Protein AF-0000000082834912 (afdb_homodimer)

Radius of gyration: 29.84 Å; Cα contacts (8 Å, |Δi|>4): 2437; chains: 2; bounding box: 59×87×77 Å

pLDDT: mean 97.42, std 2.4, range [71.81, 98.94]

Organism: NCBI:txid1287738

Structure (mmCIF, N/CA/C/O backbone):
data_AF-0000000082834912-model_v1
#
loop_
_entity.id
_entity.type
_entity.pdbx_description
1 polymer 'Dihydrolipoyl dehydrogenase'
#
loop_
_atom_site.group_PDB
_atom_site.id
_atom_site.type_symbol
_atom_site.label_atom_id
_atom_site.label_alt_id
_atom_site.label_comp_id
_atom_site.label_asym_id
_atom_site.label_entity_id
_atom_site.label_seq_id
_atom_site.pdbx_PDB_ins_c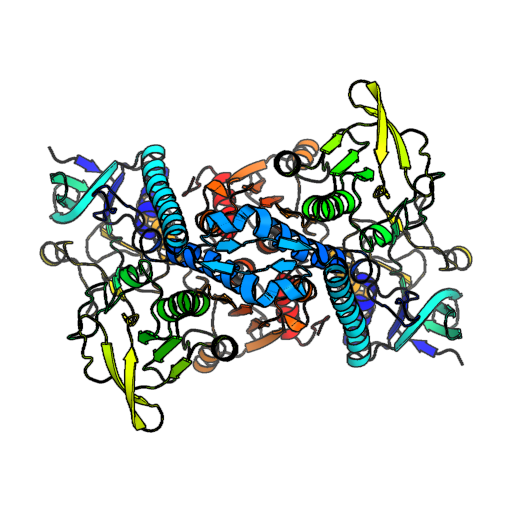ode
_atom_site.Cartn_x
_atom_site.Cartn_y
_atom_site.Cartn_z
_atom_site.occupancy
_atom_site.B_iso_or_equiv
_atom_site.auth_seq_id
_atom_site.auth_comp_id
_atom_site.auth_asym_id
_atom_site.auth_atom_id
_atom_site.pdbx_PDB_model_num
ATOM 1 N N . MET A 1 1 ? 7.898 34.875 37.719 1 71.81 1 MET A N 1
ATOM 2 C CA . MET A 1 1 ? 9.195 34.656 37.094 1 71.81 1 MET A CA 1
ATOM 3 C C . MET A 1 1 ? 9.039 33.938 35.75 1 71.81 1 MET A C 1
ATOM 5 O O . MET A 1 1 ? 8.211 33.031 35.625 1 71.81 1 MET A O 1
ATOM 9 N N . SER A 1 2 ? 9.789 34.469 34.719 1 87.5 2 SER A N 1
ATOM 10 C CA . SER A 1 2 ? 9.68 33.875 33.375 1 87.5 2 SER A CA 1
ATOM 11 C C . SER A 1 2 ? 10.25 32.469 33.344 1 87.5 2 SER A C 1
ATOM 13 O O . SER A 1 2 ? 11.266 32.188 33.969 1 87.5 2 SER A O 1
ATOM 15 N N . LYS A 1 3 ? 9.531 31.562 32.719 1 94.12 3 LYS A N 1
ATOM 16 C CA . LYS A 1 3 ? 10.016 30.188 32.531 1 94.12 3 LYS A CA 1
ATOM 17 C C . LYS A 1 3 ? 11.039 30.109 31.422 1 94.12 3 LYS A C 1
ATOM 19 O O . LYS A 1 3 ? 10.859 30.719 30.359 1 94.12 3 LYS A O 1
ATOM 24 N N . GLN A 1 4 ? 12.141 29.531 31.688 1 97.56 4 GLN A N 1
ATOM 25 C CA . GLN A 1 4 ? 13.227 29.453 30.719 1 97.56 4 GLN A CA 1
ATOM 26 C C . GLN A 1 4 ? 13.242 28.094 30.016 1 97.56 4 GLN A C 1
ATOM 28 O O . GLN A 1 4 ? 13.047 27.062 30.656 1 97.56 4 GLN A O 1
ATOM 33 N N . PHE A 1 5 ? 13.391 28.109 28.75 1 98.75 5 PHE A N 1
ATOM 34 C CA . PHE A 1 5 ? 13.477 26.906 27.938 1 98.75 5 PHE A CA 1
ATOM 35 C C . PHE A 1 5 ? 14.625 26.984 26.953 1 98.75 5 PHE A C 1
ATOM 37 O O . PHE A 1 5 ? 14.984 28.078 26.5 1 98.75 5 PHE A O 1
ATOM 44 N N . ASP A 1 6 ? 15.242 25.828 26.625 1 98.81 6 ASP A N 1
ATOM 45 C CA . ASP A 1 6 ? 16.188 25.781 25.516 1 98.81 6 ASP A CA 1
ATOM 46 C C . ASP A 1 6 ? 15.508 26.078 24.188 1 98.81 6 ASP A C 1
ATOM 48 O O . ASP A 1 6 ? 16.062 26.797 23.344 1 98.81 6 ASP A O 1
ATOM 52 N N . VAL A 1 7 ? 14.344 25.516 23.984 1 98.94 7 VAL A N 1
ATOM 53 C CA . VAL A 1 7 ? 13.602 25.688 22.734 1 98.94 7 VAL A CA 1
ATOM 54 C C . VAL A 1 7 ? 12.133 25.984 23.047 1 98.94 7 VAL A C 1
ATOM 56 O O . VAL A 1 7 ? 11.508 25.281 23.844 1 98.94 7 VAL A O 1
ATOM 59 N N . VAL A 1 8 ? 11.586 27.031 22.484 1 98.94 8 VAL A N 1
ATOM 60 C CA . VAL A 1 8 ? 10.148 27.266 22.469 1 98.94 8 VAL A CA 1
ATOM 61 C C . VAL A 1 8 ? 9.625 27.156 21.031 1 98.94 8 VAL A C 1
ATOM 63 O O . VAL A 1 8 ? 10.133 27.812 20.125 1 98.94 8 VAL A O 1
ATOM 66 N N . VAL A 1 9 ? 8.672 26.25 20.812 1 98.94 9 VAL A N 1
ATOM 67 C CA . VAL A 1 9 ? 8.023 26.078 19.516 1 98.94 9 VAL A CA 1
ATOM 68 C C . VAL A 1 9 ? 6.664 26.781 19.516 1 98.94 9 VAL A C 1
ATOM 70 O O . VAL A 1 9 ? 5.84 26.531 20.406 1 98.94 9 VAL A O 1
ATOM 73 N N . ILE A 1 10 ? 6.438 27.672 18.609 1 98.88 10 ILE A N 1
ATOM 74 C CA . ILE A 1 10 ? 5.152 28.344 18.469 1 98.88 10 ILE A CA 1
ATOM 75 C C . ILE A 1 10 ? 4.344 27.688 17.359 1 98.88 10 ILE A C 1
ATOM 77 O O . ILE A 1 10 ? 4.621 27.906 16.172 1 98.88 10 ILE A O 1
ATOM 81 N N . GLY A 1 11 ? 3.314 26.969 17.719 1 98.62 11 GLY A N 1
ATOM 82 C CA . GLY A 1 11 ? 2.521 26.141 16.812 1 98.62 11 GLY A CA 1
ATOM 83 C C . GLY A 1 11 ? 2.738 24.656 17.016 1 98.62 11 GLY A C 1
ATOM 84 O O . GLY A 1 11 ? 3.879 24.188 17.062 1 98.62 11 GLY A O 1
ATOM 85 N N . ALA A 1 12 ? 1.644 23.953 17.156 1 98.75 12 ALA A N 1
ATOM 86 C CA . ALA A 1 12 ? 1.735 22.516 17.406 1 98.75 12 ALA A CA 1
ATOM 87 C C . ALA A 1 12 ? 1.112 21.719 16.266 1 98.75 12 ALA A C 1
ATOM 89 O O . ALA A 1 12 ? 0.456 20.703 16.484 1 98.75 12 ALA A O 1
ATOM 90 N N . GLY A 1 13 ? 1.215 22.281 14.984 1 98.44 13 GLY A N 1
ATOM 91 C CA . GLY A 1 13 ? 0.939 21.469 13.805 1 98.44 13 GLY A CA 1
ATOM 92 C C . GLY A 1 13 ? 1.99 20.406 13.547 1 98.44 13 GLY A C 1
ATOM 93 O O . GLY A 1 13 ? 2.881 20.203 14.375 1 98.44 13 GLY A O 1
ATOM 94 N N . PRO A 1 14 ? 1.954 19.781 12.414 1 98.31 14 PRO A N 1
ATOM 95 C CA . PRO A 1 14 ? 2.867 18.672 12.141 1 98.31 14 PRO A CA 1
ATOM 96 C C . PRO A 1 14 ? 4.336 19.062 12.289 1 98.31 14 PRO A C 1
ATOM 98 O O . PRO A 1 14 ? 5.117 18.328 12.891 1 98.31 14 PRO A O 1
ATOM 101 N N . GLY A 1 15 ? 4.699 20.172 11.758 1 98.56 15 GLY A N 1
ATOM 102 C CA . GLY A 1 15 ? 6.078 20.625 11.891 1 98.56 15 GLY A CA 1
ATOM 103 C C . GLY A 1 15 ? 6.461 20.953 13.32 1 98.56 15 GLY A C 1
ATOM 104 O O . GLY A 1 15 ? 7.562 20.641 13.766 1 98.56 15 GLY A O 1
ATOM 105 N N . GLY A 1 16 ? 5.531 21.547 14.062 1 98.81 16 GLY A N 1
ATOM 106 C CA . GLY A 1 16 ? 5.809 22.062 15.398 1 98.81 16 GLY A CA 1
ATOM 107 C C . GLY A 1 16 ? 5.914 20.969 16.438 1 98.81 16 GLY A C 1
ATOM 108 O O . GLY A 1 16 ? 6.926 20.859 17.141 1 98.81 16 GLY A O 1
ATOM 109 N N . TYR A 1 17 ? 4.867 20.141 16.547 1 98.75 17 TYR A N 1
ATOM 110 C CA . TYR A 1 17 ? 4.922 19.172 17.641 1 98.75 17 TYR A CA 1
ATOM 111 C C . TYR A 1 17 ? 6.02 18.141 17.391 1 98.75 17 TYR A C 1
ATOM 113 O O . TYR A 1 17 ? 6.641 17.656 18.344 1 98.75 17 TYR A O 1
ATOM 121 N N . ILE A 1 18 ? 6.352 17.844 16.141 1 98.75 18 ILE A N 1
ATOM 122 C CA . ILE A 1 18 ? 7.438 16.922 15.812 1 98.75 18 ILE A CA 1
ATOM 123 C C . ILE A 1 18 ? 8.781 17.547 16.188 1 98.75 18 ILE A C 1
ATOM 125 O O . ILE A 1 18 ? 9.648 16.875 16.75 1 98.75 18 ILE A O 1
ATOM 129 N N . ALA A 1 19 ? 8.938 18.859 15.867 1 98.88 19 ALA A N 1
ATOM 130 C CA . ALA A 1 19 ? 10.156 19.562 16.266 1 98.88 19 ALA A CA 1
ATOM 131 C C . ALA A 1 19 ? 10.32 19.547 17.781 1 98.88 19 ALA A C 1
ATOM 133 O O . ALA A 1 19 ? 11.422 19.312 18.297 1 98.88 19 ALA A O 1
ATOM 134 N N . ALA A 1 20 ? 9.234 19.812 18.484 1 98.94 20 ALA A N 1
ATOM 135 C CA . ALA A 1 20 ? 9.258 19.828 19.938 1 98.94 20 ALA A CA 1
ATOM 136 C C . ALA A 1 20 ? 9.688 18.484 20.5 1 98.94 20 ALA A C 1
ATOM 138 O O . ALA A 1 20 ? 10.562 18.406 21.375 1 98.94 20 ALA A O 1
ATOM 139 N N . ILE A 1 21 ? 9.086 17.422 20.016 1 98.81 21 ILE A N 1
ATOM 140 C CA . ILE A 1 21 ? 9.359 16.078 20.5 1 98.81 21 ILE A CA 1
ATOM 141 C C . ILE A 1 21 ? 10.805 15.703 20.188 1 98.81 21 ILE A C 1
ATOM 143 O O . ILE A 1 21 ? 11.516 15.188 21.062 1 98.81 21 ILE A O 1
ATOM 147 N N . ARG A 1 22 ? 11.25 15.938 18.969 1 98.75 22 ARG A N 1
ATOM 148 C CA . ARG A 1 22 ? 12.617 15.594 18.594 1 98.75 22 ARG A CA 1
ATOM 149 C C . ARG A 1 22 ? 13.625 16.375 19.453 1 98.75 22 ARG A C 1
ATOM 151 O O . ARG A 1 22 ? 14.617 15.805 19.906 1 98.75 22 ARG A O 1
ATOM 158 N N . ALA A 1 23 ? 13.383 17.688 19.625 1 98.88 23 ALA A N 1
ATOM 159 C CA . ALA A 1 23 ? 14.258 18.5 20.469 1 98.88 23 ALA A CA 1
ATOM 160 C C . ALA A 1 23 ? 14.336 17.938 21.891 1 98.88 23 ALA A C 1
ATOM 162 O O . ALA A 1 23 ? 15.414 17.859 22.469 1 98.88 23 ALA A O 1
ATOM 163 N N . ALA A 1 24 ? 13.188 17.578 22.391 1 98.81 24 ALA A N 1
ATOM 164 C CA . ALA A 1 24 ? 13.156 17 23.734 1 98.81 24 ALA A CA 1
ATOM 165 C C . ALA A 1 24 ? 13.961 15.703 23.781 1 98.81 24 ALA A C 1
ATOM 167 O O . ALA A 1 24 ? 14.711 15.461 24.734 1 98.81 24 ALA A O 1
ATOM 168 N N . GLN A 1 25 ? 13.805 14.883 22.75 1 98.5 25 GLN A N 1
ATOM 169 C CA . GLN A 1 25 ? 14.539 13.625 22.672 1 98.5 25 GLN A CA 1
ATOM 170 C C . GLN A 1 25 ? 16.047 13.875 22.672 1 98.5 25 GLN A C 1
ATOM 172 O O . GLN A 1 25 ? 16.828 13.016 23.094 1 98.5 25 GLN A O 1
ATOM 177 N N . LEU A 1 26 ? 16.438 15.031 22.219 1 98.38 26 LEU A N 1
ATOM 178 C CA . LEU A 1 26 ? 17.859 15.375 22.109 1 98.38 26 LEU A CA 1
ATOM 179 C C . LEU A 1 26 ? 18.359 16.031 23.391 1 98.38 26 LEU A C 1
ATOM 181 O O . LEU A 1 26 ? 19.469 16.562 23.422 1 98.38 26 LEU A O 1
ATOM 185 N N . GLY A 1 27 ? 17.531 16.094 24.406 1 98.25 27 GLY A N 1
ATOM 186 C CA . GLY A 1 27 ? 17.969 16.453 25.75 1 98.25 27 GLY A CA 1
ATOM 187 C C . GLY A 1 27 ? 17.688 17.906 26.094 1 98.25 27 GLY A C 1
ATOM 188 O O . GLY A 1 27 ? 18.078 18.391 27.156 1 98.25 27 GLY A O 1
ATOM 189 N N . MET A 1 28 ? 16.938 18.625 25.344 1 98.81 28 MET A N 1
ATOM 190 C CA . MET A 1 28 ? 16.672 20.047 25.578 1 98.81 28 MET A CA 1
ATOM 191 C C . MET A 1 28 ? 15.391 20.234 26.391 1 98.81 28 MET A C 1
ATOM 193 O O . MET A 1 28 ? 14.484 19.406 26.328 1 98.81 28 MET A O 1
ATOM 197 N N . SER A 1 29 ? 15.383 21.25 27.141 1 98.81 29 SER A N 1
ATOM 198 C CA . SER A 1 29 ? 14.109 21.672 27.719 1 98.81 29 SER A CA 1
ATOM 199 C C . SER A 1 29 ? 13.242 22.375 26.688 1 98.81 29 SER A C 1
ATOM 201 O O . SER A 1 29 ? 13.672 23.344 26.047 1 98.81 29 SER A O 1
ATOM 203 N N . VAL A 1 30 ? 12.008 21.891 26.5 1 98.88 30 VAL A N 1
ATOM 204 C CA . VAL A 1 30 ? 11.219 22.344 25.359 1 98.88 30 VAL A CA 1
ATOM 205 C C . VAL A 1 30 ? 9.828 22.766 25.828 1 98.88 30 VAL A C 1
ATOM 207 O O . VAL A 1 30 ? 9.219 22.094 26.672 1 98.88 30 VAL A O 1
ATOM 210 N N . ALA A 1 31 ? 9.336 23.875 25.328 1 98.81 31 ALA A N 1
ATOM 211 C CA . ALA A 1 31 ? 7.938 24.281 25.406 1 98.81 31 ALA A CA 1
ATOM 212 C C . ALA A 1 31 ? 7.305 24.359 24.016 1 98.81 31 ALA A C 1
ATOM 214 O O . ALA A 1 31 ? 7.965 24.734 23.047 1 98.81 31 ALA A O 1
ATOM 215 N N . CYS A 1 32 ? 6.078 23.969 23.922 1 98.81 32 CYS A N 1
ATOM 216 C CA . CYS A 1 32 ? 5.289 24.109 22.703 1 98.81 32 CYS A CA 1
ATOM 217 C C . CYS A 1 32 ? 3.998 24.875 22.969 1 98.81 32 CYS A C 1
ATOM 219 O O . CYS A 1 32 ? 3.291 24.578 23.938 1 98.81 32 CYS A O 1
ATOM 221 N N . ILE A 1 33 ? 3.715 25.891 22.188 1 98.44 33 ILE A N 1
ATOM 222 C CA . ILE A 1 33 ? 2.545 26.75 22.344 1 98.44 33 ILE A CA 1
ATOM 223 C C . ILE A 1 33 ? 1.584 26.531 21.172 1 98.44 33 ILE A C 1
ATOM 225 O O . ILE A 1 33 ? 2.004 26.484 20.016 1 98.44 33 ILE A O 1
ATOM 229 N N . ASP A 1 34 ? 0.348 26.359 21.422 1 98.06 34 ASP A N 1
ATOM 230 C CA . ASP A 1 34 ? -0.648 26.297 20.359 1 98.06 34 ASP A CA 1
ATOM 231 C C . ASP A 1 34 ? -1.993 26.844 20.828 1 98.06 34 ASP A C 1
ATOM 233 O O . ASP A 1 34 ? -2.414 26.594 21.953 1 98.06 34 ASP A O 1
ATOM 237 N N . ALA A 1 35 ? -2.68 27.5 19.969 1 96.31 35 ALA A N 1
ATOM 238 C CA . ALA A 1 35 ? -3.887 28.219 20.391 1 96.31 35 ALA A CA 1
ATOM 239 C C . ALA A 1 35 ? -5.141 27.469 19.953 1 96.31 35 ALA A C 1
ATOM 241 O O . ALA A 1 35 ? -6.25 27.797 20.375 1 96.31 35 ALA A O 1
ATOM 242 N N . TRP A 1 36 ? -5.004 26.453 19.125 1 96.06 36 TRP A N 1
ATOM 243 C CA . TRP A 1 36 ? -6.172 25.766 18.578 1 96.06 36 TRP A CA 1
ATOM 244 C C . TRP A 1 36 ? -7.023 25.172 19.703 1 96.06 36 TRP A C 1
ATOM 246 O O . TRP A 1 36 ? -6.492 24.672 20.688 1 96.06 36 TRP A O 1
ATOM 256 N N . GLN A 1 37 ? -8.297 25.328 19.484 1 94.56 37 GLN A N 1
ATOM 257 C CA . GLN A 1 37 ? -9.234 24.828 20.484 1 94.56 37 GLN A CA 1
ATOM 258 C C . GLN A 1 37 ? -10.219 23.828 19.875 1 94.56 37 GLN A C 1
ATOM 260 O O . GLN A 1 37 ? -10.625 23.984 18.734 1 94.56 37 GLN A O 1
ATOM 265 N N . ASN A 1 38 ? -10.594 22.812 20.672 1 90.56 38 ASN A N 1
ATOM 266 C CA . ASN A 1 38 ? -11.664 21.922 20.234 1 90.56 38 ASN A CA 1
ATOM 267 C C . ASN A 1 38 ? -13.039 22.5 20.562 1 90.56 38 ASN A C 1
ATOM 269 O O . ASN A 1 38 ? -13.141 23.625 21.031 1 90.56 38 ASN A O 1
ATOM 273 N N . GLY A 1 39 ? -14.109 21.797 20.203 1 84.5 39 GLY A N 1
ATOM 274 C CA . GLY A 1 39 ? -15.469 22.281 20.375 1 84.5 39 GLY A CA 1
ATOM 275 C C . GLY A 1 39 ? -15.812 22.578 21.828 1 84.5 39 GLY A C 1
ATOM 276 O O . GLY A 1 39 ? -16.719 23.359 22.109 1 84.5 39 GLY A O 1
ATOM 277 N N . GLN A 1 40 ? -15.016 22.078 22.766 1 88.12 40 GLN A N 1
ATOM 278 C CA . GLN A 1 40 ? -15.289 22.234 24.203 1 88.12 40 GLN A CA 1
ATOM 279 C C . GLN A 1 40 ? -14.359 23.266 24.828 1 88.12 40 GLN A C 1
ATOM 281 O O . GLN A 1 40 ? -14.359 23.453 26.047 1 88.12 40 GLN A O 1
ATOM 286 N N . GLY A 1 41 ? -13.57 23.875 24.047 1 89.94 41 GLY A N 1
ATOM 287 C CA . GLY A 1 41 ? -12.688 24.922 24.516 1 89.94 41 GLY A CA 1
ATOM 288 C C . GLY A 1 41 ? -11.336 24.406 24.969 1 89.94 41 GLY A C 1
ATOM 289 O O . GLY A 1 41 ? -10.469 25.188 25.359 1 89.94 41 GLY A O 1
ATOM 290 N N . GLY A 1 42 ? -11.164 23.141 24.906 1 94.06 42 GLY A N 1
ATOM 291 C CA . GLY A 1 42 ? -9.898 22.531 25.281 1 94.06 42 GLY A CA 1
ATOM 292 C C . GLY A 1 42 ? -8.875 22.547 24.172 1 94.06 42 GLY A C 1
ATOM 293 O O . GLY A 1 42 ? -9.195 22.891 23.031 1 94.06 42 GLY A O 1
ATOM 294 N N . PRO A 1 43 ? -7.625 22.234 24.562 1 97.06 43 PRO A N 1
ATOM 295 C CA . PRO A 1 43 ? -6.559 22.25 23.562 1 97.06 43 PRO A CA 1
ATOM 296 C C . PRO A 1 43 ? -6.77 21.219 22.453 1 97.06 43 PRO A C 1
ATOM 298 O O . PRO A 1 43 ? -7.234 20.109 22.719 1 97.06 43 PRO A O 1
ATOM 301 N N . ALA A 1 44 ? -6.449 21.562 21.219 1 97.75 44 ALA A N 1
ATOM 302 C CA . ALA A 1 44 ? -6.535 20.703 20.047 1 97.75 44 ALA A CA 1
ATOM 303 C C . ALA A 1 44 ? -5.277 20.797 19.188 1 97.75 44 ALA A C 1
ATOM 305 O O . ALA A 1 44 ? -5.344 21.203 18.016 1 97.75 44 ALA A O 1
ATOM 306 N N . PRO A 1 45 ? -4.125 20.359 19.781 1 98.31 45 PRO A N 1
ATOM 307 C CA . PRO A 1 45 ? -2.908 20.391 18.969 1 98.31 45 PRO A CA 1
ATOM 308 C C . PRO A 1 45 ? -3.002 19.516 17.719 1 98.31 45 PRO A C 1
ATOM 310 O O . PRO A 1 45 ? -3.889 18.672 17.625 1 98.31 45 PRO A O 1
ATOM 313 N N . GLY A 1 46 ? -2.133 19.797 16.766 1 98.06 46 GLY A N 1
ATOM 314 C CA . GLY A 1 46 ? -2.094 19.031 15.539 1 98.06 46 GLY A CA 1
ATOM 315 C C . GLY A 1 46 ? -2.273 19.891 14.297 1 98.06 46 GLY A C 1
ATOM 316 O O . GLY A 1 46 ? -2.074 19.422 13.18 1 98.06 46 GLY A O 1
ATOM 317 N N . GLY A 1 47 ? -2.641 21.141 14.516 1 97.75 47 GLY A N 1
ATOM 318 C CA . GLY A 1 47 ? -2.748 22.078 13.414 1 97.75 47 GLY A CA 1
ATOM 319 C C . GLY A 1 47 ? -3.844 21.719 12.43 1 97.75 47 GLY A C 1
ATOM 320 O O . GLY A 1 47 ? -4.801 21.031 12.781 1 97.75 47 GLY A O 1
ATOM 321 N N . THR A 1 48 ? -3.74 22.266 11.242 1 96.38 48 THR A N 1
ATOM 322 C CA . THR A 1 48 ? -4.715 22.031 10.18 1 96.38 48 THR A CA 1
ATOM 323 C C . THR A 1 48 ? -4.832 20.547 9.875 1 96.38 48 THR A C 1
ATOM 325 O O . THR A 1 48 ? -5.938 20.016 9.734 1 96.38 48 THR A O 1
ATOM 328 N N . CYS A 1 49 ? -3.775 19.906 9.82 1 97.06 49 CYS A N 1
ATOM 329 C CA . CYS A 1 49 ? -3.732 18.5 9.414 1 97.06 49 CYS A CA 1
ATOM 330 C C . CYS A 1 49 ? -4.656 17.656 10.289 1 97.06 49 CYS A C 1
ATOM 332 O O . CYS A 1 49 ? -5.48 16.906 9.766 1 97.06 49 CYS A O 1
ATOM 334 N N . THR A 1 50 ? -4.535 17.781 11.555 1 97.5 50 THR A N 1
ATOM 335 C CA . THR A 1 50 ? -5.273 16.938 12.5 1 97.5 50 THR A CA 1
ATOM 336 C C . THR A 1 50 ? -6.711 17.422 12.641 1 97.5 50 THR A C 1
ATOM 338 O O . THR A 1 50 ? -7.641 16.609 12.711 1 97.5 50 THR A O 1
ATOM 341 N N . ASN A 1 51 ? -6.93 18.703 12.625 1 97.69 51 ASN A N 1
ATOM 342 C CA . ASN A 1 51 ? -8.211 19.266 13.047 1 97.69 51 ASN A CA 1
ATOM 343 C C . ASN A 1 51 ? -9.156 19.469 11.867 1 97.69 51 ASN A C 1
ATOM 345 O O . ASN A 1 51 ? -10.359 19.25 11.984 1 97.69 51 ASN A O 1
ATOM 349 N N . VAL A 1 52 ? -8.586 19.969 10.695 1 96.94 52 VAL A N 1
ATOM 350 C CA . VAL A 1 52 ? -9.492 20.344 9.609 1 96.94 52 VAL A CA 1
ATOM 351 C C . VAL A 1 52 ? -8.844 20.047 8.266 1 96.94 52 VAL A C 1
ATOM 353 O O . VAL A 1 52 ? -9.078 20.75 7.281 1 96.94 52 VAL A O 1
ATOM 356 N N . GLY A 1 53 ? -7.996 19.078 8.211 1 96.56 53 GLY A N 1
ATOM 357 C CA . GLY A 1 53 ? -7.289 18.781 6.973 1 96.56 53 GLY A CA 1
ATOM 358 C C . GLY A 1 53 ? -7.137 17.297 6.715 1 96.56 53 GLY A C 1
ATOM 359 O O . GLY A 1 53 ? -8.117 16.594 6.438 1 96.56 53 GLY A O 1
ATOM 360 N N . CYS A 1 54 ? -5.906 16.828 6.875 1 94.81 54 CYS A N 1
ATOM 361 C CA . CYS A 1 54 ? -5.484 15.492 6.438 1 94.81 54 CYS A CA 1
ATOM 362 C C . CYS A 1 54 ? -6.293 14.406 7.141 1 94.81 54 CYS A C 1
ATOM 364 O O . CYS A 1 54 ? -6.863 13.531 6.484 1 94.81 54 CYS A O 1
ATOM 366 N N . ILE A 1 55 ? -6.43 14.438 8.383 1 96.62 55 ILE A N 1
ATOM 367 C CA . ILE A 1 55 ? -6.969 13.344 9.18 1 96.62 55 ILE A CA 1
ATOM 368 C C . ILE A 1 55 ? -8.484 13.266 9 1 96.62 55 ILE A C 1
ATOM 370 O O . ILE A 1 55 ? -9.016 12.234 8.609 1 96.62 55 ILE A O 1
ATOM 374 N N . PRO A 1 56 ? -9.172 14.352 9.227 1 97.94 56 PRO A N 1
ATOM 375 C CA . PRO A 1 56 ? -10.625 14.25 9.062 1 97.94 56 PRO A CA 1
ATOM 376 C C . PRO A 1 56 ? -11.039 13.992 7.617 1 97.94 56 PRO A C 1
ATOM 378 O O . PRO A 1 56 ? -12.008 13.273 7.371 1 97.94 56 PRO A O 1
ATOM 381 N N . SER A 1 57 ? -10.367 14.633 6.641 1 98.12 57 SER A N 1
ATOM 382 C CA . SER A 1 57 ? -10.734 14.383 5.25 1 98.12 57 SER A CA 1
ATOM 383 C C . SER A 1 57 ? -10.594 12.906 4.898 1 98.12 57 SER A C 1
ATOM 385 O O . SER A 1 57 ? -11.445 12.336 4.207 1 98.12 57 SER A O 1
ATOM 387 N N . LYS A 1 58 ? -9.555 12.266 5.395 1 98.19 58 LYS A N 1
ATOM 388 C CA . LYS A 1 58 ? -9.336 10.852 5.094 1 98.19 58 LYS A CA 1
ATOM 389 C C . LYS A 1 58 ? -10.383 9.977 5.777 1 98.19 58 LYS A C 1
ATOM 391 O O . LYS A 1 58 ? -10.734 8.906 5.273 1 98.19 58 LYS A O 1
ATOM 396 N N . ALA A 1 59 ? -10.742 10.367 6.977 1 98.19 59 ALA A N 1
ATOM 397 C CA . ALA A 1 59 ? -11.82 9.648 7.648 1 98.19 59 ALA A CA 1
ATOM 398 C C . ALA A 1 59 ? -13.117 9.719 6.84 1 98.19 59 ALA A C 1
ATOM 400 O O . ALA A 1 59 ? -13.781 8.703 6.641 1 98.19 59 ALA A O 1
ATOM 401 N N . LEU A 1 60 ? -13.453 10.914 6.332 1 98.5 60 LEU A N 1
ATOM 402 C CA . LEU A 1 60 ? -14.664 11.094 5.535 1 98.5 60 LEU A CA 1
ATOM 403 C C . LEU A 1 60 ? -14.555 10.352 4.207 1 98.5 60 LEU A C 1
ATOM 405 O O . LEU A 1 60 ? -15.523 9.75 3.74 1 98.5 60 LEU A O 1
ATOM 409 N N . LEU A 1 61 ? -13.398 10.469 3.641 1 98.5 61 LEU A N 1
ATOM 410 C CA . LEU A 1 61 ? -13.172 9.773 2.375 1 98.5 61 LEU A CA 1
ATOM 411 C C . LEU A 1 61 ? -13.414 8.281 2.521 1 98.5 61 LEU A C 1
ATOM 413 O O . LEU A 1 61 ? -14.094 7.668 1.693 1 98.5 61 LEU A O 1
ATOM 417 N N . GLN A 1 62 ? -12.898 7.719 3.605 1 97.62 62 GLN A N 1
ATOM 418 C CA . GLN A 1 62 ? -13.047 6.281 3.83 1 97.62 62 GLN A CA 1
ATOM 419 C C . GLN A 1 62 ? -14.516 5.891 3.955 1 97.62 62 GLN A C 1
ATOM 421 O O . GLN A 1 62 ? -14.969 4.945 3.307 1 97.62 62 GLN A O 1
ATOM 426 N N . SER A 1 63 ? -15.266 6.59 4.754 1 98.19 63 SER A N 1
ATOM 427 C CA . SER A 1 63 ? -16.672 6.277 4.965 1 98.19 63 SER A CA 1
ATOM 428 C C . SER A 1 63 ? -17.484 6.484 3.688 1 98.19 63 SER A C 1
ATOM 430 O O . SER A 1 63 ? -18.359 5.68 3.367 1 98.19 63 SER A O 1
ATOM 432 N N . SER A 1 64 ? -17.156 7.578 2.971 1 98.31 64 SER A N 1
ATOM 433 C CA . SER A 1 64 ? -17.891 7.852 1.741 1 98.31 64 SER A CA 1
ATOM 434 C C . SER A 1 64 ? -17.609 6.797 0.679 1 98.31 64 SER A C 1
ATOM 436 O O . SER A 1 64 ? -18.5 6.457 -0.114 1 98.31 64 SER A O 1
ATOM 438 N N . GLU A 1 65 ? -16.438 6.238 0.646 1 97.19 65 GLU A N 1
ATOM 439 C CA . GLU A 1 65 ? -16.109 5.172 -0.292 1 97.19 65 GLU A CA 1
ATOM 440 C C . GLU A 1 65 ? -16.891 3.896 0.027 1 97.19 65 GLU A C 1
ATOM 442 O O . GLU A 1 65 ? -17.359 3.207 -0.88 1 97.19 65 GLU A O 1
ATOM 447 N N . HIS A 1 66 ? -16.953 3.586 1.327 1 96.44 66 HIS A N 1
ATOM 448 C CA . HIS A 1 66 ? -17.766 2.439 1.732 1 96.44 66 HIS A CA 1
ATOM 449 C C . HIS A 1 66 ? -19.219 2.6 1.288 1 96.44 66 HIS A C 1
ATOM 451 O O . HIS A 1 66 ? -19.828 1.644 0.811 1 96.44 66 HIS A O 1
ATOM 457 N N . PHE A 1 67 ? -19.75 3.795 1.429 1 97.75 67 PHE A N 1
ATOM 458 C CA . PHE A 1 67 ? -21.125 4.082 1.043 1 97.75 67 PHE A CA 1
ATOM 459 C C . PHE A 1 67 ? -21.328 3.902 -0.458 1 97.75 67 PHE A C 1
ATOM 461 O O . PHE A 1 67 ? -22.297 3.295 -0.896 1 97.75 67 PHE A O 1
ATOM 468 N N . GLU A 1 68 ? -20.312 4.434 -1.179 1 95.62 68 GLU A N 1
ATOM 469 C CA . GLU A 1 68 ? -20.344 4.297 -2.633 1 95.62 68 GLU A CA 1
ATOM 470 C C . GLU A 1 68 ? -20.297 2.832 -3.049 1 95.62 68 GLU A C 1
ATOM 472 O O . GLU A 1 68 ? -21.047 2.406 -3.928 1 95.62 68 GLU A O 1
ATOM 477 N N . GLN A 1 69 ? -19.484 2.047 -2.438 1 93.44 69 GLN A N 1
ATOM 478 C CA . GLN A 1 69 ? -19.328 0.632 -2.752 1 93.44 69 GLN A CA 1
ATOM 479 C C . GLN A 1 69 ? -20.609 -0.146 -2.463 1 93.44 69 GLN A C 1
ATOM 481 O O . GLN A 1 69 ? -21.031 -0.98 -3.268 1 93.44 69 GLN A O 1
ATOM 486 N N . ALA A 1 70 ? -21.125 0.07 -1.321 1 94.31 70 ALA A N 1
ATOM 487 C CA . ALA A 1 70 ? -22.344 -0.63 -0.909 1 94.31 70 ALA A CA 1
ATOM 488 C C . ALA A 1 70 ? -23.484 -0.372 -1.889 1 94.31 70 ALA A C 1
ATOM 490 O O . ALA A 1 70 ? -24.281 -1.27 -2.172 1 94.31 70 ALA A O 1
ATOM 491 N N . ASN A 1 71 ? -23.484 0.853 -2.428 1 93.56 71 ASN A N 1
ATOM 492 C CA . ASN A 1 71 ? -24.594 1.247 -3.283 1 93.56 71 ASN A CA 1
ATOM 493 C C . ASN A 1 71 ? -24.375 0.794 -4.727 1 93.56 71 ASN A C 1
ATOM 495 O O . ASN A 1 71 ? -25.344 0.478 -5.43 1 93.56 71 ASN A O 1
ATOM 499 N N . HIS A 1 72 ? -23.125 0.649 -5.09 1 93 72 HIS A N 1
ATOM 500 C CA . HIS A 1 72 ? -22.953 0.589 -6.535 1 93 72 HIS A CA 1
ATOM 501 C C . HIS A 1 72 ? -22.109 -0.611 -6.945 1 93 72 HIS A C 1
ATOM 503 O O . HIS A 1 72 ? -22.109 -1.012 -8.109 1 93 72 HIS A O 1
ATOM 509 N N . HIS A 1 73 ? -21.406 -1.233 -5.992 1 92.94 73 HIS A N 1
ATOM 510 C CA . HIS A 1 73 ? -20.422 -2.193 -6.457 1 92.94 73 HIS A CA 1
ATOM 511 C C . HIS A 1 73 ? -20.594 -3.541 -5.766 1 92.94 73 HIS A C 1
ATOM 513 O O . HIS A 1 73 ? -20.016 -4.547 -6.203 1 92.94 73 HIS A O 1
ATOM 519 N N . PHE A 1 74 ? -21.344 -3.746 -4.758 1 94.88 74 PHE A N 1
ATOM 520 C CA . PHE A 1 74 ? -21.469 -4.957 -3.953 1 94.88 74 PHE A CA 1
ATOM 521 C C . PHE A 1 74 ? -22.109 -6.082 -4.758 1 94.88 74 PHE A C 1
ATOM 523 O O . PHE A 1 74 ? -21.766 -7.25 -4.578 1 94.88 74 PHE A O 1
ATOM 530 N N . ALA A 1 75 ? -22.922 -5.688 -5.699 1 94.12 75 ALA A N 1
ATOM 531 C CA . ALA A 1 75 ? -23.625 -6.703 -6.488 1 94.12 75 ALA A CA 1
ATOM 532 C C . ALA A 1 75 ? -22.641 -7.539 -7.297 1 94.12 75 ALA A C 1
ATOM 534 O O . ALA A 1 75 ? -22.797 -8.758 -7.43 1 94.12 75 ALA A O 1
ATOM 535 N N . GLU A 1 76 ? -21.625 -6.945 -7.793 1 95.44 76 GLU A N 1
ATOM 536 C CA . GLU A 1 76 ? -20.625 -7.656 -8.578 1 95.44 76 GLU A CA 1
ATOM 537 C C . GLU A 1 76 ? -19.859 -8.656 -7.711 1 95.44 76 GLU A C 1
ATOM 539 O O . GLU A 1 76 ? -19.328 -9.641 -8.227 1 95.44 76 GLU A O 1
ATOM 544 N N . HIS A 1 77 ? -19.859 -8.469 -6.43 1 97 77 HIS A N 1
ATOM 545 C CA . HIS A 1 77 ? -19.172 -9.336 -5.488 1 97 77 HIS A CA 1
ATOM 546 C C . HIS A 1 77 ? -20.109 -10.383 -4.898 1 97 77 HIS A C 1
ATOM 548 O O . HIS A 1 77 ? -19.75 -11.094 -3.963 1 97 77 HIS A O 1
ATOM 554 N N . GLY A 1 78 ? -21.281 -10.469 -5.406 1 97.56 78 GLY A N 1
ATOM 555 C CA . GLY A 1 78 ? -22.25 -11.43 -4.906 1 97.56 78 GLY A CA 1
ATOM 556 C C . GLY A 1 78 ? -22.844 -11.039 -3.566 1 97.56 78 GLY A C 1
ATOM 557 O O . GLY A 1 78 ? -23.219 -11.898 -2.771 1 97.56 78 GLY A O 1
ATOM 558 N N . ILE A 1 79 ? -22.859 -9.734 -3.287 1 97.19 79 ILE A N 1
ATOM 559 C CA . ILE A 1 79 ? -23.422 -9.211 -2.047 1 97.19 79 ILE A CA 1
ATOM 560 C C . ILE A 1 79 ? -24.688 -8.406 -2.355 1 97.19 79 ILE A C 1
ATOM 562 O O . ILE A 1 79 ? -24.625 -7.379 -3.037 1 97.19 79 ILE A O 1
ATOM 566 N N . GLU A 1 80 ? -25.734 -8.844 -1.885 1 95.06 80 GLU A N 1
ATOM 567 C CA . GLU A 1 80 ? -27 -8.148 -2.078 1 95.06 80 GLU A CA 1
ATOM 568 C C . GLU A 1 80 ? -27.406 -7.379 -0.826 1 95.06 80 GLU A C 1
ATOM 570 O O . GLU A 1 80 ? -27.359 -7.914 0.283 1 95.06 80 GLU A O 1
ATOM 575 N N . VAL A 1 81 ? -27.719 -6.145 -1.12 1 92 81 VAL A N 1
ATOM 576 C CA . VAL A 1 81 ? -28.172 -5.293 -0.023 1 92 81 VAL A CA 1
ATOM 577 C C . VAL A 1 81 ? -29.562 -4.734 -0.335 1 92 81 VAL A C 1
ATOM 579 O O . VAL A 1 81 ? -29.859 -4.391 -1.482 1 92 81 VAL A O 1
ATOM 582 N N . LYS A 1 82 ? -30.641 -4.855 0.473 1 85 82 LYS A N 1
ATOM 583 C CA . LYS A 1 82 ? -32.031 -4.453 0.266 1 85 82 LYS A CA 1
ATOM 584 C C . LYS A 1 82 ? -32.188 -2.941 0.389 1 85 82 LYS A C 1
ATOM 586 O O . LYS A 1 82 ? -33.25 -2.398 0.098 1 85 82 LYS A O 1
ATOM 591 N N . GLY A 1 83 ? -31.141 -2.182 0.673 1 87.5 83 GLY A N 1
ATOM 592 C CA . GLY A 1 83 ? -31.156 -0.733 0.814 1 87.5 83 GLY A CA 1
ATOM 593 C C . GLY A 1 83 ? -29.984 -0.205 1.635 1 87.5 83 GLY A C 1
ATOM 594 O O . GLY A 1 83 ? -29.562 -0.846 2.598 1 87.5 83 GLY A O 1
ATOM 595 N N . VAL A 1 84 ? -29.516 0.88 1.178 1 93.75 84 VAL A N 1
ATOM 596 C CA . VAL A 1 84 ? -28.406 1.528 1.886 1 93.75 84 VAL A CA 1
ATOM 597 C C . VAL A 1 84 ? -28.797 2.961 2.242 1 93.75 84 VAL A C 1
ATOM 599 O O . VAL A 1 84 ? -29.266 3.717 1.386 1 93.75 84 VAL A O 1
ATOM 602 N N . SER A 1 85 ? -28.812 3.258 3.51 1 95.44 85 SER A N 1
ATOM 603 C CA . SER A 1 85 ? -29.109 4.621 3.93 1 95.44 85 SER A CA 1
ATOM 604 C C . SER A 1 85 ? -27.922 5.242 4.672 1 95.44 85 SER A C 1
ATOM 606 O O . SER A 1 85 ? -27.062 4.527 5.191 1 95.44 85 SER A O 1
ATOM 608 N N . LEU A 1 86 ? -28 6.574 4.676 1 97.31 86 LEU A N 1
ATOM 609 C CA . LEU A 1 86 ? -26.906 7.348 5.273 1 97.31 86 LEU A CA 1
ATOM 610 C C . LEU A 1 86 ? -27.344 7.945 6.609 1 97.31 86 LEU A C 1
ATOM 612 O O . LEU A 1 86 ? -28.375 8.602 6.691 1 97.31 86 LEU A O 1
ATOM 616 N N . LYS A 1 87 ? -26.547 7.613 7.609 1 97.88 87 LYS A N 1
ATOM 617 C CA . LYS A 1 87 ? -26.609 8.344 8.875 1 97.88 87 LYS A CA 1
ATOM 618 C C . LYS A 1 87 ? -25.453 9.32 9.008 1 97.88 87 LYS A C 1
ATOM 620 O O . LYS A 1 87 ? -24.453 9.023 9.664 1 97.88 87 LYS A O 1
ATOM 625 N N . LEU A 1 88 ? -25.766 10.5 8.516 1 98.25 88 LEU A N 1
ATOM 626 C CA . LEU A 1 88 ? -24.703 11.484 8.359 1 98.25 88 LEU A CA 1
ATOM 627 C C . LEU A 1 88 ? -24.141 11.875 9.719 1 98.25 88 LEU A C 1
ATOM 629 O O . LEU A 1 88 ? -22.922 12.094 9.852 1 98.25 88 LEU A O 1
ATOM 633 N N . ASP A 1 89 ? -24.938 12 10.727 1 98 89 ASP A N 1
ATOM 634 C CA . ASP A 1 89 ? -24.469 12.367 12.062 1 98 89 ASP A CA 1
ATOM 635 C C . ASP A 1 89 ? -23.469 11.359 12.594 1 98 89 ASP A C 1
ATOM 637 O O . ASP A 1 89 ? -22.469 11.734 13.219 1 98 89 ASP A O 1
ATOM 641 N N . THR A 1 90 ? -23.75 10.102 12.336 1 98.06 90 THR A N 1
ATOM 642 C CA . THR A 1 90 ? -22.828 9.047 12.742 1 98.06 90 THR A CA 1
ATOM 643 C C . THR A 1 90 ? -21.531 9.125 11.953 1 98.06 90 THR A C 1
ATOM 645 O O . THR A 1 90 ? -20.438 8.961 12.516 1 98.06 90 THR A O 1
ATOM 648 N N . LEU A 1 91 ? -21.688 9.367 10.688 1 98.25 91 LEU A N 1
ATOM 649 C CA . LEU A 1 91 ? -20.531 9.492 9.82 1 98.25 91 LEU A CA 1
ATOM 650 C C . LEU A 1 91 ? -19.625 10.641 10.281 1 98.25 91 LEU A C 1
ATOM 652 O O . LEU A 1 91 ? -18.422 10.461 10.445 1 98.25 91 LEU A O 1
ATOM 656 N N . ILE A 1 92 ? -20.188 11.781 10.539 1 98.19 92 ILE A N 1
ATOM 657 C CA . ILE A 1 92 ? -19.453 12.953 11 1 98.19 92 ILE A CA 1
ATOM 658 C C . ILE A 1 92 ? -18.922 12.703 12.406 1 98.19 92 ILE A C 1
ATOM 660 O O . ILE A 1 92 ? -17.797 13.117 12.734 1 98.19 92 ILE A O 1
ATOM 664 N N . GLY A 1 93 ? -19.703 12.039 13.219 1 98 93 GLY A N 1
ATOM 665 C CA . GLY A 1 93 ? -19.266 11.688 14.562 1 98 93 GLY A CA 1
ATOM 666 C C . GLY A 1 93 ? -18.016 10.828 14.57 1 98 93 GLY A C 1
ATOM 667 O O . GLY A 1 93 ? -17.125 11.031 15.398 1 98 93 GLY A O 1
ATOM 668 N N . ARG A 1 94 ? -17.953 9.852 13.695 1 97.88 94 ARG A N 1
ATOM 669 C CA . ARG A 1 94 ? -16.75 9.023 13.578 1 97.88 94 ARG A CA 1
ATOM 670 C C . ARG A 1 94 ? -15.531 9.859 13.227 1 97.88 94 ARG A C 1
ATOM 672 O O . ARG A 1 94 ? -14.477 9.711 13.836 1 97.88 94 ARG A O 1
ATOM 679 N N . LYS A 1 95 ? -15.75 10.703 12.227 1 98.12 95 LYS A N 1
ATOM 680 C CA . LYS A 1 95 ? -14.68 11.617 11.844 1 98.12 95 LYS A CA 1
ATOM 681 C C . LYS A 1 95 ? -14.195 12.422 13.047 1 98.12 95 LYS A C 1
ATOM 683 O O . LYS A 1 95 ? -12.992 12.539 13.289 1 98.12 95 LYS A O 1
ATOM 688 N N . ASN A 1 96 ? -15.078 12.961 13.836 1 97.69 96 ASN A N 1
ATOM 689 C CA . ASN A 1 96 ? -14.734 13.758 15.008 1 97.69 96 ASN A CA 1
ATOM 690 C C . ASN A 1 96 ? -13.977 12.922 16.031 1 97.69 96 ASN A C 1
ATOM 692 O O . ASN A 1 96 ? -13.055 13.43 16.688 1 97.69 96 ASN A O 1
ATOM 696 N N . SER A 1 97 ? -14.359 11.703 16.188 1 97.38 97 SER A N 1
ATOM 697 C CA . SER A 1 97 ? -13.68 10.812 17.125 1 97.38 97 SER A CA 1
ATOM 698 C C . SER A 1 97 ? -12.242 10.562 16.703 1 97.38 97 SER A C 1
ATOM 700 O O . SER A 1 97 ? -11.344 10.5 17.547 1 97.38 97 SER A O 1
ATOM 702 N N . VAL A 1 98 ? -12.07 10.391 15.438 1 97.5 98 VAL A N 1
ATOM 703 C CA . VAL A 1 98 ? -10.719 10.18 14.914 1 97.5 98 VAL A CA 1
ATOM 704 C C . VAL A 1 98 ? -9.859 11.414 15.188 1 97.5 98 VAL A C 1
ATOM 706 O O . VAL A 1 98 ? -8.703 11.289 15.602 1 97.5 98 VAL A O 1
ATOM 709 N N . VAL A 1 99 ? -10.383 12.594 14.961 1 97.75 99 VAL A N 1
ATOM 710 C CA . VAL A 1 99 ? -9.68 13.852 15.219 1 97.75 99 VAL A CA 1
ATOM 711 C C . VAL A 1 99 ? -9.305 13.938 16.703 1 97.75 99 VAL A C 1
ATOM 713 O O . VAL A 1 99 ? -8.148 14.211 17.031 1 97.75 99 VAL A O 1
ATOM 716 N N . LYS A 1 100 ? -10.258 13.656 17.531 1 97.38 100 LYS A N 1
ATOM 717 C CA . LYS A 1 100 ? -10.039 13.734 18.969 1 97.38 100 LYS A CA 1
ATOM 718 C C . LYS A 1 100 ? -8.922 12.789 19.406 1 97.38 100 LYS A C 1
ATOM 720 O O . LYS A 1 100 ? -8.102 13.141 20.266 1 97.38 100 LYS A O 1
ATOM 725 N N . GLN A 1 101 ? -8.938 11.609 18.891 1 97.06 101 GLN A N 1
ATOM 726 C CA . GLN A 1 101 ? -7.914 10.633 19.219 1 97.06 101 GLN A CA 1
ATOM 727 C C . GLN A 1 101 ? -6.523 11.141 18.844 1 97.06 101 GLN A C 1
ATOM 729 O O . GLN A 1 101 ? -5.551 10.898 19.562 1 97.06 101 GLN A O 1
ATOM 734 N N . ASN A 1 102 ? -6.434 11.82 17.75 1 97.31 102 ASN A N 1
ATOM 735 C CA . ASN A 1 102 ? -5.148 12.375 17.344 1 97.31 102 ASN A CA 1
ATOM 736 C C . ASN A 1 102 ? -4.73 13.539 18.234 1 97.31 102 ASN A C 1
ATOM 738 O O . ASN A 1 102 ? -3.555 13.672 18.578 1 97.31 102 ASN A O 1
ATOM 742 N N . ASN A 1 103 ? -5.703 14.406 18.562 1 97.81 103 ASN A N 1
ATOM 743 C CA . ASN A 1 103 ? -5.402 15.477 19.5 1 97.81 103 ASN A CA 1
ATOM 744 C C . ASN A 1 103 ? -4.871 14.922 20.828 1 97.81 103 ASN A C 1
ATOM 746 O O . ASN A 1 103 ? -3.83 15.367 21.312 1 97.81 103 ASN A O 1
ATOM 750 N N . ASP A 1 104 ? -5.574 13.938 21.359 1 97.31 104 ASP A N 1
ATOM 751 C CA . ASP A 1 104 ? -5.188 13.312 22.625 1 97.31 104 ASP A CA 1
ATOM 752 C C . ASP A 1 104 ? -3.816 12.656 22.5 1 97.31 104 ASP A C 1
ATOM 754 O O . ASP A 1 104 ? -3.033 12.672 23.453 1 97.31 104 ASP A O 1
ATOM 758 N N . GLY A 1 105 ? -3.615 12.102 21.375 1 97.5 105 GLY A N 1
ATOM 759 C CA . GLY A 1 105 ? -2.328 11.477 21.141 1 97.5 105 GLY A CA 1
ATOM 760 C C . GLY A 1 105 ? -1.165 12.445 21.219 1 97.5 105 GLY A C 1
ATOM 761 O O . GLY A 1 105 ? -0.126 12.133 21.797 1 97.5 105 GLY A O 1
ATOM 762 N N . ILE A 1 106 ? -1.31 13.578 20.641 1 98.31 106 ILE A N 1
ATOM 763 C CA . ILE A 1 106 ? -0.243 14.57 20.641 1 98.31 106 ILE A CA 1
ATOM 764 C C . ILE A 1 106 ? -0.002 15.055 22.078 1 98.31 106 ILE A C 1
ATOM 766 O O . ILE A 1 106 ? 1.146 15.195 22.5 1 98.31 106 ILE A O 1
ATOM 770 N N . LEU A 1 107 ? -1.054 15.289 22.797 1 98.31 107 LEU A N 1
ATOM 771 C CA . LEU A 1 107 ? -0.917 15.695 24.188 1 98.31 107 LEU A CA 1
ATOM 772 C C . LEU A 1 107 ? -0.201 14.625 25 1 98.31 107 LEU A C 1
ATOM 774 O O . LEU A 1 107 ? 0.635 14.938 25.859 1 98.31 107 LEU A O 1
ATOM 778 N N . TYR A 1 108 ? -0.543 13.391 24.766 1 98.31 108 TYR A N 1
ATOM 779 C CA . TYR A 1 108 ? 0.133 12.281 25.422 1 98.31 108 TYR A CA 1
ATOM 780 C C . TYR A 1 108 ? 1.619 12.273 25.078 1 98.31 108 TYR A C 1
ATOM 782 O O . TYR A 1 108 ? 2.457 12.047 25.969 1 98.31 108 TYR A O 1
ATOM 790 N N . LEU A 1 109 ? 1.937 12.484 23.844 1 98.44 109 LEU A N 1
ATOM 791 C CA . LEU A 1 109 ? 3.328 12.5 23.406 1 98.44 109 LEU A CA 1
ATOM 792 C C . LEU A 1 109 ? 4.102 13.617 24.094 1 98.44 109 LEU A C 1
ATOM 794 O O . LEU A 1 109 ? 5.277 13.445 24.438 1 98.44 109 LEU A O 1
ATOM 798 N N . PHE A 1 110 ? 3.486 14.789 24.188 1 98.69 110 PHE A N 1
ATOM 799 C CA . PHE A 1 110 ? 4.125 15.883 24.906 1 98.69 110 PHE A CA 1
ATOM 800 C C . PHE A 1 110 ? 4.477 15.469 26.328 1 98.69 110 PHE A C 1
ATOM 802 O O . PHE A 1 110 ? 5.602 15.68 26.781 1 98.69 110 PHE A O 1
ATOM 809 N N . LYS A 1 111 ? 3.523 14.867 26.969 1 98.56 111 LYS A N 1
ATOM 810 C CA . LYS A 1 111 ? 3.754 14.406 28.328 1 98.56 111 LYS A CA 1
ATOM 811 C C . LYS A 1 111 ? 4.863 13.359 28.375 1 98.56 111 LYS A C 1
ATOM 813 O O . LYS A 1 111 ? 5.773 13.453 29.203 1 98.56 111 LYS A O 1
ATOM 818 N N . LYS A 1 112 ? 4.781 12.445 27.516 1 97.88 112 LYS A N 1
ATOM 819 C CA . LYS A 1 112 ? 5.73 11.336 27.484 1 97.88 112 LYS A CA 1
ATOM 820 C C . LYS A 1 112 ? 7.152 11.836 27.25 1 97.88 112 LYS A C 1
ATOM 822 O O . LYS A 1 112 ? 8.109 11.289 27.797 1 97.88 112 LYS A O 1
ATOM 827 N N . ASN A 1 113 ? 7.32 12.867 26.438 1 98.38 113 ASN A N 1
ATOM 828 C CA . ASN A 1 113 ? 8.641 13.375 26.078 1 98.38 113 ASN A CA 1
ATOM 829 C C . ASN A 1 113 ? 9.016 14.586 26.922 1 98.38 113 ASN A C 1
ATOM 831 O O . ASN A 1 113 ? 10.031 15.242 26.672 1 98.38 113 ASN A O 1
ATOM 835 N N . LYS A 1 114 ? 8.156 14.977 27.844 1 98.5 114 LYS A N 1
ATOM 836 C CA . LYS A 1 114 ? 8.406 16.062 28.797 1 98.5 114 LYS A CA 1
ATOM 837 C C . LYS A 1 114 ? 8.484 17.406 28.078 1 98.5 114 LYS A C 1
ATOM 839 O O . LYS A 1 114 ? 9.359 18.219 28.391 1 98.5 114 LYS A O 1
ATOM 844 N N . VAL A 1 115 ? 7.699 17.531 27.094 1 98.88 115 VAL A N 1
ATOM 845 C CA . VAL A 1 115 ? 7.488 18.828 26.469 1 98.88 115 VAL A CA 1
ATOM 846 C C . VAL A 1 115 ? 6.422 19.609 27.234 1 98.88 115 VAL A C 1
ATOM 848 O O . VAL A 1 115 ? 5.316 19.109 27.453 1 98.88 115 VAL A O 1
ATOM 851 N N . THR A 1 116 ? 6.746 20.812 27.703 1 98.5 116 THR A N 1
ATOM 852 C CA . THR A 1 116 ? 5.758 21.641 28.375 1 98.5 116 THR A CA 1
ATOM 853 C C . THR A 1 116 ? 4.824 22.297 27.359 1 98.5 116 THR A C 1
ATOM 855 O O . THR A 1 116 ? 5.27 23.062 26.5 1 98.5 116 THR A O 1
ATOM 858 N N . PHE A 1 117 ? 3.539 22 27.469 1 98.12 117 PHE A N 1
ATOM 859 C CA . PHE A 1 117 ? 2.568 22.516 26.516 1 98.12 117 PHE A CA 1
ATOM 860 C C . PHE A 1 117 ? 1.819 23.703 27.094 1 98.12 117 PHE A C 1
ATOM 862 O O . PHE A 1 117 ? 1.367 23.672 28.234 1 98.12 117 PHE A O 1
ATOM 869 N N . PHE A 1 118 ? 1.772 24.75 26.375 1 97.75 118 PHE A N 1
ATOM 870 C CA . PHE A 1 118 ? 0.989 25.938 26.719 1 97.75 118 PHE A CA 1
ATOM 871 C C . PHE A 1 118 ? -0.129 26.156 25.703 1 97.75 118 PHE A C 1
ATOM 873 O O . PHE A 1 118 ? 0.132 26.375 24.531 1 97.75 118 PHE A O 1
ATOM 880 N N . HIS A 1 119 ? -1.377 26.141 26.156 1 97.31 119 HIS A N 1
ATOM 881 C CA . HIS A 1 119 ? -2.529 26.406 25.312 1 97.31 119 HIS A CA 1
ATOM 882 C C . HIS A 1 119 ? -2.797 27.906 25.203 1 97.31 119 HIS A C 1
ATOM 884 O O . HIS A 1 119 ? -3.295 28.516 26.141 1 97.31 119 HIS A O 1
ATOM 890 N N . GLY A 1 120 ? -2.434 28.453 24.078 1 97.12 120 GLY A N 1
ATOM 891 C CA . GLY A 1 120 ? -2.574 29.891 23.844 1 97.12 120 GLY A CA 1
ATOM 892 C C . GLY A 1 120 ? -1.83 30.359 22.609 1 97.12 120 GLY A C 1
ATOM 893 O O . GLY A 1 120 ? -1.318 29.547 21.828 1 97.12 120 GLY A O 1
ATOM 894 N N . LYS A 1 121 ? -1.896 31.672 22.406 1 97.44 121 LYS A N 1
ATOM 895 C CA . LYS A 1 121 ? -1.169 32.312 21.312 1 97.44 121 LYS A CA 1
ATOM 896 C C . LYS A 1 121 ? 0.222 32.75 21.766 1 97.44 121 LYS A C 1
ATOM 898 O O . LYS A 1 121 ? 0.377 33.344 22.828 1 97.44 121 LYS A O 1
ATOM 903 N N . GLY A 1 122 ? 1.201 32.375 21.062 1 98.06 122 GLY A N 1
ATOM 904 C CA . GLY A 1 122 ? 2.562 32.812 21.328 1 98.06 122 GLY A CA 1
ATOM 905 C C . GLY A 1 122 ? 2.984 34 20.516 1 98.06 122 GLY A C 1
ATOM 906 O O . GLY A 1 122 ? 2.695 34.094 19.328 1 98.06 122 GLY A O 1
ATOM 907 N N . ALA A 1 123 ? 3.627 34.969 21.156 1 98.38 123 ALA A N 1
ATOM 908 C CA . ALA A 1 123 ? 4.086 36.188 20.469 1 98.38 123 ALA A CA 1
ATOM 909 C C . ALA A 1 123 ? 5.453 36.625 20.984 1 98.38 123 ALA A C 1
ATOM 911 O O . ALA A 1 123 ? 5.734 36.531 22.188 1 98.38 123 ALA A O 1
ATOM 912 N N . PHE A 1 124 ? 6.242 37.156 20.062 1 98.5 124 PHE A N 1
ATOM 913 C CA . PHE A 1 124 ? 7.52 37.719 20.469 1 98.5 124 PHE A CA 1
ATOM 914 C C . PHE A 1 124 ? 7.309 38.969 21.344 1 98.5 124 PHE A C 1
ATOM 916 O O . PHE A 1 124 ? 6.418 39.781 21.062 1 98.5 124 PHE A O 1
ATOM 923 N N . ALA A 1 125 ? 8.133 39.094 22.344 1 97.44 125 ALA A N 1
ATOM 924 C CA . ALA A 1 125 ? 8.07 40.281 23.203 1 97.44 125 ALA A CA 1
ATOM 925 C C . ALA A 1 125 ? 9.391 41.031 23.172 1 97.44 125 ALA A C 1
ATOM 927 O O . ALA A 1 125 ? 9.484 42.156 23.703 1 97.44 125 ALA A O 1
ATOM 928 N N . GLY A 1 126 ? 10.406 40.5 22.656 1 97.19 126 GLY A N 1
ATOM 929 C CA . GLY A 1 126 ? 11.703 41.156 22.531 1 97.19 126 GLY A CA 1
ATOM 930 C C . GLY A 1 126 ? 12.867 40.25 22.906 1 97.19 126 GLY A C 1
ATOM 931 O O . GLY A 1 126 ? 12.672 39.156 23.391 1 97.19 126 GLY A O 1
ATOM 932 N N . GLN A 1 127 ? 14.047 40.719 22.547 1 96.38 127 GLN A N 1
ATOM 933 C CA . GLN A 1 127 ? 15.25 40.031 22.953 1 96.38 127 GLN A CA 1
ATOM 934 C C . GLN A 1 127 ? 15.625 40.344 24.391 1 96.38 127 GLN A C 1
ATOM 936 O O . GLN A 1 127 ? 15.539 41.5 24.812 1 96.38 127 GLN A O 1
ATOM 941 N N . VAL A 1 128 ? 15.969 39.344 25.141 1 96.56 128 VAL A N 1
ATOM 942 C CA . VAL A 1 128 ? 16.359 39.5 26.531 1 96.56 128 VAL A CA 1
ATOM 943 C C . VAL A 1 128 ? 17.594 38.656 26.828 1 96.56 128 VAL A C 1
ATOM 945 O O . VAL A 1 128 ? 18.125 38 25.938 1 96.56 128 VAL A O 1
ATOM 948 N N . GLU A 1 129 ? 18.016 38.844 28.109 1 94 129 GLU A N 1
ATOM 949 C CA . GLU A 1 129 ? 19.078 37.938 28.531 1 94 129 GLU A CA 1
ATOM 950 C C . GLU A 1 129 ? 18.625 36.469 28.469 1 94 129 GLU A C 1
ATOM 952 O O . GLU A 1 129 ? 17.547 36.125 28.953 1 94 129 GLU A O 1
ATOM 957 N N . GLY A 1 130 ? 19.375 35.75 27.75 1 94.06 130 GLY A N 1
ATOM 958 C CA . GLY A 1 130 ? 19.047 34.344 27.641 1 94.06 130 GLY A CA 1
ATOM 959 C C . GLY A 1 130 ? 18.375 34 26.328 1 94.06 130 GLY A C 1
ATOM 960 O O . GLY A 1 130 ? 18.172 32.812 26.031 1 94.06 130 GLY A O 1
ATOM 961 N N . GLY A 1 131 ? 17.969 35 25.641 1 97.44 131 GLY A N 1
ATOM 962 C CA . GLY A 1 131 ? 17.406 34.719 24.328 1 97.44 131 GLY A CA 1
ATOM 963 C C . GLY A 1 131 ? 16.25 35.625 23.984 1 97.44 131 GLY A C 1
ATOM 964 O O . GLY A 1 131 ? 16.359 36.844 24.047 1 97.44 131 GLY A O 1
ATOM 965 N N . TRP A 1 132 ? 15.125 35 23.688 1 98.56 132 TRP A N 1
ATOM 966 C CA . TRP A 1 132 ? 13.945 35.719 23.234 1 98.56 132 TRP A CA 1
ATOM 967 C C . TRP A 1 132 ? 12.82 35.625 24.266 1 98.56 132 TRP A C 1
ATOM 969 O O . TRP A 1 132 ? 12.531 34.531 24.766 1 98.56 132 TRP A O 1
ATOM 979 N N . ALA A 1 133 ? 12.211 36.781 24.578 1 98.44 133 ALA A N 1
ATOM 980 C CA . ALA A 1 133 ? 11 36.781 25.391 1 98.44 133 ALA A CA 1
ATOM 981 C C . ALA A 1 133 ? 9.773 36.469 24.562 1 98.44 133 ALA A C 1
ATOM 983 O O . ALA A 1 133 ? 9.531 37.094 23.516 1 98.44 133 ALA A O 1
ATOM 984 N N . ILE A 1 134 ? 8.984 35.438 24.969 1 98.5 134 ILE A N 1
ATOM 985 C CA . ILE A 1 134 ? 7.766 35 24.297 1 98.5 134 ILE A CA 1
ATOM 986 C C . ILE A 1 134 ? 6.574 35.125 25.25 1 98.5 134 ILE A C 1
ATOM 988 O O . ILE A 1 134 ? 6.598 34.594 26.359 1 98.5 134 ILE A O 1
ATOM 992 N N . LYS A 1 135 ? 5.59 35.844 24.828 1 98.19 135 LYS A N 1
ATOM 993 C CA . LYS A 1 135 ? 4.355 35.969 25.594 1 98.19 135 LYS A CA 1
ATOM 994 C C . LYS A 1 135 ? 3.314 34.938 25.125 1 98.19 135 LYS A C 1
ATOM 996 O O . LYS A 1 135 ? 3.104 34.781 23.922 1 98.19 135 LYS A O 1
ATOM 1001 N N . VAL A 1 136 ? 2.723 34.188 26.031 1 97.94 136 VAL A N 1
ATOM 1002 C CA . VAL A 1 136 ? 1.622 33.281 25.734 1 97.94 136 VAL A CA 1
ATOM 1003 C C . VAL A 1 136 ? 0.306 33.875 26.219 1 97.94 136 VAL A C 1
ATOM 1005 O O . VAL A 1 136 ? 0.169 34.219 27.406 1 97.94 136 VAL A O 1
ATOM 1008 N N . THR A 1 137 ? -0.64 34.094 25.344 1 96.56 137 THR A N 1
ATOM 1009 C CA . THR A 1 137 ? -1.961 34.594 25.688 1 96.56 137 THR A CA 1
ATOM 1010 C C . THR A 1 137 ? -3.039 33.562 25.391 1 96.56 137 THR A C 1
ATOM 1012 O O . THR A 1 137 ? -3.125 33.062 24.266 1 96.56 137 THR A O 1
ATOM 1015 N N . GLY A 1 138 ? -3.814 33.156 26.25 1 89.44 138 GLY A N 1
ATOM 1016 C CA . GLY A 1 138 ? -4.902 32.219 26.125 1 89.44 138 GLY A CA 1
ATOM 1017 C C . GLY A 1 138 ? -5.711 32.062 27.406 1 89.44 138 GLY A C 1
ATOM 1018 O O . GLY A 1 138 ? -6.156 33.062 27.984 1 89.44 138 GLY A O 1
ATOM 1019 N N . THR A 1 139 ? -5.926 30.781 27.781 1 82.75 139 THR A N 1
ATOM 1020 C CA . THR A 1 139 ? -6.645 30.562 29.031 1 82.75 139 THR A CA 1
ATOM 1021 C C . THR A 1 139 ? -5.84 31.094 30.203 1 82.75 139 THR A C 1
ATOM 1023 O O . THR A 1 139 ? -6.41 31.562 31.203 1 82.75 139 THR A O 1
ATOM 1026 N N . ALA A 1 140 ? -4.492 30.953 30.047 1 86.12 140 ALA A N 1
ATOM 1027 C CA . ALA A 1 140 ? -3.578 31.547 31.016 1 86.12 140 ALA A CA 1
ATOM 1028 C C . ALA A 1 140 ? -2.5 32.375 30.328 1 86.12 140 ALA A C 1
ATOM 1030 O O . ALA A 1 140 ? -2.141 32.094 29.172 1 86.12 140 ALA A O 1
ATOM 1031 N N . GLU A 1 141 ? -2.064 33.438 31.094 1 93.69 141 GLU A N 1
ATOM 1032 C CA . GLU A 1 141 ? -0.947 34.219 30.594 1 93.69 141 GLU A CA 1
ATOM 1033 C C . GLU A 1 141 ? 0.381 33.719 31.156 1 93.69 141 GLU A C 1
ATOM 1035 O O . GLU A 1 141 ? 0.501 33.5 32.375 1 93.69 141 GLU A O 1
ATOM 1040 N N . GLU A 1 142 ? 1.267 33.469 30.203 1 95.62 142 GLU A N 1
ATOM 1041 C CA . GLU A 1 142 ? 2.6 33.031 30.594 1 95.62 142 GLU A CA 1
ATOM 1042 C C . GLU A 1 142 ? 3.684 33.844 29.891 1 95.62 142 GLU A C 1
ATOM 1044 O O . GLU A 1 142 ? 3.49 34.281 28.766 1 95.62 142 GLU A O 1
ATOM 1049 N N . ASP A 1 143 ? 4.742 34.094 30.625 1 97.38 143 ASP A N 1
ATOM 1050 C CA . ASP A 1 143 ? 5.949 34.688 30.062 1 97.38 143 ASP A CA 1
ATOM 1051 C C . ASP A 1 143 ? 7.09 33.656 30 1 97.38 143 ASP A C 1
ATOM 1053 O O . ASP A 1 143 ? 7.484 33.125 31.031 1 97.38 143 ASP A O 1
ATOM 1057 N N . LEU A 1 144 ? 7.602 33.5 28.766 1 98.31 144 LEU A N 1
ATOM 1058 C CA . LEU A 1 144 ? 8.68 32.531 28.578 1 98.31 144 LEU A CA 1
ATOM 1059 C C . LEU A 1 144 ? 9.938 33.219 28.062 1 98.31 144 LEU A C 1
ATOM 1061 O O . LEU A 1 144 ? 9.859 34.281 27.438 1 98.31 144 LEU A O 1
ATOM 1065 N N . VAL A 1 145 ? 11.109 32.656 28.359 1 98.44 145 VAL A N 1
ATOM 1066 C CA . VAL A 1 145 ? 12.375 33 27.734 1 98.44 145 VAL A CA 1
ATOM 1067 C C . VAL A 1 145 ? 12.953 31.781 27.031 1 98.44 145 VAL A C 1
ATOM 1069 O O . VAL A 1 145 ? 13.031 30.703 27.609 1 98.44 145 VAL A O 1
ATOM 1072 N N . ALA A 1 146 ? 13.25 31.984 25.781 1 98.38 146 ALA A N 1
ATOM 1073 C CA . ALA A 1 146 ? 13.703 30.875 24.953 1 98.38 146 ALA A CA 1
ATOM 1074 C C . ALA A 1 146 ? 15.086 31.156 24.359 1 98.38 146 ALA A C 1
ATOM 1076 O O . ALA A 1 146 ? 15.305 32.219 23.766 1 98.38 146 ALA A O 1
ATOM 1077 N N . LYS A 1 147 ? 16.016 30.203 24.5 1 98.69 147 LYS A N 1
ATOM 1078 C CA . LYS A 1 147 ? 17.297 30.297 23.797 1 98.69 147 LYS A CA 1
ATOM 1079 C C . LYS A 1 147 ? 17.078 30.203 22.281 1 98.69 147 LYS A C 1
ATOM 1081 O O . LYS A 1 147 ? 17.703 30.938 21.516 1 98.69 147 LYS A O 1
ATOM 1086 N N . HIS A 1 148 ? 16.344 29.234 21.844 1 98.88 148 HIS A N 1
ATOM 1087 C CA . HIS A 1 148 ? 15.922 29.078 20.469 1 98.88 148 HIS A CA 1
ATOM 1088 C C . HIS A 1 148 ? 14.406 29.156 20.344 1 98.88 148 HIS A C 1
ATOM 1090 O O . HIS A 1 148 ? 13.68 28.656 21.203 1 98.88 148 HIS A O 1
ATOM 1096 N N . VAL A 1 149 ? 13.93 29.781 19.281 1 98.94 149 VAL A N 1
ATOM 1097 C CA . VAL A 1 149 ? 12.508 29.797 18.969 1 98.94 149 VAL A CA 1
ATOM 1098 C C . VAL A 1 149 ? 12.273 29.141 17.609 1 98.94 149 VAL A C 1
ATOM 1100 O O . VAL A 1 149 ? 13 29.422 16.641 1 98.94 149 VAL A O 1
ATOM 1103 N N . VAL A 1 150 ? 11.336 28.188 17.484 1 98.94 150 VAL A N 1
ATOM 1104 C CA . VAL A 1 150 ? 10.898 27.609 16.219 1 98.94 150 VAL A CA 1
ATOM 1105 C C . VAL A 1 150 ? 9.469 28.047 15.922 1 98.94 150 VAL A C 1
ATOM 1107 O O . VAL A 1 150 ? 8.539 27.688 16.641 1 98.94 150 VAL A O 1
ATOM 1110 N N . VAL A 1 151 ? 9.312 28.859 14.906 1 98.94 151 VAL A N 1
ATOM 1111 C CA . VAL A 1 151 ? 7.977 29.281 14.492 1 98.94 151 VAL A CA 1
ATOM 1112 C C . VAL A 1 151 ? 7.383 28.25 13.531 1 98.94 151 VAL A C 1
ATOM 1114 O O . VAL A 1 151 ? 7.934 28.016 12.453 1 98.94 151 VAL A O 1
ATOM 1117 N N . ALA A 1 152 ? 6.301 27.656 13.867 1 98.88 152 ALA A N 1
ATOM 1118 C CA . ALA A 1 152 ? 5.598 26.625 13.094 1 98.88 152 ALA A CA 1
ATOM 1119 C C . ALA A 1 152 ? 4.09 26.875 13.102 1 98.88 152 ALA A C 1
ATOM 1121 O O . ALA A 1 152 ? 3.307 25.969 13.367 1 98.88 152 ALA A O 1
ATOM 1122 N N . THR A 1 153 ? 3.654 28.047 12.789 1 98.69 153 THR A N 1
ATOM 1123 C CA . THR A 1 153 ? 2.285 28.5 13 1 98.69 153 THR A CA 1
ATOM 1124 C C . THR A 1 153 ? 1.389 28.078 11.836 1 98.69 153 THR A C 1
ATOM 1126 O O . THR A 1 153 ? 0.169 28.25 11.898 1 98.69 153 THR A O 1
ATOM 1129 N N . GLY A 1 154 ? 1.975 27.531 10.797 1 98.12 154 GLY A N 1
ATOM 1130 C CA . GLY A 1 154 ? 1.204 26.922 9.727 1 98.12 154 GLY A CA 1
ATOM 1131 C C . GLY A 1 154 ? 0.542 27.938 8.812 1 98.12 154 GLY A C 1
ATOM 1132 O O . GLY A 1 154 ? 1.166 28.922 8.422 1 98.12 154 GLY A O 1
ATOM 1133 N N . SER A 1 155 ? -0.624 27.578 8.305 1 98.12 155 SER A N 1
ATOM 1134 C CA . SER A 1 155 ? -1.331 28.406 7.32 1 98.12 155 SER A CA 1
ATOM 1135 C C . SER A 1 155 ? -2.834 28.391 7.574 1 98.12 155 SER A C 1
ATOM 1137 O O . SER A 1 155 ? -3.322 27.641 8.422 1 98.12 155 SER A O 1
ATOM 1139 N N . SER A 1 156 ? -3.529 29.297 6.953 1 96.88 156 SER A N 1
ATOM 1140 C CA . SER A 1 156 ? -4.988 29.359 6.98 1 96.88 156 SER A CA 1
ATOM 1141 C C . SER A 1 156 ? -5.562 29.422 5.566 1 96.88 156 SER A C 1
ATOM 1143 O O . SER A 1 156 ? -4.852 29.75 4.617 1 96.88 156 SER A O 1
ATOM 1145 N N . ALA A 1 157 ? -6.805 29.094 5.426 1 97.5 157 ALA A N 1
ATOM 1146 C CA . ALA A 1 157 ? -7.465 29.094 4.121 1 97.5 157 ALA A CA 1
ATOM 1147 C C . ALA A 1 157 ? -7.527 30.5 3.537 1 97.5 157 ALA A C 1
ATOM 1149 O O . ALA A 1 157 ? -7.777 31.469 4.258 1 97.5 157 ALA A O 1
ATOM 1150 N N . ARG A 1 158 ? -7.281 30.625 2.26 1 97.31 158 ARG A N 1
ATOM 1151 C CA . ARG A 1 158 ? -7.367 31.906 1.577 1 97.31 158 ARG A CA 1
ATOM 1152 C C . ARG A 1 158 ? -8.812 32.25 1.236 1 97.31 158 ARG A C 1
ATOM 1154 O O . ARG A 1 158 ? -9.516 31.453 0.615 1 97.31 158 ARG A O 1
ATOM 1161 N N . GLU A 1 159 ? -9.242 33.406 1.573 1 95.88 159 GLU A N 1
ATOM 1162 C CA . GLU A 1 159 ? -10.586 33.875 1.257 1 95.88 159 GLU A CA 1
ATOM 1163 C C . GLU A 1 159 ? -10.625 34.562 -0.106 1 95.88 159 GLU A C 1
ATOM 1165 O O . GLU A 1 159 ? -9.617 35.125 -0.555 1 95.88 159 GLU A O 1
ATOM 1170 N N . LEU A 1 160 ? -11.773 34.406 -0.753 1 94.75 160 LEU A N 1
ATOM 1171 C CA . LEU A 1 160 ? -12.016 35.312 -1.891 1 94.75 160 LEU A CA 1
ATOM 1172 C C . LEU A 1 160 ? -12.328 36.719 -1.425 1 94.75 160 LEU A C 1
ATOM 1174 O O . LEU A 1 160 ? -13.062 36.906 -0.454 1 94.75 160 LEU A O 1
ATOM 1178 N N . PRO A 1 161 ? -11.734 37.688 -2.121 1 91.69 161 PRO A N 1
ATOM 1179 C CA . PRO A 1 161 ? -12.055 39.062 -1.736 1 91.69 161 PRO A CA 1
ATOM 1180 C C . PRO A 1 161 ? -13.555 39.375 -1.758 1 91.69 161 PRO A C 1
ATOM 1182 O O . PRO A 1 161 ? -14.227 39.062 -2.75 1 91.69 161 PRO A O 1
ATOM 1185 N N . GLY A 1 162 ? -14.055 39.844 -0.696 1 92.69 162 GLY A N 1
ATOM 1186 C CA . GLY A 1 162 ? -15.453 40.219 -0.625 1 92.69 162 GLY A CA 1
ATOM 1187 C C . GLY A 1 162 ? -16.375 39.062 -0.281 1 92.69 162 GLY A C 1
ATOM 1188 O O . GLY A 1 162 ? -17.594 39.25 -0.209 1 92.69 162 GLY A O 1
ATOM 1189 N N . LEU A 1 163 ? -15.914 37.938 -0.125 1 95.62 163 LEU A N 1
ATOM 1190 C CA . LEU A 1 163 ? -16.719 36.75 0.197 1 95.62 163 LEU A CA 1
ATOM 1191 C C . LEU A 1 163 ? -16.141 36 1.391 1 95.62 163 LEU A C 1
ATOM 1193 O O . LEU A 1 163 ? -15.586 34.906 1.236 1 95.62 163 LEU A O 1
ATOM 1197 N N . PRO A 1 164 ? -16.297 36.531 2.574 1 95.94 164 PRO A N 1
ATOM 1198 C CA . PRO A 1 164 ? -15.766 35.844 3.756 1 95.94 164 PRO A CA 1
ATOM 1199 C C . PRO A 1 164 ? -16.422 34.5 4.012 1 95.94 164 PRO A C 1
ATOM 1201 O O . PRO A 1 164 ? -17.594 34.281 3.648 1 95.94 164 PRO A O 1
ATOM 1204 N N . PHE A 1 165 ? -15.688 33.594 4.605 1 97.5 165 PHE A N 1
ATOM 1205 C CA . PHE A 1 165 ? -16.25 32.312 5.02 1 97.5 165 PHE A CA 1
ATOM 1206 C C . PHE A 1 165 ? -17.266 32.531 6.129 1 97.5 165 PHE A C 1
ATOM 1208 O O . PHE A 1 165 ? -17 33.188 7.129 1 97.5 165 PHE A O 1
ATOM 1215 N N . ASP A 1 166 ? -18.453 32.062 6.043 1 97.38 166 ASP A N 1
ATOM 1216 C CA . ASP A 1 166 ? -19.391 32 7.16 1 97.38 166 ASP A CA 1
ATOM 1217 C C . ASP A 1 166 ? -19.5 30.594 7.719 1 97.38 166 ASP A C 1
ATOM 1219 O O . ASP A 1 166 ? -20.094 30.375 8.773 1 97.38 166 ASP A O 1
ATOM 1223 N N . GLU A 1 167 ? -18.859 29.609 7.055 1 97.25 167 GLU A N 1
ATOM 1224 C CA . GLU A 1 167 ? -18.781 28.203 7.414 1 97.25 167 GLU A CA 1
ATOM 1225 C C . GLU A 1 167 ? -20.172 27.594 7.555 1 97.25 167 GLU A C 1
ATOM 1227 O O . GLU A 1 167 ? -20.359 26.625 8.289 1 97.25 167 GLU A O 1
ATOM 1232 N N . LYS A 1 168 ? -21.141 28.172 6.875 1 96.75 168 LYS A N 1
ATOM 1233 C CA . LYS A 1 168 ? -22.516 27.672 6.785 1 96.75 168 LYS A CA 1
ATOM 1234 C C . LYS A 1 168 ? -22.922 27.453 5.332 1 96.75 168 LYS A C 1
ATOM 1236 O O . LYS A 1 168 ? -23.25 26.328 4.941 1 96.75 168 LYS A O 1
ATOM 1241 N N . VAL A 1 169 ? -22.766 28.547 4.574 1 97.56 169 VAL A N 1
ATOM 1242 C CA . VAL A 1 169 ? -23.109 28.438 3.16 1 97.56 169 VAL A CA 1
ATOM 1243 C C . VAL A 1 169 ? -21.859 28.625 2.307 1 97.56 169 VAL A C 1
ATOM 1245 O O . VAL A 1 169 ? -21.703 27.984 1.262 1 97.56 169 VAL A O 1
ATOM 1248 N N . VAL A 1 170 ? -21 29.578 2.691 1 98.5 170 VAL A N 1
ATOM 1249 C CA . VAL A 1 170 ? -19.672 29.75 2.109 1 98.5 170 VAL A CA 1
ATOM 1250 C C . VAL A 1 170 ? -18.625 29.078 2.998 1 98.5 170 VAL A C 1
ATOM 1252 O O . VAL A 1 170 ? -18.344 29.547 4.098 1 98.5 170 VAL A O 1
ATOM 1255 N N . LEU A 1 171 ? -18.016 28.078 2.447 1 98.5 171 LEU A N 1
ATOM 1256 C CA . LEU A 1 171 ? -17.281 27.156 3.303 1 98.5 171 LEU A CA 1
ATOM 1257 C C . LEU A 1 171 ? -15.797 27.156 2.936 1 98.5 171 LEU A C 1
ATOM 1259 O O . LEU A 1 171 ? -15.445 27.188 1.754 1 98.5 171 LEU A O 1
ATOM 1263 N N . SER A 1 172 ? -14.914 27.172 3.926 1 98.19 172 SER A N 1
ATOM 1264 C CA . SER A 1 172 ? -13.539 26.703 3.799 1 98.19 172 SER A CA 1
ATOM 1265 C C . SER A 1 172 ? -13.453 25.188 4 1 98.19 172 SER A C 1
ATOM 1267 O O . SER A 1 172 ? -14.477 24.5 3.973 1 98.19 172 SER A O 1
ATOM 1269 N N . ASN A 1 173 ? -12.227 24.688 4.148 1 96.81 173 ASN A N 1
ATOM 1270 C CA . ASN A 1 173 ? -12.086 23.281 4.492 1 96.81 173 ASN A CA 1
ATOM 1271 C C . ASN A 1 173 ? -12.75 22.953 5.832 1 96.81 173 ASN A C 1
ATOM 1273 O O . ASN A 1 173 ? -13.273 21.859 6.02 1 96.81 173 ASN A O 1
ATOM 1277 N N . ASP A 1 174 ? -12.805 23.906 6.75 1 96.25 174 ASP A N 1
ATOM 1278 C CA . ASP A 1 174 ? -13.414 23.688 8.062 1 96.25 174 ASP A CA 1
ATOM 1279 C C . ASP A 1 174 ? -14.898 23.359 7.934 1 96.25 174 ASP A C 1
ATOM 1281 O O . ASP A 1 174 ? -15.352 22.312 8.398 1 96.25 174 ASP A O 1
ATOM 1285 N N . GLY A 1 175 ? -15.602 24.234 7.27 1 97.5 175 GLY A N 1
ATOM 1286 C CA . GLY A 1 175 ? -17.031 24.016 7.082 1 97.5 175 GLY A CA 1
ATOM 1287 C C . GLY A 1 175 ? -17.344 22.812 6.211 1 97.5 175 GLY A C 1
ATOM 1288 O O . GLY A 1 175 ? -18.328 22.109 6.438 1 97.5 175 GLY A O 1
ATOM 1289 N N . ALA A 1 176 ? -16.516 22.594 5.199 1 98.38 176 ALA A N 1
ATOM 1290 C CA . ALA A 1 176 ? -16.719 21.5 4.262 1 98.38 176 ALA A CA 1
ATOM 1291 C C . ALA A 1 176 ? -16.688 20.156 4.984 1 98.38 176 ALA A C 1
ATOM 1293 O O . ALA A 1 176 ? -17.344 19.203 4.562 1 98.38 176 ALA A O 1
ATOM 1294 N N . LEU A 1 177 ? -15.992 20.094 6.117 1 98.06 177 LEU A N 1
ATOM 1295 C CA . LEU A 1 177 ? -15.812 18.844 6.859 1 98.06 177 LEU A CA 1
ATOM 1296 C C . LEU A 1 177 ? -16.922 18.672 7.902 1 98.06 177 LEU A C 1
ATOM 1298 O O . LEU A 1 177 ? -17 17.625 8.555 1 98.06 177 LEU A O 1
ATOM 1302 N N . ASN A 1 178 ? -17.781 19.656 8.008 1 97.06 178 ASN A N 1
ATOM 1303 C CA . ASN A 1 178 ? -18.734 19.656 9.109 1 97.06 178 ASN A CA 1
ATOM 1304 C C . ASN A 1 178 ? -20.156 19.938 8.617 1 97.06 178 ASN A C 1
ATOM 1306 O O . ASN A 1 178 ? -20.984 20.438 9.375 1 97.06 178 ASN A O 1
ATOM 1310 N N . ILE A 1 179 ? -20.391 19.672 7.332 1 97.25 179 ILE A N 1
ATOM 1311 C CA . ILE A 1 179 ? -21.734 19.875 6.805 1 97.25 179 ILE A CA 1
ATOM 1312 C C . ILE A 1 179 ? -22.719 18.938 7.5 1 97.25 179 ILE A C 1
ATOM 1314 O O . ILE A 1 179 ? -22.5 17.719 7.543 1 97.25 179 ILE A O 1
ATOM 1318 N N . GLY A 1 180 ? -23.812 19.422 7.957 1 96.06 180 GLY A N 1
ATOM 1319 C CA . GLY A 1 180 ? -24.734 18.656 8.805 1 96.06 180 GLY A CA 1
ATOM 1320 C C . GLY A 1 180 ? -25.781 17.906 8.016 1 96.06 180 GLY A C 1
ATOM 1321 O O . GLY A 1 180 ? -26.422 16.984 8.531 1 96.06 180 GLY A O 1
ATOM 1322 N N . ALA A 1 181 ? -26 18.391 6.793 1 97.56 181 ALA A N 1
ATOM 1323 C CA . ALA A 1 181 ? -26.922 17.75 5.867 1 97.56 181 ALA A CA 1
ATOM 1324 C C . ALA A 1 181 ? -26.391 17.797 4.438 1 97.56 181 ALA A C 1
ATOM 1326 O O . ALA A 1 181 ? -25.875 18.812 3.996 1 97.56 181 ALA A O 1
ATOM 1327 N N . VAL A 1 182 ? -26.609 16.688 3.76 1 98.38 182 VAL A N 1
ATOM 1328 C CA . VAL A 1 182 ? -26.078 16.641 2.398 1 98.38 182 VAL A CA 1
ATOM 1329 C C . VAL A 1 182 ? -26.781 17.703 1.543 1 98.38 182 VAL A C 1
ATOM 1331 O O . VAL A 1 182 ? -28 17.656 1.361 1 98.38 182 VAL A O 1
ATOM 1334 N N . PRO A 1 183 ? -25.984 18.578 1.067 1 98.44 183 PRO A N 1
ATOM 1335 C CA . PRO A 1 183 ? -26.625 19.562 0.191 1 98.44 183 PRO A CA 1
ATOM 1336 C C . PRO A 1 183 ? -27.094 18.953 -1.131 1 98.44 183 PRO A C 1
ATOM 1338 O O . PRO A 1 183 ? -26.469 18.016 -1.633 1 98.44 183 PRO A O 1
ATOM 1341 N N . LYS A 1 184 ? -28.188 19.5 -1.68 1 98.5 184 LYS A N 1
ATOM 1342 C CA . LYS A 1 184 ? -28.594 19.031 -2.996 1 98.5 184 LYS A CA 1
ATOM 1343 C C . LYS A 1 184 ? -27.578 19.391 -4.062 1 98.5 184 LYS A C 1
ATOM 1345 O O . LYS A 1 184 ? -27.203 18.562 -4.895 1 98.5 184 LYS A O 1
ATOM 1350 N N . THR A 1 185 ? -27.219 20.656 -3.988 1 98.81 185 THR A N 1
ATOM 1351 C CA . THR A 1 185 ? -26.219 21.156 -4.914 1 98.81 185 THR A CA 1
ATOM 1352 C C . THR A 1 185 ? -25.031 21.75 -4.152 1 98.81 185 THR A C 1
ATOM 1354 O O . THR A 1 185 ? -25.219 22.469 -3.164 1 98.81 185 THR A O 1
ATOM 1357 N N . LEU A 1 186 ? -23.797 21.391 -4.574 1 98.88 186 LEU A N 1
ATOM 1358 C CA . LEU A 1 186 ? -22.562 21.875 -3.965 1 98.88 186 LEU A CA 1
ATOM 1359 C C . LEU A 1 186 ? -21.641 22.469 -5.02 1 98.88 186 LEU A C 1
ATOM 1361 O O . LEU A 1 186 ? -21.312 21.812 -6.008 1 98.88 186 LEU A O 1
ATOM 1365 N N . GLY A 1 187 ? -21.328 23.719 -4.879 1 98.88 187 GLY A N 1
ATOM 1366 C CA . GLY A 1 187 ? -20.281 24.344 -5.688 1 98.88 187 GLY A CA 1
ATOM 1367 C C . GLY A 1 187 ? -18.922 24.312 -5.023 1 98.88 187 GLY A C 1
ATOM 1368 O O . GLY A 1 187 ? -18.812 24.391 -3.797 1 98.88 187 GLY A O 1
ATOM 1369 N N . VAL A 1 188 ? -17.906 24.172 -5.805 1 98.88 188 VAL A N 1
ATOM 1370 C CA . VAL A 1 188 ? -16.516 24.25 -5.344 1 98.88 188 VAL A CA 1
ATOM 1371 C C . VAL A 1 188 ? -15.719 25.188 -6.238 1 98.88 188 VAL A C 1
ATOM 1373 O O . VAL A 1 188 ? -15.781 25.078 -7.469 1 98.88 188 VAL A O 1
ATOM 1376 N N . ILE A 1 189 ? -15.062 26.109 -5.66 1 98.62 189 ILE A N 1
ATOM 1377 C CA . ILE A 1 189 ? -14.102 26.922 -6.41 1 98.62 189 ILE A CA 1
ATOM 1378 C C . ILE A 1 189 ? -12.68 26.422 -6.133 1 98.62 189 ILE A C 1
ATOM 1380 O O . ILE A 1 189 ? -12.195 26.516 -5 1 98.62 189 ILE A O 1
ATOM 1384 N N . GLY A 1 190 ? -12.008 25.938 -7.18 1 98.19 190 GLY A N 1
ATOM 1385 C CA . GLY A 1 190 ? -10.672 25.359 -7.074 1 98.19 190 GLY A CA 1
ATOM 1386 C C . GLY A 1 190 ? -10.664 23.844 -7.258 1 98.19 190 GLY A C 1
ATOM 1387 O O . GLY A 1 190 ? -11.25 23.125 -6.461 1 98.19 190 GLY A O 1
ATOM 1388 N N . ALA A 1 191 ? -9.977 23.391 -8.297 1 98.25 191 ALA A N 1
ATOM 1389 C CA . ALA A 1 191 ? -9.852 21.953 -8.586 1 98.25 191 ALA A CA 1
ATOM 1390 C C . ALA A 1 191 ? -8.508 21.422 -8.109 1 98.25 191 ALA A C 1
ATOM 1392 O O . ALA A 1 191 ? -7.855 20.641 -8.82 1 98.25 191 ALA A O 1
ATOM 1393 N N . GLY A 1 192 ? -8.023 21.922 -6.922 1 97.12 192 GLY A N 1
ATOM 1394 C CA . GLY A 1 192 ? -6.855 21.375 -6.246 1 97.12 192 GLY A CA 1
ATOM 1395 C C . GLY A 1 192 ? -7.199 20.25 -5.285 1 97.12 192 GLY A C 1
ATOM 1396 O O . GLY A 1 192 ? -8.281 19.656 -5.367 1 97.12 192 GLY A O 1
ATOM 1397 N N . VAL A 1 193 ? -6.348 19.953 -4.383 1 96.62 193 VAL A N 1
ATOM 1398 C CA . VAL A 1 193 ? -6.422 18.812 -3.482 1 96.62 193 VAL A CA 1
ATOM 1399 C C . VAL A 1 193 ? -7.707 18.891 -2.66 1 96.62 193 VAL A C 1
ATOM 1401 O O . VAL A 1 193 ? -8.5 17.938 -2.656 1 96.62 193 VAL A O 1
ATOM 1404 N N . ILE A 1 194 ? -7.93 20 -2.014 1 97.25 194 ILE A N 1
ATOM 1405 C CA . ILE A 1 194 ? -9.062 20.156 -1.107 1 97.25 194 ILE A CA 1
ATOM 1406 C C . ILE A 1 194 ? -10.367 20.062 -1.896 1 97.25 194 ILE A C 1
ATOM 1408 O O . ILE A 1 194 ? -11.297 19.359 -1.493 1 97.25 194 ILE A O 1
ATOM 1412 N N . GLY A 1 195 ? -10.438 20.75 -3.023 1 98.44 195 GLY A N 1
ATOM 1413 C CA . GLY A 1 195 ? -11.641 20.734 -3.834 1 98.44 195 GLY A CA 1
ATOM 1414 C C . GLY A 1 195 ? -12 19.359 -4.344 1 98.44 195 GLY A C 1
ATOM 1415 O O . GLY A 1 195 ? -13.172 18.969 -4.305 1 98.44 195 GLY A O 1
ATOM 1416 N N . LEU A 1 196 ? -11.055 18.609 -4.762 1 98.62 196 LEU A N 1
ATOM 1417 C CA . LEU A 1 196 ? -11.297 17.297 -5.324 1 98.62 196 LEU A CA 1
ATOM 1418 C C . LEU A 1 196 ? -11.672 16.297 -4.23 1 98.62 196 LEU A C 1
ATOM 1420 O O . LEU A 1 196 ? -12.586 15.484 -4.414 1 98.62 196 LEU A O 1
ATOM 1424 N N . GLU A 1 197 ? -10.953 16.344 -3.137 1 98.56 197 GLU A N 1
ATOM 1425 C CA . GLU A 1 197 ? -11.258 15.406 -2.053 1 98.56 197 GLU A CA 1
ATOM 1426 C C . GLU A 1 197 ? -12.641 15.664 -1.478 1 98.56 197 GLU A C 1
ATOM 1428 O O . GLU A 1 197 ? -13.461 14.742 -1.385 1 98.56 197 GLU A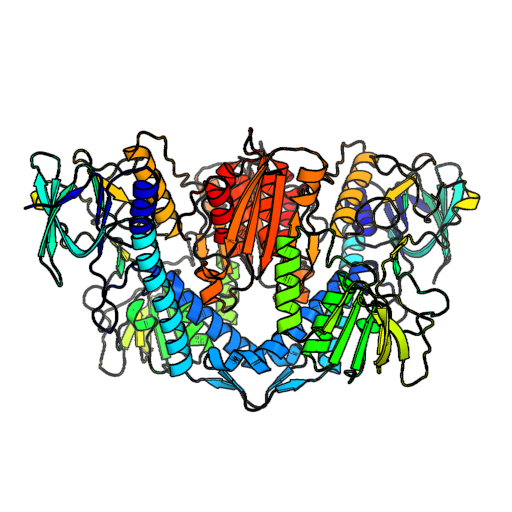 O 1
ATOM 1433 N N . MET A 1 198 ? -12.914 16.938 -1.161 1 98.62 198 MET A N 1
ATOM 1434 C CA . MET A 1 198 ? -14.211 17.25 -0.569 1 98.62 198 MET A CA 1
ATOM 1435 C C . MET A 1 198 ? -15.328 17.125 -1.601 1 98.62 198 MET A C 1
ATOM 1437 O O . MET A 1 198 ? -16.422 16.672 -1.276 1 98.62 198 MET A O 1
ATOM 1441 N N . GLY A 1 199 ? -15.008 17.516 -2.852 1 98.75 199 GLY A N 1
ATOM 1442 C CA . GLY A 1 199 ? -15.984 17.281 -3.902 1 98.75 199 GLY A CA 1
ATOM 1443 C C . GLY A 1 199 ? -16.344 15.82 -4.062 1 98.75 199 GLY A C 1
ATOM 1444 O O . GLY A 1 199 ? -17.531 15.484 -4.215 1 98.75 199 GLY A O 1
ATOM 1445 N N . SER A 1 200 ? -15.414 14.961 -3.984 1 98.75 200 SER A N 1
ATOM 1446 C CA . SER A 1 200 ? -15.633 13.531 -4.137 1 98.75 200 SER A CA 1
ATOM 1447 C C . SER A 1 200 ? -16.469 12.977 -2.984 1 98.75 200 SER A C 1
ATOM 1449 O O . SER A 1 200 ? -17.375 12.164 -3.197 1 98.75 200 SER A O 1
ATOM 1451 N N . VAL A 1 201 ? -16.141 13.398 -1.734 1 98.75 201 VAL A N 1
ATOM 1452 C CA . VAL A 1 201 ? -16.859 12.93 -0.557 1 98.75 201 VAL A CA 1
ATOM 1453 C C . VAL A 1 201 ? -18.344 13.227 -0.705 1 98.75 201 VAL A C 1
ATOM 1455 O O . VAL A 1 201 ? -19.188 12.32 -0.612 1 98.75 201 VAL A O 1
ATOM 1458 N N . TRP A 1 202 ? -18.656 14.43 -0.993 1 98.81 202 TRP A N 1
ATOM 1459 C CA . TRP A 1 202 ? -20.062 14.852 -0.949 1 98.81 202 TRP A CA 1
ATOM 1460 C C . TRP A 1 202 ? -20.812 14.359 -2.182 1 98.81 202 TRP A C 1
ATOM 1462 O O . TRP A 1 202 ? -22 14.047 -2.107 1 98.81 202 TRP A O 1
ATOM 1472 N N . ARG A 1 203 ? -20.125 14.234 -3.322 1 98.75 203 ARG A N 1
ATOM 1473 C CA . ARG A 1 203 ? -20.734 13.594 -4.48 1 98.75 203 ARG A CA 1
ATOM 1474 C C . ARG A 1 203 ? -21.156 12.164 -4.152 1 98.75 203 ARG A C 1
ATOM 1476 O O . ARG A 1 203 ? -22.297 11.766 -4.426 1 98.75 203 ARG A O 1
ATOM 1483 N N . ARG A 1 204 ? -20.297 11.422 -3.504 1 98.44 204 ARG A N 1
ATOM 1484 C CA . ARG A 1 204 ? -20.578 10.031 -3.154 1 98.44 204 ARG A CA 1
ATOM 1485 C C . ARG A 1 204 ? -21.766 9.938 -2.189 1 98.44 204 ARG A C 1
ATOM 1487 O O . ARG A 1 204 ? -22.516 8.969 -2.219 1 98.44 204 ARG A O 1
ATOM 1494 N N . LEU A 1 205 ? -21.891 10.984 -1.368 1 98.44 205 LEU A N 1
ATOM 1495 C CA . LEU A 1 205 ? -22.938 10.961 -0.349 1 98.44 205 LEU A CA 1
ATOM 1496 C C . LEU A 1 205 ? -24.266 11.453 -0.918 1 98.44 205 LEU A C 1
ATOM 1498 O O . LEU A 1 205 ? -25.297 11.406 -0.241 1 98.44 205 LEU A O 1
ATOM 1502 N N . GLY A 1 206 ? -24.234 12.086 -2.225 1 98.12 206 GLY A N 1
ATOM 1503 C CA . GLY A 1 206 ? -25.516 12.328 -2.869 1 98.12 206 GLY A CA 1
ATOM 1504 C C . GLY A 1 206 ? -25.641 13.727 -3.453 1 98.12 206 GLY A C 1
ATOM 1505 O O . GLY A 1 206 ? -26.609 14.031 -4.137 1 98.12 206 GLY A O 1
ATOM 1506 N N . ALA A 1 207 ? -24.641 14.57 -3.242 1 98.81 207 ALA A N 1
ATOM 1507 C CA . ALA A 1 207 ? -24.719 15.945 -3.736 1 98.81 207 ALA A CA 1
ATOM 1508 C C . ALA A 1 207 ? -24.422 16.016 -5.23 1 98.81 207 ALA A C 1
ATOM 1510 O O . ALA A 1 207 ? -23.625 15.219 -5.742 1 98.81 207 ALA A O 1
ATOM 1511 N N . GLU A 1 208 ? -25.094 16.922 -5.906 1 98.81 208 GLU A N 1
ATOM 1512 C CA . GLU A 1 208 ? -24.656 17.328 -7.238 1 98.81 208 GLU A CA 1
ATOM 1513 C C . GLU A 1 208 ? -23.516 18.359 -7.16 1 98.81 208 GLU A C 1
ATOM 1515 O O . GLU A 1 208 ? -23.75 19.5 -6.75 1 98.81 208 GLU A O 1
ATOM 1520 N N . VAL A 1 209 ? -22.328 17.984 -7.598 1 98.88 209 VAL A N 1
ATOM 1521 C CA . VAL A 1 209 ? -21.156 18.812 -7.336 1 98.88 209 VAL A CA 1
ATOM 1522 C C . VAL A 1 209 ? -20.641 19.422 -8.641 1 98.88 209 VAL A C 1
ATOM 1524 O O . VAL A 1 209 ? -20.438 18.703 -9.625 1 98.88 209 VAL A O 1
ATOM 1527 N N . THR A 1 210 ? -20.438 20.688 -8.656 1 98.88 210 THR A N 1
ATOM 1528 C CA . THR A 1 210 ? -19.766 21.406 -9.734 1 98.88 210 THR A CA 1
ATOM 1529 C C . THR A 1 210 ? -18.5 22.078 -9.227 1 98.88 210 THR A C 1
ATOM 1531 O O . THR A 1 210 ? -18.547 22.828 -8.25 1 98.88 210 THR A O 1
ATOM 1534 N N . ILE A 1 211 ? -17.406 21.797 -9.883 1 98.88 211 ILE A N 1
ATOM 1535 C CA . ILE A 1 211 ? -16.125 22.391 -9.516 1 98.88 211 ILE A CA 1
ATOM 1536 C C . ILE A 1 211 ? -15.695 23.391 -10.594 1 98.88 211 ILE A C 1
ATOM 1538 O O . ILE A 1 211 ? -15.578 23.047 -11.766 1 98.88 211 ILE A O 1
ATOM 1542 N N . LEU A 1 212 ? -15.484 24.625 -10.211 1 98.75 212 LEU A N 1
ATOM 1543 C CA . LEU A 1 212 ? -15.008 25.688 -11.094 1 98.75 212 LEU A CA 1
ATOM 1544 C C . LEU A 1 212 ? -13.531 25.984 -10.844 1 98.75 212 LEU A C 1
ATOM 1546 O O . LEU A 1 212 ? -13.141 26.281 -9.711 1 98.75 212 LEU A O 1
ATOM 1550 N N . GLU A 1 213 ? -12.711 25.859 -11.836 1 98.44 213 GLU A N 1
ATOM 1551 C CA . GLU A 1 213 ? -11.273 26.109 -11.766 1 98.44 213 GLU A CA 1
ATOM 1552 C C . GLU A 1 213 ? -10.867 27.219 -12.734 1 98.44 213 GLU A C 1
ATOM 1554 O O . GLU A 1 213 ? -11.164 27.141 -13.93 1 98.44 213 GLU A O 1
ATOM 1559 N N . ALA A 1 214 ? -10.188 28.219 -12.18 1 97.19 214 ALA A N 1
ATOM 1560 C CA . ALA A 1 214 ? -9.797 29.375 -12.984 1 97.19 214 ALA A CA 1
ATOM 1561 C C . ALA A 1 214 ? -8.719 29 -13.992 1 97.19 214 ALA A C 1
ATOM 1563 O O . ALA A 1 214 ? -8.703 29.516 -15.109 1 97.19 214 ALA A O 1
ATOM 1564 N N . MET A 1 215 ? -7.801 28.141 -13.602 1 96.81 215 MET A N 1
ATOM 1565 C CA . MET A 1 215 ? -6.684 27.766 -14.461 1 96.81 215 MET A CA 1
ATOM 1566 C C . MET A 1 215 ? -7.145 26.875 -15.602 1 96.81 215 MET A C 1
ATOM 1568 O O . MET A 1 215 ? -8.008 26.016 -15.406 1 96.81 215 MET A O 1
ATOM 1572 N N . PRO A 1 216 ? -6.527 26.953 -16.75 1 96.31 216 PRO A N 1
ATOM 1573 C CA . PRO A 1 216 ? -6.945 26.141 -17.891 1 96.31 216 PRO A CA 1
ATOM 1574 C C . PRO A 1 216 ? -6.508 24.688 -17.766 1 96.31 216 PRO A C 1
ATOM 1576 O O . PRO A 1 216 ? -7.164 23.781 -18.297 1 96.31 216 PRO A O 1
ATOM 1579 N N . GLU A 1 217 ? -5.41 24.5 -17.078 1 95.75 217 GLU A N 1
ATOM 1580 C CA . GLU A 1 217 ? -4.879 23.141 -16.969 1 95.75 217 GLU A CA 1
ATOM 1581 C C . GLU A 1 217 ? -5.293 22.484 -15.648 1 95.75 217 GLU A C 1
ATOM 1583 O O . GLU A 1 217 ? -5.156 23.094 -14.578 1 95.75 217 GLU A O 1
ATOM 1588 N N . PHE A 1 218 ? -5.844 21.266 -15.766 1 97.81 218 PHE A N 1
ATOM 1589 C CA . PHE A 1 218 ? -6.234 20.484 -14.594 1 97.81 218 PHE A CA 1
ATOM 1590 C C . PHE A 1 218 ? -5.008 19.922 -13.891 1 97.81 218 PHE A C 1
ATOM 1592 O O . PHE A 1 218 ? -4.23 19.172 -14.5 1 97.81 218 PHE A O 1
ATOM 1599 N N . LEU A 1 219 ? -4.797 20.141 -12.594 1 97.56 219 LEU A N 1
ATOM 1600 C CA . LEU A 1 219 ? -3.695 19.641 -11.766 1 97.56 219 LEU A CA 1
ATOM 1601 C C . LEU A 1 219 ? -2.355 19.859 -12.461 1 97.56 219 LEU A C 1
ATOM 1603 O O . LEU A 1 219 ? -1.618 18.906 -12.703 1 97.56 219 LEU A O 1
ATOM 1607 N N . ALA A 1 220 ? -1.973 21.109 -12.648 1 94 220 ALA A N 1
ATOM 1608 C CA . ALA A 1 220 ? -0.797 21.484 -13.43 1 94 220 ALA A CA 1
ATOM 1609 C C . ALA A 1 220 ? 0.485 21 -12.758 1 94 220 ALA A C 1
ATOM 1611 O O . ALA A 1 220 ? 1.511 20.828 -13.422 1 94 220 ALA A O 1
ATOM 1612 N N . ALA A 1 221 ? 0.408 20.734 -11.445 1 93.94 221 ALA A N 1
ATOM 1613 C CA . ALA A 1 221 ? 1.592 20.297 -10.711 1 93.94 221 ALA A CA 1
ATOM 1614 C C . ALA A 1 221 ? 1.877 18.828 -10.961 1 93.94 221 ALA A C 1
ATOM 1616 O O . ALA A 1 221 ? 2.992 18.359 -10.727 1 93.94 221 ALA A O 1
ATOM 1617 N N . ALA A 1 222 ? 0.941 18.078 -11.414 1 97.31 222 ALA A N 1
ATOM 1618 C CA . ALA A 1 222 ? 1.103 16.656 -11.688 1 97.31 222 ALA A CA 1
ATOM 1619 C C . ALA A 1 222 ? 1.511 16.422 -13.141 1 97.31 222 ALA A C 1
ATOM 1621 O O . ALA A 1 222 ? 1.339 17.297 -13.992 1 97.31 222 ALA A O 1
ATOM 1622 N N . ASP A 1 223 ? 2.113 15.242 -13.383 1 98.44 223 ASP A N 1
ATOM 1623 C CA . ASP A 1 223 ? 2.348 14.836 -14.766 1 98.44 223 ASP A CA 1
ATOM 1624 C C . ASP A 1 223 ? 1.05 14.844 -15.562 1 98.44 223 ASP A C 1
ATOM 1626 O O . ASP A 1 223 ? 0.024 14.344 -15.102 1 98.44 223 ASP A O 1
ATOM 1630 N N . GLN A 1 224 ? 1.12 15.352 -16.734 1 97.75 224 GLN A N 1
ATOM 1631 C CA . GLN A 1 224 ? -0.101 15.633 -17.484 1 97.75 224 GLN A CA 1
ATOM 1632 C C . GLN A 1 224 ? -0.82 14.352 -17.875 1 97.75 224 GLN A C 1
ATOM 1634 O O . GLN A 1 224 ? -2.049 14.32 -17.953 1 97.75 224 GLN A O 1
ATOM 1639 N N . GLN A 1 225 ? -0.125 13.289 -18.141 1 98.12 225 GLN A N 1
ATOM 1640 C CA . GLN A 1 225 ? -0.785 12.016 -18.438 1 98.12 225 GLN A CA 1
ATOM 1641 C C . GLN A 1 225 ? -1.595 11.539 -17.234 1 98.12 225 GLN A C 1
ATOM 1643 O O . GLN A 1 225 ? -2.713 11.039 -17.391 1 98.12 225 GLN A O 1
ATOM 1648 N N . VAL A 1 226 ? -1.058 11.75 -16.078 1 98.56 226 VAL A N 1
ATOM 1649 C CA . VAL A 1 226 ? -1.719 11.367 -14.836 1 98.56 226 VAL A CA 1
ATOM 1650 C C . VAL A 1 226 ? -2.926 12.273 -14.594 1 98.56 226 VAL A C 1
ATOM 1652 O O . VAL A 1 226 ? -4.004 11.797 -14.242 1 98.56 226 VAL A O 1
ATOM 1655 N N . ALA A 1 227 ? -2.699 13.547 -14.797 1 98.5 227 ALA A N 1
ATOM 1656 C CA . ALA A 1 227 ? -3.771 14.516 -14.594 1 98.5 227 ALA A CA 1
ATOM 1657 C C . ALA A 1 227 ? -4.953 14.234 -15.516 1 98.5 227 ALA A C 1
ATOM 1659 O O . ALA A 1 227 ? -6.105 14.273 -15.086 1 98.5 227 ALA A O 1
ATOM 1660 N N . LYS A 1 228 ? -4.668 13.906 -16.719 1 98.31 228 LYS A N 1
ATOM 1661 C CA . LYS A 1 228 ? -5.711 13.633 -17.703 1 98.31 228 LYS A CA 1
ATOM 1662 C C . LYS A 1 228 ? -6.496 12.375 -17.344 1 98.31 228 LYS A C 1
ATOM 1664 O O . LYS A 1 228 ? -7.723 12.352 -17.453 1 98.31 228 LYS A O 1
ATOM 1669 N N . GLU A 1 229 ? -5.777 11.367 -16.922 1 98.62 229 GLU A N 1
ATOM 1670 C CA . GLU A 1 229 ? -6.43 10.125 -16.516 1 98.62 229 GLU A CA 1
ATOM 1671 C C . GLU A 1 229 ? -7.328 10.367 -15.297 1 98.62 229 GLU A C 1
ATOM 1673 O O . GLU A 1 229 ? -8.438 9.836 -15.227 1 98.62 229 GLU A O 1
ATOM 1678 N N . ALA A 1 230 ? -6.887 11.156 -14.359 1 98.69 230 ALA A N 1
ATOM 1679 C CA . ALA A 1 230 ? -7.672 11.484 -13.18 1 98.69 230 ALA A CA 1
ATOM 1680 C C . ALA A 1 230 ? -8.93 12.266 -13.555 1 98.69 230 ALA A C 1
ATOM 1682 O O . ALA A 1 230 ? -10.023 11.969 -13.055 1 98.69 230 ALA A O 1
ATOM 1683 N N . LEU A 1 231 ? -8.742 13.258 -14.406 1 98.62 231 LEU A N 1
ATOM 1684 C CA . LEU A 1 231 ? -9.883 14.062 -14.836 1 98.62 231 LEU A CA 1
ATOM 1685 C C . LEU A 1 231 ? -10.953 13.195 -15.484 1 98.62 231 LEU A C 1
ATOM 1687 O O . LEU A 1 231 ? -12.141 13.359 -15.203 1 98.62 231 LEU A O 1
ATOM 1691 N N . LYS A 1 232 ? -10.516 12.289 -16.328 1 98.44 232 LYS A N 1
ATOM 1692 C CA . LYS A 1 232 ? -11.438 11.359 -16.984 1 98.44 232 LYS A CA 1
ATOM 1693 C C . LYS A 1 232 ? -12.195 10.523 -15.945 1 98.44 232 LYS A C 1
ATOM 1695 O O . LYS A 1 232 ? -13.406 10.352 -16.047 1 98.44 232 LYS A O 1
ATOM 1700 N N . ALA A 1 233 ? -11.508 10.031 -14.992 1 98.38 233 ALA A N 1
ATOM 1701 C CA . ALA A 1 233 ? -12.109 9.188 -13.961 1 98.38 233 ALA A CA 1
ATOM 1702 C C . ALA A 1 233 ? -13.117 9.977 -13.133 1 98.38 233 ALA A C 1
ATOM 1704 O O . ALA A 1 233 ? -14.219 9.5 -12.867 1 98.38 233 ALA A O 1
ATOM 1705 N N . PHE A 1 234 ? -12.773 11.203 -12.703 1 98.5 234 PHE A N 1
ATOM 1706 C CA . PHE A 1 234 ? -13.648 12.031 -11.891 1 98.5 234 PHE A CA 1
ATOM 1707 C C . PHE A 1 234 ? -14.922 12.398 -12.648 1 98.5 234 PHE A C 1
ATOM 1709 O O . PHE A 1 234 ? -16.016 12.383 -12.086 1 98.5 234 PHE A O 1
ATOM 1716 N N . THR A 1 235 ? -14.703 12.711 -13.906 1 98.12 235 THR A N 1
ATOM 1717 C CA . THR A 1 235 ? -15.852 13.055 -14.742 1 98.12 235 THR A CA 1
ATOM 1718 C C . THR A 1 235 ? -16.797 11.867 -14.883 1 98.12 235 THR A C 1
ATOM 1720 O O . THR A 1 235 ? -18.016 12.016 -14.75 1 98.12 235 THR A O 1
ATOM 1723 N N . LYS A 1 236 ? -16.25 10.75 -15.086 1 97.69 236 LYS A N 1
ATOM 1724 C CA . LYS A 1 236 ? -17.031 9.523 -15.211 1 97.69 236 LYS A CA 1
ATOM 1725 C C . LYS A 1 236 ? -17.797 9.234 -13.922 1 97.69 236 LYS A C 1
ATOM 1727 O O . LYS A 1 236 ? -18.922 8.711 -13.961 1 97.69 236 LYS A O 1
ATOM 1732 N N . GLN A 1 237 ? -17.266 9.68 -12.82 1 97.38 237 GLN A N 1
ATOM 1733 C CA . GLN A 1 237 ? -17.859 9.43 -11.516 1 97.38 237 GLN A CA 1
ATOM 1734 C C . GLN A 1 237 ? -18.984 10.438 -11.227 1 97.38 237 GLN A C 1
ATOM 1736 O O . GLN A 1 237 ? -19.703 10.289 -10.242 1 97.38 237 GLN A O 1
ATOM 1741 N N . GLY A 1 238 ? -18.969 11.516 -12.016 1 97.69 238 GLY A N 1
ATOM 1742 C CA . GLY A 1 238 ? -20.094 12.406 -11.867 1 97.69 238 GLY A CA 1
ATOM 1743 C C . GLY A 1 238 ? -19.719 13.781 -11.352 1 97.69 238 GLY A C 1
ATOM 1744 O O . GLY A 1 238 ? -20.578 14.609 -11.07 1 97.69 238 GLY A O 1
ATOM 1745 N N . LEU A 1 239 ? -18.453 14.086 -11.195 1 98.56 239 LEU A N 1
ATOM 1746 C CA . LEU A 1 239 ? -18.031 15.445 -10.859 1 98.56 239 LEU A CA 1
ATOM 1747 C C . LEU A 1 239 ? -18.062 16.344 -12.094 1 98.56 239 LEU A C 1
ATOM 1749 O O . LEU A 1 239 ? -17.438 16.031 -13.109 1 98.56 239 LEU A O 1
ATOM 1753 N N . ASN A 1 240 ? -18.766 17.391 -11.984 1 98.75 240 ASN A N 1
ATOM 1754 C CA . ASN A 1 240 ? -18.75 18.391 -13.055 1 98.75 240 ASN A CA 1
ATOM 1755 C C . ASN A 1 240 ? -17.625 19.391 -12.867 1 98.75 240 ASN A C 1
ATOM 1757 O O . ASN A 1 240 ? -17.781 20.391 -12.172 1 98.75 240 ASN A O 1
ATOM 1761 N N . ILE A 1 241 ? -16.531 19.203 -13.578 1 98.81 241 ILE A N 1
ATOM 1762 C CA . ILE A 1 241 ? -15.344 20.031 -13.43 1 98.81 241 ILE A CA 1
ATOM 1763 C C . ILE A 1 241 ? -15.203 20.953 -14.633 1 98.81 241 ILE A C 1
ATOM 1765 O O . ILE A 1 241 ? -15.047 20.484 -15.766 1 98.81 241 ILE A O 1
ATOM 1769 N N . GLN A 1 242 ? -15.258 22.203 -14.406 1 98.38 242 GLN A N 1
ATOM 1770 C CA . GLN A 1 242 ? -15.117 23.203 -15.461 1 98.38 242 GLN A CA 1
ATOM 1771 C C . GLN A 1 242 ? -13.82 23.984 -15.305 1 98.38 242 GLN A C 1
ATOM 1773 O O . GLN A 1 242 ? -13.633 24.688 -14.312 1 98.38 242 GLN A O 1
ATOM 1778 N N . MET A 1 243 ? -12.961 23.875 -16.266 1 97.94 243 MET A N 1
ATOM 1779 C CA . MET A 1 243 ? -11.648 24.5 -16.234 1 97.94 243 MET A CA 1
ATOM 1780 C C . MET A 1 243 ? -11.664 25.828 -16.984 1 97.94 243 MET A C 1
ATOM 1782 O O . MET A 1 243 ? -12.547 26.078 -17.797 1 97.94 243 MET A O 1
ATOM 1786 N N . GLY A 1 244 ? -10.703 26.719 -16.672 1 98 244 GLY A N 1
ATOM 1787 C CA . GLY A 1 244 ? -10.469 27.953 -17.406 1 98 244 GLY A CA 1
ATOM 1788 C C . GLY A 1 244 ? -11.594 28.969 -17.266 1 98 244 GLY A C 1
ATOM 1789 O O . GLY A 1 244 ? -11.898 29.703 -18.203 1 98 244 GLY A O 1
ATOM 1790 N N . VAL A 1 245 ? -12.227 29 -16.172 1 98.25 245 VAL A N 1
ATOM 1791 C CA . VAL A 1 245 ? -13.367 29.891 -15.992 1 98.25 245 VAL A CA 1
ATOM 1792 C C . VAL A 1 245 ? -12.898 31.203 -15.375 1 98.25 245 VAL A C 1
ATOM 1794 O O . VAL A 1 245 ? -11.812 31.281 -14.789 1 98.25 245 VAL A O 1
ATOM 1797 N N . LYS A 1 246 ? -13.664 32.219 -15.57 1 97.94 246 LYS A N 1
ATOM 1798 C CA . LYS A 1 246 ? -13.484 33.5 -14.883 1 97.94 246 LYS A CA 1
ATOM 1799 C C . LYS A 1 246 ? -14.648 33.781 -13.938 1 97.94 246 LYS A C 1
ATOM 1801 O O . LYS A 1 246 ? -15.773 34.031 -14.375 1 97.94 246 LYS A O 1
ATOM 1806 N N . ILE A 1 247 ? -14.305 33.844 -12.68 1 97.56 247 ILE A N 1
ATOM 1807 C CA . ILE A 1 247 ? -15.328 33.938 -11.656 1 97.56 247 ILE A CA 1
ATOM 1808 C C . ILE A 1 247 ? -15.711 35.406 -11.461 1 97.56 247 ILE A C 1
ATOM 1810 O O . ILE A 1 247 ? -14.836 36.281 -11.367 1 97.56 247 ILE A O 1
ATOM 1814 N N . GLY A 1 248 ? -17 35.688 -11.453 1 96.44 248 GLY A N 1
ATOM 1815 C CA . GLY A 1 248 ? -17.484 37.031 -11.188 1 96.44 248 GLY A CA 1
ATOM 1816 C C . GLY A 1 248 ? -17.812 37.281 -9.727 1 96.44 248 GLY A C 1
ATOM 1817 O O . GLY A 1 248 ? -17.359 36.562 -8.852 1 96.44 248 GLY A O 1
ATOM 1818 N N . GLU A 1 249 ? -18.531 38.406 -9.445 1 96.44 249 GLU A N 1
ATOM 1819 C CA . GLU A 1 249 ? -18.922 38.719 -8.078 1 96.44 249 GLU A CA 1
ATOM 1820 C C . GLU A 1 249 ? -19.938 37.719 -7.539 1 96.44 249 GLU A C 1
ATOM 1822 O O . GLU A 1 249 ? -21.031 37.594 -8.086 1 96.44 249 GLU A O 1
ATOM 1827 N N . ILE A 1 250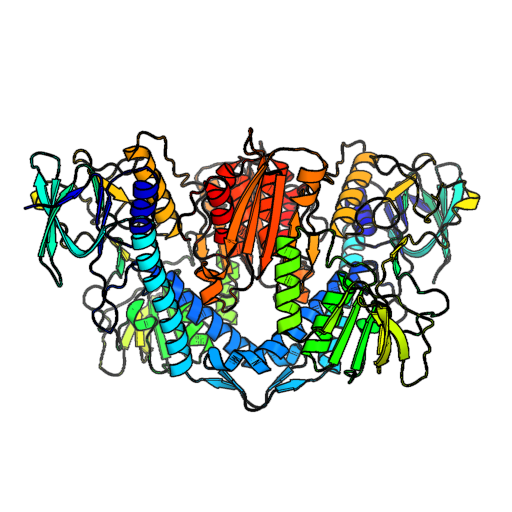 ? -19.562 37.094 -6.488 1 97.81 250 ILE A N 1
ATOM 1828 C CA . ILE A 1 250 ? -20.391 36.031 -5.906 1 97.81 250 ILE A CA 1
ATOM 1829 C C . ILE A 1 250 ? -21.359 36.656 -4.906 1 97.81 250 ILE A C 1
ATOM 1831 O O . ILE A 1 250 ? -21 37.562 -4.141 1 97.81 250 ILE A O 1
ATOM 1835 N N . LYS A 1 251 ? -22.594 36.156 -4.988 1 96.81 251 LYS A N 1
ATOM 1836 C CA . LYS A 1 251 ? -23.625 36.594 -4.039 1 96.81 251 LYS A CA 1
ATOM 1837 C C . LYS A 1 251 ? -24.109 35.406 -3.197 1 96.81 251 LYS A C 1
ATOM 1839 O O . LYS A 1 251 ? -24.484 34.344 -3.738 1 96.81 251 LYS A O 1
ATOM 1844 N N . ALA A 1 252 ? -24.047 35.625 -1.884 1 96.88 252 ALA A N 1
ATOM 1845 C CA . ALA A 1 252 ? -24.484 34.594 -0.963 1 96.88 252 ALA A CA 1
ATOM 1846 C C . ALA A 1 252 ? -25.688 35.031 -0.135 1 96.88 252 ALA A C 1
ATOM 1848 O O . ALA A 1 252 ? -25.734 36.188 0.311 1 96.88 252 ALA A O 1
ATOM 1849 N N . THR A 1 253 ? -26.672 34.156 -0.064 1 95.56 253 THR A N 1
ATOM 1850 C CA . THR A 1 253 ? -27.781 34.312 0.865 1 95.56 253 THR A CA 1
ATOM 1851 C C . THR A 1 253 ? -27.75 33.219 1.933 1 95.56 253 THR A C 1
ATOM 1853 O O . THR A 1 253 ? -26.797 32.469 2.008 1 95.56 253 THR A O 1
ATOM 1856 N N . ALA A 1 254 ? -28.781 33.219 2.756 1 92.69 254 ALA A N 1
ATOM 1857 C CA . ALA A 1 254 ? -28.844 32.219 3.809 1 92.69 254 ALA A CA 1
ATOM 1858 C C . ALA A 1 254 ? -29.109 30.828 3.225 1 92.69 254 ALA A C 1
ATOM 1860 O O . ALA A 1 254 ? -28.812 29.812 3.863 1 92.69 254 ALA A O 1
ATOM 1861 N N . LYS A 1 255 ? -29.547 30.812 1.961 1 92.62 255 LYS A N 1
ATOM 1862 C CA . LYS A 1 255 ? -30.016 29.516 1.461 1 92.62 255 LYS A CA 1
ATOM 1863 C C . LYS A 1 255 ? -29.25 29.109 0.209 1 92.62 255 LYS A C 1
ATOM 1865 O O . LYS A 1 255 ? -29.281 27.938 -0.191 1 92.62 255 LYS A O 1
ATOM 1870 N N . SER A 1 256 ? -28.656 30.078 -0.379 1 96.31 256 SER A N 1
ATOM 1871 C CA . SER A 1 256 ? -28.016 29.719 -1.641 1 96.31 256 SER A CA 1
ATOM 1872 C C . SER A 1 256 ? -26.875 30.672 -1.977 1 96.31 256 SER A C 1
ATOM 1874 O O . SER A 1 256 ? -26.828 31.797 -1.452 1 96.31 256 SER A O 1
ATOM 1876 N N . VAL A 1 257 ? -25.969 30.219 -2.783 1 98.5 257 VAL A N 1
ATOM 1877 C CA . VAL A 1 257 ? -24.859 31.016 -3.32 1 98.5 257 VAL A CA 1
ATOM 1878 C C . VAL A 1 257 ? -24.953 31.062 -4.844 1 98.5 257 VAL A C 1
ATOM 1880 O O . VAL A 1 257 ? -25.109 30.016 -5.496 1 98.5 257 VAL A O 1
ATOM 1883 N N . THR A 1 258 ? -24.938 32.219 -5.383 1 98.5 258 THR A N 1
ATOM 1884 C CA . THR A 1 258 ? -24.922 32.438 -6.828 1 98.5 258 THR A CA 1
ATOM 1885 C C . THR A 1 258 ? -23.531 32.812 -7.305 1 98.5 258 THR A C 1
ATOM 1887 O O . THR A 1 258 ? -22.969 33.844 -6.863 1 98.5 258 THR A O 1
ATOM 1890 N N . VAL A 1 259 ? -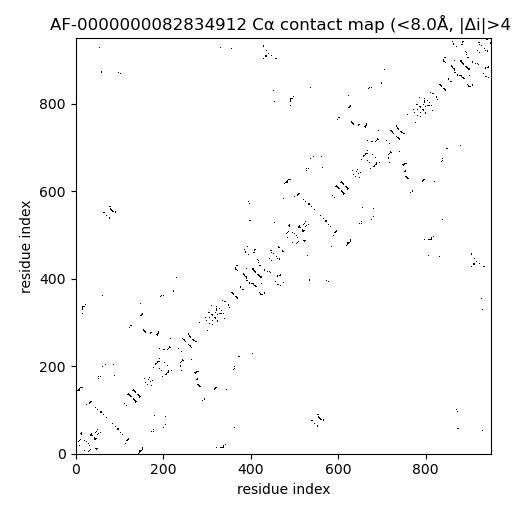22.953 32.062 -8.258 1 98.56 259 VAL A N 1
ATOM 1891 C CA . VAL A 1 259 ? -21.609 32.281 -8.789 1 98.56 259 VAL A CA 1
ATOM 1892 C C . VAL A 1 259 ? -21.703 32.594 -10.289 1 98.56 259 VAL A C 1
ATOM 1894 O O . VAL A 1 259 ? -21.688 31.672 -11.109 1 98.56 259 VAL A O 1
ATOM 1897 N N . PRO A 1 260 ? -21.719 33.812 -10.602 1 98.31 260 PRO A N 1
ATOM 1898 C CA . PRO A 1 260 ? -21.547 34.125 -12.023 1 98.31 260 PRO A CA 1
ATOM 1899 C C . PRO A 1 260 ? -20.125 33.812 -12.516 1 98.31 260 PRO A C 1
ATOM 1901 O O . PRO A 1 260 ? -19.156 34.062 -11.805 1 98.31 260 PRO A O 1
ATOM 1904 N N . TYR A 1 261 ? -20.031 33.219 -13.719 1 98.31 261 TYR A N 1
ATOM 1905 C CA . TYR A 1 261 ? -18.703 33 -14.289 1 98.31 261 TYR A CA 1
ATOM 1906 C C . TYR A 1 261 ? -18.766 33 -15.812 1 98.31 261 TYR A C 1
ATOM 1908 O O . TYR A 1 261 ? -19.844 32.875 -16.406 1 98.31 261 TYR A O 1
ATOM 1916 N N . VAL A 1 262 ? -17.656 33.25 -16.406 1 98.5 262 VAL A N 1
ATOM 1917 C CA . VAL A 1 262 ? -17.469 33.094 -17.844 1 98.5 262 VAL A CA 1
ATOM 1918 C C . VAL A 1 262 ? -16.75 31.781 -18.125 1 98.5 262 VAL A C 1
ATOM 1920 O O . VAL A 1 262 ? -15.695 31.5 -17.547 1 98.5 262 VAL A O 1
ATOM 1923 N N . ASP A 1 263 ? -17.328 30.969 -18.922 1 98 263 ASP A N 1
ATOM 1924 C CA . ASP A 1 263 ? -16.719 29.656 -19.172 1 98 263 ASP A CA 1
ATOM 1925 C C . ASP A 1 263 ? -15.547 29.766 -20.125 1 98 263 ASP A C 1
ATOM 1927 O O . ASP A 1 263 ? -15.188 30.859 -20.562 1 98 263 ASP A O 1
ATOM 1931 N N . ALA A 1 264 ? -14.875 28.625 -20.422 1 96.5 264 ALA A N 1
ATOM 1932 C CA . ALA A 1 264 ? -13.656 28.594 -21.219 1 96.5 264 ALA A CA 1
ATOM 1933 C C . ALA A 1 264 ? -13.922 29.109 -22.641 1 96.5 264 ALA A C 1
ATOM 1935 O O . ALA A 1 264 ? -13.016 29.594 -23.312 1 96.5 264 ALA A O 1
ATOM 1936 N N . LYS A 1 265 ? -15.242 29.047 -23.156 1 94.81 265 LYS A N 1
ATOM 1937 C CA . LYS A 1 265 ? -15.625 29.484 -24.5 1 94.81 265 LYS A CA 1
ATOM 1938 C C . LYS A 1 265 ? -15.992 30.953 -24.531 1 94.81 265 LYS A C 1
ATOM 1940 O O . LYS A 1 265 ? -16.281 31.516 -25.594 1 94.81 265 LYS A O 1
ATOM 1945 N N . GLY A 1 266 ? -16.062 31.547 -23.312 1 97 266 GLY A N 1
ATOM 1946 C CA . GLY A 1 266 ? -16.359 32.969 -23.219 1 97 266 GLY A CA 1
ATOM 1947 C C . GLY A 1 266 ? -17.812 33.281 -22.938 1 97 266 GLY A C 1
ATOM 1948 O O . GLY A 1 266 ? -18.219 34.438 -22.891 1 97 266 GLY A O 1
ATOM 1949 N N . ALA A 1 267 ? -18.547 32.312 -22.734 1 98 267 ALA A N 1
ATOM 1950 C CA . ALA A 1 267 ? -19.969 32.5 -22.484 1 98 267 ALA A CA 1
ATOM 1951 C C . ALA A 1 267 ? -20.234 32.781 -21 1 98 267 ALA A C 1
ATOM 1953 O O . ALA A 1 267 ? -19.609 32.156 -20.141 1 98 267 ALA A O 1
ATOM 1954 N N . GLU A 1 268 ? -21.172 33.688 -20.766 1 98.12 268 GLU A N 1
ATOM 1955 C CA . GLU A 1 268 ? -21.594 33.969 -19.406 1 98.12 268 GLU A CA 1
ATOM 1956 C C . GLU A 1 268 ? -22.469 32.844 -18.859 1 98.12 268 GLU A C 1
ATOM 1958 O O . GLU A 1 268 ? -23.391 32.375 -19.547 1 98.12 268 GLU A O 1
ATOM 1963 N N . GLN A 1 269 ? -22.078 32.375 -17.734 1 98.19 269 GLN A N 1
ATOM 1964 C CA . GLN A 1 269 ? -22.828 31.344 -17.031 1 98.19 269 GLN A CA 1
ATOM 1965 C C . GLN A 1 269 ? -23.141 31.766 -15.594 1 98.19 269 GLN A C 1
ATOM 1967 O O . GLN A 1 269 ? -22.625 32.75 -15.109 1 98.19 269 GLN A O 1
ATOM 1972 N N . LYS A 1 270 ? -24.125 30.984 -15.047 1 97.88 270 LYS A N 1
ATOM 1973 C CA . LYS A 1 270 ? -24.484 31.203 -13.648 1 97.88 270 LYS A CA 1
ATOM 1974 C C . LYS A 1 270 ? -24.688 29.875 -12.922 1 97.88 270 LYS A C 1
ATOM 1976 O O . LYS A 1 270 ? -25.5 29.047 -13.336 1 97.88 270 LYS A O 1
ATOM 1981 N N . LEU A 1 271 ? -23.922 29.688 -11.844 1 98.56 271 LEU A N 1
ATOM 1982 C CA . LEU A 1 271 ? -24.078 28.531 -10.984 1 98.56 271 LEU A CA 1
ATOM 1983 C C . LEU A 1 271 ? -24.812 28.891 -9.695 1 98.56 271 LEU A C 1
ATOM 1985 O O . LEU A 1 271 ? -24.391 29.812 -8.992 1 98.56 271 LEU A O 1
ATOM 1989 N N . VAL A 1 272 ? -25.922 28.266 -9.383 1 98.69 272 VAL A N 1
ATOM 1990 C CA . VAL A 1 272 ? -26.656 28.453 -8.133 1 98.69 272 VAL A CA 1
ATOM 1991 C C . VAL A 1 272 ? -26.625 27.172 -7.316 1 98.69 272 VAL A C 1
ATOM 1993 O O . VAL A 1 272 ? -27.062 26.109 -7.785 1 98.69 272 VAL A O 1
ATOM 1996 N N . VAL A 1 273 ? -26.094 27.281 -6.109 1 98.81 273 VAL A N 1
ATOM 1997 C CA . VAL A 1 273 ? -25.906 26.078 -5.312 1 98.81 273 VAL A CA 1
ATOM 1998 C C . VAL A 1 273 ? -26.344 26.344 -3.871 1 98.81 273 VAL A C 1
ATOM 2000 O O . VAL A 1 273 ? -26.422 27.5 -3.436 1 98.81 273 VAL A O 1
ATOM 2003 N N . ASP A 1 274 ? -26.594 25.219 -3.111 1 98.69 274 ASP A N 1
ATOM 2004 C CA . ASP A 1 274 ? -26.953 25.312 -1.701 1 98.69 274 ASP A CA 1
ATOM 2005 C C . ASP A 1 274 ? -25.766 25.75 -0.851 1 98.69 274 ASP A C 1
ATOM 2007 O O . ASP A 1 274 ? -25.938 26.531 0.097 1 98.69 274 ASP A O 1
ATOM 2011 N N . LYS A 1 275 ? -24.594 25.266 -1.113 1 98.69 275 LYS A N 1
ATOM 2012 C CA . LYS A 1 275 ? -23.359 25.594 -0.411 1 98.69 275 LYS A CA 1
ATOM 2013 C C . LYS A 1 275 ? -22.203 25.719 -1.387 1 98.69 275 LYS A C 1
ATOM 2015 O O . LYS A 1 275 ? -22.219 25.141 -2.469 1 98.69 275 LYS A O 1
ATOM 2020 N N . LEU A 1 276 ? -21.234 26.516 -1.022 1 98.88 276 LEU A N 1
ATOM 2021 C CA . LEU A 1 276 ? -20.047 26.75 -1.836 1 98.88 276 LEU A CA 1
ATOM 2022 C C . LEU A 1 276 ? -18.766 26.547 -1.021 1 98.88 276 LEU A C 1
ATOM 2024 O O . LEU A 1 276 ? -18.578 27.188 0.014 1 98.88 276 LEU A O 1
ATOM 2028 N N . ILE A 1 277 ? -17.922 25.609 -1.429 1 98.75 277 ILE A N 1
ATOM 2029 C CA . ILE A 1 277 ? -16.578 25.469 -0.87 1 98.75 277 ILE A CA 1
ATOM 2030 C C . ILE A 1 277 ? -15.609 26.344 -1.652 1 98.75 277 ILE A C 1
ATOM 2032 O O . ILE A 1 277 ? -15.516 26.25 -2.879 1 98.75 277 ILE A O 1
ATOM 2036 N N . VAL A 1 278 ? -14.961 27.234 -0.959 1 98.62 278 VAL A N 1
ATOM 2037 C CA . VAL A 1 278 ? -13.898 28.031 -1.565 1 98.62 278 VAL A CA 1
ATOM 2038 C C . VAL A 1 278 ? -12.539 27.453 -1.185 1 98.62 278 VAL A C 1
ATOM 2040 O O . VAL A 1 278 ? -12.094 27.609 -0.045 1 98.62 278 VAL A O 1
ATOM 2043 N N . SER A 1 279 ? -11.867 26.797 -2.104 1 97.94 279 SER A N 1
ATOM 2044 C CA . SER A 1 279 ? -10.586 26.141 -1.884 1 97.94 279 SER A CA 1
ATOM 2045 C C . SER A 1 279 ? -9.539 26.625 -2.875 1 97.94 279 SER A C 1
ATOM 2047 O O . SER A 1 279 ? -9 25.844 -3.656 1 97.94 279 SER A O 1
ATOM 2049 N N . ILE A 1 280 ? -9.133 27.844 -2.74 1 96.88 280 ILE A N 1
ATOM 2050 C CA . ILE A 1 280 ? -8.281 28.5 -3.736 1 96.88 280 ILE A CA 1
ATOM 2051 C C . ILE A 1 280 ? -6.871 28.656 -3.178 1 96.88 280 ILE A C 1
ATOM 2053 O O . ILE A 1 280 ? -6.133 29.562 -3.598 1 96.88 280 ILE A O 1
ATOM 2057 N N . GLY A 1 281 ? -6.543 27.875 -2.193 1 95.25 281 GLY A N 1
ATOM 2058 C CA . GLY A 1 281 ? -5.211 27.906 -1.614 1 95.25 281 GLY A CA 1
ATOM 2059 C C . GLY A 1 281 ? -5.199 28.359 -0.168 1 95.25 281 GLY A C 1
ATOM 2060 O O . GLY A 1 281 ? -6.254 28.5 0.453 1 95.25 281 GLY A O 1
ATOM 2061 N N . ARG A 1 282 ? -3.947 28.5 0.393 1 97.12 282 ARG A N 1
ATOM 2062 C CA . ARG A 1 282 ? -3.748 28.859 1.791 1 97.12 282 ARG A CA 1
ATOM 2063 C C . ARG A 1 282 ? -2.738 30 1.918 1 97.12 282 ARG A C 1
ATOM 2065 O O . ARG A 1 282 ? -1.96 30.25 0.996 1 97.12 282 ARG A O 1
ATOM 2072 N N . VAL A 1 283 ? -2.777 30.734 3.016 1 97.06 283 VAL A N 1
ATOM 2073 C CA . VAL A 1 283 ? -1.853 31.812 3.318 1 97.06 283 VAL A CA 1
ATOM 2074 C C . VAL A 1 283 ? -1.139 31.531 4.637 1 97.06 283 VAL A C 1
ATOM 2076 O O . VAL A 1 283 ? -1.738 31 5.574 1 97.06 283 VAL A O 1
ATOM 2079 N N . PRO A 1 284 ? 0.227 31.797 4.668 1 98.12 284 PRO A N 1
ATOM 2080 C CA . PRO A 1 284 ? 0.921 31.562 5.938 1 98.12 284 PRO A CA 1
ATOM 2081 C C . PRO A 1 284 ? 0.271 32.312 7.109 1 98.12 284 PRO A C 1
ATOM 2083 O O . PRO A 1 284 ? -0.205 33.438 6.949 1 98.12 284 PRO A O 1
ATOM 2086 N N . TYR A 1 285 ? 0.244 31.641 8.273 1 97.88 285 TYR A N 1
ATOM 2087 C CA . TYR A 1 285 ? -0.351 32.25 9.469 1 97.88 285 TYR A CA 1
ATOM 2088 C C . TYR A 1 285 ? 0.702 32.969 10.297 1 97.88 285 TYR A C 1
ATOM 2090 O O . TYR A 1 285 ? 1.336 32.344 11.164 1 97.88 285 TYR A O 1
ATOM 2098 N N . THR A 1 286 ? 0.843 34.281 10.141 1 97.81 286 THR A N 1
ATOM 2099 C CA . THR A 1 286 ? 1.856 35.031 10.859 1 97.81 286 THR A CA 1
ATOM 2100 C C . THR A 1 286 ? 1.206 36.062 11.789 1 97.81 286 THR A C 1
ATOM 2102 O O . THR A 1 286 ? 1.897 36.75 12.531 1 97.81 286 THR A O 1
ATOM 2105 N N . GLY A 1 287 ? -0.162 36.062 11.711 1 94.38 287 GLY A N 1
ATOM 2106 C CA . GLY A 1 287 ? -0.896 37 12.562 1 94.38 287 GLY A CA 1
ATOM 2107 C C . GLY A 1 287 ? -0.726 36.719 14.039 1 94.38 287 GLY A C 1
ATOM 2108 O O . GLY A 1 287 ? -0.844 35.562 14.477 1 94.38 287 GLY A O 1
ATOM 2109 N N . GLY A 1 288 ? -0.371 37.688 14.797 1 94.56 288 GLY A N 1
ATOM 2110 C CA . GLY A 1 288 ? -0.289 37.531 16.25 1 94.56 288 GLY A CA 1
ATOM 2111 C C . GLY A 1 288 ? 1.118 37.25 16.734 1 94.56 288 GLY A C 1
ATOM 2112 O O . GLY A 1 288 ? 1.386 37.312 17.938 1 94.56 288 GLY A O 1
ATOM 2113 N N . LEU A 1 289 ? 2.07 37.062 15.867 1 97.69 289 LEU A N 1
ATOM 2114 C CA . LEU A 1 289 ? 3.434 36.688 16.234 1 97.69 289 LEU A CA 1
ATOM 2115 C C . LEU A 1 289 ? 4.195 37.906 16.766 1 97.69 289 LEU A C 1
ATOM 2117 O O . LEU A 1 289 ? 5.242 37.75 17.406 1 97.69 289 LEU A O 1
ATOM 2121 N N . ASN A 1 290 ? 3.68 39.156 16.547 1 98 290 ASN A N 1
ATOM 2122 C CA . ASN A 1 290 ? 4.395 40.406 16.844 1 98 290 ASN A CA 1
ATOM 2123 C C . ASN A 1 290 ? 5.742 40.469 16.125 1 98 290 ASN A C 1
ATOM 2125 O O . ASN A 1 290 ? 6.754 40.812 16.734 1 98 290 ASN A O 1
ATOM 2129 N N . ALA A 1 291 ? 5.688 39.969 14.844 1 97.94 291 ALA A N 1
ATOM 2130 C CA . ALA A 1 291 ? 6.891 39.875 14.016 1 97.94 291 ALA A CA 1
ATOM 2131 C C . ALA A 1 291 ? 7.559 41.219 13.844 1 97.94 291 ALA A C 1
ATOM 2133 O O . ALA A 1 291 ? 8.781 41.344 13.938 1 97.94 291 ALA A O 1
ATOM 2134 N N . ASP A 1 292 ? 6.754 42.281 13.648 1 96.75 292 ASP A N 1
ATOM 2135 C CA . ASP A 1 292 ? 7.266 43.625 13.398 1 96.75 292 ASP A CA 1
ATOM 2136 C C . ASP A 1 292 ? 8.062 44.156 14.594 1 96.75 292 ASP A C 1
ATOM 2138 O O . ASP A 1 292 ? 9.109 44.781 14.422 1 96.75 292 ASP A O 1
ATOM 2142 N N . ALA A 1 293 ? 7.594 43.844 15.711 1 96.62 293 ALA A N 1
ATOM 2143 C CA . ALA A 1 293 ? 8.188 44.375 16.938 1 96.62 293 ALA A CA 1
ATOM 2144 C C . ALA A 1 293 ? 9.617 43.906 17.109 1 96.62 293 ALA A C 1
ATOM 2146 O O . ALA A 1 293 ? 10.438 44.562 17.734 1 96.62 293 ALA A O 1
ATOM 2147 N N . VAL A 1 294 ? 9.93 42.75 16.531 1 97.88 294 VAL A N 1
ATOM 2148 C CA . VAL A 1 294 ? 11.258 42.188 16.766 1 97.88 294 VAL A CA 1
ATOM 2149 C C . VAL A 1 294 ? 12.047 42.188 15.461 1 97.88 294 VAL A C 1
ATOM 2151 O O . VAL A 1 294 ? 13.188 41.719 15.422 1 97.88 294 VAL A O 1
ATOM 2154 N N . GLY A 1 295 ? 11.438 42.656 14.383 1 98 295 GLY A N 1
ATOM 2155 C CA . GLY A 1 295 ? 12.133 42.75 13.109 1 98 295 GLY A CA 1
ATOM 2156 C C . GLY A 1 295 ? 12.195 41.406 12.375 1 98 295 GLY A C 1
ATOM 2157 O O . GLY A 1 295 ? 13.133 41.156 11.609 1 98 295 GLY A O 1
ATOM 2158 N N . LEU A 1 296 ? 11.305 40.5 12.703 1 98.56 296 LEU A N 1
ATOM 2159 C CA . LEU A 1 296 ? 11.219 39.25 11.938 1 98.56 296 LEU A CA 1
ATOM 2160 C C . LEU A 1 296 ? 10.742 39.531 10.516 1 98.56 296 LEU A C 1
ATOM 2162 O O . LEU A 1 296 ? 9.656 40.062 10.312 1 98.56 296 LEU A O 1
ATOM 2166 N N . LYS A 1 297 ? 11.484 39.094 9.516 1 98.56 297 LYS A N 1
ATOM 2167 C CA . LYS A 1 297 ? 11.219 39.438 8.125 1 98.56 297 LYS A CA 1
ATOM 2168 C C . LYS A 1 297 ? 10.18 38.5 7.504 1 98.56 297 LYS A C 1
ATOM 2170 O O . LYS A 1 297 ? 10.336 37.281 7.543 1 98.56 297 LYS A O 1
ATOM 2175 N N . LEU A 1 298 ? 9.156 39.062 7.008 1 98 298 LEU A N 1
ATOM 2176 C CA . LEU A 1 298 ? 8.156 38.406 6.184 1 98 298 LEU A CA 1
ATOM 2177 C C . LEU A 1 298 ? 8.289 38.812 4.723 1 98 298 LEU A C 1
ATOM 2179 O O . LEU A 1 298 ? 8.625 39.969 4.43 1 98 298 LEU A O 1
ATOM 2183 N N . ASP A 1 299 ? 8.086 37.938 3.846 1 96.44 299 ASP A N 1
ATOM 2184 C CA . ASP A 1 299 ? 8.125 38.344 2.439 1 96.44 299 ASP A CA 1
ATOM 2185 C C . ASP A 1 299 ? 6.797 38.969 2.012 1 96.44 299 ASP A C 1
ATOM 2187 O O . ASP A 1 299 ? 5.934 39.25 2.85 1 96.44 299 ASP A O 1
ATOM 2191 N N . GLU A 1 300 ? 6.633 39.281 0.713 1 95.12 300 GLU A N 1
ATOM 2192 C CA . GLU A 1 300 ? 5.484 40.031 0.202 1 95.12 300 GLU A CA 1
ATOM 2193 C C . GLU A 1 300 ? 4.199 39.188 0.316 1 95.12 300 GLU A C 1
ATOM 2195 O O . GLU A 1 300 ? 3.1 39.75 0.301 1 95.12 300 GLU A O 1
ATOM 2200 N N . ARG A 1 301 ? 4.363 37.938 0.44 1 94.38 301 ARG A N 1
ATOM 2201 C CA . ARG A 1 301 ? 3.193 37.062 0.521 1 94.38 301 ARG A CA 1
ATOM 2202 C C . ARG A 1 301 ? 2.896 36.688 1.966 1 94.38 301 ARG A C 1
ATOM 2204 O O . ARG A 1 301 ? 1.933 35.969 2.236 1 94.38 301 ARG A O 1
ATOM 2211 N N . GLY A 1 302 ? 3.727 37.094 2.889 1 97.06 302 GLY A N 1
ATOM 2212 C CA . GLY A 1 302 ? 3.477 36.875 4.305 1 97.06 302 GLY A CA 1
ATOM 2213 C C . GLY A 1 302 ? 4.242 35.719 4.883 1 97.06 302 GLY A C 1
ATOM 2214 O O . GLY A 1 302 ? 4.125 35.406 6.074 1 97.06 302 GLY A O 1
ATOM 2215 N N . PHE A 1 303 ? 5.047 35.094 4.059 1 98.56 303 PHE A N 1
ATOM 2216 C CA . PHE A 1 303 ? 5.867 34 4.543 1 98.56 303 PHE A CA 1
ATOM 2217 C C . PHE A 1 303 ? 7.047 34.5 5.355 1 98.56 303 PHE A C 1
ATOM 2219 O O . PHE A 1 303 ? 7.629 35.531 5.027 1 98.56 303 PHE A O 1
ATOM 2226 N N . ILE A 1 304 ? 7.391 33.781 6.363 1 98.81 3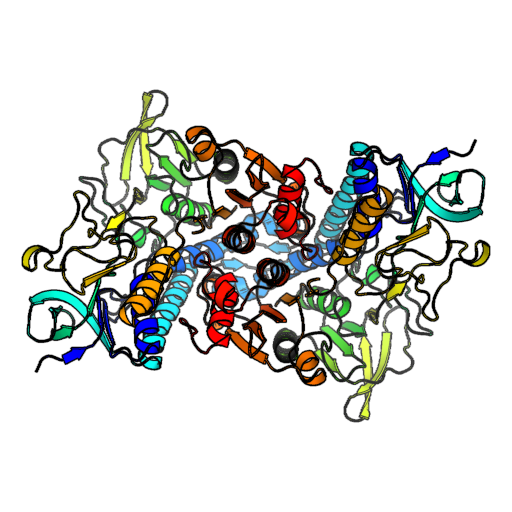04 ILE A N 1
ATOM 2227 C CA . ILE A 1 304 ? 8.625 34.094 7.066 1 98.81 304 ILE A CA 1
ATOM 2228 C C . ILE A 1 304 ? 9.828 33.781 6.172 1 98.81 304 ILE A C 1
ATOM 2230 O O . ILE A 1 304 ? 9.93 32.688 5.629 1 98.81 304 ILE A O 1
ATOM 2234 N N . ALA A 1 305 ? 10.695 34.781 5.992 1 98.56 305 ALA A N 1
ATOM 2235 C CA . ALA A 1 305 ? 11.898 34.562 5.188 1 98.56 305 ALA A CA 1
ATOM 2236 C C . ALA A 1 305 ? 12.891 33.656 5.914 1 98.56 305 ALA A C 1
ATOM 2238 O O . ALA A 1 305 ? 13.281 33.938 7.051 1 98.56 305 ALA A O 1
ATOM 2239 N N . VAL A 1 306 ? 13.273 32.625 5.309 1 98.44 306 VAL A N 1
ATOM 2240 C CA . VAL A 1 306 ? 14.273 31.719 5.895 1 98.44 306 VAL A CA 1
ATOM 2241 C C . VAL A 1 306 ? 15.297 31.328 4.836 1 98.44 306 VAL A C 1
ATOM 2243 O O . VAL A 1 306 ? 15.023 31.406 3.637 1 98.44 306 VAL A O 1
ATOM 2246 N N . ASP A 1 307 ? 16.469 30.922 5.266 1 97.56 307 ASP A N 1
ATOM 2247 C CA . ASP A 1 307 ? 17.453 30.344 4.352 1 97.56 307 ASP A CA 1
ATOM 2248 C C . ASP A 1 307 ? 17.219 28.859 4.141 1 97.56 307 ASP A C 1
ATOM 2250 O O . ASP A 1 307 ? 16.156 28.344 4.48 1 97.56 307 ASP A O 1
ATOM 2254 N N . GLY A 1 308 ? 18.125 28.125 3.52 1 95.94 308 GLY A N 1
ATOM 2255 C CA . GLY A 1 308 ? 17.984 26.703 3.199 1 95.94 308 GLY A CA 1
ATOM 2256 C C . GLY A 1 308 ? 17.922 25.828 4.43 1 95.94 308 GLY A C 1
ATOM 2257 O O . GLY A 1 308 ? 17.406 24.703 4.363 1 95.94 308 GLY A O 1
ATOM 2258 N N . ASP A 1 309 ? 18.359 26.344 5.555 1 97.38 309 ASP A N 1
ATOM 2259 C CA . ASP A 1 309 ? 18.406 25.578 6.793 1 97.38 309 ASP A CA 1
ATOM 2260 C C . ASP A 1 309 ? 17.234 25.953 7.707 1 97.38 309 ASP A C 1
ATOM 2262 O O . ASP A 1 309 ? 17.172 25.484 8.852 1 97.38 309 ASP A O 1
ATOM 2266 N N . CYS A 1 310 ? 16.297 26.812 7.293 1 98.38 310 CYS A N 1
ATOM 2267 C CA . CYS A 1 310 ? 15.102 27.25 8.023 1 98.38 310 CYS A CA 1
ATOM 2268 C C . CYS A 1 310 ? 15.461 28.297 9.07 1 98.38 310 CYS A C 1
ATOM 2270 O O . CYS A 1 310 ? 14.711 28.5 10.031 1 98.38 310 CYS A O 1
ATOM 2272 N N . LYS A 1 311 ? 16.641 28.922 8.914 1 98.44 311 LYS A N 1
ATOM 2273 C CA . LYS A 1 311 ? 17.031 30.031 9.789 1 98.44 311 LYS A CA 1
ATOM 2274 C C . LYS A 1 311 ? 16.406 31.344 9.312 1 98.44 311 LYS A C 1
ATOM 2276 O O . LYS A 1 311 ? 16.406 31.641 8.117 1 98.44 311 LYS A O 1
ATOM 2281 N N . THR A 1 312 ? 15.891 32.094 10.273 1 98.69 312 THR A N 1
ATOM 2282 C CA . THR A 1 312 ? 15.391 33.438 9.945 1 98.69 312 THR A CA 1
ATOM 2283 C C . THR A 1 312 ? 16.516 34.469 10.031 1 98.69 312 THR A C 1
ATOM 2285 O O . THR A 1 312 ? 17.672 34.125 10.234 1 98.69 312 THR A O 1
ATOM 2288 N N . ASN A 1 313 ? 16.094 35.781 9.844 1 98.56 313 ASN A N 1
ATOM 2289 C CA . ASN A 1 313 ? 17.062 36.875 9.969 1 98.56 313 ASN A CA 1
ATOM 2290 C C . ASN A 1 313 ? 17.438 37.125 11.43 1 98.56 313 ASN A C 1
ATOM 2292 O O . ASN A 1 313 ? 18.406 37.812 11.719 1 98.56 313 ASN A O 1
ATOM 2296 N N . LEU A 1 314 ? 16.641 36.656 12.406 1 98.5 314 LEU A N 1
ATOM 2297 C CA . LEU A 1 314 ? 16.891 36.844 13.828 1 98.5 314 LEU A CA 1
ATOM 2298 C C . LEU A 1 314 ? 17.766 35.719 14.375 1 98.5 314 LEU A C 1
ATOM 2300 O O . LEU A 1 314 ? 17.594 34.562 14 1 98.5 314 LEU A O 1
ATOM 2304 N N . PRO A 1 315 ? 18.719 36.062 15.203 1 98.19 315 PRO A N 1
ATOM 2305 C CA . PRO A 1 315 ? 19.578 35 15.766 1 98.19 315 PRO A CA 1
ATOM 2306 C C . PRO A 1 315 ? 18.781 33.969 16.562 1 98.19 315 PRO A C 1
ATOM 2308 O O . PRO A 1 315 ? 17.938 34.344 17.375 1 98.19 315 PRO A O 1
ATOM 2311 N N . ASN A 1 316 ? 18.969 32.719 16.328 1 98.56 316 ASN A N 1
ATOM 2312 C CA . ASN A 1 316 ? 18.406 31.562 17.031 1 98.56 316 ASN A CA 1
ATOM 2313 C C . ASN A 1 316 ? 16.891 31.5 16.859 1 98.56 316 ASN A C 1
ATOM 2315 O O . ASN A 1 316 ? 16.188 30.922 17.703 1 98.56 316 ASN A O 1
ATOM 2319 N N . VAL A 1 317 ? 16.359 32.156 15.852 1 98.88 317 VAL A N 1
ATOM 2320 C CA . VAL A 1 317 ? 14.953 32.031 15.5 1 98.88 317 VAL A CA 1
ATOM 2321 C C . VAL A 1 317 ? 14.82 31.281 14.18 1 98.88 317 VAL A C 1
ATOM 2323 O O . VAL A 1 317 ? 15.43 31.641 13.172 1 98.88 317 VAL A O 1
ATOM 2326 N N . TRP A 1 318 ? 14.047 30.203 14.234 1 98.88 318 TRP A N 1
ATOM 2327 C CA . TRP A 1 318 ? 13.797 29.281 13.133 1 98.88 318 TRP A CA 1
ATOM 2328 C C . TRP A 1 318 ? 12.328 29.281 12.734 1 98.88 318 TRP A C 1
ATOM 2330 O O . TRP A 1 318 ? 11.469 29.703 13.523 1 98.88 318 TRP A O 1
ATOM 2340 N N . ALA A 1 319 ? 12.031 28.844 11.461 1 98.94 319 ALA A N 1
ATOM 2341 C CA . ALA A 1 319 ? 10.641 28.672 11.039 1 98.94 319 ALA A CA 1
ATOM 2342 C C . ALA A 1 319 ? 10.5 27.484 10.094 1 98.94 319 ALA A C 1
ATOM 2344 O O . ALA A 1 319 ? 11.375 27.234 9.258 1 98.94 319 ALA A O 1
ATOM 2345 N N . VAL A 1 320 ? 9.398 26.766 10.211 1 98.81 320 VAL A N 1
ATOM 2346 C CA . VAL A 1 320 ? 9.219 25.531 9.445 1 98.81 320 VAL A CA 1
ATOM 2347 C C . VAL A 1 320 ? 7.762 25.391 9.023 1 98.81 320 VAL A C 1
ATOM 2349 O O . VAL A 1 320 ? 6.879 26.031 9.594 1 98.81 320 VAL A O 1
ATOM 2352 N N . GLY A 1 321 ? 7.512 24.5 8.008 1 98.5 321 GLY A N 1
ATOM 2353 C CA . GLY A 1 321 ? 6.164 24.125 7.609 1 98.5 321 GLY A CA 1
ATOM 2354 C C . GLY A 1 321 ? 5.531 25.125 6.652 1 98.5 321 GLY A C 1
ATOM 2355 O O . GLY A 1 321 ? 6.207 25.656 5.773 1 98.5 321 GLY A O 1
ATOM 2356 N N . ASP A 1 322 ? 4.277 25.297 6.844 1 98.56 322 ASP A N 1
ATOM 2357 C CA . ASP A 1 322 ? 3.512 26.062 5.859 1 98.56 322 ASP A CA 1
ATOM 2358 C C . ASP A 1 322 ? 3.793 27.562 5.988 1 98.56 322 ASP A C 1
ATOM 2360 O O . ASP A 1 322 ? 3.441 28.344 5.105 1 98.56 322 ASP A O 1
ATOM 2364 N N . VAL A 1 323 ? 4.438 27.984 7.066 1 98.81 323 VAL A N 1
ATOM 2365 C CA . VAL A 1 323 ? 4.641 29.406 7.301 1 98.81 323 VAL A CA 1
ATOM 2366 C C . VAL A 1 323 ? 5.867 29.891 6.527 1 98.81 323 VAL A C 1
ATOM 2368 O O . VAL A 1 323 ? 6.105 31.094 6.418 1 98.81 323 VAL A O 1
ATOM 2371 N N . VAL A 1 324 ? 6.648 28.938 5.941 1 98.5 324 VAL A N 1
ATOM 2372 C CA . VAL A 1 324 ? 7.836 29.297 5.164 1 98.5 324 VAL A CA 1
ATOM 2373 C C . VAL A 1 324 ? 7.688 28.781 3.736 1 98.5 324 VAL A C 1
ATOM 2375 O O . VAL A 1 324 ? 6.625 28.281 3.357 1 98.5 324 VAL A O 1
ATOM 2378 N N . ARG A 1 325 ? 8.664 28.875 2.926 1 95.88 325 ARG A N 1
ATOM 2379 C CA . ARG A 1 325 ? 8.695 28.5 1.52 1 95.88 325 ARG A CA 1
ATOM 2380 C C . ARG A 1 325 ? 8.477 27 1.361 1 95.88 325 ARG A C 1
ATOM 2382 O O . ARG A 1 325 ? 8.68 26.234 2.309 1 95.88 325 ARG A O 1
ATOM 2389 N N . GLY A 1 326 ? 8.055 26.594 0.085 1 94.25 326 GLY A N 1
ATOM 2390 C CA . GLY A 1 326 ? 7.965 25.172 -0.247 1 94.25 326 GLY A CA 1
ATOM 2391 C C . GLY A 1 326 ? 6.539 24.656 -0.223 1 94.25 326 GLY A C 1
ATOM 2392 O O . GLY A 1 326 ? 5.609 25.375 0.121 1 94.25 326 GLY A O 1
ATOM 2393 N N . PRO A 1 327 ? 6.434 23.359 -0.577 1 95.12 327 PRO A N 1
ATOM 2394 C CA . PRO A 1 327 ? 5.094 22.766 -0.593 1 95.12 327 PRO A CA 1
ATOM 2395 C C . PRO A 1 327 ? 4.449 22.734 0.791 1 95.12 327 PRO A C 1
ATOM 2397 O O . PRO A 1 327 ? 5.133 22.484 1.786 1 95.12 327 PRO A O 1
ATOM 2400 N N . MET A 1 328 ? 3.244 23.062 0.843 1 96.88 328 MET A N 1
ATOM 2401 C CA . MET A 1 328 ? 2.502 23.031 2.102 1 96.88 328 MET A CA 1
ATOM 2402 C C . MET A 1 328 ? 1.969 21.641 2.387 1 96.88 328 MET A C 1
ATOM 2404 O O . MET A 1 328 ? 0.774 21.375 2.23 1 96.88 328 MET A O 1
ATOM 2408 N N . LEU A 1 329 ? 2.836 20.75 2.727 1 97.81 329 LEU A N 1
ATOM 2409 C CA . LEU A 1 329 ? 2.576 19.344 3.031 1 97.81 329 LEU A CA 1
ATOM 2410 C C . LEU A 1 329 ? 3.012 19 4.453 1 97.81 329 LEU A C 1
ATOM 2412 O O . LEU A 1 329 ? 4.094 19.406 4.887 1 97.81 329 LEU A O 1
ATOM 2416 N N . ALA A 1 330 ? 2.145 18.25 5.145 1 98.19 330 ALA A N 1
ATOM 2417 C CA . ALA A 1 330 ? 2.404 17.906 6.539 1 98.19 330 ALA A CA 1
ATOM 2418 C C . ALA A 1 330 ? 3.754 17.203 6.691 1 98.19 330 ALA A C 1
ATOM 2420 O O . ALA A 1 330 ? 4.516 17.5 7.613 1 98.19 330 ALA A O 1
ATOM 2421 N N . HIS A 1 331 ? 4.047 16.281 5.781 1 98.5 331 HIS A N 1
ATOM 2422 C CA . HIS A 1 331 ? 5.285 15.516 5.902 1 98.5 331 HIS A CA 1
ATOM 2423 C C . HIS A 1 331 ? 6.496 16.375 5.551 1 98.5 331 HIS A C 1
ATOM 2425 O O . HIS A 1 331 ? 7.582 16.188 6.102 1 98.5 331 HIS A O 1
ATOM 2431 N N . LYS A 1 332 ? 6.383 17.359 4.68 1 98.25 332 LYS A N 1
ATOM 2432 C CA . LYS A 1 332 ? 7.449 18.328 4.488 1 98.25 332 LYS A CA 1
ATOM 2433 C C . LYS A 1 332 ? 7.711 19.125 5.77 1 98.25 332 LYS A C 1
ATOM 2435 O O . LYS A 1 332 ? 8.859 19.328 6.152 1 98.25 332 LYS A O 1
ATOM 2440 N N . ALA A 1 333 ? 6.637 19.531 6.418 1 98.69 333 ALA A N 1
ATOM 2441 C CA . ALA A 1 333 ? 6.746 20.266 7.676 1 98.69 333 ALA A CA 1
ATOM 2442 C C . ALA A 1 333 ? 7.422 19.406 8.75 1 98.69 333 ALA A C 1
ATOM 2444 O O . ALA A 1 333 ? 8.266 19.906 9.5 1 98.69 333 ALA A O 1
ATOM 2445 N N . GLU A 1 334 ? 7.051 18.156 8.844 1 98.56 334 GLU A N 1
ATOM 2446 C CA . GLU A 1 334 ? 7.645 17.25 9.812 1 98.56 334 GLU A CA 1
ATOM 2447 C C . GLU A 1 334 ? 9.148 17.109 9.586 1 98.56 334 GLU A C 1
ATOM 2449 O O . GLU A 1 334 ? 9.938 17.156 10.531 1 98.56 334 GLU A O 1
ATOM 2454 N N . GLU A 1 335 ? 9.5 16.922 8.359 1 98.38 335 GLU A N 1
ATOM 2455 C CA . GLU A 1 335 ? 10.914 16.781 8.023 1 98.38 335 GLU A CA 1
ATOM 2456 C C . GLU A 1 335 ? 11.711 18.016 8.406 1 98.38 335 GLU A C 1
ATOM 2458 O O . GLU A 1 335 ? 12.82 17.922 8.93 1 98.38 335 GLU A O 1
ATOM 2463 N N . GLU A 1 336 ? 11.164 19.172 8.109 1 98.69 336 GLU A N 1
ATOM 2464 C CA . GLU A 1 336 ? 11.828 20.406 8.5 1 98.69 336 GLU A CA 1
ATOM 2465 C C . GLU A 1 336 ? 11.93 20.531 10.016 1 98.69 336 GLU A C 1
ATOM 2467 O O . GLU A 1 336 ? 12.945 20.984 10.547 1 98.69 336 GLU A O 1
ATOM 2472 N N . GLY A 1 337 ? 10.852 20.125 10.703 1 98.81 337 GLY A N 1
ATOM 2473 C CA . GLY A 1 337 ? 10.867 20.141 12.156 1 98.81 337 GLY A CA 1
ATOM 2474 C C . GLY A 1 337 ? 11.984 19.297 12.75 1 98.81 337 GLY A C 1
ATOM 2475 O O . GLY A 1 337 ? 12.719 19.766 13.625 1 98.81 337 GLY A O 1
ATOM 2476 N N . VAL A 1 338 ? 12.125 18.109 12.266 1 98.69 338 VAL A N 1
ATOM 2477 C CA . VAL A 1 338 ? 13.188 17.203 12.734 1 98.69 338 VAL A CA 1
ATOM 2478 C C . VAL A 1 338 ? 14.547 17.812 12.414 1 98.69 338 VAL A C 1
ATOM 2480 O O . VAL A 1 338 ? 15.438 17.844 13.273 1 98.69 338 VAL A O 1
ATOM 2483 N N . ALA A 1 339 ? 14.719 18.312 11.219 1 98.56 339 ALA A N 1
ATOM 2484 C CA . ALA A 1 339 ? 15.992 18.859 10.781 1 98.56 339 ALA A CA 1
ATOM 2485 C C . ALA A 1 339 ? 16.406 20.031 11.672 1 98.56 339 ALA A C 1
ATOM 2487 O O . ALA A 1 339 ? 17.578 20.125 12.086 1 98.56 339 ALA A O 1
ATOM 2488 N N . VAL A 1 340 ? 15.5 20.922 11.945 1 98.81 340 VAL A N 1
ATOM 2489 C CA . VAL A 1 340 ? 15.797 22.109 12.742 1 98.81 340 VAL A CA 1
ATOM 2490 C C . VAL A 1 340 ? 16.156 21.703 14.164 1 98.81 340 VAL A C 1
ATOM 2492 O O . VAL A 1 340 ? 17.125 22.219 14.742 1 98.81 340 VAL A O 1
ATOM 2495 N N . ALA A 1 341 ? 15.383 20.781 14.766 1 98.81 341 ALA A N 1
ATOM 2496 C CA . ALA A 1 341 ? 15.695 20.297 16.109 1 98.81 341 ALA A CA 1
ATOM 2497 C C . ALA A 1 341 ? 17.109 19.734 16.156 1 98.81 341 ALA A C 1
ATOM 2499 O O . ALA A 1 341 ? 17.859 20.016 17.109 1 98.81 341 ALA A O 1
ATOM 2500 N N . GLU A 1 342 ? 17.469 18.984 15.172 1 98.56 342 GLU A N 1
ATOM 2501 C CA . GLU A 1 342 ? 18.781 18.375 15.125 1 98.56 342 GLU A CA 1
ATOM 2502 C C . GLU A 1 342 ? 19.875 19.422 14.914 1 98.56 342 GLU A C 1
ATOM 2504 O O . GLU A 1 342 ? 20.953 19.328 15.5 1 98.56 342 GLU A O 1
ATOM 2509 N N . ARG A 1 343 ? 19.625 20.391 14.109 1 98.62 343 ARG A N 1
ATOM 2510 C CA . ARG A 1 343 ? 20.578 21.469 13.898 1 98.62 343 ARG A CA 1
ATOM 2511 C C . ARG A 1 343 ? 20.797 22.266 15.172 1 98.62 343 ARG A C 1
ATOM 2513 O O . ARG A 1 343 ? 21.938 22.625 15.5 1 98.62 343 ARG A O 1
ATOM 2520 N N . ILE A 1 344 ? 19.75 22.547 15.891 1 98.69 344 ILE A N 1
ATOM 2521 C CA . ILE A 1 344 ? 19.844 23.25 17.172 1 98.69 344 ILE A CA 1
ATOM 2522 C C . ILE A 1 344 ? 20.734 22.453 18.125 1 98.69 344 ILE A C 1
ATOM 2524 O O . ILE A 1 344 ? 21.5 23.047 18.891 1 98.69 344 ILE A O 1
ATOM 2528 N N . ALA A 1 345 ? 20.688 21.156 18.016 1 98.31 345 ALA A N 1
ATOM 2529 C CA . ALA A 1 345 ? 21.453 20.281 18.891 1 98.31 345 ALA A CA 1
ATOM 2530 C C . ALA A 1 345 ? 22.875 20.109 18.359 1 98.31 345 ALA A C 1
ATOM 2532 O O . ALA A 1 345 ? 23.672 19.344 18.922 1 98.31 345 ALA A O 1
ATOM 2533 N N . GLY A 1 346 ? 23.219 20.75 17.281 1 97.81 346 GLY A N 1
ATOM 2534 C CA . GLY A 1 346 ? 24.578 20.688 16.75 1 97.81 346 GLY A CA 1
ATOM 2535 C C . GLY A 1 346 ? 24.781 19.547 15.766 1 97.81 346 GLY A C 1
ATOM 2536 O O . GLY A 1 346 ? 25.906 19.266 15.359 1 97.81 346 GLY A O 1
ATOM 2537 N N . GLN A 1 347 ? 23.656 18.938 15.391 1 97.06 347 GLN A N 1
ATOM 2538 C CA . GLN A 1 347 ? 23.734 17.859 14.406 1 97.06 347 GLN A CA 1
ATOM 2539 C C . GLN A 1 347 ? 23.516 18.391 12.992 1 97.06 347 GLN A C 1
ATOM 2541 O O . GLN A 1 347 ? 23.562 19.594 12.766 1 97.06 347 GLN A O 1
ATOM 2546 N N . HIS A 1 348 ? 23.453 17.438 12.031 1 93.75 348 HIS A N 1
ATOM 2547 C CA . HIS A 1 348 ? 23.375 17.828 10.633 1 93.75 348 HIS A CA 1
ATOM 2548 C C . HIS A 1 348 ? 22.047 17.422 10.008 1 93.75 348 HIS A C 1
ATOM 2550 O O . HIS A 1 348 ? 22.016 16.703 9.008 1 93.75 348 HIS A O 1
ATOM 2556 N N . GLY A 1 349 ? 21 17.938 10.633 1 93 349 GLY A N 1
ATOM 2557 C CA . GLY A 1 349 ? 19.688 17.672 10.07 1 93 349 GLY A CA 1
ATOM 2558 C C . GLY A 1 349 ? 19.547 18.094 8.617 1 93 349 GLY A C 1
ATOM 2559 O O . GLY A 1 349 ? 20.156 19.078 8.203 1 93 349 GLY A O 1
ATOM 2560 N N . HIS A 1 350 ? 18.719 17.297 7.828 1 92.06 350 HIS A N 1
ATOM 2561 C CA . HIS A 1 350 ? 18.578 17.594 6.406 1 92.06 350 HIS A CA 1
ATOM 2562 C C . HIS A 1 350 ? 17.172 17.297 5.906 1 92.06 350 HIS A C 1
ATOM 2564 O O . HIS A 1 350 ? 16.469 16.469 6.496 1 92.06 350 HIS A O 1
ATOM 2570 N N . VAL A 1 351 ? 16.781 18.078 4.922 1 94.81 351 VAL A N 1
ATOM 2571 C CA . VAL A 1 351 ? 15.531 17.812 4.195 1 94.81 351 VAL A CA 1
ATOM 2572 C C . VAL A 1 351 ? 15.82 17.734 2.697 1 94.81 351 VAL A C 1
ATOM 2574 O O . VAL A 1 351 ? 16.406 18.641 2.119 1 94.81 351 VAL A O 1
ATOM 2577 N N . ASN A 1 352 ? 15.43 16.594 2.062 1 95.69 352 ASN A N 1
ATOM 2578 C CA . ASN A 1 352 ? 15.539 16.469 0.612 1 95.69 352 ASN A CA 1
ATOM 2579 C C . ASN A 1 352 ? 14.242 16.859 -0.084 1 95.69 352 ASN A C 1
ATOM 2581 O O . ASN A 1 352 ? 13.359 16.016 -0.28 1 95.69 352 ASN A O 1
ATOM 2585 N N . PHE A 1 353 ? 14.164 18.062 -0.572 1 95.19 353 PHE A N 1
ATOM 2586 C CA . PHE A 1 353 ? 12.93 18.578 -1.144 1 95.19 353 PHE A CA 1
ATOM 2587 C C . PHE A 1 353 ? 12.633 17.922 -2.484 1 95.19 353 PHE A C 1
ATOM 2589 O O . PHE A 1 353 ? 11.492 17.953 -2.957 1 95.19 353 PHE A O 1
ATOM 2596 N N . ASP A 1 354 ? 13.648 17.281 -3.064 1 95 354 ASP A N 1
ATOM 2597 C CA . ASP A 1 354 ? 13.484 16.688 -4.383 1 95 354 ASP A CA 1
ATOM 2598 C C . ASP A 1 354 ? 12.727 15.359 -4.289 1 95 354 ASP A C 1
ATOM 2600 O O . ASP A 1 354 ? 12.25 14.836 -5.301 1 95 354 ASP A O 1
ATOM 2604 N N . THR A 1 355 ? 12.602 14.836 -3.125 1 97.81 355 THR A N 1
ATOM 2605 C CA . THR A 1 355 ? 11.969 13.523 -2.996 1 97.81 355 THR A CA 1
ATOM 2606 C C . THR A 1 355 ? 10.797 13.586 -2.025 1 97.81 355 THR A C 1
ATOM 2608 O O . THR A 1 355 ? 10.461 12.586 -1.387 1 97.81 355 THR A O 1
ATOM 2611 N N . VAL A 1 356 ? 10.227 14.781 -1.82 1 98.38 356 VAL A N 1
ATOM 2612 C CA . VAL A 1 356 ? 8.984 14.898 -1.059 1 98.38 356 VAL A CA 1
ATOM 2613 C C . VAL A 1 356 ? 7.812 14.398 -1.897 1 98.38 356 VAL A C 1
ATOM 2615 O O . VAL A 1 356 ? 7.527 14.945 -2.965 1 98.38 356 VAL A O 1
ATOM 2618 N N . PRO A 1 357 ? 7.145 13.352 -1.444 1 98.69 357 PRO A N 1
ATOM 2619 C CA . PRO A 1 357 ? 6.043 12.828 -2.256 1 98.69 357 PRO A CA 1
ATOM 2620 C C . PRO A 1 357 ? 4.77 13.656 -2.129 1 98.69 357 PRO A C 1
ATOM 2622 O O . PRO A 1 357 ? 4.496 14.219 -1.063 1 98.69 357 PRO A O 1
ATOM 2625 N N . TRP A 1 358 ? 4.039 13.695 -3.217 1 98.38 358 TRP A N 1
ATOM 2626 C CA . TRP A 1 358 ? 2.725 14.328 -3.262 1 98.38 358 TRP A CA 1
ATOM 2627 C C . TRP A 1 358 ? 1.623 13.281 -3.393 1 98.38 358 TRP A C 1
ATOM 2629 O O . TRP A 1 358 ? 1.773 12.305 -4.125 1 98.38 358 TRP A O 1
ATOM 2639 N N . VAL A 1 359 ? 0.522 13.539 -2.65 1 98.56 359 VAL A N 1
ATOM 2640 C CA . VAL A 1 359 ? -0.589 12.594 -2.746 1 98.56 359 VAL A CA 1
ATOM 2641 C C . VAL A 1 359 ? -1.912 13.359 -2.76 1 98.56 359 VAL A C 1
ATOM 2643 O O . VAL A 1 359 ? -2.084 14.328 -2.021 1 98.56 359 VAL A O 1
ATOM 2646 N N . ILE A 1 360 ? -2.812 13.031 -3.625 1 98.5 360 ILE A N 1
ATOM 2647 C CA . ILE A 1 360 ? -4.234 13.352 -3.57 1 98.5 360 ILE A CA 1
ATOM 2648 C C . ILE A 1 360 ? -5.039 12.086 -3.311 1 98.5 360 ILE A C 1
ATOM 2650 O O . ILE A 1 360 ? -5.031 11.156 -4.125 1 98.5 360 ILE A O 1
ATOM 2654 N N . TYR A 1 361 ? -5.766 11.992 -2.213 1 98.25 361 TYR A N 1
ATOM 2655 C CA . TYR A 1 361 ? -6.305 10.75 -1.679 1 98.25 361 TYR A CA 1
ATOM 2656 C C . TYR A 1 361 ? -7.699 10.477 -2.227 1 98.25 361 TYR A C 1
ATOM 2658 O O . TYR A 1 361 ? -8.492 9.773 -1.601 1 98.25 361 TYR A O 1
ATOM 2666 N N . THR A 1 362 ? -8.008 10.961 -3.354 1 97.94 362 THR A N 1
ATOM 2667 C CA . THR A 1 362 ? -9.266 10.641 -4.02 1 97.94 362 THR A CA 1
ATOM 2668 C C . THR A 1 362 ? -9.289 9.18 -4.461 1 97.94 362 THR A C 1
ATOM 2670 O O . THR A 1 362 ? -8.43 8.391 -4.055 1 97.94 362 THR A O 1
ATOM 2673 N N . SER A 1 363 ? -10.43 8.758 -5.145 1 96.94 363 SER A N 1
ATOM 2674 C CA . SER A 1 363 ? -10.523 7.48 -5.844 1 96.94 363 SER A CA 1
ATOM 2675 C C . SER A 1 363 ? -10.742 7.684 -7.34 1 96.94 363 SER A C 1
ATOM 2677 O O . SER A 1 363 ? -11.836 8.062 -7.762 1 96.94 363 SER A O 1
ATOM 2679 N N . PRO A 1 364 ? -9.688 7.441 -8.18 1 98 364 PRO A N 1
ATOM 2680 C CA . PRO A 1 364 ? -8.367 6.902 -7.855 1 98 364 PRO A CA 1
ATOM 2681 C C . PRO A 1 364 ? -7.508 7.883 -7.059 1 98 364 PRO A C 1
ATOM 2683 O O . PRO A 1 364 ? -7.73 9.094 -7.117 1 98 364 PRO A O 1
ATOM 2686 N N . GLU A 1 365 ? -6.594 7.277 -6.277 1 98.69 365 GLU A N 1
ATOM 2687 C CA . GLU A 1 365 ? -5.555 8.102 -5.672 1 98.69 365 GLU A CA 1
ATOM 2688 C C . GLU A 1 365 ? -4.559 8.594 -6.723 1 98.69 365 GLU A C 1
ATOM 2690 O O . GLU A 1 365 ? -4.402 7.969 -7.777 1 98.69 365 GLU A O 1
ATOM 2695 N N . ILE A 1 366 ? -3.977 9.703 -6.469 1 98.88 366 ILE A N 1
ATOM 2696 C CA . ILE A 1 366 ? -2.902 10.266 -7.277 1 98.88 366 ILE A CA 1
ATOM 2697 C C . ILE A 1 366 ? -1.673 10.508 -6.406 1 98.88 366 ILE A C 1
ATOM 2699 O O . ILE A 1 366 ? -1.773 11.102 -5.332 1 98.88 366 ILE A O 1
ATOM 2703 N N . ALA A 1 367 ? -0.524 9.992 -6.805 1 98.88 367 ALA A N 1
ATOM 2704 C CA . ALA A 1 367 ? 0.708 10.211 -6.055 1 98.88 367 ALA A CA 1
ATOM 2705 C C . ALA A 1 367 ? 1.902 10.367 -6.992 1 98.88 367 ALA A C 1
ATOM 2707 O O . ALA A 1 367 ? 1.96 9.727 -8.047 1 98.88 367 ALA A O 1
ATOM 2708 N N . TRP A 1 368 ? 2.801 11.234 -6.617 1 98.81 368 TRP A N 1
ATOM 2709 C CA . TRP A 1 368 ? 4 11.352 -7.441 1 98.81 368 TRP A CA 1
ATOM 2710 C C . TRP A 1 368 ? 5.18 11.859 -6.617 1 98.81 368 TRP A C 1
ATOM 2712 O O . TRP A 1 368 ? 4.996 12.398 -5.527 1 98.81 368 TRP A O 1
ATOM 2722 N N . VAL A 1 369 ? 6.332 11.617 -7.086 1 98.88 369 VAL A N 1
ATOM 2723 C CA . VAL A 1 369 ? 7.59 12.133 -6.562 1 98.88 369 VAL A CA 1
ATOM 2724 C C . VAL A 1 369 ? 8.555 12.422 -7.711 1 98.88 369 VAL A C 1
ATOM 2726 O O . VAL A 1 369 ? 8.547 11.711 -8.719 1 98.88 369 VAL A O 1
ATOM 2729 N N . GLY A 1 370 ? 9.328 13.461 -7.562 1 98.56 370 GLY A N 1
ATOM 2730 C CA . GLY A 1 370 ? 10.297 13.828 -8.586 1 98.56 370 GLY A CA 1
ATOM 2731 C C . GLY A 1 370 ? 9.711 14.695 -9.68 1 98.56 370 GLY A C 1
ATOM 2732 O O . GLY A 1 370 ? 8.734 15.414 -9.453 1 98.56 370 GLY A O 1
ATOM 2733 N N . LYS A 1 371 ? 10.352 14.727 -10.828 1 98.5 371 LYS A N 1
ATOM 2734 C CA . LYS A 1 371 ? 10.023 15.656 -11.906 1 98.5 371 LYS A CA 1
ATOM 2735 C C . LYS A 1 371 ? 8.984 15.055 -12.852 1 98.5 371 LYS A C 1
ATOM 2737 O O . LYS A 1 371 ? 8.945 13.844 -13.047 1 98.5 371 LYS A O 1
ATOM 2742 N N . THR A 1 372 ? 8.172 15.883 -13.367 1 98.44 372 THR A N 1
ATOM 2743 C CA . THR A 1 372 ? 7.25 15.508 -14.438 1 98.44 372 THR A CA 1
ATOM 2744 C C . THR A 1 372 ? 7.945 15.555 -15.797 1 98.44 372 THR A C 1
ATOM 2746 O O . THR A 1 372 ? 9.047 16.109 -15.914 1 98.44 372 THR A O 1
ATOM 2749 N N . GLU A 1 373 ? 7.27 14.906 -16.812 1 98.38 373 GLU A N 1
ATOM 2750 C CA . GLU A 1 373 ? 7.805 15.039 -18.156 1 98.38 373 GLU A CA 1
ATOM 2751 C C . GLU A 1 373 ? 7.848 16.5 -18.594 1 98.38 373 GLU A C 1
ATOM 2753 O O . GLU A 1 373 ? 8.797 16.922 -19.25 1 98.38 373 GLU A O 1
ATOM 2758 N N . GLN A 1 374 ? 6.836 17.266 -18.25 1 98.06 374 GLN A N 1
ATOM 2759 C CA . GLN A 1 374 ? 6.742 18.672 -18.609 1 98.06 374 GLN A CA 1
ATOM 2760 C C . GLN A 1 374 ? 7.91 19.469 -18.031 1 98.06 374 GLN A C 1
ATOM 2762 O O . GLN A 1 374 ? 8.5 20.312 -18.703 1 98.06 374 GLN A O 1
ATOM 2767 N N . GLN A 1 375 ? 8.234 19.203 -16.781 1 98 375 GLN A N 1
ATOM 2768 C CA . GLN A 1 375 ? 9.359 19.875 -16.141 1 98 375 GLN A CA 1
ATOM 2769 C C . GLN A 1 375 ? 10.672 19.516 -16.812 1 98 375 GLN A C 1
ATOM 2771 O O . GLN A 1 375 ? 11.516 20.391 -17.047 1 98 375 GLN A O 1
ATOM 2776 N N . LEU A 1 376 ? 10.883 18.234 -17.125 1 98.5 376 LEU A N 1
ATOM 2777 C CA . LEU A 1 376 ? 12.117 17.781 -17.75 1 98.5 376 LEU A CA 1
ATOM 2778 C C . LEU A 1 376 ? 12.281 18.359 -19.141 1 98.5 376 LEU A C 1
ATOM 2780 O O . LEU A 1 376 ? 13.391 18.75 -19.531 1 98.5 376 LEU A O 1
ATOM 2784 N N . LYS A 1 377 ? 11.219 18.422 -19.891 1 97.81 377 LYS A N 1
ATOM 2785 C CA . LYS A 1 377 ? 11.25 19.062 -21.203 1 97.81 377 LYS A CA 1
ATOM 2786 C C . LYS A 1 377 ? 11.625 20.531 -21.094 1 97.81 377 LYS A C 1
ATOM 2788 O O . LYS A 1 377 ? 12.445 21.031 -21.859 1 97.81 377 LYS A O 1
ATOM 2793 N N . ALA A 1 378 ? 11.008 21.219 -20.156 1 97.75 378 ALA A N 1
ATOM 2794 C CA . ALA A 1 378 ? 11.297 22.625 -19.922 1 97.75 378 ALA A CA 1
ATOM 2795 C C . ALA A 1 378 ? 12.758 22.844 -19.562 1 97.75 378 ALA A C 1
ATOM 2797 O O . ALA A 1 378 ? 13.359 23.859 -19.922 1 97.75 378 ALA A O 1
ATOM 2798 N N . GLU A 1 379 ? 13.352 21.875 -18.891 1 97.44 379 GLU A N 1
ATOM 2799 C CA . GLU A 1 379 ? 14.75 21.938 -18.469 1 97.44 379 GLU A CA 1
ATOM 2800 C C . GLU A 1 379 ? 15.688 21.5 -19.594 1 97.44 379 GLU A C 1
ATOM 2802 O O . GLU A 1 379 ? 16.891 21.688 -19.516 1 97.44 379 GLU A O 1
ATOM 2807 N N . GLY A 1 380 ? 15.156 20.969 -20.594 1 97.62 380 GLY A N 1
ATOM 2808 C CA . GLY A 1 380 ? 15.961 20.438 -21.688 1 97.62 380 GLY A CA 1
ATOM 2809 C C . GLY A 1 380 ? 16.703 19.172 -21.328 1 97.62 380 GLY A C 1
ATOM 2810 O O . GLY A 1 380 ? 17.75 18.859 -21.906 1 97.62 380 GLY A O 1
ATOM 2811 N N . ARG A 1 381 ? 16.25 18.469 -20.359 1 97.31 381 ARG A N 1
ATOM 2812 C CA . ARG A 1 381 ? 16.891 17.234 -19.938 1 97.31 381 ARG A CA 1
ATOM 2813 C C . ARG A 1 381 ? 16.344 16.031 -20.688 1 97.31 381 ARG A C 1
ATOM 2815 O O . ARG A 1 381 ? 15.125 15.828 -20.75 1 97.31 381 ARG A O 1
ATOM 2822 N N . GLU A 1 382 ? 17.203 15.211 -21.266 1 98.44 382 GLU A N 1
ATOM 2823 C CA . GLU A 1 382 ? 16.781 14.016 -21.984 1 98.44 382 GLU A CA 1
ATOM 2824 C C . GLU A 1 382 ? 16.328 12.922 -21.031 1 98.44 382 GLU A C 1
ATOM 2826 O O . GLU A 1 382 ? 16.953 12.695 -20 1 98.44 382 GLU A O 1
ATOM 2831 N N . TYR A 1 383 ? 15.234 12.234 -21.375 1 98.75 383 TYR A N 1
ATOM 2832 C CA . TYR A 1 383 ? 14.688 11.203 -20.5 1 98.75 383 TYR A CA 1
ATOM 2833 C C . TYR A 1 383 ? 13.992 10.109 -21.312 1 98.75 383 TYR A C 1
ATOM 2835 O O . TYR A 1 383 ? 13.758 10.273 -22.516 1 98.75 383 TYR A O 1
ATOM 2843 N N . LYS A 1 384 ? 13.766 8.906 -20.703 1 98.5 384 LYS A N 1
ATOM 2844 C CA . LYS A 1 384 ? 12.875 7.824 -21.125 1 98.5 384 LYS A CA 1
ATOM 2845 C C . LYS A 1 384 ? 11.766 7.602 -20.109 1 98.5 384 LYS A C 1
ATOM 2847 O O . LYS A 1 384 ? 11.961 7.812 -18.906 1 98.5 384 LYS A O 1
ATOM 2852 N N . ALA A 1 385 ? 10.641 7.266 -20.609 1 98.81 385 ALA A N 1
ATOM 2853 C CA . ALA A 1 385 ? 9.516 7.016 -19.703 1 98.81 385 ALA A CA 1
ATOM 2854 C C . ALA A 1 385 ? 8.852 5.676 -20.016 1 98.81 385 ALA A C 1
ATOM 2856 O O . ALA A 1 385 ? 8.836 5.234 -21.172 1 98.81 385 ALA A O 1
ATOM 2857 N N . GLY A 1 386 ? 8.43 4.949 -19 1 98.75 386 GLY A N 1
ATOM 2858 C CA . GLY A 1 386 ? 7.629 3.742 -19.094 1 98.75 386 GLY A CA 1
ATOM 2859 C C . GLY A 1 386 ? 6.387 3.781 -18.234 1 98.75 386 GLY A C 1
ATOM 2860 O O . GLY A 1 386 ? 6.414 4.324 -17.125 1 98.75 386 GLY A O 1
ATOM 2861 N N . SER A 1 387 ? 5.32 3.238 -18.75 1 98.69 387 SER A N 1
ATOM 2862 C CA . SER A 1 387 ? 4.066 3.184 -18 1 98.69 387 SER A CA 1
ATOM 2863 C C . SER A 1 387 ? 3.465 1.783 -18.031 1 98.69 387 SER A C 1
ATOM 2865 O O . SER A 1 387 ? 3.779 0.987 -18.922 1 98.69 387 SER A O 1
ATOM 2867 N N . PHE A 1 388 ? 2.672 1.437 -17.078 1 98.81 388 PHE A N 1
ATOM 2868 C CA . PHE A 1 388 ? 1.992 0.152 -16.969 1 98.81 388 PHE A CA 1
ATOM 2869 C C . PHE A 1 388 ? 0.604 0.323 -16.359 1 98.81 388 PHE A C 1
ATOM 2871 O O . PHE A 1 388 ? 0.468 0.821 -15.242 1 98.81 388 PHE A O 1
ATOM 2878 N N . PRO A 1 389 ? -0.451 -0.051 -17.062 1 98.75 389 PRO A N 1
ATOM 2879 C CA . PRO A 1 389 ? -1.822 0.142 -16.594 1 98.75 389 PRO A CA 1
ATOM 2880 C C . PRO A 1 389 ? -2.232 -0.887 -15.539 1 98.75 389 PRO A C 1
ATOM 2882 O O . PRO A 1 389 ? -1.862 -2.061 -15.641 1 98.75 389 PRO A O 1
ATOM 2885 N N . PHE A 1 390 ? -3.033 -0.472 -14.594 1 98.69 390 PHE A N 1
ATOM 2886 C CA . PHE A 1 390 ? -3.545 -1.386 -13.586 1 98.69 390 PHE A CA 1
ATOM 2887 C C . PHE A 1 390 ? -4.512 -2.391 -14.195 1 98.69 390 PHE A C 1
ATOM 2889 O O . PHE A 1 390 ? -4.77 -3.447 -13.617 1 98.69 390 PHE A O 1
ATOM 2896 N N . LEU A 1 391 ? -4.988 -2.113 -15.352 1 97.94 391 LEU A N 1
ATOM 2897 C CA . LEU A 1 391 ? -5.828 -3.045 -16.094 1 97.94 391 LEU A CA 1
ATOM 2898 C C . LEU A 1 391 ? -5.094 -4.359 -16.344 1 97.94 391 LEU A C 1
ATOM 2900 O O . LEU A 1 391 ? -5.719 -5.422 -16.391 1 97.94 391 LEU A O 1
ATOM 2904 N N . ALA A 1 392 ? -3.793 -4.309 -16.438 1 97.94 392 ALA A N 1
ATOM 2905 C CA . ALA A 1 392 ? -2.979 -5.48 -16.734 1 97.94 392 ALA A CA 1
ATOM 2906 C C . ALA A 1 392 ? -2.42 -6.109 -15.469 1 97.94 392 ALA A C 1
ATOM 2908 O O . ALA A 1 392 ? -1.607 -7.035 -15.523 1 97.94 392 ALA A O 1
ATOM 2909 N N . ASN A 1 393 ? -2.795 -5.652 -14.352 1 97.94 393 ASN A N 1
ATOM 2910 C CA . ASN A 1 393 ? -2.303 -6.125 -13.062 1 97.94 393 ASN A CA 1
ATOM 2911 C C . ASN A 1 393 ? -3.289 -7.086 -12.406 1 97.94 393 ASN A C 1
ATOM 2913 O O . ASN A 1 393 ? -4.453 -6.738 -12.195 1 97.94 393 ASN A O 1
ATOM 2917 N N . GLY A 1 394 ? -2.799 -8.273 -12.102 1 96.88 394 GLY A N 1
ATOM 2918 C CA . GLY A 1 394 ? -3.658 -9.305 -11.539 1 96.88 394 GLY A CA 1
ATOM 2919 C C . GLY A 1 394 ? -4.27 -8.906 -10.203 1 96.88 394 GLY A C 1
ATOM 2920 O O . GLY A 1 394 ? -5.418 -9.242 -9.922 1 96.88 394 GLY A O 1
ATOM 2921 N N . ARG A 1 395 ? -3.508 -8.219 -9.312 1 97.81 395 ARG A N 1
ATOM 2922 C CA . ARG A 1 395 ? -4.023 -7.781 -8.016 1 97.81 395 ARG A CA 1
ATOM 2923 C C . ARG A 1 395 ? -5.125 -6.738 -8.188 1 97.81 395 ARG A C 1
ATOM 2925 O O . ARG A 1 395 ? -6.129 -6.766 -7.473 1 97.81 395 ARG A O 1
ATOM 2932 N N . ALA A 1 396 ? -4.922 -5.809 -9.125 1 98.19 396 ALA A N 1
ATOM 2933 C CA . ALA A 1 396 ? -5.934 -4.793 -9.406 1 98.19 396 ALA A CA 1
ATOM 2934 C C . ALA A 1 396 ? -7.242 -5.434 -9.852 1 98.19 396 ALA A C 1
ATOM 2936 O O . ALA A 1 396 ? -8.32 -5.02 -9.43 1 98.19 396 ALA A O 1
ATOM 2937 N N . ARG A 1 397 ? -7.156 -6.465 -10.656 1 96.88 397 ARG A N 1
ATOM 2938 C CA . ARG A 1 397 ? -8.344 -7.176 -11.117 1 96.88 397 ARG A CA 1
ATOM 2939 C C . ARG A 1 397 ? -9.047 -7.871 -9.953 1 96.88 397 ARG A C 1
ATOM 2941 O O . ARG A 1 397 ? -10.273 -7.812 -9.844 1 96.88 397 ARG A O 1
ATOM 2948 N N . ALA A 1 398 ? -8.219 -8.516 -9.164 1 96.5 398 ALA A N 1
ATOM 2949 C CA . ALA A 1 398 ? -8.789 -9.203 -8.008 1 96.5 398 ALA A CA 1
ATOM 2950 C C . ALA A 1 398 ? -9.469 -8.219 -7.062 1 96.5 398 ALA A C 1
ATOM 2952 O O . ALA A 1 398 ? -10.508 -8.531 -6.469 1 96.5 398 ALA A O 1
ATOM 2953 N N . LEU A 1 399 ? -8.875 -7.043 -6.938 1 95.5 399 LEU A N 1
ATOM 2954 C CA . LEU A 1 399 ? -9.43 -5.984 -6.102 1 95.5 399 LEU A CA 1
ATOM 2955 C C . LEU A 1 399 ? -10.734 -5.457 -6.688 1 95.5 399 LEU A C 1
ATOM 2957 O O . LEU A 1 399 ? -11.602 -4.977 -5.949 1 95.5 399 LEU A O 1
ATOM 2961 N N . GLY A 1 400 ? -10.852 -5.496 -7.98 1 95.5 400 GLY A N 1
ATOM 2962 C CA . GLY A 1 400 ? -11.984 -4.914 -8.68 1 95.5 400 GLY A CA 1
ATOM 2963 C C . GLY A 1 400 ? -11.781 -3.451 -9.039 1 95.5 400 GLY A C 1
ATOM 2964 O O . GLY A 1 400 ? -12.75 -2.717 -9.242 1 95.5 400 GLY A O 1
ATOM 2965 N N . ASP A 1 401 ? -10.617 -2.955 -9.016 1 96.81 401 ASP A N 1
ATOM 2966 C CA . ASP A 1 401 ? -10.281 -1.585 -9.383 1 96.81 401 ASP A CA 1
ATOM 2967 C C . ASP A 1 401 ? -9.047 -1.547 -10.281 1 96.81 401 ASP A C 1
ATOM 2969 O O . ASP A 1 401 ? -7.914 -1.6 -9.797 1 96.81 401 ASP A O 1
ATOM 2973 N N . THR A 1 402 ? -9.242 -1.379 -11.555 1 97.75 402 THR A N 1
ATOM 2974 C CA . THR A 1 402 ? -8.156 -1.41 -12.531 1 97.75 402 THR A CA 1
ATOM 2975 C C . THR A 1 402 ? -7.898 -0.019 -13.102 1 97.75 402 THR A C 1
ATOM 2977 O O . THR A 1 402 ? -7.293 0.119 -14.164 1 97.75 402 THR A O 1
ATOM 2980 N N . THR A 1 403 ? -8.352 1.013 -12.383 1 98.12 403 THR A N 1
ATOM 2981 C CA . THR A 1 403 ? -8.25 2.377 -12.891 1 98.12 403 THR A CA 1
ATOM 2982 C C . THR A 1 403 ? -6.805 2.861 -12.875 1 98.12 403 THR A C 1
ATOM 2984 O O . THR A 1 403 ? -6.082 2.629 -11.906 1 98.12 403 THR A O 1
ATOM 2987 N N . GLY A 1 404 ? -6.434 3.469 -13.984 1 98.75 404 GLY A N 1
ATOM 2988 C CA . GLY A 1 404 ? -5.199 4.242 -13.992 1 98.75 404 GLY A CA 1
ATOM 2989 C C . GLY A 1 404 ? -3.979 3.406 -14.328 1 98.75 404 GLY A C 1
ATOM 2990 O O . GLY A 1 404 ? -4.082 2.404 -15.039 1 98.75 404 GLY A O 1
ATOM 2991 N N . PHE A 1 405 ? -2.77 3.953 -13.945 1 98.88 405 PHE A N 1
ATOM 2992 C CA . PHE A 1 405 ? -1.49 3.348 -14.297 1 98.88 405 PHE A CA 1
ATOM 2993 C C . PHE A 1 405 ? -0.377 3.883 -13.398 1 98.88 405 PHE A C 1
ATOM 2995 O O . PHE A 1 405 ? -0.584 4.828 -12.641 1 98.88 405 PHE A O 1
ATOM 3002 N N . ALA A 1 406 ? 0.729 3.248 -13.43 1 98.94 406 ALA A N 1
ATOM 3003 C CA . ALA A 1 406 ? 1.991 3.75 -12.891 1 98.94 406 ALA A CA 1
ATOM 3004 C C . ALA A 1 406 ? 2.934 4.18 -14.008 1 98.94 406 ALA A C 1
ATOM 3006 O O . ALA A 1 406 ? 2.93 3.586 -15.094 1 98.94 406 ALA A O 1
ATOM 3007 N N . LYS A 1 407 ? 3.719 5.207 -13.781 1 98.88 407 LYS A N 1
ATOM 3008 C CA . LYS A 1 407 ? 4.668 5.734 -14.758 1 98.88 407 LYS A CA 1
ATOM 3009 C C . LYS A 1 407 ? 6.02 6.027 -14.117 1 98.88 407 LYS A C 1
ATOM 3011 O O . LYS A 1 407 ? 6.082 6.641 -13.047 1 98.88 407 LYS A O 1
ATOM 3016 N N . VAL A 1 408 ? 7.098 5.566 -14.727 1 98.94 408 VAL A N 1
ATOM 3017 C CA . VAL A 1 408 ? 8.461 5.832 -14.289 1 98.94 408 VAL A CA 1
ATOM 3018 C C . VAL A 1 408 ? 9.203 6.633 -15.352 1 98.94 408 VAL A C 1
ATOM 3020 O O . VAL A 1 408 ? 9.117 6.32 -16.547 1 98.94 408 VAL A O 1
ATOM 3023 N N . ILE A 1 409 ? 9.828 7.711 -14.961 1 98.94 409 ILE A N 1
ATOM 3024 C CA . ILE A 1 409 ? 10.672 8.523 -15.828 1 98.94 409 ILE A CA 1
ATOM 3025 C C . ILE A 1 409 ? 12.133 8.398 -15.398 1 98.94 409 ILE A C 1
ATOM 3027 O O . ILE A 1 409 ? 12.461 8.578 -14.227 1 98.94 409 ILE A O 1
ATOM 3031 N N . ALA A 1 410 ? 12.992 8.086 -16.297 1 98.88 410 ALA A N 1
ATOM 3032 C CA . ALA A 1 410 ? 14.406 7.898 -15.992 1 98.88 410 ALA A CA 1
ATOM 3033 C C . ALA A 1 410 ? 15.289 8.719 -16.938 1 98.88 410 ALA A C 1
ATOM 3035 O O . ALA A 1 410 ? 14.883 9.039 -18.062 1 98.88 410 ALA A O 1
ATOM 3036 N N . ASP A 1 411 ? 16.484 9.086 -16.453 1 98.75 411 ASP A N 1
ATOM 3037 C CA . ASP A 1 411 ? 17.469 9.773 -17.281 1 98.75 411 ASP A CA 1
ATOM 3038 C C . ASP A 1 411 ? 17.875 8.93 -18.484 1 98.75 411 ASP A C 1
ATOM 3040 O O . ASP A 1 411 ? 18.125 7.727 -18.344 1 98.75 411 ASP A O 1
ATOM 3044 N N . ALA A 1 412 ? 17.984 9.547 -19.625 1 98.38 412 ALA A N 1
ATOM 3045 C CA . ALA A 1 412 ? 18.203 8.812 -20.859 1 98.38 412 ALA A CA 1
ATOM 3046 C C . ALA A 1 412 ? 19.594 8.18 -20.891 1 98.38 412 ALA A C 1
ATOM 3048 O O . ALA A 1 412 ? 19.781 7.117 -21.484 1 98.38 412 ALA A O 1
ATOM 3049 N N . LYS A 1 413 ? 20.547 8.727 -20.25 1 98 413 LYS A N 1
ATOM 3050 C CA . LYS A 1 413 ? 21.922 8.266 -20.328 1 98 413 LYS A CA 1
ATOM 3051 C C . LYS A 1 413 ? 22.281 7.387 -19.125 1 98 413 LYS A C 1
ATOM 3053 O O . LYS A 1 413 ? 22.906 6.336 -19.297 1 98 413 LYS A O 1
ATOM 3058 N N . THR A 1 414 ? 21.875 7.82 -17.938 1 98.19 414 THR A N 1
ATOM 3059 C CA . THR A 1 414 ? 22.344 7.164 -16.719 1 98.19 414 THR A CA 1
ATOM 3060 C C . THR A 1 414 ? 21.297 6.188 -16.188 1 98.19 414 THR A C 1
ATOM 3062 O O . THR A 1 414 ? 21.594 5.363 -15.32 1 98.19 414 THR A O 1
ATOM 3065 N N . ASP A 1 415 ? 20.016 6.285 -16.594 1 98.62 415 ASP A N 1
ATOM 3066 C CA . ASP A 1 415 ? 18.891 5.469 -16.172 1 98.62 415 ASP A CA 1
ATOM 3067 C C . ASP A 1 415 ? 18.469 5.82 -14.75 1 98.62 415 ASP A C 1
ATOM 3069 O O . ASP A 1 415 ? 17.641 5.121 -14.148 1 98.62 415 ASP A O 1
ATOM 3073 N N . GLU A 1 416 ? 19.047 6.879 -14.188 1 98.75 416 GLU A N 1
ATOM 3074 C CA . GLU A 1 416 ? 18.609 7.344 -12.875 1 98.75 416 GLU A CA 1
ATOM 3075 C C . GLU A 1 416 ? 17.141 7.742 -12.883 1 98.75 416 GLU A C 1
ATOM 3077 O O . GLU A 1 416 ? 16.688 8.438 -13.797 1 98.75 416 GLU A O 1
ATOM 3082 N N . VAL A 1 417 ? 16.422 7.277 -11.875 1 98.88 417 VAL A N 1
ATOM 3083 C CA . VAL A 1 417 ? 15 7.629 -11.797 1 98.88 417 VAL A CA 1
ATOM 3084 C C . VAL A 1 417 ? 14.852 9.117 -11.477 1 98.88 417 VAL A C 1
ATOM 3086 O O . VAL A 1 417 ? 15.398 9.594 -10.477 1 98.88 417 VAL A O 1
ATOM 3089 N N . LEU A 1 418 ? 14.078 9.82 -12.336 1 98.81 418 LEU A N 1
ATOM 3090 C CA . LEU A 1 418 ? 13.906 11.258 -12.195 1 98.81 418 LEU A CA 1
ATOM 3091 C C . LEU A 1 418 ? 12.523 11.586 -11.625 1 98.81 418 LEU A C 1
ATOM 3093 O O . LEU A 1 418 ? 12.312 12.68 -11.086 1 98.81 418 LEU A O 1
ATOM 3097 N N . GLY A 1 419 ? 11.594 10.695 -11.797 1 98.81 419 GLY A N 1
ATOM 3098 C CA . GLY A 1 419 ? 10.242 10.859 -11.273 1 98.81 419 GLY A CA 1
ATOM 3099 C C . GLY A 1 419 ? 9.391 9.609 -11.406 1 98.81 419 GLY A C 1
ATOM 3100 O O . GLY A 1 419 ? 9.602 8.805 -12.32 1 98.81 419 GLY A O 1
ATOM 3101 N N . VAL A 1 420 ? 8.508 9.406 -10.508 1 98.94 420 VAL A N 1
ATOM 3102 C CA . VAL A 1 420 ? 7.504 8.352 -10.539 1 98.94 420 VAL A CA 1
ATOM 3103 C C . VAL A 1 420 ? 6.121 8.938 -10.281 1 98.94 420 VAL A C 1
ATOM 3105 O O . VAL A 1 420 ? 5.949 9.75 -9.367 1 98.94 420 VAL A O 1
ATOM 3108 N N . HIS A 1 421 ? 5.16 8.594 -11.109 1 98.94 421 HIS A N 1
ATOM 3109 C CA . HIS A 1 421 ? 3.803 9.133 -11.086 1 98.94 421 HIS A CA 1
ATOM 3110 C C . HIS A 1 421 ? 2.768 8.016 -11.156 1 98.94 421 HIS A C 1
ATOM 3112 O O . HIS A 1 421 ? 2.832 7.156 -12.039 1 98.94 421 HIS A O 1
ATOM 3118 N N . ILE A 1 422 ? 1.818 8.023 -10.242 1 98.94 422 ILE A N 1
ATOM 3119 C CA . ILE A 1 422 ? 0.853 6.938 -10.148 1 98.94 422 ILE A CA 1
ATOM 3120 C C . ILE A 1 422 ? -0.558 7.508 -10.023 1 98.94 422 ILE A C 1
ATOM 3122 O O . ILE A 1 422 ? -0.792 8.438 -9.242 1 98.94 422 ILE A O 1
ATOM 3126 N N . VAL A 1 423 ? -1.512 7.094 -10.773 1 98.94 423 VAL A N 1
ATOM 3127 C CA . VAL A 1 423 ? -2.947 7.301 -10.617 1 98.94 423 VAL A CA 1
ATOM 3128 C C . VAL A 1 423 ? -3.664 5.953 -10.594 1 98.94 423 VAL A C 1
ATOM 3130 O O . VAL A 1 423 ? -3.57 5.176 -11.539 1 98.94 423 VAL A O 1
ATOM 3133 N N . GLY A 1 424 ? -4.203 5.594 -9.484 1 98.75 424 GLY A N 1
ATOM 3134 C CA . GLY A 1 424 ? -4.824 4.289 -9.336 1 98.75 424 GLY A CA 1
ATOM 3135 C C . GLY A 1 424 ? -5.008 3.881 -7.883 1 98.75 424 GLY A C 1
ATOM 3136 O O . GLY A 1 424 ? -4.906 4.715 -6.98 1 98.75 424 GLY A O 1
ATOM 3137 N N . PRO A 1 425 ? -5.34 2.645 -7.664 1 98.38 425 PRO A N 1
ATOM 3138 C CA . PRO A 1 425 ? -5.59 2.195 -6.293 1 98.38 425 PRO A CA 1
ATOM 3139 C C . PRO A 1 425 ? -4.324 2.188 -5.434 1 98.38 425 PRO A C 1
ATOM 3141 O O . PRO A 1 425 ? -3.275 1.716 -5.879 1 98.38 425 PRO A O 1
ATOM 3144 N N . MET A 1 426 ? -4.391 2.779 -4.23 1 98.25 426 MET A N 1
ATOM 3145 C CA . MET A 1 426 ? -3.385 2.752 -3.172 1 98.25 426 MET A CA 1
ATOM 3146 C C . MET A 1 426 ? -2.098 3.436 -3.625 1 98.25 426 MET A C 1
ATOM 3148 O O . MET A 1 426 ? -1.009 3.074 -3.178 1 98.25 426 MET A O 1
ATOM 3152 N N . ALA A 1 427 ? -2.26 4.391 -4.523 1 98.81 427 ALA A N 1
ATOM 3153 C CA . ALA A 1 427 ? -1.095 5.129 -5 1 98.81 427 ALA A CA 1
ATOM 3154 C C . ALA A 1 427 ? -0.32 5.746 -3.84 1 98.81 427 ALA A C 1
ATOM 3156 O O . ALA A 1 427 ? 0.908 5.848 -3.889 1 98.81 427 ALA A O 1
ATOM 3157 N N . SER A 1 428 ? -1.013 6.105 -2.764 1 98.56 428 SER A N 1
ATOM 3158 C CA . SER A 1 428 ? -0.426 6.762 -1.599 1 98.56 428 SER A CA 1
ATOM 3159 C C . SER A 1 428 ? 0.607 5.863 -0.923 1 98.56 428 SER A C 1
ATOM 3161 O O . SER A 1 428 ? 1.582 6.355 -0.351 1 98.56 428 SER A O 1
ATOM 3163 N N . GLU A 1 429 ? 0.409 4.539 -0.969 1 98.69 429 GLU A N 1
ATOM 3164 C CA . GLU A 1 429 ? 1.341 3.598 -0.353 1 98.69 429 GLU A CA 1
ATOM 3165 C C . GLU A 1 429 ? 2.41 3.15 -1.346 1 98.69 429 GLU A C 1
ATOM 3167 O O . GLU A 1 429 ? 3.568 2.953 -0.971 1 98.69 429 GLU A O 1
ATOM 3172 N N . LEU A 1 430 ? 1.99 3.037 -2.623 1 98.81 430 LEU A N 1
ATOM 3173 C CA . LEU A 1 430 ? 2.902 2.555 -3.654 1 98.81 430 LEU A CA 1
ATOM 3174 C C . LEU A 1 430 ? 4.066 3.521 -3.846 1 98.81 430 LEU A C 1
ATOM 3176 O O . LEU A 1 430 ? 5.172 3.105 -4.191 1 98.81 430 LEU A O 1
ATOM 3180 N N . ILE A 1 431 ? 3.855 4.801 -3.568 1 98.81 431 ILE A N 1
ATOM 3181 C CA . ILE A 1 431 ? 4.812 5.844 -3.91 1 98.81 431 ILE A CA 1
ATOM 3182 C C . ILE A 1 431 ? 6.047 5.727 -3.014 1 98.81 431 ILE A C 1
ATOM 3184 O O . ILE A 1 431 ? 7.113 6.254 -3.342 1 98.81 431 ILE A O 1
ATOM 3188 N N . SER A 1 432 ? 5.949 5.043 -1.836 1 98.62 432 SER A N 1
ATOM 3189 C CA . SER A 1 432 ? 7.039 4.965 -0.867 1 98.62 432 SER A CA 1
ATOM 3190 C C . SER A 1 432 ? 8.258 4.266 -1.461 1 98.62 432 SER A C 1
ATOM 3192 O O . SER A 1 432 ? 9.398 4.641 -1.175 1 98.62 432 SER A O 1
ATOM 3194 N N . GLU A 1 433 ? 8.023 3.223 -2.244 1 98.44 433 GLU A N 1
ATOM 3195 C CA . GLU A 1 433 ? 9.125 2.547 -2.918 1 98.44 433 GLU A CA 1
ATOM 3196 C C . GLU A 1 433 ? 9.875 3.498 -3.852 1 98.44 433 GLU A C 1
ATOM 3198 O O . GLU A 1 433 ? 11.102 3.482 -3.908 1 98.44 433 GLU A O 1
ATOM 3203 N N . ALA A 1 434 ? 9.117 4.324 -4.551 1 98.69 434 ALA A N 1
ATOM 3204 C CA . ALA A 1 434 ? 9.695 5.277 -5.496 1 98.69 434 ALA A CA 1
ATOM 3205 C C . ALA A 1 434 ? 10.555 6.309 -4.77 1 98.69 434 ALA A C 1
ATOM 3207 O O . ALA A 1 434 ? 11.656 6.641 -5.227 1 98.69 434 ALA A O 1
ATOM 3208 N N . VAL A 1 435 ? 10.039 6.812 -3.648 1 98.75 435 VAL A N 1
ATOM 3209 C CA . VAL A 1 435 ? 10.797 7.777 -2.863 1 98.75 435 VAL A CA 1
ATOM 3210 C C . VAL A 1 435 ? 12.117 7.16 -2.422 1 98.75 435 VAL A C 1
ATOM 3212 O O . VAL A 1 435 ? 13.172 7.797 -2.521 1 98.75 435 VAL A O 1
ATOM 3215 N N . THR A 1 436 ? 12.07 5.891 -1.99 1 98.62 436 THR A N 1
ATOM 3216 C CA . THR A 1 436 ? 13.258 5.184 -1.539 1 98.62 436 THR A CA 1
ATOM 3217 C C . THR A 1 436 ? 14.273 5.062 -2.672 1 98.62 436 THR A C 1
ATOM 3219 O O . THR A 1 436 ? 15.461 5.359 -2.486 1 98.62 436 THR A O 1
ATOM 3222 N N . ILE A 1 437 ? 13.828 4.629 -3.871 1 98.56 437 ILE A N 1
ATOM 3223 C CA . ILE A 1 437 ? 14.695 4.461 -5.035 1 98.56 437 ILE A CA 1
ATOM 3224 C C . ILE A 1 437 ? 15.398 5.781 -5.348 1 98.56 437 ILE A C 1
ATOM 3226 O O . ILE A 1 437 ? 16.609 5.805 -5.602 1 98.56 437 ILE A O 1
ATOM 3230 N N . MET A 1 438 ? 14.664 6.836 -5.289 1 98.62 438 MET A N 1
ATOM 3231 C CA . MET A 1 438 ? 15.211 8.133 -5.676 1 98.62 438 MET A CA 1
ATOM 3232 C C . MET A 1 438 ? 16.188 8.648 -4.625 1 98.62 438 MET A C 1
ATOM 3234 O O . MET A 1 438 ? 17.172 9.312 -4.957 1 98.62 438 MET A O 1
ATOM 3238 N N . GLU A 1 439 ? 15.898 8.391 -3.334 1 97.94 439 GLU A N 1
ATOM 3239 C CA . GLU A 1 439 ? 16.812 8.781 -2.271 1 97.94 439 GLU A CA 1
ATOM 3240 C C . GLU A 1 439 ? 18.172 8.117 -2.453 1 97.94 439 GLU A C 1
ATOM 3242 O O . GLU A 1 439 ? 19.203 8.688 -2.084 1 97.94 439 GLU A O 1
ATOM 3247 N N . PHE A 1 440 ? 18.188 6.941 -3.061 1 97.62 440 PHE A N 1
ATOM 3248 C CA . PHE A 1 440 ? 19.438 6.223 -3.307 1 97.62 440 PHE A CA 1
ATOM 3249 C C . PHE A 1 440 ? 19.953 6.512 -4.707 1 97.62 440 PHE A C 1
ATOM 3251 O O . PHE A 1 440 ? 20.922 5.883 -5.16 1 97.62 440 PHE A O 1
ATOM 3258 N N . ARG A 1 441 ? 19.344 7.414 -5.48 1 97.69 441 ARG A N 1
ATOM 3259 C CA . ARG A 1 441 ? 19.672 7.75 -6.859 1 97.69 441 ARG A CA 1
ATOM 3260 C C . ARG A 1 441 ? 19.719 6.5 -7.734 1 97.69 441 ARG A C 1
ATOM 3262 O O . ARG A 1 441 ? 20.641 6.324 -8.531 1 97.69 441 ARG A O 1
ATOM 3269 N N . GLY A 1 442 ? 18.734 5.633 -7.438 1 98.31 442 GLY A N 1
ATOM 3270 C CA . GLY A 1 442 ? 18.672 4.375 -8.164 1 98.31 442 GLY A CA 1
ATOM 3271 C C . GLY A 1 442 ? 18.172 4.535 -9.594 1 98.31 442 GLY A C 1
ATOM 3272 O O . GLY A 1 442 ? 17.641 5.586 -9.953 1 98.31 442 GLY A O 1
ATOM 3273 N N . ALA A 1 443 ? 18.375 3.463 -10.375 1 98.56 443 ALA A N 1
ATOM 3274 C CA . ALA A 1 443 ? 17.984 3.408 -11.781 1 98.56 443 ALA A CA 1
ATOM 3275 C C . ALA A 1 443 ? 16.641 2.725 -11.945 1 98.56 443 ALA A C 1
ATOM 3277 O O . ALA A 1 443 ? 16.172 2.01 -11.055 1 98.56 443 ALA A O 1
ATOM 3278 N N . ALA A 1 444 ? 15.961 3.047 -13.102 1 98.69 444 ALA A N 1
ATOM 3279 C CA . ALA A 1 444 ? 14.766 2.289 -13.445 1 98.69 444 ALA A CA 1
ATOM 3280 C C . ALA A 1 444 ? 15.055 0.79 -13.469 1 98.69 444 ALA A C 1
ATOM 3282 O O . ALA A 1 444 ? 14.219 -0.016 -13.055 1 98.69 444 ALA A O 1
ATOM 3283 N N . GLU A 1 445 ? 16.188 0.403 -13.867 1 97.81 445 GLU A N 1
ATOM 3284 C CA . GLU A 1 445 ? 16.609 -0.995 -13.898 1 97.81 445 GLU A CA 1
ATOM 3285 C C . GLU A 1 445 ? 16.641 -1.595 -12.5 1 97.81 445 GLU A C 1
ATOM 3287 O O . GLU A 1 445 ? 16.359 -2.781 -12.32 1 97.81 445 GLU A O 1
ATOM 3292 N N . ASP A 1 446 ? 17.016 -0.795 -11.508 1 97.88 446 ASP A N 1
ATOM 3293 C CA . ASP A 1 446 ? 17 -1.284 -10.133 1 97.88 446 ASP A CA 1
ATOM 3294 C C . ASP A 1 446 ? 15.594 -1.702 -9.719 1 97.88 446 ASP A C 1
ATOM 3296 O O . ASP A 1 446 ? 15.406 -2.791 -9.172 1 97.88 446 ASP A O 1
ATOM 3300 N N . ILE A 1 447 ? 14.617 -0.788 -10.008 1 98.38 447 ILE A N 1
ATOM 3301 C CA . ILE A 1 447 ? 13.234 -1.111 -9.688 1 98.38 447 ILE A CA 1
ATOM 3302 C C . ILE A 1 447 ? 12.82 -2.391 -10.414 1 98.38 447 ILE A C 1
ATOM 3304 O O . ILE A 1 447 ? 12.188 -3.271 -9.828 1 98.38 447 ILE A O 1
ATOM 3308 N N . ALA A 1 448 ? 13.203 -2.498 -11.648 1 97.5 448 ALA A N 1
ATOM 3309 C CA . ALA A 1 448 ? 12.836 -3.611 -12.523 1 97.5 448 ALA A CA 1
ATOM 3310 C C . ALA A 1 448 ? 13.391 -4.93 -11.992 1 97.5 448 ALA A C 1
ATOM 3312 O O . ALA A 1 448 ? 12.789 -5.988 -12.188 1 97.5 448 ALA A O 1
ATOM 3313 N N . ARG A 1 449 ? 14.5 -4.879 -11.281 1 96.81 449 ARG A N 1
ATOM 3314 C CA . ARG A 1 449 ? 15.203 -6.086 -10.844 1 96.81 449 ARG A CA 1
ATOM 3315 C C . ARG A 1 449 ? 14.844 -6.441 -9.406 1 96.81 449 ARG A C 1
ATOM 3317 O O . ARG A 1 449 ? 15.109 -7.555 -8.953 1 96.81 449 ARG A O 1
ATOM 3324 N N . ILE A 1 450 ? 14.25 -5.551 -8.695 1 97.56 450 ILE A N 1
ATOM 3325 C CA . ILE A 1 450 ? 13.797 -5.812 -7.332 1 97.56 450 ILE A CA 1
ATOM 3326 C C . ILE A 1 450 ? 12.617 -6.781 -7.355 1 97.56 450 ILE A C 1
ATOM 3328 O O . ILE A 1 450 ? 11.719 -6.656 -8.195 1 97.56 450 ILE A O 1
ATOM 3332 N N . CYS A 1 451 ? 12.617 -7.809 -6.496 1 98.25 451 CYS A N 1
ATOM 3333 C CA . CYS A 1 451 ? 11.539 -8.789 -6.406 1 98.25 451 CYS A CA 1
ATOM 3334 C C . CYS A 1 451 ? 10.336 -8.211 -5.68 1 98.25 451 CYS A C 1
ATOM 3336 O O . CYS A 1 451 ? 10.406 -7.914 -4.488 1 98.25 451 CYS A O 1
ATOM 3338 N N . HIS A 1 452 ? 9.273 -7.973 -6.348 1 98.5 452 HIS A N 1
ATOM 3339 C CA . HIS A 1 452 ? 8.023 -7.539 -5.746 1 98.5 452 HIS A CA 1
ATOM 3340 C C . HIS A 1 452 ? 7.129 -8.734 -5.414 1 98.5 452 HIS A C 1
ATOM 3342 O O . HIS A 1 452 ? 7.07 -9.695 -6.176 1 98.5 452 HIS A O 1
ATOM 3348 N N . ALA A 1 453 ? 6.441 -8.633 -4.309 1 98.31 453 ALA A N 1
ATOM 3349 C CA . ALA A 1 453 ? 5.523 -9.711 -3.932 1 98.31 453 ALA A CA 1
ATOM 3350 C C . ALA A 1 453 ? 4.422 -9.875 -4.977 1 98.31 453 ALA A C 1
ATOM 3352 O O . ALA A 1 453 ? 4.055 -8.922 -5.66 1 98.31 453 ALA A O 1
ATOM 3353 N N . HIS A 1 454 ? 3.934 -11.07 -5.121 1 98 454 HIS A N 1
ATOM 3354 C CA . HIS A 1 454 ? 2.873 -11.375 -6.074 1 98 454 HIS A CA 1
ATOM 3355 C C . HIS A 1 454 ? 1.682 -12.031 -5.383 1 98 454 HIS A C 1
ATOM 3357 O O . HIS A 1 454 ? 1.856 -12.914 -4.543 1 98 454 HIS A O 1
ATOM 3363 N N . PRO A 1 455 ? 0.489 -11.695 -5.695 1 97.94 455 PRO A N 1
ATOM 3364 C CA . PRO A 1 455 ? 0.188 -10.531 -6.531 1 97.94 455 PRO A CA 1
ATOM 3365 C C . PRO A 1 455 ? 0.086 -9.234 -5.723 1 97.94 455 PRO A C 1
ATOM 3367 O O . PRO A 1 455 ? -0.482 -9.234 -4.625 1 97.94 455 PRO A O 1
ATOM 3370 N N . THR A 1 456 ? 0.64 -8.195 -6.199 1 98.62 456 THR A N 1
ATOM 3371 C CA . THR A 1 456 ? 0.532 -6.891 -5.555 1 98.62 456 THR A CA 1
ATOM 3372 C C . THR A 1 456 ? 0.334 -5.785 -6.59 1 98.62 456 THR A C 1
ATOM 3374 O O . THR A 1 456 ? 0.611 -5.984 -7.777 1 98.62 456 THR A O 1
ATOM 3377 N N . LEU A 1 457 ? -0.13 -4.648 -6.152 1 98.75 457 LEU A N 1
ATOM 3378 C CA . LEU A 1 457 ? -0.228 -3.459 -6.992 1 98.75 457 LEU A CA 1
ATOM 3379 C C . LEU A 1 457 ? 1.155 -2.902 -7.309 1 98.75 457 LEU A C 1
ATOM 3381 O O . LEU A 1 457 ? 1.373 -2.342 -8.383 1 98.75 457 LEU A O 1
ATOM 3385 N N . SER A 1 458 ? 2.096 -3.078 -6.414 1 98.62 458 SER A N 1
ATOM 3386 C CA . SER A 1 458 ? 3.459 -2.582 -6.574 1 98.62 458 SER A CA 1
ATOM 3387 C C . SER A 1 458 ? 4.125 -3.182 -7.809 1 98.62 458 SER A C 1
ATOM 3389 O O . SER A 1 458 ? 5.066 -2.604 -8.352 1 98.62 458 SER A O 1
ATOM 3391 N N . GLU A 1 459 ? 3.635 -4.336 -8.266 1 98.62 459 GLU A N 1
ATOM 3392 C CA . GLU A 1 459 ? 4.152 -4.934 -9.492 1 98.62 459 GLU A CA 1
ATOM 3393 C C . GLU A 1 459 ? 3.945 -4.012 -10.688 1 98.62 459 GLU A C 1
ATOM 3395 O O . GLU A 1 459 ? 4.695 -4.074 -11.664 1 98.62 459 GLU A O 1
ATOM 3400 N N . ALA A 1 460 ? 2.949 -3.104 -10.586 1 98.81 460 ALA A N 1
ATOM 3401 C CA . ALA A 1 460 ? 2.736 -2.133 -11.656 1 98.81 460 ALA A CA 1
ATOM 3402 C C . ALA A 1 460 ? 3.904 -1.153 -11.742 1 98.81 460 ALA A C 1
ATOM 3404 O O . ALA A 1 460 ? 4.266 -0.709 -12.836 1 98.81 460 ALA A O 1
ATOM 3405 N N . VAL A 1 461 ? 4.457 -0.794 -10.602 1 98.88 461 VAL A N 1
ATOM 3406 C CA . VAL A 1 461 ? 5.625 0.08 -10.586 1 98.88 461 VAL A CA 1
ATOM 3407 C C . VAL A 1 461 ? 6.816 -0.636 -11.211 1 98.88 461 VAL A C 1
ATOM 3409 O O . VAL A 1 461 ? 7.547 -0.049 -12.016 1 98.88 461 VAL A O 1
ATOM 3412 N N . LYS A 1 462 ? 6.977 -1.921 -10.883 1 98.69 462 LYS A N 1
ATOM 3413 C CA . LYS A 1 462 ? 8.031 -2.736 -11.492 1 98.69 462 LYS A CA 1
ATOM 3414 C C . LYS A 1 462 ? 7.887 -2.783 -13.008 1 98.69 462 LYS A C 1
ATOM 3416 O O . LYS A 1 462 ? 8.859 -2.566 -13.734 1 98.69 462 LYS A O 1
ATOM 3421 N N . GLU A 1 463 ? 6.691 -3.096 -13.445 1 98.88 463 GLU A N 1
ATOM 3422 C CA . GLU A 1 463 ? 6.438 -3.221 -14.875 1 98.88 463 GLU A CA 1
ATOM 3423 C C . GLU A 1 463 ? 6.625 -1.885 -15.586 1 98.88 463 GLU A C 1
ATOM 3425 O O . GLU A 1 463 ? 7.086 -1.843 -16.734 1 98.88 463 GLU A O 1
ATOM 3430 N N . ALA A 1 464 ? 6.234 -0.761 -14.945 1 98.94 464 ALA A N 1
ATOM 3431 C CA . ALA A 1 464 ? 6.488 0.562 -15.508 1 98.94 464 ALA A CA 1
ATOM 3432 C C . ALA A 1 464 ? 7.984 0.814 -15.672 1 98.94 464 ALA A C 1
ATOM 3434 O O . ALA A 1 464 ? 8.414 1.396 -16.672 1 98.94 464 ALA A O 1
ATOM 3435 N N . ALA A 1 465 ? 8.734 0.393 -14.68 1 98.88 465 ALA A N 1
ATOM 3436 C CA . ALA A 1 465 ? 10.188 0.533 -14.758 1 98.88 465 ALA A CA 1
ATOM 3437 C C . ALA A 1 465 ? 10.758 -0.307 -15.891 1 98.88 465 ALA A C 1
ATOM 3439 O O . ALA A 1 465 ? 11.641 0.148 -16.625 1 98.88 465 ALA A O 1
ATOM 3440 N N . LEU A 1 466 ? 10.273 -1.551 -16.031 1 98.69 466 LEU A N 1
ATOM 3441 C CA . LEU A 1 466 ? 10.672 -2.4 -17.156 1 98.69 466 LEU A CA 1
ATOM 3442 C C . LEU A 1 466 ? 10.336 -1.736 -18.484 1 98.69 466 LEU A C 1
ATOM 3444 O O . LEU A 1 466 ? 11.117 -1.822 -19.438 1 98.69 466 LEU A O 1
ATOM 3448 N N . ALA A 1 467 ? 9.242 -1.049 -18.5 1 98.69 467 ALA A N 1
ATOM 3449 C CA . ALA A 1 467 ? 8.742 -0.432 -19.734 1 98.69 467 ALA A CA 1
ATOM 3450 C C . ALA A 1 467 ? 9.633 0.736 -20.156 1 98.69 467 ALA A C 1
ATOM 3452 O O . ALA A 1 467 ? 9.625 1.141 -21.312 1 98.69 467 ALA A O 1
ATOM 3453 N N . VAL A 1 468 ? 10.375 1.325 -19.219 1 98.56 468 VAL A N 1
ATOM 3454 C CA . VAL A 1 468 ? 11.305 2.406 -19.531 1 98.56 468 VAL A CA 1
ATOM 3455 C C . VAL A 1 468 ? 12.242 1.97 -20.656 1 98.56 468 VAL A C 1
ATOM 3457 O O . VAL A 1 468 ? 12.586 2.768 -21.531 1 98.56 468 VAL A O 1
ATOM 3460 N N . ASP A 1 469 ? 12.641 0.688 -20.672 1 96.62 469 ASP A N 1
ATOM 3461 C CA . ASP A 1 469 ? 13.516 0.154 -21.703 1 96.62 469 ASP A CA 1
ATOM 3462 C C . ASP A 1 469 ? 12.781 -0.85 -22.578 1 96.62 469 ASP A C 1
ATOM 3464 O O . ASP A 1 469 ? 13.391 -1.778 -23.125 1 96.62 469 ASP A O 1
ATOM 3468 N N . LYS A 1 470 ? 11.438 -0.758 -22.625 1 95.25 470 LYS A N 1
ATOM 3469 C CA . LYS A 1 470 ? 10.578 -1.516 -23.531 1 95.25 470 LYS A CA 1
ATOM 3470 C C . LYS A 1 470 ? 10.695 -3.016 -23.266 1 95.25 470 LYS A C 1
ATOM 3472 O O . LYS A 1 470 ? 10.766 -3.809 -24.219 1 95.25 470 LYS A O 1
ATOM 3477 N N . ARG A 1 471 ? 10.711 -3.35 -21.953 1 95.44 471 ARG A N 1
ATOM 3478 C CA . ARG A 1 471 ? 10.883 -4.762 -21.625 1 95.44 471 ARG A CA 1
ATOM 3479 C C . ARG A 1 471 ? 9.812 -5.23 -20.656 1 95.44 471 ARG A C 1
ATOM 3481 O O . ARG A 1 471 ? 10.062 -6.117 -19.828 1 95.44 471 ARG A O 1
ATOM 3488 N N . ALA A 1 472 ? 8.688 -4.535 -20.656 1 97.75 472 ALA A N 1
ATOM 3489 C CA . ALA A 1 472 ? 7.594 -5.004 -19.812 1 97.75 472 ALA A CA 1
ATOM 3490 C C . ALA A 1 472 ? 7.254 -6.461 -20.109 1 97.75 472 ALA A C 1
ATOM 3492 O O . ALA A 1 472 ? 7.242 -6.875 -21.266 1 97.75 472 ALA A O 1
ATOM 3493 N N . LEU A 1 473 ? 6.926 -7.234 -19.094 1 98.06 473 LEU A N 1
ATOM 3494 C CA . LEU A 1 473 ? 6.727 -8.672 -19.25 1 98.06 473 LEU A CA 1
ATOM 3495 C C . LEU A 1 473 ? 5.242 -9.016 -19.25 1 98.06 473 LEU A C 1
ATOM 3497 O O . LEU A 1 473 ? 4.844 -10.055 -19.781 1 98.06 473 LEU A O 1
ATOM 3501 N N . ASN A 1 474 ? 4.453 -8.172 -18.688 1 96.62 474 ASN A N 1
ATOM 3502 C CA . ASN A 1 474 ? 3.043 -8.492 -18.5 1 96.62 474 ASN A CA 1
ATOM 3503 C C . ASN A 1 474 ? 2.143 -7.48 -19.203 1 96.62 474 ASN A C 1
ATOM 3505 O O . ASN A 1 474 ? 1.084 -7.125 -18.672 1 96.62 474 ASN A O 1
ATOM 3509 N N . PHE A 1 475 ? 2.615 -6.91 -20.188 1 91.75 475 PHE A N 1
ATOM 3510 C CA . PHE A 1 475 ? 1.815 -5.965 -20.953 1 91.75 475 PHE A CA 1
ATOM 3511 C C . PHE A 1 475 ? 2.246 -5.953 -22.422 1 91.75 475 PHE A C 1
ATOM 3513 O O . PHE A 1 475 ? 3.439 -6.016 -22.719 1 91.75 475 PHE A O 1
ATOM 3520 N N . MET B 1 1 ? 7.812 -32.969 -39.875 1 71.81 1 MET B N 1
ATOM 3521 C CA . MET B 1 1 ? 9.125 -32.406 -39.5 1 71.81 1 MET B CA 1
ATOM 3522 C C . MET B 1 1 ? 9.07 -31.719 -38.156 1 71.81 1 MET B C 1
ATOM 3524 O O . MET B 1 1 ? 8.102 -31.047 -37.812 1 71.81 1 MET B O 1
ATOM 3528 N N . SER B 1 2 ? 10.125 -32 -37.312 1 87.56 2 SER B N 1
ATOM 3529 C CA . SER B 1 2 ? 10.164 -31.438 -35.969 1 87.56 2 SER B CA 1
ATOM 3530 C C . SER B 1 2 ? 10.367 -29.938 -36 1 87.56 2 SER B C 1
ATOM 3532 O O . SER B 1 2 ? 11.133 -29.422 -36.812 1 87.56 2 SER B O 1
ATOM 3534 N N . LYS B 1 3 ? 9.602 -29.219 -35.25 1 94 3 LYS B N 1
ATOM 3535 C CA . LYS B 1 3 ? 9.766 -27.766 -35.125 1 94 3 LYS B CA 1
ATOM 3536 C C . LYS B 1 3 ? 10.961 -27.422 -34.25 1 94 3 LYS B C 1
ATOM 3538 O O . LYS B 1 3 ? 11.156 -28.031 -33.188 1 94 3 LYS B O 1
ATOM 3543 N N . GLN B 1 4 ? 11.805 -26.594 -34.719 1 97.56 4 GLN B N 1
ATOM 3544 C CA . GLN B 1 4 ? 13.023 -26.234 -34 1 97.56 4 GLN B CA 1
ATOM 3545 C C . GLN B 1 4 ? 12.867 -24.906 -33.281 1 97.56 4 GLN B C 1
ATOM 3547 O O . GLN B 1 4 ? 12.297 -23.953 -33.844 1 97.56 4 GLN B O 1
ATOM 3552 N N . PHE B 1 5 ? 13.281 -24.859 -32.062 1 98.69 5 PHE B N 1
ATOM 3553 C CA . PHE B 1 5 ? 13.242 -23.641 -31.281 1 98.69 5 PHE B CA 1
ATOM 3554 C C . PHE B 1 5 ? 14.57 -23.422 -30.547 1 98.69 5 PHE B C 1
ATOM 3556 O O . PHE B 1 5 ? 15.266 -24.375 -30.219 1 98.69 5 PHE B O 1
ATOM 3563 N N . ASP B 1 6 ? 14.938 -22.125 -30.328 1 98.81 6 ASP B N 1
ATOM 3564 C CA . ASP B 1 6 ? 16.062 -21.828 -29.453 1 98.81 6 ASP B CA 1
ATOM 3565 C C . ASP B 1 6 ? 15.773 -22.25 -28.016 1 98.81 6 ASP B C 1
ATOM 3567 O O . ASP B 1 6 ? 16.641 -22.781 -27.328 1 98.81 6 ASP B O 1
ATOM 3571 N N . VAL B 1 7 ? 14.578 -21.984 -27.562 1 98.94 7 VAL B N 1
ATOM 3572 C CA . VAL B 1 7 ? 14.18 -22.297 -26.188 1 98.94 7 VAL B CA 1
ATOM 3573 C C . VAL B 1 7 ? 12.797 -22.938 -26.172 1 98.94 7 VAL B C 1
ATOM 3575 O O . VAL B 1 7 ? 11.867 -22.422 -26.797 1 98.94 7 VAL B O 1
ATOM 3578 N N . VAL B 1 8 ? 12.648 -24.078 -25.547 1 98.94 8 VAL B N 1
ATOM 3579 C CA . VAL B 1 8 ? 11.344 -24.641 -25.219 1 98.94 8 VAL B CA 1
ATOM 3580 C C . VAL B 1 8 ? 11.125 -24.625 -23.703 1 98.94 8 VAL B C 1
ATOM 3582 O O . VAL B 1 8 ? 11.961 -25.125 -22.953 1 98.94 8 VAL B O 1
ATOM 3585 N N . VAL B 1 9 ? 10.055 -23.969 -23.266 1 98.94 9 VAL B N 1
ATOM 3586 C CA . VAL B 1 9 ? 9.672 -23.922 -21.859 1 98.94 9 VAL B CA 1
ATOM 3587 C C . VAL B 1 9 ? 8.555 -24.922 -21.594 1 98.94 9 VAL B C 1
ATOM 3589 O O . VAL B 1 9 ? 7.531 -24.922 -22.281 1 98.94 9 VAL B O 1
ATOM 3592 N N . ILE B 1 10 ? 8.75 -25.828 -20.688 1 98.88 10 ILE B N 1
ATOM 3593 C CA . ILE B 1 10 ? 7.719 -26.781 -20.297 1 98.88 10 ILE B CA 1
ATOM 3594 C C . ILE B 1 10 ? 7.039 -26.328 -19.016 1 98.88 10 ILE B C 1
ATOM 3596 O O . ILE B 1 10 ? 7.602 -26.438 -17.922 1 98.88 10 ILE B O 1
ATOM 3600 N N . GLY B 1 11 ? 5.809 -25.875 -19.141 1 98.62 11 GLY B N 1
ATOM 3601 C CA . GLY B 1 11 ? 5.055 -25.234 -18.078 1 98.62 11 GLY B CA 1
ATOM 3602 C C . GLY B 1 11 ? 4.863 -23.75 -18.266 1 98.62 11 GLY B C 1
ATOM 3603 O O . GLY B 1 11 ? 5.82 -23.031 -18.562 1 98.62 11 GLY B O 1
ATOM 3604 N N . ALA B 1 12 ? 3.625 -23.328 -18.156 1 98.75 12 ALA B N 1
ATOM 3605 C CA . ALA B 1 12 ? 3.312 -21.922 -18.375 1 98.75 12 ALA B CA 1
ATOM 3606 C C . ALA B 1 12 ? 2.779 -21.266 -17.109 1 98.75 12 ALA B C 1
ATOM 3608 O O . ALA B 1 12 ? 1.869 -20.438 -17.156 1 98.75 12 ALA B O 1
ATOM 3609 N N . GLY B 1 13 ? 3.291 -21.75 -15.891 1 98.5 13 GLY B N 1
ATOM 3610 C CA . GLY B 1 13 ? 3.084 -21.016 -14.656 1 98.5 13 GLY B CA 1
ATOM 3611 C C . GLY B 1 13 ? 3.879 -19.719 -14.602 1 98.5 13 GLY B C 1
ATOM 3612 O O . GLY B 1 13 ? 4.488 -19.312 -15.594 1 98.5 13 GLY B O 1
ATOM 3613 N N . PRO B 1 14 ? 3.93 -19.109 -13.469 1 98.31 14 PRO B N 1
ATOM 3614 C CA . PRO B 1 14 ? 4.586 -17.797 -13.359 1 98.31 14 PRO B CA 1
ATOM 3615 C C . PRO B 1 14 ? 6.039 -17.828 -13.828 1 98.31 14 PRO B C 1
ATOM 3617 O O . PRO B 1 14 ? 6.473 -16.938 -14.555 1 98.31 14 PRO B O 1
ATOM 3620 N N . GLY B 1 15 ? 6.762 -18.797 -13.422 1 98.62 15 GLY B N 1
ATOM 3621 C CA . GLY B 1 15 ? 8.148 -18.906 -13.859 1 98.62 15 GLY B CA 1
ATOM 3622 C C . GLY B 1 15 ? 8.281 -19.172 -15.344 1 98.62 15 GLY B C 1
ATOM 3623 O O . GLY B 1 15 ? 9.156 -18.609 -16.016 1 98.62 15 GLY B O 1
ATOM 3624 N N . GLY B 1 16 ? 7.387 -20 -15.891 1 98.81 16 GLY B N 1
ATOM 3625 C CA . GLY B 1 16 ? 7.48 -20.453 -17.266 1 98.81 16 GLY B CA 1
ATOM 3626 C C . GLY B 1 16 ? 7.098 -19.391 -18.281 1 98.81 16 GLY B C 1
ATOM 3627 O O . GLY B 1 16 ? 7.887 -19.062 -19.172 1 98.81 16 GLY B O 1
ATOM 3628 N N . TYR B 1 17 ? 5.883 -18.844 -18.141 1 98.75 17 TYR B N 1
ATOM 3629 C CA . TYR B 1 17 ? 5.469 -17.922 -19.188 1 98.75 17 TYR B CA 1
ATOM 3630 C C . TYR B 1 17 ? 6.316 -16.656 -19.156 1 98.75 17 TYR B C 1
ATOM 3632 O O . TYR B 1 17 ? 6.59 -16.047 -20.203 1 98.75 17 TYR B O 1
ATOM 3640 N N . ILE B 1 18 ? 6.836 -16.25 -17.984 1 98.75 18 ILE B N 1
ATOM 3641 C CA . ILE B 1 18 ? 7.715 -15.086 -17.875 1 98.75 18 ILE B CA 1
ATOM 3642 C C . ILE B 1 18 ? 9.047 -15.391 -18.547 1 98.75 18 ILE B C 1
ATOM 3644 O O . ILE B 1 18 ? 9.602 -14.547 -19.266 1 98.75 18 ILE B O 1
ATOM 3648 N N . ALA B 1 19 ? 9.578 -16.609 -18.297 1 98.88 19 ALA B N 1
ATOM 3649 C CA . ALA B 1 19 ? 10.812 -17.016 -18.969 1 98.88 19 ALA B CA 1
ATOM 3650 C C . ALA B 1 19 ? 10.648 -17 -20.484 1 98.88 19 ALA B C 1
ATOM 3652 O O . ALA B 1 19 ? 11.523 -16.516 -21.203 1 98.88 19 ALA B O 1
ATOM 3653 N N . ALA B 1 20 ? 9.539 -17.516 -20.953 1 98.94 20 ALA B N 1
ATOM 3654 C CA . ALA B 1 20 ? 9.258 -17.578 -22.375 1 98.94 20 ALA B CA 1
ATOM 3655 C C . ALA B 1 20 ? 9.219 -16.172 -22.984 1 98.94 20 ALA B C 1
ATOM 3657 O O . ALA B 1 20 ? 9.844 -15.922 -24.016 1 98.94 20 ALA B O 1
ATOM 3658 N N . ILE B 1 21 ? 8.5 -15.289 -22.344 1 98.81 21 ILE B N 1
ATOM 3659 C CA . ILE B 1 21 ? 8.328 -13.93 -22.844 1 98.81 21 ILE B CA 1
ATOM 3660 C C . ILE B 1 21 ? 9.672 -13.211 -22.844 1 98.81 21 ILE B C 1
ATOM 3662 O O . ILE B 1 21 ? 10.039 -12.562 -23.828 1 98.81 21 ILE B O 1
ATOM 3666 N N . ARG B 1 22 ? 10.414 -13.297 -21.734 1 98.75 22 ARG B N 1
ATOM 3667 C CA . ARG B 1 22 ? 11.703 -12.625 -21.656 1 98.75 22 ARG B CA 1
ATOM 3668 C C . ARG B 1 22 ? 12.664 -13.148 -22.719 1 98.75 22 ARG B C 1
ATOM 3670 O O . ARG B 1 22 ? 13.367 -12.375 -23.375 1 98.75 22 ARG B O 1
ATOM 3677 N N . ALA B 1 23 ? 12.711 -14.492 -22.891 1 98.88 23 ALA B N 1
ATOM 3678 C CA . ALA B 1 23 ? 13.562 -15.094 -23.922 1 98.88 23 ALA B CA 1
ATOM 3679 C C . ALA B 1 23 ? 13.195 -14.578 -25.312 1 98.88 23 ALA B C 1
ATOM 3681 O O . ALA B 1 23 ? 14.078 -14.258 -26.109 1 98.88 23 ALA B O 1
ATOM 3682 N N . ALA B 1 24 ? 11.922 -14.516 -25.547 1 98.81 24 ALA B N 1
ATOM 3683 C CA . ALA B 1 24 ? 11.461 -13.992 -26.828 1 98.81 24 ALA B CA 1
ATOM 3684 C C . ALA B 1 24 ? 11.906 -12.539 -27.016 1 98.81 24 ALA B C 1
ATOM 3686 O O . ALA B 1 24 ? 12.352 -12.156 -28.094 1 98.81 24 ALA B O 1
ATOM 3687 N N . GLN B 1 25 ? 11.773 -11.758 -25.953 1 98.5 25 GLN B N 1
ATOM 3688 C CA . GLN B 1 25 ? 12.188 -10.359 -26 1 98.5 25 GLN B CA 1
ATOM 3689 C C . GLN B 1 25 ? 13.672 -10.234 -26.328 1 98.5 25 GLN B C 1
ATOM 3691 O O . GLN B 1 25 ? 14.109 -9.227 -26.875 1 98.5 25 GLN B O 1
ATOM 3696 N N . LEU B 1 26 ? 14.422 -11.258 -26 1 98.38 26 LEU B N 1
ATOM 3697 C CA . LEU B 1 26 ? 15.859 -11.25 -26.203 1 98.38 26 LEU B CA 1
ATOM 3698 C C . LEU B 1 26 ? 16.219 -11.805 -27.578 1 98.38 26 LEU B C 1
ATOM 3700 O O . LEU B 1 26 ? 17.391 -12.055 -27.859 1 98.38 26 LEU B O 1
ATOM 3704 N N . GLY B 1 27 ? 15.242 -12.07 -28.391 1 98.25 27 GLY B N 1
ATOM 3705 C CA . GLY B 1 27 ? 15.453 -12.359 -29.812 1 98.25 27 GLY B CA 1
ATOM 3706 C C . GLY B 1 27 ? 15.461 -13.844 -30.109 1 98.25 27 GLY B C 1
ATOM 3707 O O . GLY B 1 27 ? 15.727 -14.242 -31.25 1 98.25 27 GLY B O 1
ATOM 3708 N N . MET B 1 28 ? 15.086 -14.711 -29.25 1 98.81 28 MET B N 1
ATOM 3709 C CA . MET B 1 28 ? 15.125 -16.156 -29.453 1 98.81 28 MET B CA 1
ATOM 3710 C C . MET B 1 28 ? 13.789 -16.672 -29.969 1 98.81 28 MET B C 1
ATOM 3712 O O . MET B 1 28 ? 12.742 -16.078 -29.688 1 98.81 28 MET B O 1
ATOM 3716 N N . SER B 1 29 ? 13.867 -17.672 -30.75 1 98.81 29 SER B N 1
ATOM 3717 C CA . SER B 1 29 ? 12.641 -18.406 -31.047 1 98.81 29 SER B CA 1
ATOM 3718 C C . SER B 1 29 ? 12.203 -19.266 -29.875 1 98.81 29 SER B C 1
ATOM 3720 O O . SER B 1 29 ? 12.984 -20.078 -29.375 1 98.81 29 SER B O 1
ATOM 3722 N N . VAL B 1 30 ? 10.969 -19.078 -29.406 1 98.88 30 VAL B N 1
ATOM 3723 C CA . VAL B 1 30 ? 10.57 -19.688 -28.141 1 98.88 30 VAL B CA 1
ATOM 3724 C C . VAL B 1 30 ? 9.258 -20.438 -28.312 1 98.88 30 VAL B C 1
ATOM 3726 O O . VAL B 1 30 ? 8.344 -19.953 -28.984 1 98.88 30 VAL B O 1
ATOM 3729 N N . ALA B 1 31 ? 9.156 -21.609 -27.75 1 98.81 31 ALA B N 1
ATOM 3730 C CA . ALA B 1 31 ? 7.91 -22.344 -27.547 1 98.81 31 ALA B CA 1
ATOM 3731 C C . ALA B 1 31 ? 7.625 -22.531 -26.062 1 98.81 31 ALA B C 1
ATOM 3733 O O . ALA B 1 31 ? 8.547 -22.719 -25.266 1 98.81 31 ALA B O 1
ATOM 3734 N N . CYS B 1 32 ? 6.391 -22.453 -25.688 1 98.81 32 CYS B N 1
ATOM 3735 C CA . CYS B 1 32 ? 5.938 -22.75 -24.328 1 98.81 32 CYS B CA 1
ATOM 3736 C C . CYS B 1 32 ? 4.84 -23.812 -24.344 1 98.81 32 CYS B C 1
ATOM 3738 O O . CYS B 1 32 ? 3.893 -23.719 -25.125 1 98.81 32 CYS B O 1
ATOM 3740 N N . ILE B 1 33 ? 4.98 -24.844 -23.547 1 98.44 33 ILE B N 1
ATOM 3741 C CA . ILE B 1 33 ? 4.047 -25.969 -23.469 1 98.44 33 ILE B CA 1
ATOM 3742 C C . ILE B 1 33 ? 3.33 -25.953 -22.125 1 98.44 33 ILE B C 1
ATOM 3744 O O . ILE B 1 33 ? 3.963 -25.781 -21.078 1 98.44 33 ILE B O 1
ATOM 3748 N N . ASP B 1 34 ? 2.062 -26.094 -22.109 1 98.06 34 ASP B N 1
ATOM 3749 C CA . ASP B 1 34 ? 1.327 -26.25 -20.859 1 98.06 34 ASP B CA 1
ATOM 3750 C C . ASP B 1 34 ? 0.083 -27.109 -21.047 1 98.06 34 ASP B C 1
ATOM 3752 O O . ASP B 1 34 ? -0.617 -26.984 -22.062 1 98.06 34 ASP B O 1
ATOM 3756 N N . ALA B 1 35 ? -0.221 -27.891 -20.078 1 96.25 35 ALA B N 1
ATOM 3757 C CA . ALA B 1 35 ? -1.284 -28.875 -20.25 1 96.25 35 ALA B CA 1
ATOM 3758 C C . ALA B 1 35 ? -2.561 -28.438 -19.547 1 96.25 35 ALA B C 1
ATOM 3760 O O . ALA B 1 35 ? -3.619 -29.047 -19.719 1 96.25 35 ALA B O 1
ATOM 3761 N N . TRP B 1 36 ? -2.502 -27.406 -18.734 1 96 36 TRP B N 1
ATOM 3762 C CA . TRP B 1 36 ? -3.66 -27 -17.938 1 96 36 TRP B CA 1
ATOM 3763 C C . TRP B 1 36 ? -4.844 -26.656 -18.844 1 96 36 TRP B C 1
ATOM 3765 O O . TRP B 1 36 ? -4.668 -26.062 -19.906 1 96 36 TRP B O 1
ATOM 3775 N N . GLN B 1 37 ? -5.961 -27.094 -18.359 1 94.56 37 GLN B N 1
ATOM 3776 C CA . GLN B 1 37 ? -7.18 -26.859 -19.125 1 94.56 37 GLN B CA 1
ATOM 3777 C C . GLN B 1 37 ? -8.227 -26.125 -18.297 1 94.56 37 GLN B C 1
ATOM 3779 O O . GLN B 1 37 ? -8.328 -26.344 -17.094 1 94.56 37 GLN B O 1
ATOM 3784 N N . ASN B 1 38 ? -9 -25.234 -18.953 1 90.44 38 ASN B N 1
ATOM 3785 C CA . ASN B 1 38 ? -10.133 -24.609 -18.297 1 90.44 38 ASN B CA 1
ATOM 3786 C C . ASN B 1 38 ? -11.367 -25.516 -18.328 1 90.44 38 ASN B C 1
ATOM 3788 O O . ASN B 1 38 ? -11.297 -26.656 -18.797 1 90.44 38 ASN B O 1
ATOM 3792 N N . GLY B 1 39 ? -12.469 -25.078 -17.734 1 84.44 39 GLY B N 1
ATOM 3793 C CA . GLY B 1 39 ? -13.68 -25.891 -17.625 1 84.44 39 GLY B CA 1
ATOM 3794 C C . GLY B 1 39 ? -14.242 -26.297 -18.984 1 84.44 39 GLY B C 1
ATOM 3795 O O . GLY B 1 39 ? -14.969 -27.281 -19.094 1 84.44 39 GLY B O 1
ATOM 3796 N N . GLN B 1 40 ? -13.812 -25.641 -20.078 1 88.06 40 GLN B N 1
ATOM 3797 C CA . GLN B 1 40 ? -14.336 -25.891 -21.406 1 88.06 40 GLN B CA 1
ATOM 3798 C C . GLN B 1 40 ? -13.344 -26.703 -22.25 1 88.06 40 GLN B C 1
ATOM 3800 O O . GLN B 1 40 ? -13.547 -26.891 -23.453 1 88.06 40 GLN B O 1
ATOM 3805 N N . GLY B 1 41 ? -12.281 -27.094 -21.656 1 89.81 41 GLY B N 1
ATOM 3806 C CA . GLY B 1 41 ? -11.289 -27.906 -22.328 1 89.81 41 GLY B CA 1
ATOM 3807 C C . GLY B 1 41 ? -10.227 -27.094 -23.047 1 89.81 41 GLY B C 1
ATOM 3808 O O . GLY B 1 41 ? -9.289 -27.656 -23.625 1 89.81 41 GLY B O 1
ATOM 3809 N N . GLY B 1 42 ? -10.352 -25.828 -23 1 94 42 GLY B N 1
ATOM 3810 C CA . GLY B 1 42 ? -9.375 -24.938 -23.625 1 94 42 GLY B CA 1
ATOM 3811 C C . GLY B 1 42 ? -8.172 -24.672 -22.734 1 94 42 GLY B C 1
ATOM 3812 O O . GLY B 1 42 ? -8.156 -25.047 -21.562 1 94 42 GLY B O 1
ATOM 3813 N N . PRO B 1 43 ? -7.141 -24.078 -23.375 1 97.06 43 PRO B N 1
ATOM 3814 C CA . PRO B 1 43 ? -5.914 -23.812 -22.625 1 97.06 43 PRO B CA 1
ATOM 3815 C C . PRO B 1 43 ? -6.129 -22.844 -21.469 1 97.06 43 PRO B C 1
ATOM 3817 O O . PRO B 1 43 ? -6.891 -21.875 -21.609 1 97.06 43 PRO B O 1
ATOM 3820 N N . ALA B 1 44 ? -5.477 -23.062 -20.344 1 97.75 44 ALA B N 1
ATOM 3821 C CA . ALA B 1 44 ? -5.52 -22.219 -19.156 1 97.75 44 ALA B CA 1
ATOM 3822 C C . ALA B 1 44 ? -4.121 -22 -18.594 1 97.75 44 ALA B C 1
ATOM 3824 O O . ALA B 1 44 ? -3.844 -22.359 -17.438 1 97.75 44 ALA B O 1
ATOM 3825 N N . PRO B 1 45 ? -3.264 -21.297 -19.391 1 98.31 45 PRO B N 1
ATOM 3826 C CA . PRO B 1 45 ? -1.929 -21.031 -18.859 1 98.31 45 PRO B CA 1
ATOM 3827 C C . PRO B 1 45 ? -1.963 -20.172 -17.594 1 98.31 45 PRO B C 1
ATOM 3829 O O . PRO B 1 45 ? -2.986 -19.547 -17.297 1 98.31 45 PRO B O 1
ATOM 3832 N N . GLY B 1 46 ? -0.875 -20.219 -16.875 1 98.06 46 GLY B N 1
ATOM 3833 C CA . GLY B 1 46 ? -0.758 -19.422 -15.656 1 98.06 46 GLY B CA 1
ATOM 3834 C C . GLY B 1 46 ? -0.462 -20.266 -14.43 1 98.06 46 GLY B C 1
ATOM 3835 O O . GLY B 1 46 ? -0.141 -19.734 -13.359 1 98.06 46 GLY B O 1
ATOM 3836 N N . GLY B 1 47 ? -0.553 -21.578 -14.594 1 97.75 47 GLY B N 1
ATOM 3837 C CA . GLY B 1 47 ? -0.197 -22.484 -13.516 1 97.75 47 GLY B CA 1
ATOM 3838 C C . GLY B 1 47 ? -1.112 -22.375 -12.312 1 97.75 47 GLY B C 1
ATOM 3839 O O . GLY B 1 47 ? -2.26 -21.938 -12.438 1 97.75 47 GLY B O 1
ATOM 3840 N N . THR B 1 48 ? -0.638 -22.844 -11.188 1 96.44 48 THR B N 1
ATOM 3841 C CA . THR B 1 48 ? -1.392 -22.828 -9.938 1 96.44 48 THR B CA 1
ATOM 3842 C C . THR B 1 48 ? -1.795 -21.406 -9.578 1 96.44 48 THR B C 1
ATOM 3844 O O . THR B 1 48 ? -2.941 -21.156 -9.195 1 96.44 48 THR B O 1
ATOM 3847 N N . CYS B 1 49 ? -0.933 -20.516 -9.734 1 97.12 49 CYS B N 1
ATOM 3848 C CA . CYS B 1 49 ? -1.144 -19.141 -9.312 1 97.12 49 CYS B CA 1
ATOM 3849 C C . CYS B 1 49 ? -2.406 -18.562 -9.945 1 97.12 49 CYS B C 1
ATOM 3851 O O . CYS B 1 49 ? -3.26 -18.016 -9.242 1 97.12 49 CYS B O 1
ATOM 3853 N N . THR B 1 50 ? -2.531 -18.672 -11.211 1 97.5 50 THR B N 1
ATOM 3854 C CA . THR B 1 50 ? -3.631 -18.078 -11.953 1 97.5 50 THR B CA 1
ATOM 3855 C C . THR B 1 50 ? -4.91 -18.891 -11.797 1 97.5 50 THR B C 1
ATOM 3857 O O . THR B 1 50 ? -5.996 -18.328 -11.648 1 97.5 50 THR B O 1
ATOM 3860 N N . ASN B 1 51 ? -4.801 -20.188 -11.766 1 97.69 51 ASN B N 1
ATOM 3861 C CA . ASN B 1 51 ? -5.969 -21.047 -11.93 1 97.69 51 ASN B CA 1
ATOM 3862 C C . ASN B 1 51 ? -6.562 -21.438 -10.578 1 97.69 51 ASN B C 1
ATOM 3864 O O . ASN B 1 51 ? -7.781 -21.516 -10.43 1 97.69 51 ASN B O 1
ATOM 3868 N N . VAL B 1 52 ? -5.66 -21.766 -9.555 1 97 52 VAL B N 1
ATOM 3869 C CA . VAL B 1 52 ? -6.195 -22.312 -8.32 1 97 52 VAL B CA 1
ATOM 3870 C C . VAL B 1 52 ? -5.363 -21.828 -7.133 1 97 52 VAL B C 1
ATOM 3872 O O . VAL B 1 52 ? -5.195 -22.562 -6.148 1 97 52 VAL B O 1
ATOM 3875 N N . GLY B 1 53 ? -4.793 -20.688 -7.234 1 96.62 53 GLY B N 1
ATOM 3876 C CA . GLY B 1 53 ? -3.928 -20.203 -6.172 1 96.62 53 GLY B CA 1
ATOM 3877 C C . GLY B 1 53 ? -4.078 -18.719 -5.914 1 96.62 53 GLY B C 1
ATOM 3878 O O . GLY B 1 53 ? -5.113 -18.266 -5.414 1 96.62 53 GLY B O 1
ATOM 3879 N N . CYS B 1 54 ? -3.059 -17.953 -6.324 1 94.94 54 CYS B N 1
ATOM 3880 C CA . CYS B 1 54 ? -2.881 -16.562 -5.953 1 94.94 54 CYS B CA 1
ATOM 3881 C C . CYS B 1 54 ? -4.055 -15.711 -6.441 1 94.94 54 CYS B C 1
ATOM 3883 O O . CYS B 1 54 ? -4.66 -14.977 -5.66 1 94.94 54 CYS B O 1
ATOM 3885 N N . ILE B 1 55 ? -4.449 -15.812 -7.625 1 96.62 55 ILE B N 1
ATOM 3886 C CA . ILE B 1 55 ? -5.387 -14.898 -8.258 1 96.62 55 ILE B CA 1
ATOM 3887 C C . ILE B 1 55 ? -6.801 -15.18 -7.762 1 96.62 55 ILE B C 1
ATOM 3889 O O . ILE B 1 55 ? -7.473 -14.297 -7.23 1 96.62 55 ILE B O 1
ATOM 3893 N N . PRO B 1 56 ? -7.238 -16.406 -7.863 1 97.94 56 PRO B N 1
ATOM 3894 C CA . PRO B 1 56 ? -8.602 -16.656 -7.395 1 97.94 56 PRO B CA 1
ATOM 3895 C C . PRO B 1 56 ? -8.75 -16.469 -5.887 1 97.94 56 PRO B C 1
ATOM 3897 O O . PRO B 1 56 ? -9.789 -15.992 -5.418 1 97.94 56 PRO B O 1
ATOM 3900 N N . SER B 1 57 ? -7.762 -16.906 -5.094 1 98.12 57 SER B N 1
ATOM 3901 C CA . SER B 1 57 ? -7.871 -16.703 -3.65 1 98.12 57 SER B CA 1
ATOM 3902 C C . SER B 1 57 ? -8.016 -15.234 -3.297 1 98.12 57 SER B C 1
ATOM 3904 O O . SER B 1 57 ? -8.812 -14.875 -2.424 1 98.12 57 SER B O 1
ATOM 3906 N N . LYS B 1 58 ? -7.301 -14.383 -3.982 1 98.12 58 LYS B N 1
ATOM 3907 C CA . LYS B 1 58 ? -7.371 -12.953 -3.693 1 98.12 58 LYS B CA 1
ATOM 3908 C C . LYS B 1 58 ? -8.719 -12.375 -4.117 1 98.12 58 LYS B C 1
ATOM 3910 O O . LYS B 1 58 ? -9.195 -11.406 -3.523 1 98.12 58 LYS B O 1
ATOM 3915 N N . ALA B 1 59 ? -9.211 -12.852 -5.227 1 98.19 59 ALA B N 1
ATOM 3916 C CA . ALA B 1 59 ? -10.547 -12.422 -5.633 1 98.19 59 ALA B CA 1
ATOM 3917 C C . ALA B 1 59 ? -11.586 -12.781 -4.574 1 98.19 59 ALA B C 1
ATOM 3919 O O . ALA B 1 59 ? -12.422 -11.953 -4.207 1 98.19 59 ALA B O 1
ATOM 3920 N N . LEU B 1 60 ? -11.516 -14.016 -4.031 1 98.44 60 LEU B N 1
ATOM 3921 C CA . LEU B 1 60 ? -12.453 -14.461 -3.002 1 98.44 60 LEU B CA 1
ATOM 3922 C C . LEU B 1 60 ? -12.242 -13.68 -1.706 1 98.44 60 LEU B C 1
ATOM 3924 O O . LEU B 1 60 ? -13.203 -13.32 -1.032 1 98.44 60 LEU B O 1
ATOM 3928 N N . LEU B 1 61 ? -11 -13.5 -1.395 1 98.44 61 LEU B N 1
ATOM 3929 C CA . LEU B 1 61 ? -10.688 -12.75 -0.187 1 98.44 61 LEU B CA 1
ATOM 3930 C C . LEU B 1 61 ? -11.297 -11.352 -0.24 1 98.44 61 LEU B C 1
ATOM 3932 O O . LEU B 1 61 ? -11.922 -10.906 0.729 1 98.44 61 LEU B O 1
ATOM 3936 N N . GLN B 1 62 ? -11.18 -10.711 -1.399 1 97.62 62 GLN B N 1
ATOM 3937 C CA . GLN B 1 62 ? -11.711 -9.359 -1.552 1 97.62 62 GLN B CA 1
ATOM 3938 C C . GLN B 1 62 ? -13.219 -9.336 -1.353 1 97.62 62 GLN B C 1
ATOM 3940 O O . GLN B 1 62 ? -13.742 -8.508 -0.599 1 97.62 62 GLN B O 1
ATOM 3945 N N . SER B 1 63 ? -13.93 -10.211 -1.99 1 98.19 63 SER B N 1
ATOM 3946 C CA . SER B 1 63 ? -15.391 -10.258 -1.889 1 98.19 63 SER B CA 1
ATOM 3947 C C . SER B 1 63 ? -15.836 -10.617 -0.476 1 98.19 63 SER B C 1
ATOM 3949 O O . SER B 1 63 ? -16.781 -10.039 0.047 1 98.19 63 SER B O 1
ATOM 3951 N N . SER B 1 64 ? -15.109 -11.586 0.129 1 98.31 64 SER B N 1
ATOM 3952 C CA . SER B 1 64 ? -15.484 -11.992 1.479 1 98.31 64 SER B CA 1
ATOM 3953 C C . SER B 1 64 ? -15.242 -10.875 2.484 1 98.31 64 SER B C 1
ATOM 3955 O O . SER B 1 64 ? -15.992 -10.734 3.457 1 98.31 64 SER B O 1
ATOM 3957 N N . GLU B 1 65 ? -14.258 -10.055 2.283 1 97.19 65 GLU B N 1
ATOM 3958 C CA . GLU B 1 65 ? -14.008 -8.914 3.158 1 97.19 65 GLU B CA 1
ATOM 3959 C C . GLU B 1 65 ? -15.117 -7.875 3.047 1 97.19 65 GLU B C 1
ATOM 3961 O O . GLU B 1 65 ? -15.539 -7.297 4.055 1 97.19 65 GLU B O 1
ATOM 3966 N N . HIS B 1 66 ? -15.531 -7.617 1.8 1 96.44 66 HIS B N 1
ATOM 3967 C CA . HIS B 1 66 ? -16.656 -6.707 1.604 1 96.44 66 HIS B CA 1
ATOM 3968 C C . HIS B 1 66 ? -17.891 -7.199 2.342 1 96.44 66 HIS B C 1
ATOM 3970 O O . HIS B 1 66 ? -18.609 -6.406 2.965 1 96.44 66 HIS B O 1
ATOM 3976 N N . PHE B 1 67 ? -18.156 -8.492 2.289 1 97.75 67 PHE B N 1
ATOM 3977 C CA . PHE B 1 67 ? -19.312 -9.094 2.949 1 97.75 67 PHE B CA 1
ATOM 3978 C C . PHE B 1 67 ? -19.219 -8.922 4.461 1 97.75 67 PHE B C 1
ATOM 3980 O O . PHE B 1 67 ? -20.203 -8.562 5.113 1 97.75 67 PHE B O 1
ATOM 3987 N N . GLU B 1 68 ? -17.984 -9.18 4.938 1 95.62 68 GLU B N 1
ATOM 3988 C CA . GLU B 1 68 ? -17.734 -9.016 6.363 1 95.62 68 GLU B CA 1
ATOM 3989 C C . GLU B 1 68 ? -17.953 -7.566 6.801 1 95.62 68 GLU B C 1
ATOM 3991 O O . GLU B 1 68 ? -18.578 -7.312 7.828 1 95.62 68 GLU B O 1
ATOM 3996 N N . GLN B 1 69 ? -17.5 -6.625 6.051 1 93.44 69 GLN B N 1
ATOM 3997 C CA . GLN B 1 69 ? -17.625 -5.203 6.359 1 93.44 69 GLN B CA 1
ATOM 3998 C C . GLN B 1 69 ? -19.078 -4.766 6.371 1 93.44 69 GLN B C 1
ATOM 4000 O O . GLN B 1 69 ? -19.516 -4.039 7.273 1 93.44 69 GLN B O 1
ATOM 4005 N N . ALA B 1 70 ? -19.766 -5.133 5.359 1 94.31 70 ALA B N 1
ATOM 4006 C CA . ALA B 1 70 ? -21.156 -4.754 5.238 1 94.31 70 ALA B CA 1
ATOM 4007 C C . ALA B 1 70 ? -21.969 -5.254 6.43 1 94.31 70 ALA B C 1
ATOM 4009 O O . ALA B 1 70 ? -22.875 -4.566 6.902 1 94.31 70 ALA B O 1
ATOM 4010 N N . ASN B 1 71 ? -21.562 -6.422 6.926 1 93.56 71 ASN B N 1
ATOM 4011 C CA . ASN B 1 71 ? -22.344 -7.051 7.988 1 93.56 71 ASN B CA 1
ATOM 4012 C C . ASN B 1 71 ? -21.938 -6.523 9.367 1 93.56 71 ASN B C 1
ATOM 4014 O O . ASN B 1 71 ? -22.781 -6.43 10.266 1 93.56 71 ASN B O 1
ATOM 4018 N N . HIS B 1 72 ? -20.703 -6.07 9.453 1 92.94 72 HIS B N 1
ATOM 4019 C CA . HIS B 1 72 ? -20.25 -5.934 10.836 1 92.94 72 HIS B CA 1
ATOM 4020 C C . HIS B 1 72 ? -19.656 -4.551 11.086 1 92.94 72 HIS B C 1
ATOM 4022 O O . HIS B 1 72 ? -19.516 -4.133 12.234 1 92.94 72 HIS B O 1
ATOM 4028 N N . HIS B 1 73 ? -19.344 -3.812 10.023 1 92.94 73 HIS B N 1
ATOM 4029 C CA . HIS B 1 73 ? -18.531 -2.629 10.289 1 92.94 73 HIS B CA 1
ATOM 4030 C C . HIS B 1 73 ? -19.172 -1.381 9.68 1 92.94 73 HIS B C 1
ATOM 4032 O O . HIS B 1 73 ? -18.781 -0.258 10.016 1 92.94 73 HIS B O 1
ATOM 4038 N N . PHE B 1 74 ? -20.156 -1.396 8.859 1 94.94 74 PHE B N 1
ATOM 4039 C CA . PHE B 1 74 ? -20.734 -0.272 8.125 1 94.94 74 PHE B CA 1
ATOM 4040 C C . PHE B 1 74 ? -21.438 0.685 9.078 1 94.94 74 PHE B C 1
ATOM 4042 O O . PHE B 1 74 ? -21.438 1.898 8.867 1 94.94 74 PHE B O 1
ATOM 4049 N N . ALA B 1 75 ? -21.922 0.14 10.164 1 94.25 75 ALA B N 1
ATOM 4050 C CA . ALA B 1 75 ? -22.656 0.974 11.109 1 94.25 75 ALA B CA 1
ATOM 4051 C C . ALA B 1 75 ? -21.75 2.045 11.711 1 94.25 75 ALA B C 1
ATOM 4053 O O . ALA B 1 75 ? -22.172 3.186 11.906 1 94.25 75 ALA B O 1
ATOM 4054 N N . GLU B 1 76 ? -20.531 1.719 11.961 1 95.5 76 GLU B N 1
ATOM 4055 C CA . GLU B 1 76 ? -19.594 2.672 12.531 1 95.5 76 GLU B CA 1
ATOM 4056 C C . GLU B 1 76 ? -19.297 3.805 11.555 1 95.5 76 GLU B C 1
ATOM 4058 O O . GLU B 1 76 ? -18.906 4.902 11.961 1 95.5 76 GLU B O 1
ATOM 4063 N N . HIS B 1 77 ? -19.531 3.58 10.297 1 97.06 77 HIS B N 1
ATOM 4064 C CA . HIS B 1 77 ? -19.281 4.562 9.25 1 97.06 77 HIS B CA 1
ATOM 4065 C C . HIS B 1 77 ? -20.547 5.336 8.898 1 97.06 77 HIS B C 1
ATOM 4067 O O . HIS B 1 77 ? -20.562 6.094 7.926 1 97.06 77 HIS B O 1
ATOM 4073 N N . GLY B 1 78 ? -21.562 5.16 9.656 1 97.56 78 GLY B N 1
ATOM 4074 C CA . GLY B 1 78 ? -22.812 5.848 9.398 1 97.56 78 GLY B CA 1
ATOM 4075 C C . GLY B 1 78 ? -23.562 5.293 8.203 1 97.56 78 GLY B C 1
ATOM 4076 O O . GLY B 1 78 ? -24.297 6.023 7.531 1 97.56 78 GLY B O 1
ATOM 4077 N N . ILE B 1 79 ? -23.328 4.008 7.895 1 97.19 79 ILE B N 1
ATOM 4078 C CA . ILE B 1 79 ? -24 3.336 6.793 1 97.19 79 ILE B CA 1
ATOM 4079 C C . ILE B 1 79 ? -24.938 2.262 7.34 1 97.19 79 ILE B C 1
ATOM 4081 O O . ILE B 1 79 ? -24.5 1.301 7.969 1 97.19 79 ILE B O 1
ATOM 4085 N N . GLU B 1 80 ? -26.125 2.438 7.109 1 95.12 80 GLU B N 1
ATOM 4086 C CA . GLU B 1 80 ? -27.125 1.468 7.551 1 95.12 80 GLU B CA 1
ATOM 4087 C C . GLU B 1 80 ? -27.594 0.586 6.391 1 95.12 80 GLU B C 1
ATOM 4089 O O . GLU B 1 80 ? -27.906 1.089 5.312 1 95.12 80 GLU B O 1
ATOM 4094 N N . VAL B 1 81 ? -27.531 -0.688 6.715 1 92.06 81 VAL B N 1
ATOM 4095 C CA . VAL B 1 81 ? -27.984 -1.65 5.715 1 92.06 81 VAL B CA 1
ATOM 4096 C C . VAL B 1 81 ? -29.109 -2.516 6.301 1 92.06 81 VAL B C 1
ATOM 4098 O O . VAL B 1 81 ? -29.062 -2.889 7.477 1 92.06 81 VAL B O 1
ATOM 4101 N N . LYS B 1 82 ? -30.328 -2.672 5.742 1 84.94 82 LYS B N 1
ATOM 4102 C CA . LYS B 1 82 ? -31.5 -3.385 6.23 1 84.94 82 LYS B CA 1
ATOM 4103 C C . LYS B 1 82 ? -31.328 -4.895 6.102 1 84.94 82 LYS B C 1
ATOM 4105 O O . LYS B 1 82 ? -32.125 -5.668 6.609 1 84.94 82 LYS B O 1
ATOM 4110 N N . GLY B 1 83 ? -30.219 -5.398 5.574 1 87.62 83 GLY B N 1
ATOM 4111 C CA . GLY B 1 83 ? -29.922 -6.809 5.398 1 87.62 83 GLY B CA 1
ATOM 4112 C C . GLY B 1 83 ? -28.875 -7.066 4.34 1 87.62 83 GLY B C 1
ATOM 4113 O O . GLY B 1 83 ? -28.828 -6.375 3.318 1 87.62 83 GLY B O 1
ATOM 4114 N N . VAL B 1 84 ? -28.047 -7.992 4.664 1 93.75 84 VAL B N 1
ATOM 4115 C CA . VAL B 1 84 ? -27 -8.375 3.725 1 93.75 84 VAL B CA 1
ATOM 4116 C C . VAL B 1 84 ? -27.109 -9.867 3.422 1 93.75 84 VAL B C 1
ATOM 4118 O O . VAL B 1 84 ? -27.188 -10.695 4.336 1 93.75 84 VAL B O 1
ATOM 4121 N N . SER B 1 85 ? -27.312 -10.195 2.172 1 95.5 85 SER B N 1
ATOM 4122 C CA . SER B 1 85 ? -27.359 -11.602 1.792 1 95.5 85 SER B CA 1
ATOM 4123 C C . SER B 1 85 ? -26.234 -11.945 0.805 1 95.5 85 SER B C 1
ATOM 4125 O O . SER B 1 85 ? -25.703 -11.062 0.128 1 95.5 85 SER B O 1
ATOM 4127 N N . LEU B 1 86 ? -25.984 -13.258 0.787 1 97.38 86 LEU B N 1
ATOM 4128 C CA . LEU B 1 86 ? -24.906 -13.766 -0.045 1 97.38 86 LEU B CA 1
ATOM 4129 C C . LEU B 1 86 ? -25.453 -14.477 -1.274 1 97.38 86 LEU B C 1
ATOM 4131 O O . LEU B 1 86 ? -26.297 -15.367 -1.155 1 97.38 86 LEU B O 1
ATOM 4135 N N . LYS B 1 87 ? -25 -13.992 -2.422 1 97.88 87 LYS B N 1
ATOM 4136 C CA . LYS B 1 87 ? -25.156 -14.75 -3.66 1 97.88 87 LYS B CA 1
ATOM 4137 C C . LYS B 1 87 ? -23.844 -15.43 -4.059 1 97.88 87 LYS B C 1
ATOM 4139 O O . LYS B 1 87 ? -23.109 -14.914 -4.898 1 97.88 87 LYS B O 1
ATOM 4144 N N . LEU B 1 88 ? -23.75 -16.625 -3.537 1 98.25 88 LEU B N 1
ATOM 4145 C CA . LEU B 1 88 ? -22.469 -17.328 -3.641 1 98.25 88 LEU B CA 1
ATOM 4146 C C . LEU B 1 88 ? -22.125 -17.609 -5.098 1 98.25 88 LEU B C 1
ATOM 4148 O O . LEU B 1 88 ? -20.969 -17.531 -5.488 1 98.25 88 LEU B O 1
ATOM 4152 N N . ASP B 1 89 ? -23.078 -17.953 -5.914 1 98 89 ASP B N 1
ATOM 4153 C CA . ASP B 1 89 ? -22.828 -18.234 -7.324 1 98 89 ASP B CA 1
ATOM 4154 C C . ASP B 1 89 ? -22.234 -17.031 -8.031 1 98 89 ASP B C 1
ATOM 4156 O O . ASP B 1 89 ? -21.328 -17.172 -8.867 1 98 89 ASP B O 1
ATOM 4160 N N . THR B 1 90 ? -22.75 -15.875 -7.695 1 98.12 90 THR B N 1
ATOM 4161 C CA . THR B 1 90 ? -22.219 -14.633 -8.266 1 98.12 90 THR B CA 1
ATOM 4162 C C . THR B 1 90 ? -20.797 -14.375 -7.766 1 98.12 90 THR B C 1
ATOM 4164 O O . THR B 1 90 ? -19.938 -13.969 -8.539 1 98.12 90 THR B O 1
ATOM 4167 N N . LEU B 1 91 ? -20.625 -14.609 -6.504 1 98.25 91 LEU B N 1
ATOM 4168 C CA . LEU B 1 91 ? -19.297 -14.43 -5.906 1 98.25 91 LEU B CA 1
ATOM 4169 C C . LEU B 1 91 ? -18.281 -15.336 -6.578 1 98.25 91 LEU B C 1
ATOM 4171 O O . LEU B 1 91 ? -17.203 -14.875 -6.992 1 98.25 91 LEU B O 1
ATOM 4175 N N . ILE B 1 92 ? -18.578 -16.578 -6.73 1 98.19 92 ILE B N 1
ATOM 4176 C CA . ILE B 1 92 ? -17.703 -17.562 -7.371 1 98.19 92 ILE B CA 1
ATOM 4177 C C . ILE B 1 92 ? -17.547 -17.219 -8.852 1 98.19 92 ILE B C 1
ATOM 4179 O O . ILE B 1 92 ? -16.469 -17.359 -9.422 1 98.19 92 ILE B O 1
ATOM 4183 N N . GLY B 1 93 ? -18.625 -16.797 -9.461 1 98 93 GLY B N 1
ATOM 4184 C CA . GLY B 1 93 ? -18.578 -16.375 -10.852 1 98 93 GLY B CA 1
ATOM 4185 C C . GLY B 1 93 ? -17.609 -15.25 -11.109 1 98 93 GLY B C 1
ATOM 4186 O O . GLY B 1 93 ? -16.891 -15.258 -12.117 1 98 93 GLY B O 1
ATOM 4187 N N . ARG B 1 94 ? -17.594 -14.266 -10.242 1 97.88 94 ARG B N 1
ATOM 4188 C CA . ARG B 1 94 ? -16.641 -13.164 -10.359 1 97.88 94 ARG B CA 1
ATOM 4189 C C . ARG B 1 94 ? -15.203 -13.68 -10.297 1 97.88 94 ARG B C 1
ATOM 4191 O O . ARG B 1 94 ? -14.359 -13.297 -11.117 1 97.88 94 ARG B O 1
ATOM 4198 N N . LYS B 1 95 ? -14.992 -14.523 -9.297 1 98.12 95 LYS B N 1
ATOM 4199 C CA . LYS B 1 95 ? -13.68 -15.141 -9.18 1 98.12 95 LYS B CA 1
ATOM 4200 C C . LYS B 1 95 ? -13.281 -15.844 -10.477 1 98.12 95 LYS B C 1
ATOM 4202 O O . LYS B 1 95 ? -12.172 -15.672 -10.969 1 98.12 95 LYS B O 1
ATOM 4207 N N . ASN B 1 96 ? -14.156 -16.594 -11.07 1 97.69 96 ASN B N 1
ATOM 4208 C CA . ASN B 1 96 ? -13.883 -17.312 -12.312 1 97.69 96 ASN B CA 1
ATOM 4209 C C . ASN B 1 96 ? -13.586 -16.344 -13.461 1 97.69 96 ASN B C 1
ATOM 4211 O O . ASN B 1 96 ? -12.734 -16.625 -14.305 1 97.69 96 ASN B O 1
ATOM 4215 N N . SER B 1 97 ? -14.273 -15.258 -13.492 1 97.38 97 SER B N 1
ATOM 4216 C CA . SER B 1 97 ? -14.047 -14.258 -14.531 1 97.38 97 SER B CA 1
ATOM 4217 C C . SER B 1 97 ? -12.648 -13.656 -14.422 1 97.38 97 SER B C 1
ATOM 4219 O O . SER B 1 97 ? -11.992 -13.406 -15.43 1 97.38 97 SER B O 1
ATOM 4221 N N . VAL B 1 98 ? -12.258 -13.414 -13.211 1 97.5 98 VAL B N 1
ATOM 4222 C CA . VAL B 1 98 ? -10.922 -12.875 -12.977 1 97.5 98 VAL B CA 1
ATOM 4223 C C . VAL B 1 98 ? -9.875 -13.875 -13.461 1 97.5 98 VAL B C 1
ATOM 4225 O O . VAL B 1 98 ? -8.898 -13.492 -14.109 1 97.5 98 VAL B O 1
ATOM 4228 N N . VAL B 1 99 ? -10.039 -15.141 -13.164 1 97.75 99 VAL B N 1
ATOM 4229 C CA . VAL B 1 99 ? -9.125 -16.188 -13.594 1 97.75 99 VAL B CA 1
ATOM 4230 C C . VAL B 1 99 ? -9.062 -16.234 -15.117 1 97.75 99 VAL B C 1
ATOM 4232 O O . VAL B 1 99 ? -7.973 -16.234 -15.695 1 97.75 99 VAL B O 1
ATOM 4235 N N . LYS B 1 100 ? -10.203 -16.219 -15.727 1 97.38 100 LYS B N 1
ATOM 4236 C CA . LYS B 1 100 ? -10.281 -16.281 -17.188 1 97.38 100 LYS B CA 1
ATOM 4237 C C . LYS B 1 100 ? -9.539 -15.109 -17.828 1 97.38 100 LYS B C 1
ATOM 4239 O O . LYS B 1 100 ? -8.859 -15.273 -18.844 1 97.38 100 LYS B O 1
ATOM 4244 N N . GLN B 1 101 ? -9.734 -13.945 -17.266 1 97.06 101 GLN B N 1
ATOM 4245 C CA . GLN B 1 101 ? -9.062 -12.758 -17.797 1 97.06 101 GLN B CA 1
ATOM 4246 C C . GLN B 1 101 ? -7.547 -12.906 -17.734 1 97.06 101 GLN B C 1
ATOM 4248 O O . GLN B 1 101 ? -6.84 -12.461 -18.641 1 97.06 101 GLN B O 1
ATOM 4253 N N . ASN B 1 102 ? -7.07 -13.531 -16.703 1 97.31 102 ASN B N 1
ATOM 4254 C CA . ASN B 1 102 ? -5.633 -13.75 -16.578 1 97.31 102 ASN B CA 1
ATOM 4255 C C . ASN B 1 102 ? -5.141 -14.797 -17.578 1 97.31 102 ASN B C 1
ATOM 4257 O O . ASN B 1 102 ? -4.07 -14.648 -18.172 1 97.31 102 ASN B O 1
ATOM 4261 N N . ASN B 1 103 ? -5.926 -15.883 -17.719 1 97.75 103 ASN B N 1
ATOM 4262 C CA . ASN B 1 103 ? -5.586 -16.875 -18.734 1 97.75 103 ASN B CA 1
ATOM 4263 C C . ASN B 1 103 ? -5.496 -16.25 -20.109 1 97.75 103 ASN B C 1
ATOM 4265 O O . ASN B 1 103 ? -4.504 -16.438 -20.828 1 97.75 103 ASN B O 1
ATOM 4269 N N . ASP B 1 104 ? -6.512 -15.477 -20.469 1 97.31 104 ASP B N 1
ATOM 4270 C CA . ASP B 1 104 ? -6.559 -14.805 -21.766 1 97.31 104 ASP B CA 1
ATOM 4271 C C . ASP B 1 104 ? -5.398 -13.828 -21.922 1 97.31 104 ASP B C 1
ATOM 4273 O O . ASP B 1 104 ? -4.852 -13.68 -23.016 1 97.31 104 ASP B O 1
ATOM 4277 N N . GLY B 1 105 ? -5.102 -13.219 -20.844 1 97.5 105 GLY B N 1
ATOM 4278 C CA . GLY B 1 105 ? -3.98 -12.289 -20.875 1 97.5 105 GLY B CA 1
ATOM 4279 C C . GLY B 1 105 ? -2.662 -12.953 -21.219 1 97.5 105 GLY B C 1
ATOM 4280 O O . GLY B 1 105 ? -1.879 -12.422 -22 1 97.5 105 GLY B O 1
ATOM 4281 N N . ILE B 1 106 ? -2.402 -14.07 -20.656 1 98.31 106 ILE B N 1
ATOM 4282 C CA . ILE B 1 106 ? -1.155 -14.781 -20.906 1 98.31 106 ILE B CA 1
ATOM 4283 C C . ILE B 1 106 ? -1.113 -15.227 -22.375 1 98.31 106 ILE B C 1
ATOM 4285 O O . ILE B 1 106 ? -0.084 -15.094 -23.047 1 98.31 106 ILE B O 1
ATOM 4289 N N . LEU B 1 107 ? -2.205 -15.719 -22.859 1 98.31 107 LEU B N 1
ATOM 4290 C CA . LEU B 1 107 ? -2.273 -16.125 -24.266 1 98.31 107 LEU B CA 1
ATOM 4291 C C . LEU B 1 107 ? -2.025 -14.93 -25.172 1 98.31 107 LEU B C 1
ATOM 4293 O O . LEU B 1 107 ? -1.336 -15.055 -26.188 1 98.31 107 LEU B O 1
ATOM 4297 N N . TYR B 1 108 ? -2.598 -13.805 -24.844 1 98.31 108 TYR B N 1
ATOM 4298 C CA . TYR B 1 108 ? -2.363 -12.586 -25.594 1 98.31 108 TYR B CA 1
ATOM 4299 C C . TYR B 1 108 ? -0.886 -12.211 -25.578 1 98.31 108 TYR B C 1
ATOM 4301 O O . TYR B 1 108 ? -0.33 -11.82 -26.609 1 98.31 108 TYR B O 1
ATOM 4309 N N . LEU B 1 109 ? -0.271 -12.305 -24.438 1 98.44 109 LEU B N 1
ATOM 4310 C CA . LEU B 1 109 ? 1.143 -11.969 -24.297 1 98.44 109 LEU B CA 1
ATOM 4311 C C . LEU B 1 109 ? 2.004 -12.891 -25.172 1 98.44 109 LEU B C 1
ATOM 4313 O O . LEU B 1 109 ? 3.002 -12.453 -25.734 1 98.44 109 LEU B O 1
ATOM 4317 N N . PHE B 1 110 ? 1.675 -14.172 -25.172 1 98.69 110 PHE B N 1
ATOM 4318 C CA . PHE B 1 110 ? 2.395 -15.102 -26.031 1 98.69 110 PHE B CA 1
ATOM 4319 C C . PHE B 1 110 ? 2.324 -14.648 -27.484 1 98.69 110 PHE B C 1
ATOM 4321 O O . PHE B 1 110 ? 3.346 -14.594 -28.172 1 98.69 110 PHE B O 1
ATOM 4328 N N . LYS B 1 111 ? 1.146 -14.312 -27.891 1 98.56 111 LYS B N 1
ATOM 4329 C CA . LYS B 1 111 ? 0.966 -13.852 -29.266 1 98.56 111 LYS B CA 1
ATOM 4330 C C . LYS B 1 111 ? 1.755 -12.57 -29.516 1 98.56 111 LYS B C 1
ATOM 4332 O O . LYS B 1 111 ? 2.465 -12.461 -30.516 1 98.56 111 LYS B O 1
ATOM 4337 N N . LYS B 1 112 ? 1.635 -11.68 -28.625 1 97.88 112 LYS B N 1
ATOM 4338 C CA . LYS B 1 112 ? 2.273 -10.375 -28.766 1 97.88 112 LYS B CA 1
ATOM 4339 C C . LYS B 1 112 ? 3.791 -10.508 -28.844 1 97.88 112 LYS B C 1
ATOM 4341 O O . LYS B 1 112 ? 4.445 -9.766 -29.578 1 97.88 112 LYS B O 1
ATOM 4346 N N . ASN B 1 113 ? 4.375 -11.453 -28.125 1 98.31 113 ASN B N 1
ATOM 4347 C CA . ASN B 1 113 ? 5.82 -11.617 -28.062 1 98.31 113 ASN B CA 1
ATOM 4348 C C . ASN B 1 113 ? 6.293 -12.727 -29 1 98.31 113 ASN B C 1
ATOM 4350 O O . ASN B 1 113 ? 7.461 -13.109 -28.984 1 98.31 113 ASN B O 1
ATOM 4354 N N . LYS B 1 114 ? 5.371 -13.328 -29.734 1 98.5 114 LYS B N 1
ATOM 4355 C CA . LYS B 1 114 ? 5.664 -14.344 -30.75 1 98.5 114 LYS B CA 1
ATOM 4356 C C . LYS B 1 114 ? 6.215 -15.609 -30.109 1 98.5 114 LYS B C 1
ATOM 4358 O O . LYS B 1 114 ? 7.172 -16.203 -30.609 1 98.5 114 LYS B O 1
ATOM 4363 N N . VAL B 1 115 ? 5.711 -15.906 -28.969 1 98.88 115 VAL B N 1
ATOM 4364 C CA . VAL B 1 115 ? 5.953 -17.203 -28.344 1 98.88 115 VAL B CA 1
ATOM 4365 C C . VAL B 1 115 ? 4.965 -18.234 -28.891 1 98.88 115 VAL B C 1
ATOM 4367 O O . VAL B 1 115 ? 3.752 -18.016 -28.859 1 98.88 115 VAL B O 1
ATOM 4370 N N . THR B 1 116 ? 5.461 -19.328 -29.453 1 98.5 116 THR B N 1
ATOM 4371 C CA . THR B 1 116 ? 4.574 -20.375 -29.922 1 98.5 116 THR B CA 1
ATOM 4372 C C . THR B 1 116 ? 4.066 -21.219 -28.75 1 98.5 116 THR B C 1
ATOM 4374 O O . THR B 1 116 ? 4.855 -21.844 -28.031 1 98.5 116 THR B O 1
ATOM 4377 N N . PHE B 1 117 ? 2.756 -21.25 -28.578 1 98.12 117 PHE B N 1
ATOM 4378 C CA . PHE B 1 117 ? 2.164 -21.953 -27.453 1 98.12 117 PHE B CA 1
ATOM 4379 C C . PHE B 1 117 ? 1.617 -23.312 -27.891 1 98.12 117 PHE B C 1
ATOM 4381 O O . PHE B 1 117 ? 0.937 -23.406 -28.922 1 98.12 117 PHE B O 1
ATOM 4388 N N . PHE B 1 118 ? 1.976 -24.312 -27.203 1 97.75 118 PHE B N 1
ATOM 4389 C CA . PHE B 1 118 ? 1.442 -25.656 -27.406 1 97.75 118 PHE B CA 1
ATOM 4390 C C . PHE B 1 118 ? 0.649 -26.109 -26.188 1 97.75 118 PHE B C 1
ATOM 4392 O O . PHE B 1 118 ? 1.201 -26.234 -25.094 1 97.75 118 PHE B O 1
ATOM 4399 N N . HIS B 1 119 ? -0.628 -26.391 -26.359 1 97.31 119 HIS B N 1
ATOM 4400 C CA . HIS B 1 119 ? -1.478 -26.906 -25.297 1 97.31 119 HIS B CA 1
ATOM 4401 C C . HIS B 1 119 ? -1.351 -28.422 -25.172 1 97.31 119 HIS B C 1
ATOM 4403 O O . HIS B 1 119 ? -1.879 -29.172 -26 1 97.31 119 HIS B O 1
ATOM 4409 N N . GLY B 1 120 ? -0.64 -28.844 -24.172 1 97.12 120 GLY B N 1
ATOM 4410 C CA . GLY B 1 120 ? -0.386 -30.266 -23.938 1 97.12 120 GLY B CA 1
ATOM 4411 C C . GLY B 1 120 ? 0.693 -30.516 -22.906 1 97.12 120 GLY B C 1
ATOM 4412 O O . GLY B 1 120 ? 1.154 -29.594 -22.234 1 97.12 120 GLY B O 1
ATOM 4413 N N . LYS B 1 121 ? 0.983 -31.797 -22.734 1 97.44 121 LYS B N 1
ATOM 4414 C CA . LYS B 1 121 ? 2.055 -32.219 -21.844 1 97.44 121 LYS B CA 1
ATOM 4415 C C . LYS B 1 121 ? 3.385 -32.312 -22.578 1 97.44 121 LYS B C 1
ATOM 4417 O O . LYS B 1 121 ? 3.449 -32.875 -23.672 1 97.44 121 LYS B O 1
ATOM 4422 N N . GLY B 1 122 ? 4.379 -31.703 -22.094 1 98.06 122 GLY B N 1
ATOM 4423 C CA . GLY B 1 122 ? 5.715 -31.797 -22.656 1 98.06 122 GLY B CA 1
ATOM 4424 C C . GLY B 1 122 ? 6.574 -32.844 -21.969 1 98.06 122 GLY B C 1
ATOM 4425 O O . GLY B 1 122 ? 6.574 -32.969 -20.75 1 98.06 122 GLY B O 1
ATOM 4426 N N . ALA B 1 123 ? 7.281 -33.656 -22.766 1 98.38 123 ALA B N 1
ATOM 4427 C CA . ALA B 1 123 ? 8.148 -34.688 -22.219 1 98.38 123 ALA B CA 1
ATOM 4428 C C . ALA B 1 123 ? 9.445 -34.812 -23.031 1 98.38 123 ALA B C 1
ATOM 4430 O O . ALA B 1 123 ? 9.43 -34.656 -24.25 1 98.38 123 ALA B O 1
ATOM 4431 N N . PHE B 1 124 ? 10.516 -35.125 -22.312 1 98.5 124 PHE B N 1
ATOM 4432 C CA . PHE B 1 124 ? 11.773 -35.375 -23 1 98.5 124 PHE B CA 1
ATOM 4433 C C . PHE B 1 124 ? 11.695 -36.656 -23.828 1 98.5 124 PHE B C 1
ATOM 4435 O O . PHE B 1 124 ? 11.102 -37.656 -23.391 1 98.5 124 PHE B O 1
ATOM 4442 N N . ALA B 1 125 ? 12.289 -36.594 -25 1 97.44 125 ALA B N 1
ATOM 4443 C CA . ALA B 1 125 ? 12.328 -37.781 -25.844 1 97.44 125 ALA B CA 1
ATOM 4444 C C . ALA B 1 125 ? 13.766 -38.219 -26.125 1 97.44 125 ALA B C 1
ATOM 4446 O O . ALA B 1 125 ? 14.008 -39.281 -26.703 1 97.44 125 ALA B O 1
ATOM 4447 N N . GLY B 1 126 ? 14.719 -37.438 -25.828 1 97.19 126 GLY B N 1
ATOM 4448 C CA . GLY B 1 126 ? 16.125 -37.75 -26 1 97.19 126 GLY B CA 1
ATOM 4449 C C . GLY B 1 126 ? 16.938 -36.625 -26.594 1 97.19 126 GLY B C 1
ATOM 4450 O O . GLY B 1 126 ? 16.375 -35.594 -26.969 1 97.19 126 GLY B O 1
ATOM 4451 N N . GLN B 1 127 ? 18.25 -36.781 -26.5 1 96.44 127 GLN B N 1
ATOM 4452 C CA . GLN B 1 127 ? 19.125 -35.812 -27.141 1 96.44 127 GLN B CA 1
ATOM 4453 C C . GLN B 1 127 ? 19.25 -36.094 -28.625 1 96.44 127 GLN B C 1
ATOM 4455 O O . GLN B 1 127 ? 19.359 -37.219 -29.062 1 96.44 127 GLN B O 1
ATOM 4460 N N . VAL B 1 128 ? 19.188 -35.062 -29.406 1 96.44 128 VAL B N 1
ATOM 4461 C CA . VAL B 1 128 ? 19.297 -35.156 -30.859 1 96.44 128 VAL B CA 1
ATOM 4462 C C . VAL B 1 128 ? 20.203 -34.031 -31.391 1 96.44 128 VAL B C 1
ATOM 4464 O O . VAL B 1 128 ? 20.734 -33.219 -30.609 1 96.44 128 VAL B O 1
ATOM 4467 N N . GLU B 1 129 ? 20.375 -34.156 -32.719 1 93.81 129 GLU B N 1
ATOM 4468 C CA . GLU B 1 129 ? 21.078 -33.031 -33.344 1 93.81 129 GLU B CA 1
ATOM 4469 C C . GLU B 1 129 ? 20.328 -31.719 -33.156 1 93.81 129 GLU B C 1
ATOM 4471 O O . GLU B 1 129 ? 19.109 -31.656 -33.375 1 93.81 129 GLU B O 1
ATOM 4476 N N . GLY B 1 130 ? 21.016 -30.812 -32.562 1 93.81 130 GLY B N 1
ATOM 4477 C CA . GLY B 1 130 ? 20.391 -29.516 -32.375 1 93.81 130 GLY B CA 1
ATOM 4478 C C . GLY B 1 130 ? 19.938 -29.297 -30.922 1 93.81 130 GLY B C 1
ATOM 4479 O O . GLY B 1 130 ? 19.531 -28.188 -30.562 1 93.81 130 GLY B O 1
ATOM 4480 N N . GLY B 1 131 ? 19.938 -30.359 -30.203 1 97.38 131 GLY B N 1
ATOM 4481 C CA . GLY B 1 131 ? 19.625 -30.188 -28.797 1 97.38 131 GLY B CA 1
ATOM 4482 C C . GLY B 1 131 ? 18.812 -31.328 -28.234 1 97.38 131 GLY B C 1
ATOM 4483 O O . GLY B 1 131 ? 19.188 -32.5 -28.344 1 97.38 131 GLY B O 1
ATOM 4484 N N . TRP B 1 132 ? 17.656 -30.984 -27.688 1 98.56 132 TRP B N 1
ATOM 4485 C CA . TRP B 1 132 ? 16.812 -31.969 -27.016 1 98.56 132 TRP B CA 1
ATOM 4486 C C . TRP B 1 132 ? 15.5 -32.156 -27.766 1 98.56 132 TRP B C 1
ATOM 4488 O O . TRP B 1 132 ? 14.859 -31.188 -28.172 1 98.56 132 TRP B O 1
ATOM 4498 N N . ALA B 1 133 ? 15.133 -33.438 -27.984 1 98.44 133 ALA B N 1
ATOM 4499 C CA . ALA B 1 133 ? 13.812 -33.75 -28.531 1 98.44 133 ALA B CA 1
ATOM 4500 C C . ALA B 1 133 ? 12.742 -33.719 -27.438 1 98.44 133 ALA B C 1
ATOM 4502 O O . ALA B 1 133 ? 12.891 -34.344 -26.391 1 98.44 133 ALA B O 1
ATOM 4503 N N . ILE B 1 134 ? 11.664 -32.906 -27.656 1 98.5 134 ILE B N 1
ATOM 4504 C CA . ILE B 1 134 ? 10.555 -32.781 -26.719 1 98.5 134 ILE B CA 1
ATOM 4505 C C . ILE B 1 134 ? 9.258 -33.219 -27.406 1 98.5 134 ILE B C 1
ATOM 4507 O O . ILE B 1 134 ? 8.914 -32.719 -28.469 1 98.5 134 ILE B O 1
ATOM 4511 N N . LYS B 1 135 ? 8.57 -34.125 -26.781 1 98.19 135 LYS B N 1
ATOM 4512 C CA . LYS B 1 135 ? 7.266 -34.562 -27.281 1 98.19 135 LYS B CA 1
ATOM 4513 C C . LYS B 1 135 ? 6.141 -33.812 -26.578 1 98.19 135 LYS B C 1
ATOM 4515 O O . LYS B 1 135 ? 6.16 -33.656 -25.344 1 98.19 135 LYS B O 1
ATOM 4520 N N . VAL B 1 136 ? 5.207 -33.219 -27.312 1 97.94 136 VAL B N 1
ATOM 4521 C CA . VAL B 1 136 ? 4.008 -32.594 -26.766 1 97.94 136 VAL B CA 1
ATOM 4522 C C . VAL B 1 136 ? 2.803 -33.5 -26.984 1 97.94 136 VAL B C 1
ATOM 4524 O O . VAL B 1 136 ? 2.504 -33.906 -28.125 1 97.94 136 VAL B O 1
ATOM 4527 N N . THR B 1 137 ? 2.141 -33.906 -25.938 1 96.56 137 THR B N 1
ATOM 4528 C CA . THR B 1 137 ? 0.938 -34.719 -26 1 96.56 137 THR B CA 1
ATOM 4529 C C . THR B 1 137 ? -0.27 -33.969 -25.453 1 96.56 137 THR B C 1
ATOM 4531 O O . THR B 1 137 ? -0.236 -33.469 -24.344 1 96.56 137 THR B O 1
ATOM 4534 N N . GLY B 1 138 ? -1.272 -33.781 -26.141 1 89.38 138 GLY B N 1
ATOM 4535 C CA . GLY B 1 138 ? -2.51 -33.125 -25.781 1 89.38 138 GLY B CA 1
ATOM 4536 C C . GLY B 1 138 ? -3.584 -33.219 -26.844 1 89.38 138 GLY B C 1
ATOM 4537 O O . GLY B 1 138 ? -3.883 -34.312 -27.312 1 89.38 138 GLY B O 1
ATOM 4538 N N . THR B 1 139 ? -4.199 -32.062 -27.125 1 83.19 139 THR B N 1
ATOM 4539 C CA . THR B 1 139 ? -5.195 -32.094 -28.203 1 83.19 139 THR B CA 1
ATOM 4540 C C . THR B 1 139 ? -4.547 -32.438 -29.531 1 83.19 139 THR B C 1
ATOM 4542 O O . THR B 1 139 ? -5.176 -33.062 -30.391 1 83.19 139 THR B O 1
ATOM 4545 N N . ALA B 1 140 ? -3.277 -31.953 -29.656 1 86.5 140 ALA B N 1
ATOM 4546 C CA . ALA B 1 140 ? -2.469 -32.312 -30.812 1 86.5 140 ALA B CA 1
ATOM 4547 C C . ALA B 1 140 ? -1.1 -32.844 -30.375 1 86.5 140 ALA B C 1
ATOM 4549 O O . ALA B 1 140 ? -0.583 -32.438 -29.328 1 86.5 140 ALA B O 1
ATOM 4550 N N . GLU B 1 141 ? -0.589 -33.781 -31.234 1 93.75 141 GLU B N 1
ATOM 4551 C CA . GLU B 1 141 ? 0.767 -34.281 -31.016 1 93.75 141 GLU B CA 1
ATOM 4552 C C . GLU B 1 141 ? 1.785 -33.469 -31.828 1 93.75 141 GLU B C 1
ATOM 4554 O O . GLU B 1 141 ? 1.585 -33.25 -33.031 1 93.75 141 GLU B O 1
ATOM 4559 N N . GLU B 1 142 ? 2.768 -33 -31.078 1 95.62 142 GLU B N 1
ATOM 4560 C CA . GLU B 1 142 ? 3.842 -32.25 -31.719 1 95.62 142 GLU B CA 1
ATOM 4561 C C . GLU B 1 142 ? 5.211 -32.75 -31.281 1 95.62 142 GLU B C 1
ATOM 4563 O O . GLU B 1 142 ? 5.375 -33.219 -30.156 1 95.62 142 GLU B O 1
ATOM 4568 N N . ASP B 1 143 ? 6.129 -32.75 -32.219 1 97.38 143 ASP B N 1
ATOM 4569 C CA . ASP B 1 143 ? 7.531 -33.031 -31.953 1 97.38 143 ASP B CA 1
ATOM 4570 C C . ASP B 1 143 ? 8.383 -31.781 -32.125 1 97.38 143 ASP B C 1
ATOM 4572 O O . ASP B 1 143 ? 8.406 -31.172 -33.188 1 97.38 143 ASP B O 1
ATOM 4576 N N . LEU B 1 144 ? 9.086 -31.453 -31.016 1 98.31 144 LEU B N 1
ATOM 4577 C CA . LEU B 1 144 ? 9.914 -30.266 -31.031 1 98.31 144 LEU B CA 1
ATOM 4578 C C . LEU B 1 144 ? 11.383 -30.609 -30.797 1 98.31 144 LEU B C 1
ATOM 4580 O O . LEU B 1 144 ? 11.695 -31.656 -30.219 1 98.31 144 LEU B O 1
ATOM 4584 N N . VAL B 1 145 ? 12.289 -29.797 -31.328 1 98.44 145 VAL B N 1
ATOM 4585 C CA . VAL B 1 145 ? 13.711 -29.812 -31 1 98.44 145 VAL B CA 1
ATOM 4586 C C . VAL B 1 145 ? 14.117 -28.469 -30.406 1 98.44 145 VAL B C 1
ATOM 4588 O O . VAL B 1 145 ? 13.805 -27.422 -30.953 1 98.44 145 VAL B O 1
ATOM 4591 N N . ALA B 1 146 ? 14.703 -28.562 -29.25 1 98.38 146 ALA B N 1
ATOM 4592 C CA . ALA B 1 146 ? 15.047 -27.359 -28.516 1 98.38 146 ALA B CA 1
ATOM 4593 C C . ALA B 1 146 ? 16.547 -27.281 -28.234 1 98.38 146 ALA B C 1
ATOM 4595 O O . ALA B 1 146 ? 17.141 -28.25 -27.719 1 98.38 146 ALA B O 1
ATOM 4596 N N . LYS B 1 147 ? 17.172 -26.125 -28.547 1 98.69 147 LYS B N 1
ATOM 4597 C CA . LYS B 1 147 ? 18.547 -25.906 -28.125 1 98.69 147 LYS B CA 1
ATOM 4598 C C . LYS B 1 147 ? 18.656 -25.812 -26.609 1 98.69 147 LYS B C 1
ATOM 4600 O O . LYS B 1 147 ? 19.578 -26.359 -26.016 1 98.69 147 LYS B O 1
ATOM 4605 N N . HIS B 1 148 ? 17.812 -25.047 -25.984 1 98.88 148 HIS B N 1
ATOM 4606 C CA . HIS B 1 148 ? 17.672 -24.969 -24.547 1 98.88 148 HIS B CA 1
ATOM 4607 C C . HIS B 1 148 ? 16.266 -25.406 -24.109 1 98.88 148 HIS B C 1
ATOM 4609 O O . HIS B 1 148 ? 15.281 -25.109 -24.781 1 98.88 148 HIS B O 1
ATOM 4615 N N . VAL B 1 149 ? 16.203 -26.109 -22.984 1 98.94 149 VAL B N 1
ATOM 4616 C CA . VAL B 1 149 ? 14.922 -26.453 -22.375 1 98.94 149 VAL B CA 1
ATOM 4617 C C . VAL B 1 149 ? 14.836 -25.828 -20.984 1 98.94 149 VAL B C 1
ATOM 4619 O O . VAL B 1 149 ? 15.797 -25.906 -20.203 1 98.94 149 VAL B O 1
ATOM 4622 N N . VAL B 1 150 ? 13.75 -25.125 -20.641 1 98.94 150 VAL B N 1
ATOM 4623 C CA . VAL B 1 150 ? 13.461 -24.641 -19.297 1 98.94 150 VAL B CA 1
ATOM 4624 C C . VAL B 1 150 ? 12.273 -25.391 -18.719 1 98.94 150 VAL B C 1
ATOM 4626 O O . VAL B 1 150 ? 11.148 -25.281 -19.219 1 98.94 150 VAL B O 1
ATOM 4629 N N . VAL B 1 151 ? 12.539 -26.188 -17.703 1 98.94 151 VAL B N 1
ATOM 4630 C CA . VAL B 1 151 ? 11.461 -26.906 -17.031 1 98.94 151 VAL B CA 1
ATOM 4631 C C . VAL B 1 151 ? 10.859 -26.031 -15.938 1 98.94 151 VAL B C 1
ATOM 4633 O O . VAL B 1 151 ? 11.555 -25.625 -15.008 1 98.94 151 VAL B O 1
ATOM 4636 N N . ALA B 1 152 ? 9.609 -25.719 -16.016 1 98.88 152 ALA B N 1
ATOM 4637 C CA . ALA B 1 152 ? 8.859 -24.875 -15.094 1 98.88 152 ALA B CA 1
ATOM 4638 C C . ALA B 1 152 ? 7.488 -25.484 -14.789 1 98.88 152 ALA B C 1
ATOM 4640 O O . ALA B 1 152 ? 6.473 -24.781 -14.852 1 98.88 152 ALA B O 1
ATOM 4641 N N . THR B 1 153 ? 7.43 -26.703 -14.422 1 98.69 153 THR B N 1
ATOM 4642 C CA . THR B 1 153 ? 6.195 -27.484 -14.352 1 98.69 153 THR B CA 1
ATOM 4643 C C . THR B 1 153 ? 5.492 -27.25 -13.016 1 98.69 153 THR B C 1
ATOM 4645 O O . THR B 1 153 ? 4.359 -27.703 -12.82 1 98.69 153 THR B O 1
ATOM 4648 N N . GLY B 1 154 ? 6.145 -26.562 -12.102 1 98.12 154 GLY B N 1
ATOM 4649 C CA . GLY B 1 154 ? 5.496 -26.125 -10.875 1 98.12 154 GLY B CA 1
ATOM 4650 C C . GLY B 1 154 ? 5.305 -27.25 -9.875 1 98.12 154 GLY B C 1
ATOM 4651 O O . GLY B 1 154 ? 6.211 -28.047 -9.648 1 98.12 154 GLY B O 1
ATOM 4652 N N . SER B 1 155 ? 4.227 -27.172 -9.109 1 98.12 155 SER B N 1
ATOM 4653 C CA . SER B 1 155 ? 3.961 -28.109 -8.023 1 98.12 1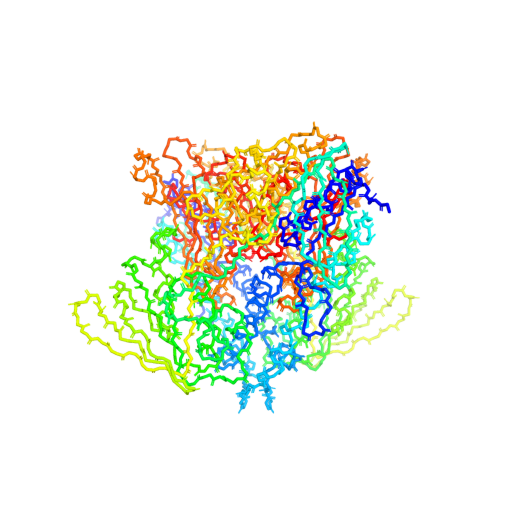55 SER B CA 1
ATOM 4654 C C . SER B 1 155 ? 2.479 -28.469 -7.945 1 98.12 155 SER B C 1
ATOM 4656 O O . SER B 1 155 ? 1.658 -27.875 -8.648 1 98.12 155 SER B O 1
ATOM 4658 N N . SER B 1 156 ? 2.166 -29.484 -7.219 1 96.88 156 SER B N 1
ATOM 4659 C CA . SER B 1 156 ? 0.796 -29.906 -6.938 1 96.88 156 SER B CA 1
ATOM 4660 C C . SER B 1 156 ? 0.565 -30.062 -5.438 1 96.88 156 SER B C 1
ATOM 4662 O O . SER B 1 156 ? 1.519 -30.188 -4.668 1 96.88 156 SER B O 1
ATOM 4664 N N . ALA B 1 157 ? -0.659 -30.047 -5.023 1 97.5 157 ALA B N 1
ATOM 4665 C CA . ALA B 1 157 ? -1.011 -30.172 -3.611 1 97.5 157 ALA B CA 1
ATOM 4666 C C . ALA B 1 157 ? -0.605 -31.547 -3.066 1 97.5 157 ALA B C 1
ATOM 4668 O O . ALA B 1 157 ? -0.767 -32.562 -3.746 1 97.5 157 ALA B O 1
ATOM 4669 N N . ARG B 1 158 ? -0.073 -31.562 -1.878 1 97.31 158 ARG B N 1
ATOM 4670 C CA . ARG B 1 158 ? 0.296 -32.812 -1.228 1 97.31 158 ARG B CA 1
ATOM 4671 C C . ARG B 1 158 ? -0.921 -33.5 -0.599 1 97.31 158 ARG B C 1
ATOM 4673 O O . ARG B 1 158 ? -1.647 -32.875 0.178 1 97.31 158 ARG B O 1
ATOM 4680 N N . GLU B 1 159 ? -1.12 -34.719 -0.867 1 95.88 159 GLU B N 1
ATOM 4681 C CA . GLU B 1 159 ? -2.213 -35.469 -0.286 1 95.88 159 GLU B CA 1
ATOM 4682 C C . GLU B 1 159 ? -1.799 -36.125 1.037 1 95.88 159 GLU B C 1
ATOM 4684 O O . GLU B 1 159 ? -0.618 -36.406 1.253 1 95.88 159 GLU B O 1
ATOM 4689 N N . LEU B 1 160 ? -2.785 -36.25 1.918 1 94.75 160 LEU B N 1
ATOM 4690 C CA . LEU B 1 160 ? -2.566 -37.125 3.062 1 94.75 160 LEU B CA 1
ATOM 4691 C C . LEU B 1 160 ? -2.615 -38.594 2.641 1 94.75 160 LEU B C 1
ATOM 4693 O O . LEU B 1 160 ? -3.471 -38.969 1.843 1 94.75 160 LEU B O 1
ATOM 4697 N N . PRO B 1 161 ? -1.672 -39.375 3.174 1 91.62 161 PRO B N 1
ATOM 4698 C CA . PRO B 1 161 ? -1.723 -40.781 2.832 1 91.62 161 PRO B CA 1
ATOM 4699 C C . PRO B 1 161 ? -3.07 -41.438 3.158 1 91.62 161 PRO B C 1
ATOM 4701 O O . PRO B 1 161 ? -3.574 -41.281 4.277 1 91.62 161 PRO B O 1
ATOM 4704 N N . GLY B 1 162 ? -3.654 -42.031 2.209 1 92.69 162 GLY B N 1
ATOM 4705 C CA . GLY B 1 162 ? -4.898 -42.75 2.418 1 92.69 162 GLY B CA 1
ATOM 4706 C C . GLY B 1 162 ? -6.125 -41.875 2.307 1 92.69 162 GLY B C 1
ATOM 4707 O O . GLY B 1 162 ? -7.254 -42.344 2.488 1 92.69 162 GLY B O 1
ATOM 4708 N N . LEU B 1 163 ? -5.988 -40.656 2.084 1 95.62 163 LEU B N 1
ATOM 4709 C CA . LEU B 1 163 ? -7.102 -39.719 1.97 1 95.62 163 LEU B CA 1
ATOM 4710 C C . LEU B 1 163 ? -6.98 -38.875 0.701 1 95.62 163 LEU B C 1
ATOM 4712 O O . LEU B 1 163 ? -6.684 -37.688 0.767 1 95.62 163 LEU B O 1
ATOM 4716 N N . PRO B 1 164 ? -7.27 -39.469 -0.434 1 95.94 164 PRO B N 1
ATOM 4717 C CA . PRO B 1 164 ? -7.172 -38.719 -1.682 1 95.94 164 PRO B CA 1
ATOM 4718 C C . PRO B 1 164 ? -8.18 -37.562 -1.753 1 95.94 164 PRO B C 1
ATOM 4720 O O . PRO B 1 164 ? -9.25 -37.625 -1.143 1 95.94 164 PRO B O 1
ATOM 4723 N N . PHE B 1 165 ? -7.816 -36.531 -2.459 1 97.5 165 PHE B N 1
ATOM 4724 C CA . PHE B 1 165 ? -8.742 -35.438 -2.709 1 97.5 165 PHE B CA 1
ATOM 4725 C C . PHE B 1 165 ? -9.906 -35.906 -3.58 1 97.5 165 PHE B C 1
ATOM 4727 O O . PHE B 1 165 ? -9.695 -36.5 -4.633 1 97.5 165 PHE B O 1
ATOM 4734 N N . ASP B 1 166 ? -11.125 -35.75 -3.234 1 97.38 166 ASP B N 1
ATOM 4735 C CA . ASP B 1 166 ? -12.258 -35.938 -4.125 1 97.38 166 ASP B CA 1
ATOM 4736 C C . ASP B 1 166 ? -12.82 -34.594 -4.613 1 97.38 166 ASP B C 1
ATOM 4738 O O . ASP B 1 166 ? -13.664 -34.562 -5.512 1 97.38 166 ASP B O 1
ATOM 4742 N N . GLU B 1 167 ? -12.312 -33.5 -4.078 1 97.25 167 GLU B N 1
ATOM 4743 C CA . GLU B 1 167 ? -12.656 -32.094 -4.414 1 97.25 167 GLU B CA 1
ATOM 4744 C C . GLU B 1 167 ? -14.148 -31.859 -4.242 1 97.25 167 GLU B C 1
ATOM 4746 O O . GLU B 1 167 ? -14.719 -30.984 -4.898 1 97.25 167 GLU B O 1
ATOM 4751 N N . LYS B 1 168 ? -14.781 -32.625 -3.391 1 96.69 168 LYS B N 1
ATOM 4752 C CA . LYS B 1 168 ? -16.172 -32.469 -2.998 1 96.69 168 LYS B CA 1
ATOM 4753 C C . LYS B 1 168 ? -16.312 -32.312 -1.485 1 96.69 168 LYS B C 1
ATOM 4755 O O . LYS B 1 168 ? -16.828 -31.297 -1.007 1 96.69 168 LYS B O 1
ATOM 4760 N N . VAL B 1 169 ? -15.727 -33.312 -0.8 1 97.5 169 VAL B N 1
ATOM 4761 C CA . VAL B 1 169 ? -15.781 -33.25 0.657 1 97.5 169 VAL B CA 1
ATOM 4762 C C . VAL B 1 169 ? -14.367 -33.125 1.219 1 97.5 169 VAL B C 1
ATOM 4764 O O . VAL B 1 169 ? -14.156 -32.438 2.221 1 97.5 169 VAL B O 1
ATOM 4767 N N . VAL B 1 170 ? -13.414 -33.844 0.642 1 98.5 170 VAL B N 1
ATOM 4768 C CA . VAL B 1 170 ? -11.992 -33.688 0.925 1 98.5 170 VAL B CA 1
ATOM 4769 C C . VAL B 1 170 ? -11.352 -32.812 -0.148 1 98.5 170 VAL B C 1
ATOM 4771 O O . VAL B 1 170 ? -11.203 -33.219 -1.296 1 98.5 170 VAL B O 1
ATOM 4774 N N . LEU B 1 171 ? -10.914 -31.672 0.289 1 98.5 171 LEU B N 1
ATOM 4775 C CA . LEU B 1 171 ? -10.602 -30.625 -0.683 1 98.5 171 LEU B CA 1
ATOM 4776 C C . LEU B 1 171 ? -9.125 -30.25 -0.634 1 98.5 171 LEU B C 1
ATOM 4778 O O . LEU B 1 171 ? -8.539 -30.172 0.446 1 98.5 171 LEU B O 1
ATOM 4782 N N . SER B 1 172 ? -8.492 -30.094 -1.787 1 98.19 172 SER B N 1
ATOM 4783 C CA . SER B 1 172 ? -7.281 -29.297 -1.942 1 98.19 172 SER B CA 1
ATOM 4784 C C . SER B 1 172 ? -7.602 -27.828 -2.117 1 98.19 172 SER B C 1
ATOM 4786 O O . SER B 1 172 ? -8.727 -27.391 -1.861 1 98.19 172 SER B O 1
ATOM 4788 N N . ASN B 1 173 ? -6.586 -27.047 -2.504 1 96.88 173 ASN B N 1
ATOM 4789 C CA . ASN B 1 173 ? -6.859 -25.656 -2.834 1 96.88 173 ASN B CA 1
ATOM 4790 C C . ASN B 1 173 ? -7.844 -25.531 -3.992 1 96.88 173 ASN B C 1
ATOM 4792 O O . ASN B 1 173 ? -8.648 -24.609 -4.035 1 96.88 173 ASN B O 1
ATOM 4796 N N . ASP B 1 174 ? -7.863 -26.484 -4.91 1 96.25 174 ASP B N 1
ATOM 4797 C CA . ASP B 1 174 ? -8.766 -26.469 -6.055 1 96.25 174 ASP B CA 1
ATOM 4798 C C . ASP B 1 174 ? -10.227 -26.5 -5.605 1 96.25 174 ASP B C 1
ATOM 4800 O O . ASP B 1 174 ? -11.008 -25.609 -5.938 1 96.25 174 ASP B O 1
ATOM 4804 N N . GLY B 1 175 ? -10.547 -27.484 -4.824 1 97.5 175 GLY B N 1
ATOM 4805 C CA . GLY B 1 175 ? -11.906 -27.609 -4.336 1 97.5 175 GLY B CA 1
ATOM 4806 C C . GLY B 1 175 ? -12.305 -26.5 -3.387 1 97.5 175 GLY B C 1
ATOM 4807 O O . GLY B 1 175 ? -13.461 -26.078 -3.377 1 97.5 175 GLY B O 1
ATOM 4808 N N . ALA B 1 176 ? -11.352 -26.078 -2.574 1 98.38 176 ALA B N 1
ATOM 4809 C CA . ALA B 1 176 ? -11.617 -25.031 -1.588 1 98.38 176 ALA B CA 1
ATOM 4810 C C . ALA B 1 176 ? -12.062 -23.734 -2.264 1 98.38 176 ALA B C 1
ATOM 4812 O O . ALA B 1 176 ? -12.836 -22.953 -1.688 1 98.38 176 ALA B O 1
ATOM 4813 N N . LEU B 1 177 ? -11.664 -23.531 -3.525 1 98.06 177 LEU B N 1
ATOM 4814 C CA . LEU B 1 177 ? -11.953 -22.297 -4.254 1 98.06 177 LEU B CA 1
ATOM 4815 C C . LEU B 1 177 ? -13.258 -22.422 -5.031 1 98.06 177 LEU B C 1
ATOM 4817 O O . LEU B 1 177 ? -13.734 -21.453 -5.625 1 98.06 177 LEU B O 1
ATOM 4821 N N . ASN B 1 178 ? -13.859 -23.594 -4.973 1 97 178 ASN B N 1
ATOM 4822 C CA . ASN B 1 178 ? -15.008 -23.844 -5.844 1 97 178 ASN B CA 1
ATOM 4823 C C . ASN B 1 178 ? -16.172 -24.453 -5.074 1 97 178 ASN B C 1
ATOM 4825 O O . ASN B 1 178 ? -17 -25.172 -5.648 1 97 178 ASN B O 1
ATOM 4829 N N . ILE B 1 179 ? -16.203 -24.219 -3.756 1 97.25 179 ILE B N 1
ATOM 4830 C CA . ILE B 1 179 ? -17.312 -24.719 -2.961 1 97.25 179 ILE B CA 1
ATOM 4831 C C . ILE B 1 179 ? -18.609 -24.062 -3.412 1 97.25 179 ILE B C 1
ATOM 4833 O O . ILE B 1 179 ? -18.703 -22.844 -3.479 1 97.25 179 ILE B O 1
ATOM 4837 N N . GLY B 1 180 ? -19.625 -24.797 -3.641 1 96.06 180 GLY B N 1
ATOM 4838 C CA . GLY B 1 180 ? -20.859 -24.297 -4.254 1 96.06 180 GLY B CA 1
ATOM 4839 C C . GLY B 1 180 ? -21.875 -23.812 -3.24 1 96.06 180 GLY B C 1
ATOM 4840 O O . GLY B 1 180 ? -22.797 -23.078 -3.592 1 96.06 180 GLY B O 1
ATOM 4841 N N . ALA B 1 181 ? -21.703 -24.297 -2.01 1 97.56 181 ALA B N 1
ATOM 4842 C CA . ALA B 1 181 ? -22.531 -23.859 -0.891 1 97.56 181 ALA B CA 1
ATOM 4843 C C . ALA B 1 181 ? -21.719 -23.75 0.391 1 97.56 181 ALA B C 1
ATOM 4845 O O . ALA B 1 181 ? -20.891 -24.609 0.687 1 97.56 181 ALA B O 1
ATOM 4846 N N . VAL B 1 182 ? -22.047 -22.719 1.134 1 98.38 182 VAL B N 1
ATOM 4847 C CA . VAL B 1 182 ? -21.266 -22.5 2.355 1 98.38 182 VAL B CA 1
ATOM 4848 C C . VAL B 1 182 ? -21.484 -23.672 3.309 1 98.38 182 VAL B C 1
ATOM 4850 O O . VAL B 1 182 ? -22.609 -23.922 3.746 1 98.38 182 VAL B O 1
ATOM 4853 N N . PRO B 1 183 ? -20.422 -24.328 3.578 1 98.38 183 PRO B N 1
ATOM 4854 C CA . PRO B 1 183 ? -20.609 -25.406 4.547 1 98.38 183 PRO B CA 1
ATOM 4855 C C . PRO B 1 183 ? -20.906 -24.891 5.953 1 98.38 183 PRO B C 1
ATOM 4857 O O . PRO B 1 183 ? -20.438 -23.828 6.34 1 98.38 183 PRO B O 1
ATOM 4860 N N . LYS B 1 184 ? -21.703 -25.672 6.703 1 98.5 184 LYS B N 1
ATOM 4861 C CA . LYS B 1 184 ? -21.938 -25.281 8.086 1 98.5 184 LYS B CA 1
ATOM 4862 C C . LYS B 1 184 ? -20.656 -25.359 8.906 1 98.5 184 LYS B C 1
ATOM 4864 O O . LYS B 1 184 ? -20.328 -24.453 9.664 1 98.5 184 LYS B O 1
ATOM 4869 N N . THR B 1 185 ? -20.031 -26.5 8.727 1 98.81 185 THR B N 1
ATOM 4870 C CA . THR B 1 185 ? -18.75 -26.719 9.398 1 98.81 185 THR B CA 1
ATOM 4871 C C . THR B 1 185 ? -17.656 -27.047 8.391 1 98.81 185 THR B C 1
ATOM 4873 O O . THR B 1 185 ? -17.875 -27.812 7.449 1 98.81 185 THR B O 1
ATOM 4876 N N . LEU B 1 186 ? -16.5 -26.375 8.547 1 98.88 186 LEU B N 1
ATOM 4877 C CA . LEU B 1 186 ? -15.336 -26.562 7.676 1 98.88 186 LEU B CA 1
ATOM 4878 C C . LEU B 1 186 ? -14.094 -26.891 8.492 1 98.88 186 LEU B C 1
ATOM 4880 O O . LEU B 1 186 ? -13.734 -26.141 9.406 1 98.88 186 LEU B O 1
ATOM 4884 N N . GLY B 1 187 ? -13.523 -28.047 8.258 1 98.88 187 GLY B N 1
ATOM 4885 C CA . GLY B 1 187 ? -12.219 -28.359 8.812 1 98.88 187 GLY B CA 1
ATOM 4886 C C . GLY B 1 187 ? -11.07 -28.031 7.879 1 98.88 187 GLY B C 1
ATOM 4887 O O . GLY B 1 187 ? -11.219 -28.109 6.656 1 98.88 187 GLY B O 1
ATOM 4888 N N . VAL B 1 188 ? -9.969 -27.641 8.43 1 98.88 188 VAL B N 1
ATOM 4889 C CA . VAL B 1 188 ? -8.742 -27.391 7.68 1 98.88 188 VAL B CA 1
ATOM 4890 C C . VAL B 1 188 ? -7.57 -28.078 8.359 1 98.88 188 VAL B C 1
ATOM 4892 O O . VAL B 1 188 ? -7.398 -27.969 9.578 1 98.88 188 VAL B O 1
ATOM 4895 N N . ILE B 1 189 ? -6.852 -28.844 7.629 1 98.62 189 ILE B N 1
ATOM 4896 C CA . ILE B 1 189 ? -5.59 -29.375 8.133 1 98.62 189 ILE B CA 1
ATOM 4897 C C . ILE B 1 189 ? -4.422 -28.562 7.574 1 98.62 189 ILE B C 1
ATOM 4899 O O . ILE B 1 189 ? -4.184 -28.562 6.363 1 98.62 189 ILE B O 1
ATOM 4903 N N . GLY B 1 190 ? -3.676 -27.906 8.469 1 98.19 190 GLY B N 1
ATOM 4904 C CA . GLY B 1 190 ? -2.578 -27.016 8.102 1 98.19 190 GLY B CA 1
ATOM 4905 C C . GLY B 1 190 ? -2.889 -25.547 8.312 1 98.19 190 GLY B C 1
ATOM 4906 O O . GLY B 1 190 ? -3.795 -25 7.684 1 98.19 190 GLY B O 1
ATOM 4907 N N . ALA B 1 191 ? -2.127 -24.906 9.195 1 98.31 191 ALA B N 1
ATOM 4908 C CA . ALA B 1 191 ? -2.289 -23.484 9.492 1 98.31 191 ALA B CA 1
ATOM 4909 C C . ALA B 1 191 ? -1.237 -22.656 8.758 1 98.31 191 ALA B C 1
ATOM 4911 O O . ALA B 1 191 ? -0.647 -21.734 9.344 1 98.31 191 ALA B O 1
ATOM 4912 N N . GLY B 1 192 ? -0.92 -23.047 7.477 1 97.19 192 GLY B N 1
ATOM 4913 C CA . GLY B 1 192 ? -0.092 -22.25 6.582 1 97.19 192 GLY B CA 1
ATOM 4914 C C . GLY B 1 192 ? -0.889 -21.266 5.75 1 97.19 192 GLY B C 1
ATOM 4915 O O . GLY B 1 192 ? -2.033 -20.953 6.078 1 97.19 192 GLY B O 1
ATOM 4916 N N . VAL B 1 193 ? -0.342 -20.812 4.695 1 96.69 193 VAL B N 1
ATOM 4917 C CA . VAL B 1 193 ? -0.879 -19.734 3.859 1 96.69 193 VAL B CA 1
ATOM 4918 C C . VAL B 1 193 ? -2.254 -20.141 3.33 1 96.69 193 VAL B C 1
ATOM 4920 O O . VAL B 1 193 ? -3.236 -19.422 3.525 1 96.69 193 VAL B O 1
ATOM 4923 N N . ILE B 1 194 ? -2.334 -21.297 2.711 1 97.31 194 ILE B N 1
ATOM 4924 C CA . ILE B 1 194 ? -3.564 -21.734 2.066 1 97.31 194 ILE B CA 1
ATOM 4925 C C . ILE B 1 194 ? -4.656 -21.938 3.115 1 97.31 194 ILE B C 1
ATOM 4927 O O . ILE B 1 194 ? -5.789 -21.484 2.938 1 97.31 194 ILE B O 1
ATOM 4931 N N . GLY B 1 195 ? -4.312 -22.594 4.211 1 98.44 195 GLY B N 1
ATOM 4932 C CA . GLY B 1 195 ? -5.285 -22.844 5.262 1 98.44 195 GLY B CA 1
ATOM 4933 C C . GLY B 1 195 ? -5.852 -21.578 5.871 1 98.44 195 GLY B C 1
ATOM 4934 O O . GLY B 1 195 ? -7.059 -21.469 6.094 1 98.44 195 GLY B O 1
ATOM 4935 N N . LEU B 1 196 ? -5.039 -20.625 6.098 1 98.62 196 LEU B N 1
ATOM 4936 C CA . LEU B 1 196 ? -5.465 -19.391 6.734 1 98.62 196 LEU B CA 1
ATOM 4937 C C . LEU B 1 196 ? -6.297 -18.531 5.773 1 98.62 196 LEU B C 1
ATOM 4939 O O . LEU B 1 196 ? -7.316 -17.969 6.164 1 98.62 196 LEU B O 1
ATOM 4943 N N . GLU B 1 197 ? -5.836 -18.438 4.547 1 98.56 197 GLU B N 1
ATOM 4944 C CA . GLU B 1 197 ? -6.574 -17.625 3.574 1 98.56 197 GLU B CA 1
ATOM 4945 C C . GLU B 1 197 ? -7.953 -18.234 3.301 1 98.56 197 GLU B C 1
ATOM 4947 O O . GLU B 1 197 ? -8.969 -17.531 3.406 1 98.56 197 GLU B O 1
ATOM 4952 N N . MET B 1 198 ? -7.969 -19.531 3.021 1 98.62 198 MET B N 1
ATOM 4953 C CA . MET B 1 198 ? -9.25 -20.172 2.709 1 98.62 198 MET B CA 1
ATOM 4954 C C . MET B 1 198 ? -10.117 -20.281 3.957 1 98.62 198 MET B C 1
ATOM 4956 O O . MET B 1 198 ? -11.336 -20.109 3.885 1 98.62 198 MET B O 1
ATOM 4960 N N . GLY B 1 199 ? -9.453 -20.547 5.102 1 98.75 199 GLY B N 1
ATOM 4961 C CA . GLY B 1 199 ? -10.211 -20.531 6.344 1 98.75 199 GLY B CA 1
ATOM 4962 C C . GLY B 1 199 ? -10.875 -19.203 6.613 1 98.75 199 GLY B C 1
ATOM 4963 O O . GLY B 1 199 ? -12.039 -19.156 7.023 1 98.75 199 GLY B O 1
ATOM 4964 N N . SER B 1 200 ? -10.203 -18.141 6.363 1 98.75 200 SER B N 1
ATOM 4965 C CA . SER B 1 200 ? -10.727 -16.797 6.594 1 98.75 200 SER B CA 1
ATOM 4966 C C . SER B 1 200 ? -11.891 -16.484 5.66 1 98.75 200 SER B C 1
ATOM 4968 O O . SER B 1 200 ? -12.898 -15.922 6.082 1 98.75 200 SER B O 1
ATOM 4970 N N . VAL B 1 201 ? -11.75 -16.859 4.355 1 98.75 201 VAL B N 1
ATOM 4971 C CA . VAL B 1 201 ? -12.797 -16.609 3.371 1 98.75 201 VAL B CA 1
ATOM 4972 C C . VAL B 1 201 ? -14.109 -17.25 3.826 1 98.75 201 VAL B C 1
ATOM 4974 O O . VAL B 1 201 ? -15.133 -16.562 3.939 1 98.75 201 VAL B O 1
ATOM 4977 N N . TRP B 1 202 ? -14.047 -18.484 4.141 1 98.81 202 TRP B N 1
ATOM 4978 C CA . TRP B 1 202 ? -15.281 -19.219 4.383 1 98.81 202 TRP B CA 1
ATOM 4979 C C . TRP B 1 202 ? -15.852 -18.891 5.758 1 98.81 202 TRP B C 1
ATOM 4981 O O . TRP B 1 202 ? -17.078 -18.875 5.945 1 98.81 202 TRP B O 1
ATOM 4991 N N . ARG B 1 203 ? -14.984 -18.578 6.723 1 98.75 203 ARG B N 1
ATOM 4992 C CA . ARG B 1 203 ? -15.484 -18.078 8 1 98.75 203 ARG B CA 1
ATOM 4993 C C . ARG B 1 203 ? -16.281 -16.797 7.812 1 98.75 203 ARG B C 1
ATOM 4995 O O . ARG B 1 203 ? -17.406 -16.672 8.328 1 98.75 203 ARG B O 1
ATOM 5002 N N . ARG B 1 204 ? -15.789 -15.891 7.02 1 98.38 204 ARG B N 1
ATOM 5003 C CA . ARG B 1 204 ? -16.469 -14.617 6.773 1 98.38 204 ARG B CA 1
ATOM 5004 C C . ARG B 1 204 ? -17.812 -14.836 6.086 1 98.38 204 ARG B C 1
ATOM 5006 O O . ARG B 1 204 ? -18.75 -14.07 6.305 1 98.38 204 ARG B O 1
ATOM 5013 N N . LEU B 1 205 ? -17.859 -15.898 5.285 1 98.44 205 LEU B N 1
ATOM 5014 C CA . LEU B 1 205 ? -19.062 -16.156 4.512 1 98.44 205 LEU B CA 1
ATOM 5015 C C . LEU B 1 205 ? -20.078 -16.938 5.336 1 98.44 205 LEU B C 1
ATOM 5017 O O . LEU B 1 205 ? -21.219 -17.156 4.895 1 98.44 205 LEU B O 1
ATOM 5021 N N . GLY B 1 206 ? -19.625 -17.516 6.59 1 98.12 206 GLY B N 1
ATOM 5022 C CA . GLY B 1 206 ? -20.641 -18.031 7.484 1 98.12 206 GLY B CA 1
ATOM 5023 C C . GLY B 1 206 ? -20.297 -19.406 8.047 1 98.12 206 GLY B C 1
ATOM 5024 O O . GLY B 1 206 ? -21.016 -19.922 8.914 1 98.12 206 GLY B O 1
ATOM 5025 N N . ALA B 1 207 ? -19.203 -20 7.609 1 98.81 207 ALA B N 1
ATOM 5026 C CA . ALA B 1 207 ? -18.844 -21.328 8.07 1 98.81 207 ALA B CA 1
ATOM 5027 C C . ALA B 1 207 ? -18.234 -21.281 9.469 1 98.81 207 ALA B C 1
ATOM 5029 O O . ALA B 1 207 ? -17.562 -20.312 9.82 1 98.81 207 ALA B O 1
ATOM 5030 N N . GLU B 1 208 ? -18.5 -22.312 10.242 1 98.81 208 GLU B N 1
ATOM 5031 C CA . GLU B 1 208 ? -17.703 -22.578 11.438 1 98.81 208 GLU B CA 1
ATOM 5032 C C . GLU B 1 208 ? -16.406 -23.297 11.094 1 98.81 208 GLU B C 1
ATOM 5034 O O . GLU B 1 208 ? -16.422 -24.469 10.703 1 98.81 208 GLU B O 1
ATOM 5039 N N . VAL B 1 209 ? -15.266 -22.641 11.273 1 98.88 209 VAL B N 1
ATOM 5040 C CA . VAL B 1 209 ? -14.008 -23.172 10.75 1 98.88 209 VAL B CA 1
ATOM 5041 C C . VAL B 1 209 ? -13.102 -23.594 11.898 1 98.88 209 VAL B C 1
ATOM 5043 O O . VAL B 1 209 ? -12.867 -22.828 12.836 1 98.88 209 VAL B O 1
ATOM 5046 N N . THR B 1 210 ? -12.609 -24.781 11.836 1 98.88 210 THR B N 1
ATOM 5047 C CA . THR B 1 210 ? -11.578 -25.281 12.727 1 98.88 210 THR B CA 1
ATOM 5048 C C . THR B 1 210 ? -10.32 -25.656 11.945 1 98.88 210 THR B C 1
ATOM 5050 O O . THR B 1 210 ? -10.383 -26.422 10.977 1 98.88 210 THR B O 1
ATOM 5053 N N . ILE B 1 211 ? -9.203 -25.109 12.359 1 98.88 211 ILE B N 1
ATOM 5054 C CA . ILE B 1 211 ? -7.922 -25.391 11.719 1 98.88 211 ILE B CA 1
ATOM 5055 C C . ILE B 1 211 ? -7.047 -26.234 12.648 1 98.88 211 ILE B C 1
ATOM 5057 O O . ILE B 1 211 ? -6.777 -25.828 13.781 1 98.88 211 ILE B O 1
ATOM 5061 N N . LEU B 1 212 ? -6.633 -27.391 12.203 1 98.75 212 LEU B N 1
ATOM 5062 C CA . LEU B 1 212 ? -5.738 -28.281 12.938 1 98.75 212 LEU B CA 1
ATOM 5063 C C . LEU B 1 212 ? -4.324 -28.219 12.367 1 98.75 212 LEU B C 1
ATOM 5065 O O . LEU B 1 212 ? -4.121 -28.453 11.172 1 98.75 212 LEU B O 1
ATOM 5069 N N . GLU B 1 213 ? -3.365 -27.859 13.164 1 98.44 213 GLU B N 1
ATOM 5070 C CA . GLU B 1 213 ? -1.959 -27.766 12.781 1 98.44 213 GLU B CA 1
ATOM 5071 C C . GLU B 1 213 ? -1.098 -28.719 13.609 1 98.44 213 GLU B C 1
ATOM 5073 O O . GLU B 1 213 ? -1.137 -28.688 14.844 1 98.44 213 GLU B O 1
ATOM 5078 N N . ALA B 1 214 ? -0.343 -29.531 12.898 1 97.19 214 ALA B N 1
ATOM 5079 C CA . ALA B 1 214 ? 0.478 -30.531 13.57 1 97.19 214 ALA B CA 1
ATOM 5080 C C . ALA B 1 214 ? 1.623 -29.891 14.344 1 97.19 214 ALA B C 1
ATOM 5082 O O . ALA B 1 214 ? 2.004 -30.359 15.414 1 97.19 214 ALA B O 1
ATOM 5083 N N . MET B 1 215 ? 2.201 -28.844 13.781 1 96.88 215 MET B N 1
ATOM 5084 C CA . MET B 1 215 ? 3.359 -28.203 14.398 1 96.88 215 MET B CA 1
ATOM 5085 C C . MET B 1 215 ? 2.949 -27.422 15.641 1 96.88 215 MET B C 1
ATOM 5087 O O . MET B 1 215 ? 1.887 -26.797 15.656 1 96.88 215 MET B O 1
ATOM 5091 N N . PRO B 1 216 ? 3.805 -27.312 16.625 1 96.38 216 PRO B N 1
ATOM 5092 C CA . PRO B 1 216 ? 3.459 -26.594 17.844 1 96.38 216 PRO B CA 1
ATOM 5093 C C . PRO B 1 216 ? 3.496 -25.078 17.672 1 96.38 216 PRO B C 1
ATOM 5095 O O . PRO B 1 216 ? 2.773 -24.359 18.359 1 96.38 216 PRO B O 1
ATOM 5098 N N . GLU B 1 217 ? 4.348 -24.656 16.781 1 95.88 217 GLU B N 1
ATOM 5099 C CA . GLU B 1 217 ? 4.5 -23.219 16.594 1 95.88 217 GLU B CA 1
ATOM 5100 C C . GLU B 1 217 ? 3.674 -22.719 15.414 1 95.88 217 GLU B C 1
ATOM 5102 O O . GLU B 1 217 ? 3.727 -23.297 14.32 1 95.88 217 GLU B O 1
ATOM 5107 N N . PHE B 1 218 ? 2.879 -21.656 15.672 1 97.88 218 PHE B N 1
ATOM 5108 C CA . PHE B 1 218 ? 2.074 -21.031 14.633 1 97.88 218 PHE B CA 1
ATOM 5109 C C . PHE B 1 218 ? 2.947 -20.203 13.695 1 97.88 218 PHE B C 1
ATOM 5111 O O . PHE B 1 218 ? 3.633 -19.281 14.141 1 97.88 218 PHE B O 1
ATOM 5118 N N . LEU B 1 219 ? 2.924 -20.406 12.375 1 97.56 219 LEU B N 1
ATOM 5119 C CA . LEU B 1 219 ? 3.674 -19.688 11.352 1 97.56 219 LEU B CA 1
ATOM 5120 C C . LEU B 1 219 ? 5.141 -19.547 11.742 1 97.56 219 LEU B C 1
ATOM 5122 O O . LEU B 1 219 ? 5.66 -18.438 11.852 1 97.56 219 LEU B O 1
ATOM 5126 N N . ALA B 1 220 ? 5.84 -20.656 11.812 1 94.06 220 ALA B N 1
ATOM 5127 C CA . ALA B 1 220 ? 7.207 -20.719 12.32 1 94.06 220 ALA B CA 1
ATOM 5128 C C . ALA B 1 220 ? 8.164 -19.953 11.406 1 94.06 220 ALA B C 1
ATOM 5130 O O . ALA B 1 220 ? 9.234 -19.531 11.844 1 94.06 220 ALA B O 1
ATOM 5131 N N . ALA B 1 221 ? 7.758 -19.766 10.148 1 93.94 221 ALA B N 1
ATOM 5132 C CA . ALA B 1 221 ? 8.617 -19.078 9.188 1 93.94 221 ALA B CA 1
ATOM 5133 C C . ALA B 1 221 ? 8.586 -17.562 9.406 1 93.94 221 ALA B C 1
ATOM 5135 O O . ALA B 1 221 ? 9.477 -16.844 8.953 1 93.94 221 ALA B O 1
ATOM 5136 N N . ALA B 1 222 ? 7.609 -17.062 10.062 1 97.31 222 ALA B N 1
ATOM 5137 C CA . ALA B 1 222 ? 7.477 -15.633 10.336 1 97.31 222 ALA B CA 1
ATOM 5138 C C . ALA B 1 222 ? 8.117 -15.266 11.672 1 97.31 222 ALA B C 1
ATOM 5140 O O . ALA B 1 222 ? 8.344 -16.141 12.516 1 97.31 222 ALA B O 1
ATOM 5141 N N . ASP B 1 223 ? 8.461 -13.961 11.805 1 98.5 223 ASP B N 1
ATOM 5142 C CA . ASP B 1 223 ? 8.875 -13.477 13.117 1 98.5 223 ASP B CA 1
ATOM 5143 C C . ASP B 1 223 ? 7.82 -13.773 14.172 1 98.5 223 ASP B C 1
ATOM 5145 O O . ASP B 1 223 ? 6.629 -13.547 13.953 1 98.5 223 ASP B O 1
ATOM 5149 N N . GLN B 1 224 ? 8.258 -14.219 15.289 1 97.81 224 GLN B N 1
ATOM 5150 C CA . GLN B 1 224 ? 7.328 -14.773 16.266 1 97.81 224 GLN B CA 1
ATOM 5151 C C . GLN B 1 224 ? 6.422 -13.68 16.844 1 97.81 224 GLN B C 1
ATOM 5153 O O . GLN B 1 224 ? 5.273 -13.945 17.203 1 97.81 224 GLN B O 1
ATOM 5158 N N . GLN B 1 225 ? 6.887 -12.469 17 1 98.19 225 GLN B N 1
ATOM 5159 C CA . GLN B 1 225 ? 6.016 -11.391 17.438 1 98.19 225 GLN B CA 1
ATOM 5160 C C . GLN B 1 225 ? 4.875 -11.156 16.453 1 98.19 225 GLN B C 1
ATOM 5162 O O . GLN B 1 225 ? 3.732 -10.938 16.859 1 98.19 225 GLN B O 1
ATOM 5167 N N . VAL B 1 226 ? 5.184 -11.266 15.211 1 98.62 226 VAL B N 1
ATOM 5168 C CA . VAL B 1 226 ? 4.203 -11.094 14.141 1 98.62 226 VAL B CA 1
ATOM 5169 C C . VAL B 1 226 ? 3.227 -12.266 14.141 1 98.62 226 VAL B C 1
ATOM 5171 O O . VAL B 1 226 ? 2.014 -12.07 14.039 1 98.62 226 VAL B O 1
ATOM 5174 N N . ALA B 1 227 ? 3.789 -13.438 14.25 1 98.56 227 ALA B N 1
ATOM 5175 C CA . ALA B 1 227 ? 2.967 -14.641 14.258 1 98.56 227 ALA B CA 1
ATOM 5176 C C . ALA B 1 227 ? 1.977 -14.625 15.422 1 98.56 227 ALA B C 1
ATOM 5178 O O . ALA B 1 227 ? 0.8 -14.953 15.25 1 98.56 227 ALA B O 1
ATOM 5179 N N . LYS B 1 228 ? 2.428 -14.219 16.547 1 98.31 228 LYS B N 1
ATOM 5180 C CA . LYS B 1 228 ? 1.587 -14.172 17.734 1 98.31 228 LYS B CA 1
ATOM 5181 C C . LYS B 1 228 ? 0.462 -13.148 17.578 1 98.31 228 LYS B C 1
ATOM 5183 O O . LYS B 1 228 ? -0.684 -13.422 17.938 1 98.31 228 LYS B O 1
ATOM 5188 N N . GLU B 1 229 ? 0.807 -12 17.047 1 98.62 229 GLU B N 1
ATOM 5189 C CA . GLU B 1 229 ? -0.199 -10.969 16.812 1 98.62 229 GLU B CA 1
ATOM 5190 C C . GLU B 1 229 ? -1.25 -11.445 15.812 1 98.62 229 GLU B C 1
ATOM 5192 O O . GLU B 1 229 ? -2.445 -11.203 16 1 98.62 229 GLU B O 1
ATOM 5197 N N . ALA B 1 230 ? -0.838 -12.133 14.789 1 98.69 230 ALA B N 1
ATOM 5198 C CA . ALA B 1 230 ? -1.756 -12.68 13.789 1 98.69 230 ALA B CA 1
ATOM 5199 C C . ALA B 1 230 ? -2.684 -13.719 14.398 1 98.69 230 ALA B C 1
ATOM 5201 O O . ALA B 1 230 ? -3.891 -13.711 14.156 1 98.69 230 ALA B O 1
ATOM 5202 N N . LEU B 1 231 ? -2.086 -14.609 15.172 1 98.62 231 LEU B N 1
ATOM 5203 C CA . LEU B 1 231 ? -2.877 -15.656 15.812 1 98.62 231 LEU B CA 1
ATOM 5204 C C . LEU B 1 231 ? -3.963 -15.055 16.703 1 98.62 231 LEU B C 1
ATOM 5206 O O . LEU B 1 231 ? -5.113 -15.5 16.672 1 98.62 231 LEU B O 1
ATOM 5210 N N . LYS B 1 232 ? -3.592 -14.055 17.453 1 98.44 232 LYS B N 1
ATOM 5211 C CA . LYS B 1 232 ? -4.547 -13.359 18.297 1 98.44 232 LYS B CA 1
ATOM 5212 C C . LYS B 1 232 ? -5.68 -12.75 17.484 1 98.44 232 LYS B C 1
ATOM 5214 O O . LYS B 1 232 ? -6.852 -12.883 17.844 1 98.44 232 LYS B O 1
ATOM 5219 N N . ALA B 1 233 ? -5.355 -12.133 16.406 1 98.38 233 ALA B N 1
ATOM 5220 C CA . ALA B 1 233 ? -6.348 -11.492 15.555 1 98.38 233 ALA B CA 1
ATOM 5221 C C . ALA B 1 233 ? -7.289 -12.523 14.938 1 98.38 233 ALA B C 1
ATOM 5223 O O . ALA B 1 233 ? -8.508 -12.328 14.93 1 98.38 233 ALA B O 1
ATOM 5224 N N . PHE B 1 234 ? -6.762 -13.633 14.414 1 98.5 234 PHE B N 1
ATOM 5225 C CA . PHE B 1 234 ? -7.562 -14.68 13.781 1 98.5 234 PHE B CA 1
ATOM 5226 C C . PHE B 1 234 ? -8.516 -15.312 14.789 1 98.5 234 PHE B C 1
ATOM 5228 O O . PHE B 1 234 ? -9.672 -15.578 14.477 1 98.5 234 PHE B O 1
ATOM 5235 N N . THR B 1 235 ? -7.973 -15.531 15.961 1 98.12 235 THR B N 1
ATOM 5236 C CA . THR B 1 235 ? -8.797 -16.125 17.016 1 98.12 235 THR B CA 1
ATOM 5237 C C . THR B 1 235 ? -9.945 -15.188 17.391 1 98.12 235 THR B C 1
ATOM 5239 O O . THR B 1 235 ? -11.094 -15.633 17.516 1 98.12 235 THR B O 1
ATOM 5242 N N . LYS B 1 236 ? -9.648 -13.969 17.5 1 97.69 236 LYS B N 1
ATOM 5243 C CA . LYS B 1 236 ? -10.664 -12.969 17.812 1 97.69 236 LYS B CA 1
ATOM 5244 C C . LYS B 1 236 ? -11.734 -12.906 16.734 1 97.69 236 LYS B C 1
ATOM 5246 O O . LYS B 1 236 ? -12.906 -12.664 17.016 1 97.69 236 LYS B O 1
ATOM 5251 N N . GLN B 1 237 ? -11.352 -13.227 15.531 1 97.38 237 GLN B N 1
ATOM 5252 C CA . GLN B 1 237 ? -12.266 -13.164 14.391 1 97.38 237 GLN B CA 1
ATOM 5253 C C . GLN B 1 237 ? -13.141 -14.414 14.312 1 97.38 237 GLN B C 1
ATOM 5255 O O . GLN B 1 237 ? -14.086 -14.469 13.523 1 97.38 237 GLN B O 1
ATOM 5260 N N . GLY B 1 238 ? -12.695 -15.438 15.047 1 97.69 238 GLY B N 1
ATOM 5261 C CA . GLY B 1 238 ? -13.594 -16.594 15.125 1 97.69 238 GLY B CA 1
ATOM 5262 C C . GLY B 1 238 ? -13.008 -17.844 14.5 1 97.69 238 GLY B C 1
ATOM 5263 O O . GLY B 1 238 ? -13.688 -18.859 14.383 1 97.69 238 GLY B O 1
ATOM 5264 N N . LEU B 1 239 ? -11.773 -17.844 14.07 1 98.56 239 LEU B N 1
ATOM 5265 C CA . LEU B 1 239 ? -11.117 -19.062 13.617 1 98.56 239 LEU B CA 1
ATOM 5266 C C . LEU B 1 239 ? -10.664 -19.906 14.805 1 98.56 239 LEU B C 1
ATOM 5268 O O . LEU B 1 239 ? -9.945 -19.422 15.68 1 98.56 239 LEU B O 1
ATOM 5272 N N . ASN B 1 240 ? -11.109 -21.094 14.828 1 98.75 240 ASN B N 1
ATOM 5273 C CA . ASN B 1 240 ? -10.625 -22.031 15.836 1 98.75 240 ASN B CA 1
ATOM 5274 C C . ASN B 1 240 ? -9.352 -22.734 15.383 1 98.75 240 ASN B C 1
ATOM 5276 O O . ASN B 1 240 ? -9.414 -23.766 14.711 1 98.75 240 ASN B O 1
ATOM 5280 N N . ILE B 1 241 ? -8.219 -22.281 15.852 1 98.81 241 ILE B N 1
ATOM 5281 C CA . ILE B 1 241 ? -6.926 -22.812 15.43 1 98.81 241 ILE B CA 1
ATOM 5282 C C . ILE B 1 241 ? -6.316 -23.641 16.562 1 98.81 241 ILE B C 1
ATOM 5284 O O . ILE B 1 241 ? -6.043 -23.125 17.641 1 98.81 241 ILE B O 1
ATOM 5288 N N . GLN B 1 242 ? -6.105 -24.859 16.312 1 98.38 242 GLN B N 1
ATOM 5289 C CA . GLN B 1 242 ? -5.508 -25.766 17.281 1 98.38 242 GLN B CA 1
ATOM 5290 C C . GLN B 1 242 ? -4.125 -26.219 16.844 1 98.38 242 GLN B C 1
ATOM 5292 O O . GLN B 1 242 ? -3.99 -26.906 15.812 1 98.38 242 GLN B O 1
ATOM 5297 N N . MET B 1 243 ? -3.139 -25.875 17.594 1 98 243 MET B N 1
ATOM 5298 C CA . MET B 1 243 ? -1.747 -26.188 17.266 1 98 243 MET B CA 1
ATOM 5299 C C . MET B 1 243 ? -1.286 -27.453 17.953 1 98 243 MET B C 1
ATOM 5301 O O . MET B 1 243 ? -1.889 -27.891 18.938 1 98 243 MET B O 1
ATOM 5305 N N . GLY B 1 244 ? -0.229 -28.094 17.422 1 98.06 244 GLY B N 1
ATOM 5306 C CA . GLY B 1 244 ? 0.439 -29.219 18.062 1 98.06 244 GLY B CA 1
ATOM 5307 C C . GLY B 1 244 ? -0.417 -30.469 18.125 1 98.06 244 GLY B C 1
ATOM 5308 O O . GLY B 1 244 ? -0.331 -31.234 19.094 1 98.06 244 GLY B O 1
ATOM 5309 N N . VAL B 1 245 ? -1.239 -30.672 17.203 1 98.25 245 VAL B N 1
ATOM 5310 C CA . VAL B 1 245 ? -2.141 -31.828 17.234 1 98.25 245 VAL B CA 1
ATOM 5311 C C . VAL B 1 245 ? -1.512 -33 16.5 1 98.25 245 VAL B C 1
ATOM 5313 O O . VAL B 1 245 ? -0.599 -32.812 15.695 1 98.25 245 VAL B O 1
ATOM 5316 N N . LYS B 1 246 ? -1.946 -34.156 16.828 1 97.94 246 LYS B N 1
ATOM 5317 C CA . LYS B 1 246 ? -1.619 -35.375 16.094 1 97.94 246 LYS B CA 1
ATOM 5318 C C . LYS B 1 246 ? -2.855 -35.938 15.398 1 97.94 246 LYS B C 1
ATOM 5320 O O . LYS B 1 246 ? -3.768 -36.438 16.062 1 97.94 246 LYS B O 1
ATOM 5325 N N . ILE B 1 247 ? -2.785 -35.969 14.102 1 97.56 247 ILE B N 1
ATOM 5326 C CA . ILE B 1 247 ? -3.951 -36.344 13.32 1 97.56 247 ILE B CA 1
ATOM 5327 C C . ILE B 1 247 ? -4.004 -37.875 13.18 1 97.56 247 ILE B C 1
ATOM 5329 O O . ILE B 1 247 ? -2.99 -38.5 12.875 1 97.56 247 ILE B O 1
ATOM 5333 N N . GLY B 1 248 ? -5.148 -38.438 13.438 1 96.44 248 GLY B N 1
ATOM 5334 C CA . GLY B 1 248 ? -5.352 -39.875 13.258 1 96.44 248 GLY B CA 1
ATOM 5335 C C . GLY B 1 248 ? -5.918 -40.219 11.891 1 96.44 248 GLY B C 1
ATOM 5336 O O . GLY B 1 248 ? -5.852 -39.438 10.961 1 96.44 248 GLY B O 1
ATOM 5337 N N . GLU B 1 249 ? -6.387 -41.5 11.742 1 96.44 249 GLU B N 1
ATOM 5338 C CA . GLU B 1 249 ? -6.973 -41.938 10.484 1 96.44 249 GLU B CA 1
ATOM 5339 C C . GLU B 1 249 ? -8.289 -41.219 10.195 1 96.44 249 GLU B C 1
ATOM 5341 O O . GLU B 1 249 ? -9.242 -41.344 10.969 1 96.44 249 GLU B O 1
ATOM 5346 N N . ILE B 1 250 ? -8.305 -40.562 9.109 1 97.81 250 ILE B N 1
ATOM 5347 C CA . ILE B 1 250 ? -9.461 -39.75 8.75 1 97.81 250 ILE B CA 1
ATOM 5348 C C . ILE B 1 250 ? -10.453 -40.594 7.961 1 97.81 250 ILE B C 1
ATOM 5350 O O . ILE B 1 250 ? -10.062 -41.406 7.109 1 97.81 250 ILE B O 1
ATOM 5354 N N . LYS B 1 251 ? -11.719 -40.406 8.312 1 96.75 251 LYS B N 1
ATOM 5355 C CA . LYS B 1 251 ? -12.797 -41.094 7.59 1 96.75 251 LYS B CA 1
ATOM 5356 C C . LYS B 1 251 ? -13.711 -40.094 6.902 1 96.75 251 LYS B C 1
ATOM 5358 O O . LYS B 1 251 ? -14.211 -39.156 7.539 1 96.75 251 LYS B O 1
ATOM 5363 N N . ALA B 1 252 ? -13.875 -40.312 5.598 1 96.88 252 ALA B N 1
ATOM 5364 C CA . ALA B 1 252 ? -14.734 -39.438 4.82 1 96.88 252 ALA B CA 1
ATOM 5365 C C . ALA B 1 252 ? -15.93 -40.188 4.254 1 96.88 252 ALA B C 1
ATOM 5367 O O . ALA B 1 252 ? -15.797 -41.312 3.797 1 96.88 252 ALA B O 1
ATOM 5368 N N . THR B 1 253 ? -17.094 -39.594 4.43 1 95.56 253 THR B N 1
ATOM 5369 C CA . THR B 1 253 ? -18.312 -40.031 3.758 1 95.56 253 THR B CA 1
ATOM 5370 C C . THR B 1 253 ? -18.766 -38.969 2.738 1 95.56 253 THR B C 1
ATOM 5372 O O . THR B 1 253 ? -18.078 -38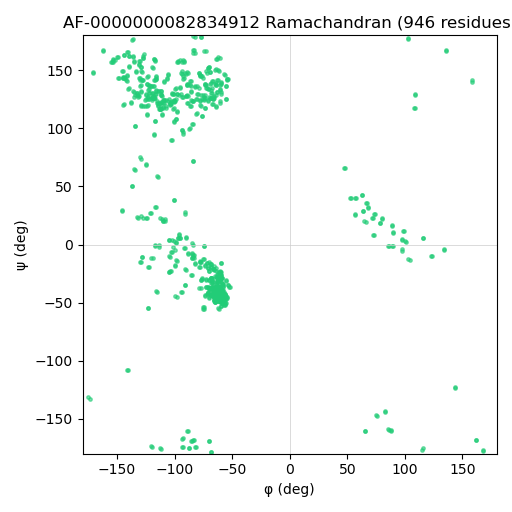 2.494 1 95.56 253 THR B O 1
ATOM 5375 N N . ALA B 1 254 ? -19.922 -39.25 2.141 1 92.62 254 ALA B N 1
ATOM 5376 C CA . ALA B 1 254 ? -20.453 -38.312 1.15 1 92.62 254 ALA B CA 1
ATOM 5377 C C . ALA B 1 254 ? -20.906 -37 1.812 1 92.62 254 ALA B C 1
ATOM 5379 O O . ALA B 1 254 ? -21 -35.969 1.151 1 92.62 254 ALA B O 1
ATOM 5380 N N . LYS B 1 255 ? -21.078 -37.062 3.145 1 92.62 255 LYS B N 1
ATOM 5381 C CA . LYS B 1 255 ? -21.719 -35.906 3.764 1 92.62 255 LYS B CA 1
ATOM 5382 C C . LYS B 1 255 ? -20.828 -35.281 4.836 1 92.62 255 LYS B C 1
ATOM 5384 O O . LYS B 1 255 ? -21.047 -34.156 5.262 1 92.62 255 LYS B O 1
ATOM 5389 N N . SER B 1 256 ? -19.906 -36.094 5.262 1 96.31 256 SER B N 1
ATOM 5390 C CA . SER B 1 256 ? -19.109 -35.562 6.367 1 96.31 256 SER B CA 1
ATOM 5391 C C . SER B 1 256 ? -17.734 -36.188 6.422 1 96.31 256 SER B C 1
ATOM 5393 O O . SER B 1 256 ? -17.531 -37.281 5.867 1 96.31 256 SER B O 1
ATOM 5395 N N . VAL B 1 257 ? -16.797 -35.5 7.035 1 98.5 257 VAL B N 1
ATOM 5396 C CA . VAL B 1 257 ? -15.453 -36 7.305 1 98.5 257 VAL B CA 1
ATOM 5397 C C . VAL B 1 257 ? -15.203 -36.031 8.812 1 98.5 257 VAL B C 1
ATOM 5399 O O . VAL B 1 257 ? -15.453 -35.031 9.508 1 98.5 257 VAL B O 1
ATOM 5402 N N . THR B 1 258 ? -14.789 -37.156 9.297 1 98.5 258 THR B N 1
ATOM 5403 C CA . THR B 1 258 ? -14.422 -37.281 10.703 1 98.5 258 THR B CA 1
ATOM 5404 C C . THR B 1 258 ? -12.898 -37.344 10.859 1 98.5 258 THR B C 1
ATOM 5406 O O . THR B 1 258 ? -12.234 -38.188 10.281 1 98.5 258 THR 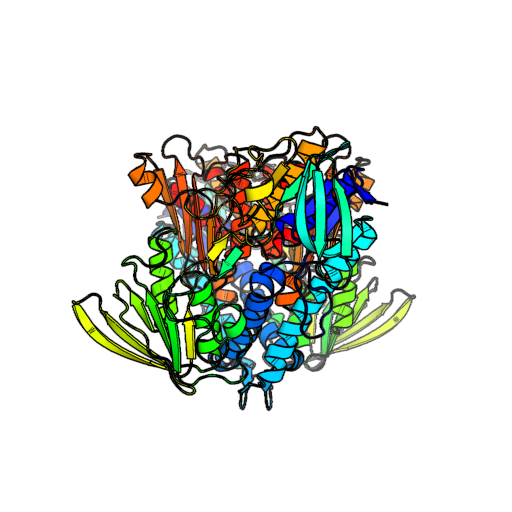B O 1
ATOM 5409 N N . VAL B 1 259 ? -12.344 -36.438 11.695 1 98.56 259 VAL B N 1
ATOM 5410 C CA . VAL B 1 259 ? -10.906 -36.312 11.922 1 98.56 259 VAL B CA 1
ATOM 5411 C C . VAL B 1 259 ? -10.594 -36.594 13.391 1 98.56 259 VAL B C 1
ATOM 5413 O O . VAL B 1 259 ? -10.625 -35.688 14.219 1 98.56 259 VAL B O 1
ATOM 5416 N N . PRO B 1 260 ? -10.258 -37.781 13.664 1 98.31 260 PRO B N 1
ATOM 5417 C CA . PRO B 1 260 ? -9.711 -38 15.008 1 98.31 260 PRO B CA 1
ATOM 5418 C C . PRO B 1 260 ? -8.336 -37.344 15.195 1 98.31 260 PRO B C 1
ATOM 5420 O O . PRO B 1 260 ? -7.512 -37.375 14.281 1 98.31 260 PRO B O 1
ATOM 5423 N N . TYR B 1 261 ? -8.133 -36.75 16.359 1 98.38 261 TYR B N 1
ATOM 5424 C CA . TYR B 1 261 ? -6.812 -36.188 16.641 1 98.38 261 TYR B CA 1
ATOM 5425 C C . TYR B 1 261 ? -6.543 -36.156 18.141 1 98.38 261 TYR B C 1
ATOM 5427 O O . TYR B 1 261 ? -7.469 -36.281 18.953 1 98.38 261 TYR B O 1
ATOM 5435 N N . VAL B 1 262 ? -5.309 -36.125 18.484 1 98.5 262 VAL B N 1
ATOM 5436 C CA . VAL B 1 262 ? -4.863 -35.875 19.844 1 98.5 262 VAL B CA 1
ATOM 5437 C C . VAL B 1 262 ? -4.441 -34.406 20 1 98.5 262 VAL B C 1
ATOM 5439 O O . VAL B 1 262 ? -3.623 -33.906 19.234 1 98.5 262 VAL B O 1
ATOM 5442 N N . ASP B 1 263 ? -5.004 -33.75 20.922 1 98 263 ASP B N 1
ATOM 5443 C CA . ASP B 1 263 ? -4.699 -32.344 21.078 1 98 263 ASP B CA 1
ATOM 5444 C C . ASP B 1 263 ? -3.348 -32.156 21.75 1 98 263 ASP B C 1
ATOM 5446 O O . ASP B 1 263 ? -2.658 -33.125 22.078 1 98 263 ASP B O 1
ATOM 5450 N N . ALA B 1 264 ? -2.926 -30.859 21.938 1 96.5 264 ALA B N 1
ATOM 5451 C CA . ALA B 1 264 ? -1.604 -30.531 22.453 1 96.5 264 ALA B CA 1
ATOM 5452 C C . ALA B 1 264 ? -1.434 -31.047 23.891 1 96.5 264 ALA B C 1
ATOM 5454 O O . ALA B 1 264 ? -0.311 -31.297 24.328 1 96.5 264 ALA B O 1
ATOM 5455 N N . LYS B 1 265 ? -2.598 -31.281 24.672 1 94.88 265 LYS B N 1
ATOM 5456 C CA . LYS B 1 265 ? -2.57 -31.766 26.047 1 94.88 265 LYS B CA 1
ATOM 5457 C C . LYS B 1 265 ? -2.561 -33.281 26.109 1 94.88 265 LYS B C 1
ATOM 5459 O O . LYS B 1 265 ? -2.475 -33.875 27.188 1 94.88 265 LYS B O 1
ATOM 5464 N N . GLY B 1 266 ? -2.734 -33.906 24.922 1 97 266 GLY B N 1
ATOM 5465 C CA . GLY B 1 266 ? -2.68 -35.375 24.859 1 97 266 GLY B CA 1
ATOM 5466 C C . GLY B 1 266 ? -4.051 -36 24.875 1 97 266 GLY B C 1
ATOM 5467 O O . GLY B 1 266 ? -4.156 -37.25 24.906 1 97 266 GLY B O 1
ATOM 5468 N N . ALA B 1 267 ? -5.008 -35.281 24.859 1 98 267 ALA B N 1
ATOM 5469 C CA . ALA B 1 267 ? -6.367 -35.812 24.906 1 98 267 ALA B CA 1
ATOM 5470 C C . ALA B 1 267 ? -6.863 -36.156 23.516 1 98 267 ALA B C 1
ATOM 5472 O O . ALA B 1 267 ? -6.625 -35.438 22.547 1 98 267 ALA B O 1
ATOM 5473 N N . GLU B 1 268 ? -7.582 -37.281 23.469 1 98.12 268 GLU B N 1
ATOM 5474 C CA . GLU B 1 268 ? -8.211 -37.688 22.219 1 98.12 268 GLU B CA 1
ATOM 5475 C C . GLU B 1 268 ? -9.43 -36.812 21.906 1 98.12 268 GLU B C 1
ATOM 5477 O O . GLU B 1 268 ? -10.258 -36.562 22.781 1 98.12 268 GLU B O 1
ATOM 5482 N N . GLN B 1 269 ? -9.414 -36.312 20.734 1 98.19 269 GLN B N 1
ATOM 5483 C CA . GLN B 1 269 ? -10.516 -35.469 20.234 1 98.19 269 GLN B CA 1
ATOM 5484 C C . GLN B 1 269 ? -11.023 -36 18.891 1 98.19 269 GLN B C 1
ATOM 5486 O O . GLN B 1 269 ? -10.391 -36.844 18.266 1 98.19 269 GLN B O 1
ATOM 5491 N N . LYS B 1 270 ? -12.258 -35.5 18.594 1 97.81 270 LYS B N 1
ATOM 5492 C CA . LYS B 1 270 ? -12.844 -35.844 17.297 1 97.81 270 LYS B CA 1
ATOM 5493 C C . LYS B 1 270 ? -13.516 -34.625 16.656 1 97.81 270 LYS B C 1
ATOM 5495 O O . LYS B 1 270 ? -14.391 -34 17.266 1 97.81 270 LYS B O 1
ATOM 5500 N N . LEU B 1 271 ? -13.062 -34.281 15.461 1 98.56 271 LEU B N 1
ATOM 5501 C CA . LEU B 1 271 ? -13.672 -33.188 14.688 1 98.56 271 LEU B CA 1
ATOM 5502 C C . LEU B 1 271 ? -14.539 -33.75 13.562 1 98.56 271 LEU B C 1
ATOM 5504 O O . LEU B 1 271 ? -14.078 -34.562 12.758 1 98.56 271 LEU B O 1
ATOM 5508 N N . VAL B 1 272 ? -15.82 -33.438 13.516 1 98.69 272 VAL B N 1
ATOM 5509 C CA . VAL B 1 272 ? -16.734 -33.812 12.453 1 98.69 272 VAL B CA 1
ATOM 5510 C C . VAL B 1 272 ? -17.188 -32.594 11.68 1 98.69 272 VAL B C 1
ATOM 5512 O O . VAL B 1 272 ? -17.766 -31.656 12.258 1 98.69 272 VAL B O 1
ATOM 5515 N N . VAL B 1 273 ? -16.922 -32.594 10.391 1 98.81 273 VAL B N 1
ATOM 5516 C CA . VAL B 1 273 ? -17.203 -31.406 9.594 1 98.81 273 VAL B CA 1
ATOM 5517 C C . VAL B 1 273 ? -17.859 -31.812 8.273 1 98.81 273 VAL B C 1
ATOM 5519 O O . VAL B 1 273 ? -17.734 -32.969 7.836 1 98.81 273 VAL B O 1
ATOM 5522 N N . ASP B 1 274 ? -18.516 -30.812 7.613 1 98.69 274 ASP B N 1
ATOM 5523 C CA . ASP B 1 274 ? -19.141 -31.016 6.312 1 98.69 274 ASP B CA 1
ATOM 5524 C C . ASP B 1 274 ? -18.094 -31.188 5.219 1 98.69 274 ASP B C 1
ATOM 5526 O O . ASP B 1 274 ? -18.266 -32 4.309 1 98.69 274 ASP B O 1
ATOM 5530 N N . LYS B 1 275 ? -17.047 -30.422 5.238 1 98.69 275 LYS B N 1
ATOM 5531 C CA . LYS B 1 275 ? -15.953 -30.469 4.277 1 98.69 275 LYS B CA 1
ATOM 5532 C C . LYS B 1 275 ? -14.609 -30.297 4.977 1 98.69 275 LYS B C 1
ATOM 5534 O O . LYS B 1 275 ? -14.531 -29.688 6.055 1 98.69 275 LYS B O 1
ATOM 5539 N N . LEU B 1 276 ? -13.586 -30.828 4.395 1 98.88 276 LEU B N 1
ATOM 5540 C CA . LEU B 1 276 ? -12.227 -30.766 4.93 1 98.88 276 LEU B CA 1
ATOM 5541 C C . LEU B 1 276 ? -11.25 -30.266 3.871 1 98.88 276 LEU B C 1
ATOM 5543 O O . LEU B 1 276 ? -11.133 -30.875 2.799 1 98.88 276 LEU B O 1
ATOM 5547 N N . ILE B 1 277 ? -10.586 -29.156 4.117 1 98.75 277 ILE B N 1
ATOM 5548 C CA . ILE B 1 277 ? -9.461 -28.703 3.289 1 98.75 277 ILE B CA 1
ATOM 5549 C C . ILE B 1 277 ? -8.164 -29.297 3.826 1 98.75 277 ILE B C 1
ATOM 5551 O O . ILE B 1 277 ? -7.848 -29.156 5.008 1 98.75 277 ILE B O 1
ATOM 5555 N N . VAL B 1 278 ? -7.484 -30.016 2.988 1 98.62 278 VAL B N 1
ATOM 5556 C CA . VAL B 1 278 ? -6.16 -30.531 3.336 1 98.62 278 VAL B CA 1
ATOM 5557 C C . VAL B 1 278 ? -5.09 -29.656 2.688 1 98.62 278 VAL B C 1
ATOM 5559 O O . VAL B 1 278 ? -4.879 -29.719 1.474 1 98.62 278 VAL B O 1
ATOM 5562 N N . SER B 1 279 ? -4.418 -28.828 3.457 1 97.94 279 SER B N 1
ATOM 5563 C CA . SER B 1 279 ? -3.406 -27.891 2.984 1 97.94 279 SER B CA 1
ATOM 5564 C C . SER B 1 279 ? -2.082 -28.094 3.715 1 97.94 279 SER B C 1
ATOM 5566 O O . SER B 1 279 ? -1.59 -27.172 4.379 1 97.94 279 SER B O 1
ATOM 5568 N N . ILE B 1 280 ? -1.438 -29.188 3.479 1 96.94 280 ILE B N 1
ATOM 5569 C CA . ILE B 1 280 ? -0.267 -29.578 4.254 1 96.94 280 ILE B CA 1
ATOM 5570 C C . ILE B 1 280 ? 0.991 -29.422 3.402 1 96.94 280 ILE B C 1
ATOM 5572 O O . ILE B 1 280 ? 1.991 -30.109 3.631 1 96.94 280 ILE B O 1
ATOM 5576 N N . GLY B 1 281 ? 0.909 -28.609 2.391 1 95.25 281 GLY B N 1
ATOM 5577 C CA . GLY B 1 281 ? 2.059 -28.344 1.543 1 95.25 281 GLY B CA 1
ATOM 5578 C C . GLY B 1 281 ? 1.872 -28.828 0.116 1 95.25 281 GLY B C 1
ATOM 5579 O O . GLY B 1 281 ? 0.772 -29.219 -0.271 1 95.25 281 GLY B O 1
ATOM 5580 N N . ARG B 1 282 ? 2.967 -28.656 -0.704 1 97.19 282 ARG B N 1
ATOM 5581 C CA . ARG B 1 282 ? 2.945 -29 -2.121 1 97.19 282 ARG B CA 1
ATOM 5582 C C . ARG B 1 282 ? 4.148 -29.859 -2.492 1 97.19 282 ARG B C 1
ATOM 5584 O O . ARG B 1 282 ? 5.145 -29.891 -1.767 1 97.19 282 ARG B O 1
ATOM 5591 N N . VAL B 1 283 ? 4.055 -30.609 -3.578 1 97.12 283 VAL B N 1
ATOM 5592 C CA . VAL B 1 283 ? 5.125 -31.453 -4.098 1 97.12 283 VAL B CA 1
ATOM 5593 C C . VAL B 1 283 ? 5.453 -31.047 -5.535 1 97.12 283 VAL B C 1
ATOM 5595 O O . VAL B 1 283 ? 4.559 -30.688 -6.309 1 97.12 283 VAL B O 1
ATOM 5598 N N . PRO B 1 284 ? 6.805 -30.969 -5.859 1 98.19 284 PRO B N 1
ATOM 5599 C CA . PRO B 1 284 ? 7.141 -30.609 -7.242 1 98.19 284 PRO B CA 1
ATOM 5600 C C . PRO B 1 284 ? 6.449 -31.516 -8.266 1 98.19 284 PRO B C 1
ATOM 5602 O O . PRO B 1 284 ? 6.297 -32.719 -8.039 1 98.19 284 PRO B O 1
ATOM 5605 N N . TYR B 1 285 ? 6.027 -30.906 -9.391 1 97.88 285 TYR B N 1
ATOM 5606 C CA . TYR B 1 285 ? 5.352 -31.641 -10.445 1 97.88 285 TYR B CA 1
ATOM 5607 C C . TYR B 1 285 ? 6.344 -32.125 -11.5 1 97.88 285 TYR B C 1
ATOM 5609 O O . TYR B 1 285 ? 6.605 -31.422 -12.477 1 97.88 285 TYR B O 1
ATOM 5617 N N . THR B 1 286 ? 6.832 -33.375 -11.391 1 97.81 286 THR B N 1
ATOM 5618 C CA . THR B 1 286 ? 7.82 -33.875 -12.336 1 97.81 286 THR B CA 1
ATOM 5619 C C . THR B 1 286 ? 7.258 -35.062 -13.125 1 97.81 286 THR B C 1
ATOM 5621 O O . THR B 1 286 ? 7.922 -35.594 -14.008 1 97.81 286 THR B O 1
ATOM 5624 N N . GLY B 1 287 ? 5.977 -35.375 -12.758 1 94.44 287 GLY B N 1
ATOM 5625 C CA . GLY B 1 287 ? 5.324 -36.5 -13.445 1 94.44 287 GLY B CA 1
ATOM 5626 C C . GLY B 1 287 ? 5.098 -36.219 -14.922 1 94.44 287 GLY B C 1
ATOM 5627 O O . GLY B 1 287 ? 4.609 -35.156 -15.289 1 94.44 287 GLY B O 1
ATOM 5628 N N . GLY B 1 288 ? 5.516 -37.094 -15.773 1 94.5 288 GLY B N 1
ATOM 5629 C CA . GLY B 1 288 ? 5.242 -36.969 -17.188 1 94.5 288 GLY B CA 1
ATOM 5630 C C . GLY B 1 288 ? 6.402 -36.344 -17.969 1 94.5 288 GLY B C 1
ATOM 5631 O O . GLY B 1 288 ? 6.406 -36.375 -19.203 1 94.5 288 GLY B O 1
ATOM 5632 N N . LEU B 1 289 ? 7.441 -35.938 -17.312 1 97.69 289 LEU B N 1
ATOM 5633 C CA . LEU B 1 289 ? 8.562 -35.25 -17.969 1 97.69 289 LEU B CA 1
ATOM 5634 C C . LEU B 1 289 ? 9.461 -36.25 -18.688 1 97.69 289 LEU B C 1
ATOM 5636 O O . LEU B 1 289 ? 10.289 -35.875 -19.516 1 97.69 289 LEU B O 1
ATOM 5640 N N . ASN B 1 290 ? 9.32 -37.594 -18.375 1 98 290 ASN B N 1
ATOM 5641 C CA . ASN B 1 290 ? 10.234 -38.625 -18.859 1 98 290 ASN B CA 1
ATOM 5642 C C . ASN B 1 290 ? 11.672 -38.344 -18.453 1 98 290 ASN B C 1
ATOM 5644 O O . ASN B 1 290 ? 12.586 -38.469 -19.266 1 98 290 ASN B O 1
ATOM 5648 N N . ALA B 1 291 ? 11.781 -37.844 -17.156 1 98 291 ALA B N 1
ATOM 5649 C CA . ALA B 1 291 ? 13.07 -37.438 -16.609 1 98 291 ALA B CA 1
ATOM 5650 C C . ALA B 1 291 ? 14.062 -38.594 -16.625 1 98 291 ALA B C 1
ATOM 5652 O O . ALA B 1 291 ? 15.234 -38.438 -16.984 1 98 291 ALA B O 1
ATOM 5653 N N . ASP B 1 292 ? 13.602 -39.812 -16.297 1 96.75 292 ASP B N 1
ATOM 5654 C CA . ASP B 1 292 ? 14.461 -40.969 -16.188 1 96.75 292 ASP B CA 1
ATOM 5655 C C . ASP B 1 292 ? 15.078 -41.312 -17.547 1 96.75 292 ASP B C 1
ATOM 5657 O O . ASP B 1 292 ? 16.25 -41.688 -17.625 1 96.75 292 ASP B O 1
ATOM 5661 N N . ALA B 1 293 ? 14.328 -41.188 -18.531 1 96.62 293 ALA B N 1
ATOM 5662 C CA . ALA B 1 293 ? 14.75 -41.594 -19.859 1 96.62 293 ALA B CA 1
ATOM 5663 C C . ALA B 1 293 ? 15.953 -40.781 -20.328 1 96.62 293 ALA B C 1
ATOM 5665 O O . ALA B 1 293 ? 16.75 -41.25 -21.141 1 96.62 293 ALA B O 1
ATOM 5666 N N . VAL B 1 294 ? 16.109 -39.594 -19.812 1 97.88 294 VAL B N 1
ATOM 5667 C CA . VAL B 1 294 ? 17.172 -38.719 -20.297 1 97.88 294 VAL B CA 1
ATOM 5668 C C . VAL B 1 294 ? 18.203 -38.5 -19.188 1 97.88 294 VAL B C 1
ATOM 5670 O O . VAL B 1 294 ? 19.172 -37.75 -19.391 1 97.88 294 VAL B O 1
ATOM 5673 N N . GLY B 1 295 ? 17.969 -39.062 -18.016 1 98 295 GLY B N 1
ATOM 5674 C CA . GLY B 1 295 ? 18.906 -38.969 -16.922 1 98 295 GLY B CA 1
ATOM 5675 C C . GLY B 1 295 ? 18.812 -37.625 -16.188 1 98 295 GLY B C 1
ATOM 5676 O O . GLY B 1 295 ? 19.812 -37.156 -15.633 1 98 295 GLY B O 1
ATOM 5677 N N . LEU B 1 296 ? 17.688 -36.969 -16.297 1 98.56 296 LEU B N 1
ATOM 5678 C CA . LEU B 1 296 ? 17.469 -35.75 -15.5 1 98.56 296 LEU B CA 1
ATOM 5679 C C . LEU B 1 296 ? 17.391 -36.094 -14.016 1 98.56 296 LEU B C 1
ATOM 5681 O O . LEU B 1 296 ? 16.547 -36.906 -13.602 1 98.56 296 LEU B O 1
ATOM 5685 N N . LYS B 1 297 ? 18.203 -35.469 -13.172 1 98.56 297 LYS B N 1
ATOM 5686 C CA . LYS B 1 297 ? 18.328 -35.844 -11.766 1 98.56 297 LYS B CA 1
ATOM 5687 C C . LYS B 1 297 ? 17.25 -35.156 -10.914 1 98.56 297 LYS B C 1
ATOM 5689 O O . LYS B 1 297 ? 17.094 -33.938 -10.961 1 98.56 297 LYS B O 1
ATOM 5694 N N . LEU B 1 298 ? 16.531 -35.938 -10.234 1 98 298 LEU B N 1
ATOM 5695 C CA . LEU B 1 298 ? 15.594 -35.5 -9.203 1 98 298 LEU B CA 1
ATOM 5696 C C . LEU B 1 298 ? 16.141 -35.812 -7.812 1 98 298 LEU B C 1
ATOM 5698 O O . LEU B 1 298 ? 16.797 -36.844 -7.621 1 98 298 LEU B O 1
ATOM 5702 N N . ASP B 1 299 ? 15.922 -35 -6.887 1 96.44 299 ASP B N 1
ATOM 5703 C CA . ASP B 1 299 ? 16.344 -35.344 -5.531 1 96.44 299 ASP B CA 1
ATOM 5704 C C . ASP B 1 299 ? 15.336 -36.25 -4.844 1 96.44 299 ASP B C 1
ATOM 5706 O O . ASP B 1 299 ? 14.406 -36.75 -5.484 1 96.44 299 ASP B O 1
ATOM 5710 N N . GLU B 1 300 ? 15.523 -36.562 -3.551 1 95.06 300 GLU B N 1
ATOM 5711 C CA . GLU B 1 300 ? 14.734 -37.562 -2.824 1 95.06 300 GLU B CA 1
ATOM 5712 C C . GLU B 1 300 ? 13.297 -37.062 -2.641 1 95.06 300 GLU B C 1
ATOM 5714 O O . GLU B 1 300 ? 12.391 -37.875 -2.404 1 95.06 300 GLU B O 1
ATOM 5719 N N . ARG B 1 301 ? 13.117 -35.812 -2.768 1 94.38 301 ARG B N 1
ATOM 5720 C CA . ARG B 1 301 ? 11.773 -35.281 -2.572 1 94.38 301 ARG B CA 1
ATOM 5721 C C . ARG B 1 301 ? 11.094 -35 -3.908 1 94.38 301 ARG B C 1
ATOM 5723 O O . ARG B 1 301 ? 9.953 -34.531 -3.947 1 94.38 301 ARG B O 1
ATOM 5730 N N . GLY B 1 302 ? 11.781 -35.219 -5.008 1 97.06 302 GLY B N 1
ATOM 5731 C CA . GLY B 1 302 ? 11.188 -35.125 -6.332 1 97.06 302 GLY B CA 1
ATOM 5732 C C . GLY B 1 302 ? 11.5 -33.812 -7.027 1 97.06 302 GLY B C 1
ATOM 5733 O O . GLY B 1 302 ? 11.055 -33.562 -8.156 1 97.06 302 GLY B O 1
ATOM 5734 N N . PHE B 1 303 ? 12.297 -33 -6.371 1 98.56 303 PHE B N 1
ATOM 5735 C CA . PHE B 1 303 ? 12.703 -31.734 -6.992 1 98.56 303 PHE B CA 1
ATOM 5736 C C . PHE B 1 303 ? 13.773 -31.984 -8.047 1 98.56 303 PHE B C 1
ATOM 5738 O O . PHE B 1 303 ? 14.648 -32.844 -7.875 1 98.56 303 PHE B O 1
ATOM 5745 N N . ILE B 1 304 ? 13.711 -31.203 -9.094 1 98.81 304 ILE B N 1
ATOM 5746 C CA . ILE B 1 304 ? 14.812 -31.25 -10.055 1 98.81 304 ILE B CA 1
ATOM 5747 C C . ILE B 1 304 ? 16.062 -30.625 -9.422 1 98.81 304 ILE B C 1
ATOM 5749 O O . ILE B 1 304 ? 16.016 -29.516 -8.891 1 98.81 304 ILE B O 1
ATOM 5753 N N . ALA B 1 305 ? 17.156 -31.375 -9.453 1 98.56 305 ALA B N 1
ATOM 5754 C CA . ALA B 1 305 ? 18.422 -30.859 -8.914 1 98.56 305 ALA B CA 1
ATOM 5755 C C . ALA B 1 305 ? 19 -29.766 -9.812 1 98.56 305 ALA B C 1
ATOM 5757 O O . ALA B 1 305 ? 19.188 -29.984 -11.008 1 98.56 305 ALA B O 1
ATOM 5758 N N . VAL B 1 306 ? 19.234 -28.641 -9.266 1 98.5 306 VAL B N 1
ATOM 5759 C CA . VAL B 1 306 ? 19.844 -27.547 -10.031 1 98.5 306 VAL B CA 1
ATOM 5760 C C . VAL B 1 306 ? 20.938 -26.891 -9.211 1 98.5 306 VAL B C 1
ATOM 5762 O O . VAL B 1 306 ? 20.953 -27 -7.98 1 98.5 306 VAL B O 1
ATOM 5765 N N . ASP B 1 307 ? 21.859 -26.219 -9.867 1 97.56 307 ASP B N 1
ATOM 5766 C CA . ASP B 1 307 ? 22.859 -25.406 -9.164 1 97.56 307 ASP B CA 1
ATOM 5767 C C . ASP B 1 307 ? 22.312 -24.016 -8.875 1 97.56 307 ASP B C 1
ATOM 5769 O O . ASP B 1 307 ? 21.109 -23.781 -8.969 1 97.56 307 ASP B O 1
ATOM 5773 N N . GLY B 1 308 ? 23.125 -23.062 -8.438 1 95.94 308 GLY B N 1
ATOM 5774 C CA . GLY B 1 308 ? 22.734 -21.719 -8.055 1 95.94 308 GLY B CA 1
ATOM 5775 C C . GLY B 1 308 ? 22.172 -20.922 -9.219 1 95.94 308 GLY B C 1
ATOM 5776 O O . GLY B 1 308 ? 21.438 -19.953 -9.016 1 95.94 308 GLY B O 1
ATOM 5777 N N . ASP B 1 309 ? 22.484 -21.344 -10.43 1 97.44 309 ASP B N 1
ATOM 5778 C CA . ASP B 1 309 ? 22.078 -20.625 -11.625 1 97.44 309 ASP B CA 1
ATOM 5779 C C . ASP B 1 309 ? 20.859 -21.281 -12.281 1 97.44 309 ASP B C 1
ATOM 5781 O O . ASP B 1 309 ? 20.438 -20.875 -13.359 1 97.44 309 ASP B O 1
ATOM 5785 N N . CYS B 1 310 ? 20.266 -22.344 -11.703 1 98.38 310 CYS B N 1
ATOM 5786 C CA . CYS B 1 310 ? 19.094 -23.062 -12.172 1 98.38 310 CYS B CA 1
ATOM 5787 C C . CYS B 1 310 ? 19.453 -24.016 -13.297 1 98.38 310 CYS B C 1
ATOM 5789 O O . CYS B 1 310 ? 18.578 -24.422 -14.086 1 98.38 310 CYS B O 1
ATOM 5791 N N . LYS B 1 311 ? 20.766 -24.344 -13.414 1 98.44 311 LYS B N 1
ATOM 5792 C CA . LYS B 1 311 ? 21.203 -25.344 -14.375 1 98.44 311 LYS B CA 1
ATOM 5793 C C . LYS B 1 311 ? 21.031 -26.75 -13.82 1 98.44 311 LYS B C 1
ATOM 5795 O O . LYS B 1 311 ? 21.359 -27.016 -12.656 1 98.44 311 LYS B O 1
ATOM 5800 N N . THR B 1 312 ? 20.516 -27.641 -14.664 1 98.69 312 THR B N 1
ATOM 5801 C CA . THR B 1 312 ? 20.422 -29.047 -14.281 1 98.69 312 THR B CA 1
ATOM 5802 C C . THR B 1 312 ? 21.719 -29.781 -14.625 1 98.69 312 THR B C 1
ATOM 5804 O O . THR B 1 312 ? 22.688 -29.172 -15.062 1 98.69 312 THR B O 1
ATOM 5807 N N . ASN B 1 313 ? 21.703 -31.156 -14.391 1 98.56 313 ASN B N 1
ATOM 5808 C CA . ASN B 1 313 ? 22.844 -31.984 -14.75 1 98.56 313 ASN B CA 1
ATOM 5809 C C . ASN B 1 313 ? 22.953 -32.188 -16.25 1 98.56 313 ASN B C 1
ATOM 5811 O O . ASN B 1 313 ? 23.984 -32.625 -16.766 1 98.56 313 ASN B O 1
ATOM 5815 N N . LEU B 1 314 ? 21.859 -31.938 -17.031 1 98.5 314 LEU B N 1
ATOM 5816 C CA . LEU B 1 314 ? 21.859 -32.094 -18.484 1 98.5 314 LEU B CA 1
ATOM 5817 C C . LEU B 1 314 ? 22.297 -30.812 -19.172 1 98.5 314 LEU B C 1
ATOM 5819 O O . LEU B 1 314 ? 21.922 -29.719 -18.734 1 98.5 314 LEU B O 1
ATOM 5823 N N . PRO B 1 315 ? 23.109 -30.938 -20.188 1 98.19 315 PRO B N 1
ATOM 5824 C CA . PRO B 1 315 ? 23.547 -29.734 -20.891 1 98.19 315 PRO B CA 1
ATOM 5825 C C . PRO B 1 315 ? 22.391 -28.938 -21.484 1 98.19 315 PRO B C 1
ATOM 5827 O O . PRO B 1 315 ? 21.5 -29.516 -22.109 1 98.19 315 PRO B O 1
ATOM 5830 N N . ASN B 1 316 ? 22.312 -27.641 -21.234 1 98.56 316 ASN B N 1
ATOM 5831 C CA . ASN B 1 316 ? 21.344 -26.688 -21.781 1 98.56 316 ASN B CA 1
ATOM 5832 C C . ASN B 1 316 ? 19.938 -26.984 -21.297 1 98.56 316 ASN B C 1
ATOM 5834 O O . ASN B 1 316 ? 18.953 -26.625 -21.969 1 98.56 316 ASN B O 1
ATOM 5838 N N . VAL B 1 317 ? 19.812 -27.734 -20.219 1 98.88 317 VAL B N 1
ATOM 5839 C CA . VAL B 1 317 ? 18.516 -27.938 -19.562 1 98.88 317 VAL B CA 1
ATOM 5840 C C . VAL B 1 317 ? 18.484 -27.203 -18.234 1 98.88 317 VAL B C 1
ATOM 5842 O O . VAL B 1 317 ? 19.359 -27.391 -17.391 1 98.88 317 VAL B O 1
ATOM 5845 N N . TRP B 1 318 ? 17.484 -26.344 -18.094 1 98.88 318 TRP B N 1
ATOM 5846 C CA . TRP B 1 318 ? 17.266 -25.484 -16.938 1 98.88 318 TRP B CA 1
ATOM 5847 C C . TRP B 1 318 ? 15.945 -25.828 -16.234 1 98.88 318 TRP B C 1
ATOM 5849 O O . TRP B 1 318 ? 15.07 -26.453 -16.828 1 98.88 318 TRP B O 1
ATOM 5859 N N . ALA B 1 319 ? 15.836 -25.438 -14.914 1 98.94 319 ALA B N 1
ATOM 5860 C CA . ALA B 1 319 ? 14.57 -25.594 -14.203 1 98.94 319 ALA B CA 1
ATOM 5861 C C . ALA B 1 319 ? 14.352 -24.453 -13.219 1 98.94 319 ALA B C 1
ATOM 5863 O O . ALA B 1 319 ? 15.297 -23.969 -12.586 1 98.94 319 ALA B O 1
ATOM 5864 N N . VAL B 1 320 ? 13.109 -24.016 -13.078 1 98.81 320 VAL B N 1
ATOM 5865 C CA . VAL B 1 320 ? 12.812 -22.844 -12.258 1 98.81 320 VAL B CA 1
ATOM 5866 C C . VAL B 1 320 ? 11.477 -23.047 -11.539 1 98.81 320 VAL B C 1
ATOM 5868 O O . VAL B 1 320 ? 10.68 -23.906 -11.922 1 98.81 320 VAL B O 1
ATOM 5871 N N . GLY B 1 321 ? 11.242 -22.219 -10.477 1 98.5 321 GLY B N 1
ATOM 5872 C CA . GLY B 1 321 ? 9.961 -22.172 -9.789 1 98.5 321 GLY B CA 1
ATOM 5873 C C . GLY B 1 321 ? 9.812 -23.266 -8.75 1 98.5 321 GLY B C 1
ATOM 5874 O O . GLY B 1 321 ? 10.766 -23.609 -8.055 1 98.5 321 GLY B O 1
ATOM 5875 N N . ASP B 1 322 ? 8.625 -23.734 -8.664 1 98.56 322 ASP B N 1
ATOM 5876 C CA . ASP B 1 322 ? 8.297 -24.641 -7.562 1 98.56 322 ASP B CA 1
ATOM 5877 C C . ASP B 1 322 ? 8.891 -26.031 -7.789 1 98.56 322 ASP B C 1
ATOM 5879 O O . ASP B 1 322 ? 8.938 -26.844 -6.871 1 98.56 322 ASP B O 1
ATOM 5883 N N . VAL B 1 323 ? 9.375 -26.312 -8.992 1 98.81 323 VAL B N 1
ATOM 5884 C CA . VAL B 1 323 ? 9.859 -27.656 -9.297 1 98.81 323 VAL B CA 1
ATOM 5885 C C . VAL B 1 323 ? 11.305 -27.812 -8.82 1 98.81 323 VAL B C 1
ATOM 5887 O O . VAL B 1 323 ? 11.844 -28.922 -8.805 1 98.81 323 VAL B O 1
ATOM 5890 N N . VAL B 1 324 ? 11.945 -26.688 -8.391 1 98.5 324 VAL B N 1
ATOM 5891 C CA . VAL B 1 324 ? 13.312 -26.719 -7.891 1 98.5 324 VAL B CA 1
ATOM 5892 C C . VAL B 1 324 ? 13.352 -26.219 -6.449 1 98.5 324 VAL B C 1
ATOM 5894 O O . VAL B 1 324 ? 12.312 -25.969 -5.844 1 98.5 324 VAL B O 1
ATOM 5897 N N . ARG B 1 325 ? 14.477 -26.062 -5.863 1 95.81 325 ARG B N 1
ATOM 5898 C CA . ARG B 1 325 ? 14.703 -25.656 -4.484 1 95.81 325 ARG B CA 1
ATOM 5899 C C . ARG B 1 325 ? 14.18 -24.234 -4.242 1 95.81 325 ARG B C 1
ATOM 5901 O O . ARG B 1 325 ? 13.977 -23.469 -5.191 1 95.81 325 ARG B O 1
ATOM 5908 N N . GLY B 1 326 ? 13.945 -23.922 -2.9 1 94.25 326 GLY B N 1
ATOM 5909 C CA . GLY B 1 326 ? 13.594 -22.562 -2.518 1 94.25 326 GLY B CA 1
ATOM 5910 C C . GLY B 1 326 ? 12.117 -22.391 -2.227 1 94.25 326 GLY B C 1
ATOM 5911 O O . GLY B 1 326 ? 11.336 -23.344 -2.381 1 94.25 326 GLY B O 1
ATOM 5912 N N . PRO B 1 327 ? 11.773 -21.172 -1.817 1 95.06 327 PRO B N 1
ATOM 5913 C CA . PRO B 1 327 ? 10.367 -20.922 -1.501 1 95.06 327 PRO B CA 1
ATOM 5914 C C . PRO B 1 327 ? 9.453 -21.062 -2.717 1 95.06 327 PRO B C 1
ATOM 5916 O O . PRO B 1 327 ? 9.828 -20.672 -3.826 1 95.06 327 PRO B O 1
ATOM 5919 N N . MET B 1 328 ? 8.383 -21.672 -2.521 1 96.81 328 MET B N 1
ATOM 5920 C CA . MET B 1 328 ? 7.41 -21.859 -3.592 1 96.81 328 MET B CA 1
ATOM 5921 C C . MET B 1 328 ? 6.512 -20.625 -3.721 1 96.81 328 MET B C 1
ATOM 5923 O O . MET B 1 328 ? 5.352 -20.656 -3.305 1 96.81 328 MET B O 1
ATOM 5927 N N . LEU B 1 329 ? 7.051 -19.562 -4.215 1 97.81 329 LEU B N 1
ATOM 5928 C CA . LEU B 1 329 ? 6.406 -18.281 -4.418 1 97.81 329 LEU B CA 1
ATOM 5929 C C . LEU B 1 329 ? 6.434 -17.875 -5.891 1 97.81 329 LEU B C 1
ATOM 5931 O O . LEU B 1 329 ? 7.465 -18.016 -6.559 1 97.81 329 LEU B O 1
ATOM 5935 N N . ALA B 1 330 ? 5.281 -17.375 -6.367 1 98.19 330 ALA B N 1
ATOM 5936 C CA . ALA B 1 330 ? 5.148 -17.016 -7.773 1 98.19 330 ALA B CA 1
ATOM 5937 C C . ALA B 1 330 ? 6.223 -16 -8.188 1 98.19 330 ALA B C 1
ATOM 5939 O O . ALA B 1 330 ? 6.82 -16.141 -9.258 1 98.19 330 ALA B O 1
ATOM 5940 N N . HIS B 1 331 ? 6.465 -15.016 -7.34 1 98.5 331 HIS B N 1
ATOM 5941 C CA . HIS B 1 331 ? 7.426 -13.977 -7.703 1 98.5 331 HIS B CA 1
ATOM 5942 C C . HIS B 1 331 ? 8.852 -14.516 -7.645 1 98.5 331 HIS B C 1
ATOM 5944 O O . HIS B 1 331 ? 9.719 -14.07 -8.406 1 98.5 331 HIS B O 1
ATOM 5950 N N . LYS B 1 332 ? 9.172 -15.469 -6.793 1 98.25 332 LYS B N 1
ATOM 5951 C CA . LYS B 1 332 ? 10.461 -16.156 -6.859 1 98.25 332 LYS B CA 1
ATOM 5952 C C . LYS B 1 332 ? 10.625 -16.891 -8.188 1 98.25 332 LYS B C 1
ATOM 5954 O O . LYS B 1 332 ? 11.68 -16.828 -8.812 1 98.25 332 LYS B O 1
ATOM 5959 N N . ALA B 1 333 ? 9.57 -17.547 -8.609 1 98.69 333 ALA B N 1
ATOM 5960 C CA . ALA B 1 333 ? 9.586 -18.266 -9.875 1 98.69 333 ALA B CA 1
ATOM 5961 C C . ALA B 1 333 ? 9.797 -17.312 -11.047 1 98.69 333 ALA B C 1
ATOM 5963 O O . ALA B 1 333 ? 10.555 -17.609 -11.969 1 98.69 333 ALA B O 1
ATOM 5964 N N . GLU B 1 334 ? 9.117 -16.188 -11.023 1 98.56 334 GLU B N 1
ATOM 5965 C CA . GLU B 1 334 ? 9.258 -15.188 -12.07 1 98.56 334 GLU B CA 1
ATOM 5966 C C . GLU B 1 334 ? 10.688 -14.68 -12.164 1 98.56 334 GLU B C 1
ATOM 5968 O O . GLU B 1 334 ? 11.242 -14.555 -13.258 1 98.56 334 GLU B O 1
ATOM 5973 N N . GLU B 1 335 ? 11.25 -14.391 -11.039 1 98.38 335 GLU B N 1
ATOM 5974 C CA . GLU B 1 335 ? 12.625 -13.898 -11.008 1 98.38 335 GLU B CA 1
ATOM 5975 C C . GLU B 1 335 ? 13.594 -14.922 -11.578 1 98.38 335 GLU B C 1
ATOM 5977 O O . GLU B 1 335 ? 14.5 -14.578 -12.336 1 98.38 335 GLU B O 1
ATOM 5982 N N . GLU B 1 336 ? 13.414 -16.156 -11.219 1 98.69 336 GLU B N 1
ATOM 5983 C CA . GLU B 1 336 ? 14.25 -17.219 -11.773 1 98.69 336 GLU B CA 1
ATOM 5984 C C . GLU B 1 336 ? 14.055 -17.344 -13.273 1 98.69 336 GLU B C 1
ATOM 5986 O O . GLU B 1 336 ? 15.008 -17.562 -14.016 1 98.69 336 GLU B O 1
ATOM 5991 N N . GLY B 1 337 ? 12.789 -17.234 -13.703 1 98.81 337 GLY B N 1
ATOM 5992 C CA . GLY B 1 337 ? 12.5 -17.281 -15.125 1 98.81 337 GLY B CA 1
ATOM 5993 C C . GLY B 1 337 ? 13.227 -16.219 -15.922 1 98.81 337 GLY B C 1
ATOM 5994 O O . GLY B 1 337 ? 13.844 -16.516 -16.953 1 98.81 337 GLY B O 1
ATOM 5995 N N . VAL B 1 338 ? 13.18 -15.008 -15.445 1 98.69 338 VAL B N 1
ATOM 5996 C CA . VAL B 1 338 ? 13.867 -13.898 -16.109 1 98.69 338 VAL B CA 1
ATOM 5997 C C . VAL B 1 338 ? 15.367 -14.156 -16.109 1 98.69 338 VAL B C 1
ATOM 5999 O O . VAL B 1 338 ? 16.031 -13.992 -17.141 1 98.69 338 VAL B O 1
ATOM 6002 N N . ALA B 1 339 ? 15.906 -14.562 -14.992 1 98.56 339 ALA B N 1
ATOM 6003 C CA . ALA B 1 339 ? 17.344 -14.789 -14.852 1 98.56 339 ALA B CA 1
ATOM 6004 C C . ALA B 1 339 ? 17.828 -15.844 -15.836 1 98.56 339 ALA B C 1
ATOM 6006 O O . ALA B 1 339 ? 18.859 -15.664 -16.5 1 98.56 339 ALA B O 1
ATOM 6007 N N . VAL B 1 340 ? 17.125 -16.922 -15.93 1 98.81 340 VAL B N 1
ATOM 6008 C CA . VAL B 1 340 ? 17.516 -18.031 -16.797 1 98.81 340 VAL B CA 1
ATOM 6009 C C . VAL B 1 340 ? 17.453 -17.594 -18.25 1 98.81 340 VAL B C 1
ATOM 6011 O O . VAL B 1 340 ? 18.375 -17.875 -19.031 1 98.81 340 VAL B O 1
ATOM 6014 N N . ALA B 1 341 ? 16.375 -16.906 -18.656 1 98.81 341 ALA B N 1
ATOM 6015 C CA . ALA B 1 341 ? 16.266 -16.391 -20.016 1 98.81 341 ALA B CA 1
ATOM 6016 C C . ALA B 1 341 ? 17.469 -15.5 -20.359 1 98.81 341 ALA B C 1
ATOM 6018 O O . ALA B 1 341 ? 18.031 -15.617 -21.438 1 98.81 341 ALA B O 1
ATOM 6019 N N . GLU B 1 342 ? 17.828 -14.664 -19.453 1 98.56 342 GLU B N 1
ATOM 6020 C CA . GLU B 1 342 ? 18.953 -13.75 -19.672 1 98.56 342 GLU B CA 1
ATOM 6021 C C . GLU B 1 342 ? 20.281 -14.5 -19.719 1 98.56 342 GLU B C 1
ATOM 6023 O O . GLU B 1 342 ? 21.156 -14.172 -20.531 1 98.56 342 GLU B O 1
ATOM 6028 N N . ARG B 1 343 ? 20.438 -15.484 -18.906 1 98.62 343 ARG B N 1
ATOM 6029 C CA . ARG B 1 343 ? 21.656 -16.297 -18.938 1 98.62 343 ARG B CA 1
ATOM 6030 C C . ARG B 1 343 ? 21.781 -17.047 -20.25 1 98.62 343 ARG B C 1
ATOM 6032 O O . ARG B 1 343 ? 22.859 -17.141 -20.828 1 98.62 343 ARG B O 1
ATOM 6039 N N . ILE B 1 344 ? 20.703 -17.594 -20.734 1 98.75 344 ILE B N 1
ATOM 6040 C CA . ILE B 1 344 ? 20.688 -18.281 -22.016 1 98.75 344 ILE B CA 1
ATOM 6041 C C . ILE B 1 344 ? 21.125 -17.328 -23.125 1 98.75 344 ILE B C 1
ATOM 6043 O O . ILE B 1 344 ? 21.844 -17.734 -24.047 1 98.75 344 ILE B O 1
ATOM 6047 N N . ALA B 1 345 ? 20.797 -16.078 -22.969 1 98.31 345 ALA B N 1
ATOM 6048 C CA . ALA B 1 345 ? 21.125 -15.055 -23.953 1 98.31 345 ALA B CA 1
ATOM 6049 C C . ALA B 1 345 ? 22.547 -14.539 -23.75 1 98.31 345 ALA B C 1
ATOM 6051 O O . ALA B 1 345 ? 22.984 -13.617 -24.453 1 98.31 345 ALA B O 1
ATOM 6052 N N . GLY B 1 346 ? 23.25 -15.039 -22.781 1 97.81 346 GLY B N 1
ATOM 6053 C CA . GLY B 1 346 ? 24.625 -14.641 -22.547 1 97.81 346 GLY B CA 1
ATOM 6054 C C . GLY B 1 346 ? 24.766 -13.461 -21.609 1 97.81 346 GLY B C 1
ATOM 6055 O O . GLY B 1 346 ? 25.844 -12.906 -21.438 1 97.81 346 GLY B O 1
ATOM 6056 N N . GLN B 1 347 ? 23.641 -13.125 -20.984 1 97.12 347 GLN B N 1
ATOM 6057 C CA . GLN B 1 347 ? 23.656 -12.039 -20.016 1 97.12 347 GLN B CA 1
ATOM 6058 C C . GLN B 1 347 ? 23.891 -12.57 -18.609 1 97.12 347 GLN B C 1
ATOM 6060 O O . GLN B 1 347 ? 24.25 -13.734 -18.422 1 97.12 347 GLN B O 1
ATOM 6065 N N . HIS B 1 348 ? 23.797 -11.633 -17.625 1 93.75 348 HIS B N 1
ATOM 6066 C CA . HIS B 1 348 ? 24.125 -12 -16.25 1 93.75 348 HIS B CA 1
ATOM 6067 C C . HIS B 1 348 ? 22.906 -11.906 -15.344 1 93.75 348 HIS B C 1
ATOM 6069 O O . HIS B 1 348 ? 22.906 -11.195 -14.336 1 93.75 348 HIS B O 1
ATOM 6075 N N . GLY B 1 349 ? 21.906 -12.688 -15.742 1 93 349 GLY B N 1
ATOM 6076 C CA . GLY B 1 349 ? 20.719 -12.719 -14.906 1 93 349 GLY B CA 1
ATOM 6077 C C . GLY B 1 349 ? 21 -13.133 -13.469 1 93 349 GLY B C 1
ATOM 6078 O O . GLY B 1 349 ? 21.906 -13.93 -13.219 1 93 349 GLY B O 1
ATOM 6079 N N . HIS B 1 350 ? 20.188 -12.523 -12.492 1 92.19 350 HIS B N 1
ATOM 6080 C CA . HIS B 1 350 ? 20.438 -12.828 -11.086 1 92.19 350 HIS B CA 1
ATOM 6081 C C . HIS B 1 350 ? 19.141 -12.844 -10.289 1 92.19 350 HIS B C 1
ATOM 6083 O O . HIS B 1 350 ? 18.141 -12.227 -10.695 1 92.19 350 HIS B O 1
ATOM 6089 N N . VAL B 1 351 ? 19.141 -13.672 -9.266 1 94.88 351 VAL B N 1
ATOM 6090 C CA . VAL B 1 351 ? 18.062 -13.695 -8.281 1 94.88 351 VAL B CA 1
ATOM 6091 C C . VAL B 1 351 ? 18.641 -13.5 -6.879 1 94.88 351 VAL B C 1
ATOM 6093 O O . VAL B 1 351 ? 19.547 -14.227 -6.465 1 94.88 351 VAL B O 1
ATOM 6096 N N . ASN B 1 352 ? 18.125 -12.477 -6.148 1 95.69 352 ASN B N 1
ATOM 6097 C CA . ASN B 1 352 ? 18.5 -12.289 -4.75 1 95.69 352 ASN B CA 1
ATOM 6098 C C . ASN B 1 352 ? 17.516 -12.961 -3.805 1 95.69 352 ASN B C 1
ATOM 6100 O O . ASN B 1 352 ? 16.516 -12.352 -3.404 1 95.69 352 ASN B O 1
ATOM 6104 N N . PHE B 1 353 ? 17.844 -14.133 -3.344 1 95.19 353 PHE B N 1
ATOM 6105 C CA . PHE B 1 353 ? 16.922 -14.922 -2.537 1 95.19 353 PHE B CA 1
ATOM 6106 C C . PHE B 1 353 ? 16.766 -14.32 -1.146 1 95.19 353 PHE B C 1
ATOM 6108 O O . PHE B 1 353 ? 15.797 -14.617 -0.44 1 95.19 353 PHE B O 1
ATOM 6115 N N . ASP B 1 354 ? 17.688 -13.438 -0.78 1 95 354 ASP B N 1
ATOM 6116 C CA . ASP B 1 354 ? 17.672 -12.859 0.56 1 95 354 ASP B CA 1
ATOM 6117 C C . ASP B 1 354 ? 16.609 -11.766 0.668 1 95 354 ASP B C 1
ATOM 6119 O O . ASP B 1 354 ? 16.266 -11.344 1.771 1 95 354 ASP B O 1
ATOM 6123 N N . THR B 1 355 ? 16.125 -11.32 -0.423 1 97.81 355 THR B N 1
ATOM 6124 C CA . THR B 1 355 ? 15.18 -10.203 -0.375 1 97.81 355 THR B CA 1
ATOM 6125 C C . THR B 1 355 ? 13.875 -10.57 -1.073 1 97.81 355 THR B C 1
ATOM 6127 O O . THR B 1 355 ? 13.18 -9.695 -1.59 1 97.81 355 THR B O 1
ATOM 6130 N N . VAL B 1 356 ? 13.586 -11.867 -1.191 1 98.38 356 VAL B N 1
ATOM 6131 C CA . VAL B 1 356 ? 12.281 -12.305 -1.673 1 98.38 356 VAL B CA 1
ATOM 6132 C C . VAL B 1 356 ? 11.227 -12.078 -0.591 1 98.38 356 VAL B C 1
ATOM 6134 O O . VAL B 1 356 ? 11.312 -12.641 0.5 1 98.38 356 VAL B O 1
ATOM 6137 N N . PRO B 1 357 ? 10.242 -11.234 -0.867 1 98.69 357 PRO B N 1
ATOM 6138 C CA . PRO B 1 357 ? 9.242 -10.969 0.173 1 98.69 357 PRO B CA 1
ATOM 6139 C C . PRO B 1 357 ? 8.211 -12.078 0.296 1 98.69 357 PRO B C 1
ATOM 6141 O O . PRO B 1 357 ? 7.855 -12.711 -0.703 1 98.69 357 PRO B O 1
ATOM 6144 N N . TRP B 1 358 ? 7.758 -12.266 1.505 1 98.38 358 TRP B N 1
ATOM 6145 C CA . TRP B 1 358 ? 6.672 -13.195 1.811 1 98.38 358 TRP B CA 1
ATOM 6146 C C . TRP B 1 358 ? 5.406 -12.438 2.203 1 98.38 358 TRP B C 1
ATOM 6148 O O . TRP B 1 358 ? 5.469 -11.438 2.916 1 98.38 358 TRP B O 1
ATOM 6158 N N . VAL B 1 359 ? 4.266 -12.977 1.71 1 98.56 359 VAL B N 1
ATOM 6159 C CA . VAL B 1 359 ? 3.01 -12.328 2.064 1 98.56 359 VAL B CA 1
ATOM 6160 C C . VAL B 1 359 ? 1.941 -13.383 2.338 1 98.56 359 VAL B C 1
ATOM 6162 O O . VAL B 1 359 ? 1.854 -14.391 1.626 1 98.56 359 VAL B O 1
ATOM 6165 N N . ILE B 1 360 ? 1.194 -13.266 3.383 1 98.5 360 ILE B N 1
ATOM 6166 C CA . ILE B 1 360 ? -0.086 -13.922 3.625 1 98.5 360 ILE B CA 1
ATOM 6167 C C . ILE B 1 360 ? -1.212 -12.891 3.576 1 98.5 360 ILE B C 1
ATOM 6169 O O . ILE B 1 360 ? -1.253 -11.969 4.395 1 98.5 360 ILE B O 1
ATOM 6173 N N . TYR B 1 361 ? -2.15 -13.008 2.654 1 98.25 361 TYR B N 1
ATOM 6174 C CA . TYR B 1 361 ? -3.076 -11.945 2.283 1 98.25 361 TYR B CA 1
ATOM 6175 C C . TYR B 1 361 ? -4.348 -12.008 3.123 1 98.25 361 TYR B C 1
ATOM 6177 O O . TYR B 1 361 ? -5.406 -11.547 2.693 1 98.25 361 TYR B O 1
ATOM 6185 N N . THR B 1 362 ? -4.285 -12.508 4.285 1 97.94 362 THR B N 1
ATOM 6186 C CA . THR B 1 362 ? -5.41 -12.477 5.215 1 97.94 362 THR B CA 1
ATOM 6187 C C . THR B 1 362 ? -5.688 -11.055 5.684 1 97.94 362 THR B C 1
ATOM 6189 O O . THR B 1 362 ? -5.141 -10.094 5.133 1 97.94 362 THR B O 1
ATOM 6192 N N . SER B 1 363 ? -6.73 -10.898 6.605 1 96.94 363 SER B N 1
ATOM 6193 C CA . SER B 1 363 ? -6.977 -9.664 7.344 1 96.94 363 SER B CA 1
ATOM 6194 C C . SER B 1 363 ? -6.824 -9.883 8.844 1 96.94 363 SER B C 1
ATOM 6196 O O . SER B 1 363 ? -7.68 -10.492 9.484 1 96.94 363 SER B O 1
ATOM 6198 N N . PRO B 1 364 ? -5.699 -9.367 9.445 1 98 364 PRO B N 1
ATOM 6199 C CA . PRO B 1 364 ? -4.641 -8.531 8.867 1 98 364 PRO B CA 1
ATOM 6200 C C . PRO B 1 364 ? -3.764 -9.297 7.879 1 98 364 PRO B C 1
ATOM 6202 O O . PRO B 1 364 ? -3.674 -10.523 7.953 1 98 364 PRO B O 1
ATOM 6205 N N . GLU B 1 365 ? -3.209 -8.508 6.934 1 98.69 365 GLU B N 1
ATOM 6206 C CA . GLU B 1 365 ? -2.156 -9.078 6.102 1 98.69 365 GLU B CA 1
ATOM 6207 C C . GLU B 1 365 ? -0.872 -9.289 6.902 1 98.69 365 GLU B C 1
ATOM 6209 O O . GLU B 1 365 ? -0.65 -8.625 7.914 1 98.69 365 GLU B O 1
ATOM 6214 N N . ILE B 1 366 ? -0.109 -10.234 6.496 1 98.88 366 ILE B N 1
ATOM 6215 C CA . ILE B 1 366 ? 1.217 -10.5 7.043 1 98.88 366 ILE B CA 1
ATOM 6216 C C . ILE B 1 366 ? 2.254 -10.461 5.922 1 98.88 366 ILE B C 1
ATOM 6218 O O . ILE B 1 366 ? 2.07 -11.086 4.875 1 98.88 366 ILE B O 1
ATOM 6222 N N . ALA B 1 367 ? 3.303 -9.68 6.082 1 98.88 367 ALA B N 1
ATOM 6223 C CA . ALA B 1 367 ? 4.363 -9.617 5.082 1 98.88 367 ALA B CA 1
ATOM 6224 C C . ALA B 1 367 ? 5.73 -9.453 5.742 1 98.88 367 ALA B C 1
ATOM 6226 O O . ALA B 1 367 ? 5.855 -8.797 6.773 1 98.88 367 ALA B O 1
ATOM 6227 N N . TRP B 1 368 ? 6.715 -10.094 5.164 1 98.81 368 TRP B N 1
ATOM 6228 C CA . TRP B 1 368 ? 8.055 -9.891 5.711 1 98.81 368 TRP B CA 1
ATOM 6229 C C . TRP B 1 368 ? 9.117 -10.117 4.641 1 98.81 368 TRP B C 1
ATOM 6231 O O . TRP B 1 368 ? 8.836 -10.719 3.6 1 98.81 368 TRP B O 1
ATOM 6241 N N . VAL B 1 369 ? 10.25 -9.609 4.859 1 98.88 369 VAL B N 1
ATOM 6242 C CA . VAL B 1 369 ? 11.453 -9.82 4.066 1 98.88 369 VAL B CA 1
ATOM 6243 C C . VAL B 1 369 ? 12.68 -9.836 4.98 1 98.88 369 VAL B C 1
ATOM 6245 O O . VAL B 1 369 ? 12.719 -9.125 5.984 1 98.88 369 VAL B O 1
ATOM 6248 N N . GLY B 1 370 ? 13.633 -10.664 4.637 1 98.56 370 GLY B N 1
ATOM 6249 C CA . GLY B 1 370 ? 14.852 -10.75 5.422 1 98.56 370 GLY B CA 1
ATOM 6250 C C . GLY B 1 370 ? 14.734 -11.711 6.59 1 98.56 370 GLY B C 1
ATOM 6251 O O . GLY B 1 370 ? 13.938 -12.648 6.559 1 98.56 370 GLY B O 1
ATOM 6252 N N . LYS B 1 371 ? 15.594 -11.555 7.578 1 98.5 371 LYS B N 1
ATOM 6253 C CA . LYS B 1 371 ? 15.734 -12.508 8.672 1 98.5 371 LYS B CA 1
ATOM 6254 C C . LYS B 1 371 ? 14.812 -12.148 9.836 1 98.5 371 LYS B C 1
ATOM 6256 O O . LYS B 1 371 ? 14.531 -10.977 10.07 1 98.5 371 LYS B O 1
ATOM 6261 N N . THR B 1 372 ? 14.359 -13.133 10.508 1 98.5 372 THR B N 1
ATOM 6262 C CA . THR B 1 372 ? 13.625 -12.961 11.75 1 98.5 372 THR B CA 1
ATOM 6263 C C . THR B 1 372 ? 14.578 -12.805 12.93 1 98.5 372 THR B C 1
ATOM 6265 O O . THR B 1 372 ? 15.781 -13.062 12.797 1 98.5 372 THR B O 1
ATOM 6268 N N . GLU B 1 373 ? 13.984 -12.305 14.078 1 98.44 373 GLU B N 1
ATOM 6269 C CA . GLU B 1 373 ? 14.812 -12.266 15.281 1 98.44 373 GLU B CA 1
ATOM 6270 C C . GLU B 1 373 ? 15.297 -13.664 15.664 1 98.44 373 GLU B C 1
ATOM 6272 O O . GLU B 1 373 ? 16.438 -13.836 16.094 1 98.44 373 GLU B O 1
ATOM 6277 N N . GLN B 1 374 ? 14.461 -14.656 15.508 1 98.06 374 GLN B N 1
ATOM 6278 C CA . GLN B 1 374 ? 14.781 -16.047 15.844 1 98.06 374 GLN B CA 1
ATOM 6279 C C . GLN B 1 374 ? 15.953 -16.547 15 1 98.06 374 GLN B C 1
ATOM 6281 O O . GLN B 1 374 ? 16.859 -17.203 15.523 1 98.06 374 GLN B O 1
ATOM 6286 N N . GLN B 1 375 ? 15.93 -16.25 13.727 1 97.94 375 GLN B N 1
ATOM 6287 C CA . GLN B 1 375 ? 17.016 -16.641 12.836 1 97.94 375 GLN B CA 1
ATOM 6288 C C . GLN B 1 375 ? 18.328 -15.969 13.234 1 97.94 375 GLN B C 1
ATOM 6290 O O . GLN B 1 375 ? 19.375 -16.609 13.258 1 97.94 375 GLN B O 1
ATOM 6295 N N . LEU B 1 376 ? 18.281 -14.672 13.531 1 98.5 376 LEU B N 1
ATOM 6296 C CA . LEU B 1 376 ? 19.469 -13.906 13.883 1 98.5 376 LEU B CA 1
ATOM 6297 C C . LEU B 1 376 ? 20.062 -14.398 15.195 1 98.5 376 LEU B C 1
ATOM 6299 O O . LEU B 1 376 ? 21.297 -14.5 15.328 1 98.5 376 LEU B O 1
ATOM 6303 N N . LYS B 1 377 ? 19.219 -14.688 16.141 1 97.81 377 LYS B N 1
ATOM 6304 C CA . LYS B 1 377 ? 19.688 -15.258 17.406 1 97.81 377 LYS B CA 1
ATOM 6305 C C . LYS B 1 377 ? 20.375 -16.609 17.188 1 97.81 377 LYS B C 1
ATOM 6307 O O . LYS B 1 377 ? 21.422 -16.875 17.75 1 97.81 377 LYS B O 1
ATOM 6312 N N . ALA B 1 378 ? 19.75 -17.453 16.375 1 97.75 378 ALA B N 1
ATOM 6313 C CA . ALA B 1 378 ? 20.312 -18.75 16.078 1 97.75 378 ALA B CA 1
ATOM 6314 C C . ALA B 1 378 ? 21.672 -18.625 15.391 1 97.75 378 ALA B C 1
ATOM 6316 O O . ALA B 1 378 ? 22.562 -19.453 15.594 1 97.75 378 ALA B O 1
ATOM 6317 N N . GLU B 1 379 ? 21.859 -17.562 14.625 1 97.5 379 GLU B N 1
ATOM 6318 C CA . GLU B 1 379 ? 23.109 -17.297 13.914 1 97.5 379 GLU B CA 1
ATOM 6319 C C . GLU B 1 379 ? 24.125 -16.625 14.828 1 97.5 379 GLU B C 1
ATOM 6321 O O . GLU B 1 379 ? 25.312 -16.516 14.477 1 97.5 379 GLU B O 1
ATOM 6326 N N . GLY B 1 380 ? 23.719 -16.188 15.93 1 97.62 380 GLY B N 1
ATOM 6327 C CA . GLY B 1 380 ? 24.578 -15.461 16.844 1 97.62 380 GLY B CA 1
ATOM 6328 C C . GLY B 1 380 ? 24.906 -14.062 16.359 1 97.62 380 GLY B C 1
ATOM 6329 O O . GLY B 1 380 ? 25.953 -13.508 16.703 1 97.62 380 GLY B O 1
ATOM 6330 N N . ARG B 1 381 ? 24.109 -13.516 15.531 1 97.38 381 ARG B N 1
ATOM 6331 C CA . ARG B 1 381 ? 24.312 -12.172 15.008 1 97.38 381 ARG B CA 1
ATOM 6332 C C . ARG B 1 381 ? 23.672 -11.125 15.898 1 97.38 381 ARG B C 1
ATOM 6334 O O . ARG B 1 381 ? 22.484 -11.211 16.203 1 97.38 381 ARG B O 1
ATOM 6341 N N . GLU B 1 382 ? 24.422 -10.109 16.312 1 98.44 382 GLU B N 1
ATOM 6342 C CA . GLU B 1 382 ? 23.891 -9.031 17.141 1 98.44 382 GLU B CA 1
ATOM 6343 C C . GLU B 1 382 ? 23 -8.102 16.328 1 98.44 382 GLU B C 1
ATOM 6345 O O . GLU B 1 382 ? 23.312 -7.754 15.188 1 98.44 382 GLU B O 1
ATOM 6350 N N . TYR B 1 383 ? 21.875 -7.684 16.906 1 98.75 383 TYR B N 1
ATOM 6351 C CA . TYR B 1 383 ? 20.906 -6.84 16.203 1 98.75 383 TYR B CA 1
ATOM 6352 C C . TYR B 1 383 ? 20.172 -5.926 17.172 1 98.75 383 TYR B C 1
ATOM 6354 O O . TYR B 1 383 ? 20.234 -6.117 18.391 1 98.75 383 TYR B O 1
ATOM 6362 N N . LYS B 1 384 ? 19.531 -4.828 16.656 1 98.5 384 LYS B N 1
ATOM 6363 C CA . LYS B 1 384 ? 18.516 -3.982 17.281 1 98.5 384 LYS B CA 1
ATOM 6364 C C . LYS B 1 384 ? 17.188 -4.059 16.531 1 98.5 384 LYS B C 1
ATOM 6366 O O . LYS B 1 384 ? 17.172 -4.23 15.312 1 98.5 384 LYS B O 1
ATOM 6371 N N . ALA B 1 385 ? 16.156 -4.008 17.266 1 98.81 385 ALA B N 1
ATOM 6372 C CA . ALA B 1 385 ? 14.844 -4.059 16.641 1 98.81 385 ALA B CA 1
ATOM 6373 C C . ALA B 1 385 ? 13.961 -2.904 17.109 1 98.81 385 ALA B C 1
ATOM 6375 O O . ALA B 1 385 ? 14.086 -2.447 18.25 1 98.81 385 ALA B O 1
ATOM 6376 N N . GLY B 1 386 ? 13.164 -2.322 16.234 1 98.75 386 GLY B N 1
ATOM 6377 C CA . GLY B 1 386 ? 12.141 -1.339 16.531 1 98.75 386 GLY B CA 1
ATOM 6378 C C . GLY B 1 386 ? 10.781 -1.693 15.945 1 98.75 386 GLY B C 1
ATOM 6379 O O . GLY B 1 386 ? 10.703 -2.238 14.836 1 98.75 386 GLY B O 1
ATOM 6380 N N . SER B 1 387 ? 9.758 -1.415 16.688 1 98.69 387 SER B N 1
ATOM 6381 C CA . SER B 1 387 ? 8.398 -1.681 16.234 1 98.69 387 SER B CA 1
ATOM 6382 C C . SER B 1 387 ? 7.5 -0.464 16.422 1 98.69 387 SER B C 1
ATOM 6384 O O . SER B 1 387 ? 7.797 0.406 17.25 1 98.69 387 SER B O 1
ATOM 6386 N N . PHE B 1 388 ? 6.465 -0.339 15.656 1 98.81 388 PHE B N 1
ATOM 6387 C CA . PHE B 1 388 ? 5.488 0.742 15.734 1 98.81 388 PHE B CA 1
ATOM 6388 C C . PHE B 1 388 ? 4.09 0.226 15.43 1 98.81 388 PHE B C 1
ATOM 6390 O O . PHE B 1 388 ? 3.84 -0.322 14.352 1 98.81 388 PHE B O 1
ATOM 6397 N N . PRO B 1 389 ? 3.143 0.362 16.359 1 98.75 389 PRO B N 1
ATOM 6398 C CA . PRO B 1 389 ? 1.788 -0.167 16.172 1 98.75 389 PRO B CA 1
ATOM 6399 C C . PRO B 1 389 ? 0.93 0.706 15.266 1 98.75 389 PRO B C 1
ATOM 6401 O O . PRO B 1 389 ? 1.024 1.935 15.312 1 98.75 389 PRO B O 1
ATOM 6404 N N . PHE B 1 390 ? 0.069 0.081 14.5 1 98.69 390 PHE B N 1
ATOM 6405 C CA . PHE B 1 390 ? -0.851 0.816 13.641 1 98.69 390 PHE B CA 1
ATOM 6406 C C . PHE B 1 390 ? -1.878 1.575 14.469 1 98.69 390 PHE B C 1
ATOM 6408 O O . PHE B 1 390 ? -2.5 2.523 13.984 1 98.69 390 PHE B O 1
ATOM 6415 N N . LEU B 1 391 ? -2.018 1.22 15.695 1 97.94 391 LEU B N 1
ATOM 6416 C CA . LEU B 1 391 ? -2.877 1.944 16.625 1 97.94 391 LEU B CA 1
ATOM 6417 C C . LEU B 1 391 ? -2.445 3.402 16.75 1 97.94 391 LEU B C 1
ATOM 6419 O O . LEU B 1 391 ? -3.277 4.285 16.953 1 97.94 391 LEU B O 1
ATOM 6423 N N . ALA B 1 392 ? -1.176 3.672 16.562 1 97.94 392 ALA B N 1
ATOM 6424 C CA . ALA B 1 392 ? -0.618 5.012 16.719 1 97.94 392 ALA B CA 1
ATOM 6425 C C . ALA B 1 392 ? -0.511 5.719 15.359 1 97.94 392 ALA B C 1
ATOM 6427 O O . ALA B 1 392 ? 0.048 6.812 15.273 1 97.94 392 ALA B O 1
ATOM 6428 N N . ASN B 1 393 ? -0.997 5.148 14.344 1 97.94 393 ASN B N 1
ATOM 6429 C CA . ASN B 1 393 ? -0.918 5.688 12.992 1 97.94 393 ASN B CA 1
ATOM 6430 C C . ASN B 1 393 ? -2.223 6.367 12.578 1 97.94 393 ASN B C 1
ATOM 6432 O O . ASN B 1 393 ? -3.287 5.746 12.617 1 97.94 393 ASN B O 1
ATOM 6436 N N . GLY B 1 394 ? -2.102 7.641 12.203 1 96.94 394 GLY B N 1
ATOM 6437 C CA . GLY B 1 394 ? -3.283 8.422 11.867 1 96.94 394 GLY B CA 1
ATOM 6438 C C . GLY B 1 394 ? -4.051 7.852 10.688 1 96.94 394 GLY B C 1
ATOM 6439 O O . GLY B 1 394 ? -5.281 7.902 10.656 1 96.94 394 GLY B O 1
ATOM 6440 N N . ARG B 1 395 ? -3.355 7.34 9.633 1 97.88 395 ARG B N 1
ATOM 6441 C CA . ARG B 1 395 ? -4.016 6.758 8.469 1 97.88 395 ARG B CA 1
ATOM 6442 C C . ARG B 1 395 ? -4.773 5.488 8.852 1 97.88 395 ARG B C 1
ATOM 6444 O O . ARG B 1 395 ? -5.883 5.258 8.367 1 97.88 395 ARG B O 1
ATOM 6451 N N . ALA B 1 396 ? -4.16 4.66 9.688 1 98.19 396 ALA B N 1
ATOM 6452 C CA . ALA B 1 396 ? -4.82 3.439 10.156 1 98.19 396 ALA B CA 1
ATOM 6453 C C . ALA B 1 396 ? -6.117 3.764 10.891 1 98.19 396 ALA B C 1
ATOM 6455 O O . ALA B 1 396 ? -7.133 3.092 10.695 1 98.19 396 ALA B O 1
ATOM 6456 N N . ARG B 1 397 ? -6.105 4.801 11.68 1 96.94 397 ARG B N 1
ATOM 6457 C CA . ARG B 1 397 ? -7.305 5.223 12.398 1 96.94 397 ARG B CA 1
ATOM 6458 C C . ARG B 1 397 ? -8.383 5.699 11.43 1 96.94 397 ARG B C 1
ATOM 6460 O O . ARG B 1 397 ? -9.555 5.348 11.586 1 96.94 397 ARG B O 1
ATOM 6467 N N . ALA B 1 398 ? -7.918 6.5 10.5 1 96.5 398 ALA B N 1
ATOM 6468 C CA . ALA B 1 398 ? -8.875 7.004 9.516 1 96.5 398 ALA B CA 1
ATOM 6469 C C . ALA B 1 398 ? -9.484 5.863 8.711 1 96.5 398 ALA B C 1
ATOM 6471 O O . ALA B 1 398 ? -10.672 5.906 8.359 1 96.5 398 ALA B O 1
ATOM 6472 N N . LEU B 1 399 ? -8.672 4.859 8.43 1 95.5 399 LEU B N 1
ATOM 6473 C CA . LEU B 1 399 ? -9.125 3.68 7.703 1 95.5 399 LEU B CA 1
ATOM 6474 C C . LEU B 1 399 ? -10.109 2.875 8.547 1 95.5 399 LEU B C 1
ATOM 6476 O O . LEU B 1 399 ? -10.977 2.186 8 1 95.5 399 LEU B O 1
ATOM 6480 N N . GLY B 1 400 ? -9.945 2.92 9.828 1 95.5 400 GLY B N 1
ATOM 6481 C CA . GLY B 1 400 ? -10.727 2.105 10.742 1 95.5 400 GLY B CA 1
ATOM 6482 C C . GLY B 1 400 ? -10.109 0.745 11.016 1 95.5 400 GLY B C 1
ATOM 6483 O O . GLY B 1 400 ? -10.805 -0.191 11.406 1 95.5 400 GLY B O 1
ATOM 6484 N N . ASP B 1 401 ? -8.898 0.535 10.727 1 96.81 401 ASP B N 1
ATOM 6485 C CA . ASP B 1 401 ? -8.172 -0.706 10.984 1 96.81 401 ASP B CA 1
ATOM 6486 C C . ASP B 1 401 ? -6.801 -0.425 11.594 1 96.81 401 ASP B C 1
ATOM 6488 O O . ASP B 1 401 ? -5.848 -0.114 10.875 1 96.81 401 ASP B O 1
ATOM 6492 N N . THR B 1 402 ? -6.672 -0.609 12.875 1 97.81 402 THR B N 1
ATOM 6493 C CA . THR B 1 402 ? -5.441 -0.293 13.594 1 97.81 402 THR B CA 1
ATOM 6494 C C . THR B 1 402 ? -4.746 -1.567 14.062 1 97.81 402 THR B C 1
ATOM 6496 O O . THR B 1 402 ? -3.912 -1.528 14.969 1 97.81 402 THR B O 1
ATOM 6499 N N . THR B 1 403 ? -5.074 -2.689 13.43 1 98.12 403 THR B N 1
ATOM 6500 C CA . THR B 1 403 ? -4.547 -3.977 13.875 1 98.12 403 THR B CA 1
ATOM 6501 C C . THR B 1 403 ? -3.066 -4.102 13.531 1 98.12 403 THR B C 1
ATOM 6503 O O . THR B 1 403 ? -2.641 -3.727 12.438 1 98.12 403 THR B O 1
ATOM 6506 N N . GLY B 1 404 ? -2.338 -4.574 14.523 1 98.75 404 GLY B N 1
ATOM 6507 C CA . GLY B 1 404 ? -0.982 -5.027 14.25 1 98.75 404 GLY B CA 1
ATOM 6508 C C . GLY B 1 404 ? 0.047 -3.916 14.344 1 98.75 404 GLY B C 1
ATOM 6509 O O . GLY B 1 404 ? -0.136 -2.951 15.086 1 98.75 404 GLY B O 1
ATOM 6510 N N . PHE B 1 405 ? 1.24 -4.164 13.695 1 98.88 405 PHE B N 1
ATOM 6511 C CA . PHE B 1 405 ? 2.383 -3.262 13.781 1 98.88 405 PHE B CA 1
ATOM 6512 C C . PHE B 1 405 ? 3.377 -3.535 12.656 1 98.88 405 PHE B C 1
ATOM 6514 O O . PHE B 1 405 ? 3.244 -4.523 11.93 1 98.88 405 PHE B O 1
ATOM 6521 N N . ALA B 1 406 ? 4.281 -2.662 12.469 1 98.94 406 ALA B N 1
ATOM 6522 C CA . ALA B 1 406 ? 5.48 -2.859 11.664 1 98.94 406 ALA B CA 1
ATOM 6523 C C . ALA B 1 406 ? 6.715 -3.02 12.547 1 98.94 406 ALA B C 1
ATOM 6525 O O . ALA B 1 406 ? 6.797 -2.418 13.617 1 98.94 406 ALA B O 1
ATOM 6526 N N . LYS B 1 407 ? 7.66 -3.82 12.125 1 98.88 407 LYS B N 1
ATOM 6527 C CA . LYS B 1 407 ? 8.891 -4.078 12.867 1 98.88 407 LYS B CA 1
ATOM 6528 C C . LYS B 1 407 ? 10.102 -4.055 11.938 1 98.88 407 LYS B C 1
ATOM 6530 O O . LYS B 1 407 ? 10.086 -4.66 10.867 1 98.88 407 LYS B O 1
ATOM 6535 N N . VAL B 1 408 ? 11.141 -3.346 12.32 1 98.94 408 VAL B N 1
ATOM 6536 C CA . VAL B 1 408 ? 12.406 -3.285 11.594 1 98.94 408 VAL B CA 1
ATOM 6537 C C . VAL B 1 408 ? 13.531 -3.861 12.461 1 98.94 408 VAL B C 1
ATOM 6539 O O . VAL B 1 408 ? 13.633 -3.547 13.648 1 98.94 408 VAL B O 1
ATOM 6542 N N . ILE B 1 409 ? 14.297 -4.766 11.914 1 98.94 409 ILE B N 1
ATOM 6543 C CA . ILE B 1 409 ? 15.469 -5.332 12.562 1 98.94 409 ILE B CA 1
ATOM 6544 C C . ILE B 1 409 ? 16.734 -4.867 11.836 1 98.94 409 ILE B C 1
ATOM 6546 O O . ILE B 1 409 ? 16.828 -4.996 10.617 1 98.94 409 ILE B O 1
ATOM 6550 N N . ALA B 1 410 ? 17.672 -4.34 12.547 1 98.88 410 ALA B N 1
ATOM 6551 C CA . ALA B 1 410 ? 18.891 -3.824 11.953 1 98.88 410 ALA B CA 1
ATOM 6552 C C . ALA B 1 410 ? 20.125 -4.383 12.656 1 98.88 410 ALA B C 1
ATOM 6554 O O . ALA B 1 410 ? 20.062 -4.758 13.836 1 98.88 410 ALA B O 1
ATOM 6555 N N . ASP B 1 411 ? 21.25 -4.473 11.93 1 98.75 411 ASP B N 1
ATOM 6556 C CA . ASP B 1 411 ? 22.531 -4.879 12.508 1 98.75 411 ASP B CA 1
ATOM 6557 C C . ASP B 1 411 ? 22.953 -3.928 13.617 1 98.75 411 ASP B C 1
ATOM 6559 O O . ASP B 1 411 ? 22.875 -2.707 13.469 1 98.75 411 ASP B O 1
ATOM 6563 N N . ALA B 1 412 ? 23.453 -4.469 14.688 1 98.38 412 ALA B N 1
ATOM 6564 C CA . ALA B 1 412 ? 23.75 -3.672 15.875 1 98.38 412 ALA B CA 1
ATOM 6565 C C . ALA B 1 412 ? 24.906 -2.723 15.617 1 98.38 412 ALA B C 1
ATOM 6567 O O . ALA B 1 412 ? 24.969 -1.633 16.188 1 98.38 412 ALA B O 1
ATOM 6568 N N . LYS B 1 413 ? 25.812 -3.049 14.781 1 98 413 LYS B N 1
ATOM 6569 C CA . LYS B 1 413 ? 27.031 -2.27 14.57 1 98 413 LYS B CA 1
ATOM 6570 C C . LYS B 1 413 ? 26.906 -1.358 13.359 1 98 413 LYS B C 1
ATOM 6572 O O . LYS B 1 413 ? 27.281 -0.186 13.414 1 98 413 LYS B O 1
ATOM 6577 N N . THR B 1 414 ? 26.375 -1.898 12.258 1 98.19 414 THR B N 1
ATOM 6578 C CA . THR B 1 414 ? 26.406 -1.177 10.992 1 98.19 414 THR B CA 1
ATOM 6579 C C . THR B 1 414 ? 25.062 -0.496 10.719 1 98.19 414 THR B C 1
ATOM 6581 O O . THR B 1 414 ? 24.953 0.355 9.836 1 98.19 414 THR B O 1
ATOM 6584 N N . ASP B 1 415 ? 23.953 -0.893 11.391 1 98.62 415 ASP B N 1
ATOM 6585 C CA . ASP B 1 415 ? 22.594 -0.385 11.234 1 98.62 415 ASP B CA 1
ATOM 6586 C C . ASP B 1 415 ? 21.984 -0.861 9.922 1 98.62 415 ASP B C 1
ATOM 6588 O O . ASP B 1 415 ? 20.906 -0.389 9.531 1 98.62 415 ASP B O 1
ATOM 6592 N N . GLU B 1 416 ? 22.656 -1.759 9.227 1 98.75 416 GLU B N 1
ATOM 6593 C CA . GLU B 1 416 ? 22.094 -2.348 8.016 1 98.75 416 GLU B CA 1
ATOM 6594 C C . GLU B 1 416 ? 20.797 -3.088 8.328 1 98.75 416 GLU B C 1
ATOM 6596 O O . GLU B 1 416 ? 20.719 -3.848 9.297 1 98.75 416 GLU B O 1
ATOM 6601 N N . VAL B 1 417 ? 19.781 -2.836 7.523 1 98.88 417 VAL B N 1
ATOM 6602 C CA . VAL B 1 417 ? 18.516 -3.521 7.738 1 98.88 417 VAL B CA 1
ATOM 6603 C C . VAL B 1 417 ? 18.656 -5.004 7.414 1 98.88 417 VAL B C 1
ATOM 6605 O O . VAL B 1 417 ? 19.078 -5.367 6.312 1 98.88 417 VAL B O 1
ATOM 6608 N N . LEU B 1 418 ? 18.281 -5.855 8.383 1 98.81 418 LEU B N 1
ATOM 6609 C CA . LEU B 1 418 ? 18.422 -7.301 8.242 1 98.81 418 LEU B CA 1
ATOM 6610 C C . LEU B 1 418 ? 17.078 -7.965 7.977 1 98.81 418 LEU B C 1
ATOM 6612 O O . LEU B 1 418 ? 17.031 -9.086 7.461 1 98.81 418 LEU B O 1
ATOM 6616 N N . GLY B 1 419 ? 16.016 -7.316 8.367 1 98.81 419 GLY B N 1
ATOM 6617 C CA . GLY B 1 419 ? 14.664 -7.82 8.148 1 98.81 419 GLY B CA 1
ATOM 6618 C C . GLY B 1 419 ? 13.586 -6.809 8.484 1 98.81 419 GLY B C 1
ATOM 6619 O O . GLY B 1 419 ? 13.781 -5.953 9.352 1 98.81 419 GLY B O 1
ATOM 6620 N N . VAL B 1 420 ? 12.508 -6.844 7.801 1 98.94 420 VAL B N 1
ATOM 6621 C CA . VAL B 1 420 ? 11.305 -6.059 8.078 1 98.94 420 VAL B CA 1
ATOM 6622 C C . VAL B 1 420 ? 10.086 -6.973 8.102 1 98.94 420 VAL B C 1
ATOM 6624 O O . VAL B 1 420 ? 9.922 -7.824 7.227 1 98.94 420 VAL B O 1
ATOM 6627 N N . HIS B 1 421 ? 9.266 -6.844 9.117 1 98.94 421 HIS B N 1
ATOM 6628 C CA . HIS B 1 421 ? 8.109 -7.691 9.367 1 98.94 421 HIS B CA 1
ATOM 6629 C C . HIS B 1 421 ? 6.871 -6.855 9.688 1 98.94 421 HIS B C 1
ATOM 6631 O O . HIS B 1 421 ? 6.91 -5.988 10.562 1 98.94 421 HIS B O 1
ATOM 6637 N N . ILE B 1 422 ? 5.785 -7.121 8.992 1 98.94 422 ILE B N 1
ATOM 6638 C CA . ILE B 1 422 ? 4.586 -6.301 9.133 1 98.94 422 ILE B CA 1
ATOM 6639 C C . ILE B 1 422 ? 3.363 -7.195 9.297 1 98.94 422 ILE B C 1
ATOM 6641 O O . ILE B 1 422 ? 3.201 -8.18 8.562 1 98.94 422 ILE B O 1
ATOM 6645 N N . VAL B 1 423 ? 2.521 -7.004 10.25 1 98.94 423 VAL B N 1
ATOM 6646 C CA . VAL B 1 423 ? 1.176 -7.551 10.398 1 98.94 423 VAL B CA 1
ATOM 6647 C C . VAL B 1 423 ? 0.17 -6.414 10.555 1 98.94 423 VAL B C 1
ATOM 6649 O O . VAL B 1 423 ? 0.277 -5.605 11.477 1 98.94 423 VAL B O 1
ATOM 6652 N N . GLY B 1 424 ? -0.669 -6.223 9.602 1 98.75 424 GLY B N 1
ATOM 6653 C CA . GLY B 1 424 ? -1.604 -5.109 9.617 1 98.75 424 GLY B CA 1
ATOM 6654 C C . GLY B 1 424 ? -2.184 -4.797 8.25 1 98.75 424 GLY B C 1
ATOM 6655 O O . GLY B 1 424 ? -2.082 -5.609 7.324 1 98.75 424 GLY B O 1
ATOM 6656 N N . PRO B 1 425 ? -2.834 -3.68 8.141 1 98.38 425 PRO B N 1
ATOM 6657 C CA . PRO B 1 425 ? -3.467 -3.338 6.863 1 98.38 425 PRO B CA 1
ATOM 6658 C C . PRO B 1 425 ? -2.451 -3.051 5.758 1 98.38 425 PRO B C 1
ATOM 6660 O O . PRO B 1 425 ? -1.472 -2.336 5.984 1 98.38 425 PRO B O 1
ATOM 6663 N N . MET B 1 426 ? -2.631 -3.676 4.582 1 98.25 426 MET B N 1
ATOM 6664 C CA . MET B 1 426 ? -1.907 -3.434 3.334 1 98.25 426 MET B CA 1
ATOM 6665 C C . MET B 1 426 ? -0.43 -3.779 3.486 1 98.25 426 MET B C 1
ATOM 6667 O O . MET B 1 426 ? 0.423 -3.178 2.834 1 98.25 426 MET B O 1
ATOM 6671 N N . ALA B 1 427 ? -0.164 -4.719 4.371 1 98.81 427 ALA B N 1
ATOM 6672 C CA . ALA B 1 427 ? 1.218 -5.148 4.574 1 98.81 427 ALA B CA 1
ATOM 6673 C C . ALA B 1 427 ? 1.853 -5.59 3.258 1 98.81 427 ALA B C 1
ATOM 6675 O O . ALA B 1 427 ? 3.051 -5.391 3.041 1 98.81 427 ALA B O 1
ATOM 6676 N N . SER B 1 428 ? 1.057 -6.129 2.346 1 98.56 428 SER B N 1
ATOM 6677 C CA . SER B 1 428 ? 1.522 -6.652 1.065 1 98.56 428 SER B CA 1
ATOM 6678 C C . SER B 1 428 ? 2.143 -5.551 0.21 1 98.56 428 SER B C 1
ATOM 6680 O O . SER B 1 428 ? 3.068 -5.805 -0.562 1 98.56 428 SER B O 1
ATOM 6682 N N . GLU B 1 429 ? 1.642 -4.312 0.325 1 98.69 429 GLU B N 1
ATOM 6683 C CA . GLU B 1 429 ? 2.164 -3.189 -0.448 1 98.69 429 GLU B CA 1
ATOM 6684 C C . GLU B 1 429 ? 3.281 -2.473 0.305 1 98.69 429 GLU B C 1
ATOM 6686 O O . GLU B 1 429 ? 4.25 -2.008 -0.302 1 98.69 429 GLU B O 1
ATOM 6691 N N . LEU B 1 430 ? 3.127 -2.438 1.646 1 98.81 430 LEU B N 1
ATOM 6692 C CA . LEU B 1 430 ? 4.094 -1.723 2.473 1 98.81 430 LEU B CA 1
ATOM 6693 C C . LEU B 1 430 ? 5.469 -2.377 2.389 1 98.81 430 LEU B C 1
ATOM 6695 O O . LEU B 1 430 ? 6.492 -1.697 2.506 1 98.81 430 LEU B O 1
ATOM 6699 N N . ILE B 1 431 ? 5.52 -3.67 2.123 1 98.81 431 ILE B N 1
ATOM 6700 C CA . ILE B 1 431 ? 6.75 -4.445 2.225 1 98.81 431 ILE B CA 1
ATOM 6701 C C . ILE B 1 431 ? 7.699 -4.059 1.095 1 98.81 431 ILE B C 1
ATOM 6703 O O . ILE B 1 431 ? 8.906 -4.297 1.179 1 98.81 431 ILE B O 1
ATOM 6707 N N . SER B 1 432 ? 7.199 -3.447 -0.019 1 98.62 432 SER B N 1
ATOM 6708 C CA . SER B 1 432 ? 8.008 -3.133 -1.192 1 98.62 432 SER B CA 1
ATOM 6709 C C . SER B 1 432 ? 9.117 -2.146 -0.85 1 98.62 432 SER B C 1
ATOM 6711 O O . SER B 1 432 ? 10.234 -2.248 -1.375 1 98.62 432 SER B O 1
ATOM 6713 N N . GLU B 1 433 ? 8.812 -1.17 -0.008 1 98.44 433 GLU B N 1
ATOM 6714 C CA . GLU B 1 433 ? 9.836 -0.23 0.436 1 98.44 433 GLU B CA 1
ATOM 6715 C C . GLU B 1 433 ? 10.969 -0.949 1.166 1 98.44 433 GLU B C 1
ATOM 6717 O O . GLU B 1 433 ? 12.141 -0.636 0.962 1 98.44 433 GLU B O 1
ATOM 6722 N N . ALA B 1 434 ? 10.602 -1.912 1.982 1 98.69 434 ALA B N 1
ATOM 6723 C CA . ALA B 1 434 ? 11.578 -2.672 2.758 1 98.69 434 ALA B CA 1
ATOM 6724 C C . ALA B 1 434 ? 12.492 -3.488 1.844 1 98.69 434 ALA B C 1
ATOM 6726 O O . ALA B 1 434 ? 13.703 -3.537 2.049 1 98.69 434 ALA B O 1
ATOM 6727 N N . VAL B 1 435 ? 11.883 -4.129 0.85 1 98.75 435 VAL B N 1
ATOM 6728 C CA . VAL B 1 435 ? 12.672 -4.906 -0.102 1 98.75 435 VAL B CA 1
ATOM 6729 C C . VAL B 1 435 ? 13.688 -3.998 -0.797 1 98.75 435 VAL B C 1
ATOM 6731 O O . VAL B 1 435 ? 14.852 -4.359 -0.938 1 98.75 435 VAL B O 1
ATOM 6734 N N . THR B 1 436 ? 13.234 -2.795 -1.178 1 98.62 436 THR B N 1
ATOM 6735 C CA . THR B 1 436 ? 14.102 -1.832 -1.852 1 98.62 436 THR B CA 1
ATOM 6736 C C . THR B 1 436 ? 15.273 -1.438 -0.958 1 98.62 436 THR B C 1
ATOM 6738 O O . THR B 1 436 ? 16.422 -1.445 -1.396 1 98.62 436 THR B O 1
ATOM 6741 N N . ILE B 1 437 ? 15 -1.095 0.319 1 98.56 437 ILE B N 1
ATOM 6742 C CA . ILE B 1 437 ? 16.031 -0.697 1.277 1 98.56 437 ILE B CA 1
ATOM 6743 C C . ILE B 1 437 ? 17.078 -1.8 1.397 1 98.56 437 ILE B C 1
ATOM 6745 O O . ILE B 1 437 ? 18.281 -1.525 1.388 1 98.56 437 ILE B O 1
ATOM 6749 N N . MET B 1 438 ? 16.625 -3.002 1.466 1 98.62 438 MET B N 1
ATOM 6750 C CA . MET B 1 438 ? 17.531 -4.125 1.691 1 98.62 438 MET B CA 1
ATOM 6751 C C . MET B 1 438 ? 18.359 -4.414 0.443 1 98.62 438 MET B C 1
ATOM 6753 O O . MET B 1 438 ? 19.516 -4.809 0.541 1 98.62 438 MET B O 1
ATOM 6757 N N . GLU B 1 439 ? 17.75 -4.262 -0.752 1 97.94 439 GLU B N 1
ATOM 6758 C CA . GLU B 1 439 ? 18.484 -4.445 -1.997 1 97.94 439 GLU B CA 1
ATOM 6759 C C . GLU B 1 439 ? 19.656 -3.465 -2.092 1 97.94 439 GLU B C 1
ATOM 6761 O O . GLU B 1 439 ? 20.688 -3.779 -2.688 1 97.94 439 GLU B O 1
ATOM 6766 N N . PHE B 1 440 ? 19.516 -2.307 -1.458 1 97.62 440 PHE B N 1
ATOM 6767 C CA . PHE B 1 440 ? 20.578 -1.301 -1.463 1 97.62 440 PHE B CA 1
ATOM 6768 C C . PHE B 1 440 ? 21.438 -1.42 -0.215 1 97.62 440 PHE B C 1
ATOM 6770 O O . PHE B 1 440 ? 22.281 -0.565 0.04 1 97.62 440 PHE B O 1
ATOM 6777 N N . ARG B 1 441 ? 21.234 -2.43 0.646 1 97.69 441 ARG B N 1
ATOM 6778 C CA . ARG B 1 441 ? 21.922 -2.639 1.912 1 97.69 441 ARG B CA 1
ATOM 6779 C C . ARG B 1 441 ? 21.844 -1.395 2.791 1 97.69 441 ARG B C 1
ATOM 6781 O O . ARG B 1 441 ? 22.844 -0.975 3.369 1 97.69 441 ARG B O 1
ATOM 6788 N N . GLY B 1 442 ? 20.641 -0.793 2.734 1 98.31 442 GLY B N 1
ATOM 6789 C CA . GLY B 1 442 ? 20.422 0.429 3.49 1 98.31 442 GLY B CA 1
ATOM 6790 C C . GLY B 1 442 ? 20.312 0.192 4.984 1 98.31 442 GLY B C 1
ATOM 6791 O O . GLY B 1 442 ? 20.125 -0.945 5.426 1 98.31 442 GLY B O 1
ATOM 6792 N N . ALA B 1 443 ? 20.391 1.301 5.738 1 98.62 443 ALA B N 1
ATOM 6793 C CA . ALA B 1 443 ? 20.312 1.296 7.195 1 98.62 443 ALA B CA 1
ATOM 6794 C C . ALA B 1 443 ? 18.906 1.644 7.668 1 98.62 443 ALA B C 1
ATOM 6796 O O . ALA B 1 443 ? 18.109 2.213 6.91 1 98.62 443 ALA B O 1
ATOM 6797 N N . ALA B 1 444 ? 18.594 1.193 8.922 1 98.69 444 ALA B N 1
ATOM 6798 C CA . ALA B 1 444 ? 17.344 1.651 9.539 1 98.69 444 ALA B CA 1
ATOM 6799 C C . ALA B 1 444 ? 17.266 3.176 9.547 1 98.69 444 ALA B C 1
ATOM 6801 O O . ALA B 1 444 ? 16.203 3.748 9.344 1 98.69 444 ALA B O 1
ATOM 6802 N N . GLU B 1 445 ? 18.344 3.834 9.703 1 97.81 445 GLU B N 1
ATOM 6803 C CA . GLU B 1 445 ? 18.406 5.293 9.68 1 97.81 445 GLU B CA 1
ATOM 6804 C C . GLU B 1 445 ? 18 5.844 8.32 1 97.81 445 GLU B C 1
ATOM 6806 O O . GLU B 1 445 ? 17.406 6.926 8.242 1 97.81 445 GLU B O 1
ATOM 6811 N N . ASP B 1 446 ? 18.344 5.141 7.25 1 97.88 446 ASP B N 1
ATOM 6812 C CA . ASP B 1 446 ? 17.906 5.574 5.926 1 97.88 446 ASP B CA 1
ATOM 6813 C C . ASP B 1 446 ? 16.391 5.633 5.828 1 97.88 446 ASP B C 1
ATOM 6815 O O . ASP B 1 446 ? 15.828 6.625 5.363 1 97.88 446 ASP B O 1
ATOM 6819 N N . ILE B 1 447 ? 15.75 4.508 6.293 1 98.38 447 ILE B N 1
ATOM 6820 C CA . ILE B 1 447 ? 14.289 4.477 6.285 1 98.38 447 ILE B CA 1
ATOM 6821 C C . ILE B 1 447 ? 13.75 5.637 7.113 1 98.38 447 ILE B C 1
ATOM 6823 O O . ILE B 1 447 ? 12.812 6.324 6.691 1 98.38 447 ILE B O 1
ATOM 6827 N N . ALA B 1 448 ? 14.336 5.871 8.242 1 97.5 448 ALA B N 1
ATOM 6828 C CA . ALA B 1 448 ? 13.906 6.887 9.203 1 97.5 448 ALA B CA 1
ATOM 6829 C C . ALA B 1 448 ? 14.008 8.281 8.602 1 97.5 448 ALA B C 1
ATOM 6831 O O . ALA B 1 448 ? 13.227 9.172 8.945 1 97.5 448 ALA B O 1
ATOM 6832 N N . ARG B 1 449 ? 14.922 8.484 7.66 1 96.81 449 ARG B N 1
ATOM 6833 C CA . ARG B 1 449 ? 15.195 9.812 7.125 1 96.81 449 ARG B CA 1
ATOM 6834 C C . ARG B 1 449 ? 14.469 10.031 5.805 1 96.81 449 ARG B C 1
ATOM 6836 O O . ARG B 1 449 ? 14.367 11.164 5.328 1 96.81 449 ARG B O 1
ATOM 6843 N N . ILE B 1 450 ? 13.961 9 5.215 1 97.62 450 ILE B N 1
ATOM 6844 C CA . ILE B 1 450 ? 13.188 9.117 3.982 1 97.62 450 ILE B CA 1
ATOM 6845 C C . ILE B 1 450 ? 11.836 9.773 4.277 1 97.62 450 ILE B C 1
ATOM 6847 O O . ILE B 1 450 ? 11.195 9.445 5.277 1 97.62 450 ILE B O 1
ATOM 6851 N N . CYS B 1 451 ? 11.414 10.742 3.473 1 98.25 451 CYS B N 1
ATOM 6852 C CA . CYS B 1 451 ? 10.133 11.43 3.639 1 98.25 451 CYS B CA 1
ATOM 6853 C C . CYS B 1 451 ? 8.977 10.562 3.168 1 98.25 451 CYS B C 1
ATOM 6855 O O . CYS B 1 451 ? 8.875 10.242 1.979 1 98.25 451 CYS B O 1
ATOM 6857 N N . HIS B 1 452 ? 8.172 10.102 4.031 1 98.5 452 HIS B N 1
ATOM 6858 C CA . HIS B 1 452 ? 6.957 9.359 3.693 1 98.5 452 HIS B CA 1
ATOM 6859 C C . HIS B 1 452 ? 5.754 10.297 3.592 1 98.5 452 HIS B C 1
ATOM 6861 O O . HIS B 1 452 ? 5.625 11.234 4.379 1 98.5 452 HIS B O 1
ATOM 6867 N N . ALA B 1 453 ? 4.898 10.008 2.654 1 98.31 453 ALA B N 1
ATOM 6868 C CA . ALA B 1 453 ? 3.689 10.82 2.51 1 98.31 453 ALA B CA 1
ATOM 6869 C C . ALA B 1 453 ? 2.826 10.742 3.766 1 98.31 453 ALA B C 1
ATOM 6871 O O . ALA B 1 453 ? 2.848 9.742 4.48 1 98.31 453 ALA B O 1
ATOM 6872 N N . HIS B 1 454 ? 2.111 11.789 4.055 1 98 454 HIS B N 1
ATOM 6873 C CA . HIS B 1 454 ? 1.236 11.852 5.219 1 98 454 HIS B CA 1
ATOM 6874 C C . HIS B 1 454 ? -0.196 12.188 4.812 1 98 454 HIS B C 1
ATOM 6876 O O . HIS B 1 454 ? -0.423 13.062 3.98 1 98 454 HIS B O 1
ATOM 6882 N N . PRO B 1 455 ? -1.172 11.578 5.348 1 97.94 455 PRO B N 1
ATOM 6883 C CA . PRO B 1 455 ? -0.995 10.398 6.195 1 97.94 455 PRO B CA 1
ATOM 6884 C C . PRO B 1 455 ? -0.953 9.102 5.395 1 97.94 455 PRO B C 1
ATOM 6886 O O . PRO B 1 455 ? -1.72 8.93 4.441 1 97.94 455 PRO B O 1
ATOM 6889 N N . THR B 1 456 ? -0.077 8.234 5.727 1 98.62 456 THR B N 1
ATOM 6890 C CA . THR B 1 456 ? -0.004 6.926 5.082 1 98.62 456 THR B CA 1
ATOM 6891 C C . THR B 1 456 ? 0.295 5.836 6.105 1 98.62 456 THR B C 1
ATOM 6893 O O . THR B 1 456 ? 0.76 6.125 7.211 1 98.62 456 THR B O 1
ATOM 6896 N N . LEU B 1 457 ? 0.034 4.605 5.742 1 98.75 457 LEU B N 1
ATOM 6897 C CA . LEU B 1 457 ? 0.406 3.451 6.551 1 98.75 457 LEU B CA 1
ATOM 6898 C C . LEU B 1 457 ? 1.918 3.25 6.547 1 98.75 457 LEU B C 1
ATOM 6900 O O . LEU B 1 457 ? 2.488 2.785 7.539 1 98.75 457 LEU B O 1
ATOM 6904 N N . SER B 1 458 ? 2.578 3.621 5.488 1 98.69 458 SER B N 1
ATOM 6905 C CA . SER B 1 458 ? 4.023 3.477 5.34 1 98.69 458 SER B CA 1
ATOM 6906 C C . SER B 1 458 ? 4.77 4.246 6.422 1 98.69 458 SER B C 1
ATOM 6908 O O . SER B 1 458 ? 5.918 3.928 6.738 1 98.69 458 SER B O 1
ATOM 6910 N N . GLU B 1 459 ? 4.125 5.262 6.996 1 98.62 459 GLU B N 1
ATOM 6911 C CA . GLU B 1 459 ? 4.73 6 8.102 1 98.62 459 GLU B CA 1
ATOM 6912 C C . GLU B 1 459 ? 5.012 5.086 9.289 1 98.62 459 GLU B C 1
ATOM 6914 O O . GLU B 1 459 ? 5.914 5.352 10.086 1 98.62 459 GLU B O 1
ATOM 6919 N N . ALA B 1 460 ? 4.266 3.965 9.375 1 98.81 460 ALA B N 1
ATOM 6920 C CA . ALA B 1 460 ? 4.523 3.002 10.438 1 98.81 460 ALA B CA 1
ATOM 6921 C C . ALA B 1 460 ? 5.883 2.33 10.258 1 98.81 460 ALA B C 1
ATOM 6923 O O . ALA B 1 460 ? 6.562 2.018 11.234 1 98.81 460 ALA B O 1
ATOM 6924 N N . VAL B 1 461 ? 6.242 2.082 9.016 1 98.88 461 VAL B N 1
ATOM 6925 C CA . VAL B 1 461 ? 7.555 1.512 8.727 1 98.88 461 VAL B CA 1
ATOM 6926 C C . VAL B 1 461 ? 8.648 2.508 9.117 1 98.88 461 VAL B C 1
ATOM 6928 O O . VAL B 1 461 ? 9.648 2.135 9.727 1 98.88 461 VAL B O 1
ATOM 6931 N N . LYS B 1 462 ? 8.422 3.785 8.789 1 98.69 462 LYS B N 1
ATOM 6932 C CA . LYS B 1 462 ? 9.352 4.844 9.18 1 98.69 462 LYS B CA 1
ATOM 6933 C C . LYS B 1 462 ? 9.523 4.898 10.695 1 98.69 462 LYS B C 1
ATOM 6935 O O . LYS B 1 462 ? 10.648 4.941 11.195 1 98.69 462 LYS B O 1
ATOM 6940 N N . GLU B 1 463 ? 8.406 4.934 11.383 1 98.88 463 GLU B N 1
ATOM 6941 C CA . GLU B 1 463 ? 8.445 5.031 12.836 1 98.88 463 GLU B CA 1
ATOM 6942 C C . GLU B 1 463 ? 9.094 3.797 13.461 1 98.88 463 GLU B C 1
ATOM 6944 O O . GLU B 1 463 ? 9.781 3.898 14.477 1 98.88 463 GLU B O 1
ATOM 6949 N N . ALA B 1 464 ? 8.859 2.594 12.883 1 98.94 464 ALA B N 1
ATOM 6950 C CA . ALA B 1 464 ? 9.539 1.386 13.344 1 98.94 464 ALA B CA 1
ATOM 6951 C C . ALA B 1 464 ? 11.047 1.507 13.18 1 98.94 464 ALA B C 1
ATOM 6953 O O . ALA B 1 464 ? 11.812 1.072 14.047 1 98.94 464 ALA B O 1
ATOM 6954 N N . ALA B 1 465 ? 11.445 2.066 12.062 1 98.88 465 ALA B N 1
ATOM 6955 C CA . ALA B 1 465 ? 12.875 2.283 11.828 1 98.88 465 ALA B CA 1
ATOM 6956 C C . ALA B 1 465 ? 13.453 3.266 12.836 1 98.88 465 ALA B C 1
ATOM 6958 O O . ALA B 1 465 ? 14.555 3.057 13.359 1 98.88 465 ALA B O 1
ATOM 6959 N N . LEU B 1 466 ? 12.727 4.359 13.109 1 98.69 466 LEU B N 1
ATOM 6960 C CA . LEU B 1 466 ? 13.133 5.309 14.141 1 98.69 466 LEU B CA 1
ATOM 6961 C C . LEU B 1 466 ? 13.258 4.617 15.5 1 98.69 466 LEU B C 1
ATOM 6963 O O . LEU B 1 466 ? 14.172 4.914 16.266 1 98.69 466 LEU B O 1
ATOM 6967 N N . ALA B 1 467 ? 12.383 3.686 15.727 1 98.69 467 ALA B N 1
ATOM 6968 C CA . ALA B 1 467 ? 12.328 2.998 17.016 1 98.69 467 ALA B CA 1
ATOM 6969 C C . ALA B 1 467 ? 13.539 2.09 17.203 1 98.69 467 ALA B C 1
ATOM 6971 O O . ALA B 1 467 ? 13.875 1.725 18.328 1 98.69 467 ALA B O 1
ATOM 6972 N N . VAL B 1 468 ? 14.18 1.669 16.109 1 98.62 468 VAL B N 1
ATOM 6973 C CA . VAL B 1 468 ? 15.391 0.852 16.203 1 98.62 468 VAL B CA 1
ATOM 6974 C C . VAL B 1 468 ? 16.406 1.53 17.125 1 98.62 468 VAL B C 1
ATOM 6976 O O . VAL B 1 468 ? 17.109 0.862 17.875 1 98.62 468 VAL B O 1
ATOM 6979 N N . ASP B 1 469 ? 16.484 2.875 17.078 1 96.62 469 ASP B N 1
ATOM 6980 C CA . ASP B 1 469 ? 17.406 3.633 17.922 1 96.62 469 ASP B CA 1
ATOM 6981 C C . ASP B 1 469 ? 16.656 4.449 18.969 1 96.62 469 ASP B C 1
ATOM 6983 O O . ASP B 1 469 ? 17.125 5.512 19.391 1 96.62 469 ASP B O 1
ATOM 6987 N N . LYS B 1 470 ? 15.406 4.035 19.281 1 95.38 470 LYS B N 1
ATOM 6988 C CA . LYS B 1 470 ? 14.602 4.594 20.359 1 95.38 470 LYS B CA 1
ATOM 6989 C C . LYS B 1 470 ? 14.297 6.07 20.125 1 95.38 470 LYS B C 1
ATOM 6991 O O . LYS B 1 470 ? 14.383 6.883 21.047 1 95.38 470 LYS B O 1
ATOM 6996 N N . ARG B 1 471 ? 13.961 6.363 18.828 1 95.5 471 ARG B N 1
ATOM 6997 C CA . ARG B 1 471 ? 13.727 7.762 18.484 1 95.5 471 ARG B CA 1
ATOM 6998 C C . ARG B 1 471 ? 12.383 7.938 17.797 1 95.5 471 ARG B C 1
ATOM 7000 O O . ARG B 1 471 ? 12.219 8.836 16.969 1 95.5 471 ARG B O 1
ATOM 7007 N N . ALA B 1 472 ? 11.492 6.992 18.031 1 97.75 472 ALA B N 1
ATOM 7008 C CA . ALA B 1 472 ? 10.164 7.16 17.453 1 97.75 472 ALA B CA 1
ATOM 7009 C C . ALA B 1 472 ? 9.555 8.5 17.859 1 97.75 472 ALA B C 1
ATOM 7011 O O . ALA B 1 472 ? 9.688 8.93 19 1 97.75 472 ALA B O 1
ATOM 7012 N N . LEU B 1 473 ? 8.836 9.156 16.953 1 98.12 473 LEU B N 1
ATOM 7013 C CA . LEU B 1 473 ? 8.336 10.508 17.188 1 98.12 473 LEU B CA 1
ATOM 7014 C C . LEU B 1 473 ? 6.848 10.492 17.516 1 98.12 473 LEU B C 1
ATOM 7016 O O . LEU B 1 473 ? 6.332 11.422 18.125 1 98.12 473 LEU B O 1
ATOM 7020 N N . ASN B 1 474 ? 6.184 9.461 17.109 1 96.75 474 ASN B N 1
ATOM 7021 C CA . ASN B 1 474 ? 4.73 9.43 17.234 1 96.75 474 ASN B CA 1
ATOM 7022 C C . ASN B 1 474 ? 4.273 8.242 18.078 1 96.75 474 ASN B C 1
ATOM 7024 O O . ASN B 1 474 ? 3.24 7.633 17.797 1 96.75 474 ASN B O 1
ATOM 7028 N N . PHE B 1 475 ? 5.102 7.836 18.922 1 91.94 475 PHE B N 1
ATOM 7029 C CA . PHE B 1 475 ? 4.742 6.746 19.828 1 91.94 475 PHE B CA 1
ATOM 7030 C C . PHE B 1 475 ? 5.48 6.875 21.156 1 91.94 475 PHE B C 1
ATOM 7032 O O . PHE B 1 475 ? 6.656 7.246 21.172 1 91.94 475 PHE B O 1
#

Solvent-accessible surface area (backbone atoms only — not comparable to full-atom values): 46874 Å² total; per-residue (Å²): 132,68,48,74,27,50,32,33,24,34,18,30,16,49,17,16,45,42,18,42,46,47,28,22,74,71,71,43,48,27,33,37,24,30,56,49,57,41,98,83,68,40,76,32,54,30,36,56,42,34,70,48,34,55,44,30,51,45,20,44,42,45,37,26,49,52,51,38,37,66,72,71,48,30,62,67,40,15,35,46,64,85,44,78,46,78,37,59,67,45,30,50,48,43,27,50,50,51,29,48,53,50,24,50,46,51,55,50,48,30,58,75,50,61,36,46,76,42,59,12,43,49,20,53,72,40,81,48,94,71,30,35,31,34,37,30,49,54,90,53,80,47,50,34,34,17,47,26,38,39,41,14,53,24,55,42,78,40,68,55,89,92,50,71,69,71,49,75,36,37,16,37,60,60,27,65,72,60,64,83,60,85,45,67,28,33,34,27,38,22,64,45,62,66,28,48,42,54,44,49,30,43,37,52,70,64,24,47,35,40,32,43,16,58,54,70,60,68,48,72,89,45,40,62,72,50,30,52,52,48,51,52,50,42,42,73,73,58,48,44,72,44,49,29,29,46,78,52,81,65,47,76,53,97,65,34,32,39,41,35,28,28,42,67,90,65,47,82,45,76,46,76,21,42,28,33,36,48,37,75,49,68,37,34,42,56,84,70,31,45,40,73,83,66,63,52,54,56,47,99,78,44,28,44,49,53,54,99,77,27,39,38,86,46,87,56,33,32,44,26,25,39,23,24,81,74,74,78,40,60,38,56,6,28,39,41,12,43,18,43,30,32,39,76,72,72,46,84,45,68,73,68,76,68,42,51,50,45,69,38,88,42,91,58,13,33,18,36,32,50,54,36,67,68,55,32,56,74,68,68,52,68,63,34,61,10,58,27,49,26,68,62,31,68,33,22,54,31,69,70,50,37,54,52,32,23,33,29,31,19,32,60,86,78,31,31,43,47,16,38,42,28,27,13,77,61,15,63,53,51,45,49,36,52,37,52,40,44,75,68,61,30,31,30,64,53,50,43,66,52,60,50,48,69,73,32,67,55,41,32,52,28,35,1,22,24,22,42,74,73,55,40,83,71,113,131,67,48,76,27,50,31,33,24,34,18,30,16,49,17,15,46,44,17,38,46,48,27,23,74,72,71,42,47,27,33,37,22,29,55,49,57,41,100,84,69,43,77,33,54,28,38,56,42,34,71,48,34,56,46,30,51,45,22,45,42,44,37,27,49,52,51,37,36,65,73,72,48,30,62,66,40,14,35,45,63,86,44,78,46,79,36,58,67,43,31,50,48,42,26,51,50,52,30,49,53,50,23,52,47,52,55,49,49,30,58,75,50,60,35,46,75,44,59,12,42,50,20,53,70,37,80,47,94,72,31,35,30,34,38,32,48,54,92,52,81,46,52,35,34,17,45,26,38,38,42,14,53,24,56,42,78,41,69,54,90,92,49,70,69,72,51,74,36,37,16,38,60,60,26,64,73,60,64,84,63,85,44,67,28,35,35,27,37,21,65,45,64,65,27,46,42,54,45,48,30,43,36,53,71,65,22,48,34,38,32,42,18,58,54,70,61,70,48,73,91,46,40,62,72,49,30,51,52,49,51,53,51,43,43,73,73,59,47,44,73,43,50,28,28,46,78,52,81,66,48,75,53,96,64,34,33,40,40,33,27,28,42,68,89,66,46,82,44,74,48,75,20,42,28,32,35,48,39,74,52,68,36,36,43,55,83,69,32,44,38,73,82,68,63,53,52,55,47,98,78,45,27,43,48,52,56,98,76,27,39,37,88,46,88,56,31,30,46,28,25,40,21,25,80,74,73,77,41,61,38,57,6,29,40,40,13,42,17,43,30,33,40,75,72,71,48,83,47,67,72,69,78,68,41,51,49,45,70,37,87,44,91,58,13,33,18,35,33,49,52,34,67,69,56,34,56,74,68,68,51,68,62,36,62,9,59,26,49,27,69,62,31,68,34,23,52,30,70,69,48,38,54,52,32,24,34,29,31,20,32,61,85,80,31,31,42,49,17,38,42,28,27,14,78,62,16,62,53,51,45,48,37,52,36,52,39,44,76,67,62,29,32,30,64,52,50,43,68,52,60,49,48,69,73,33,67,55,42,32,52,28,35,1,19,24,22,41,75,74,55,39,84,69,111

InterPro domains:
  IPR001100 Pyridine nucleotide-disulphide oxidoreductase, class I [PIRSF000350] (3-470)
  IPR004099 Pyridine nucleotide-disulphide oxidoreductase, dimerisation domain [PF02852] (356-465)
  IPR006258 Dihydrolipoamide dehydrogenase [TIGR01350] (4-474)
  IPR016156 FAD/NAD-linked reductase, dimerisation domain superfamily [G3DSA:3.30.390.30] (355-475)
  IPR016156 FAD/NAD-linked reductase, dimerisation domain superfamily [SSF55424] (352-473)
  IPR023753 FAD/NAD(P)-binding domain [PF07992] (5-337)
  IPR036188 FAD/NAD(P)-binding domain superfamily [G3DSA:3.50.50.60] (5-345)
  IPR036188 FAD/NAD(P)-binding domain superfamily [G3DSA:3.50.50.60] (165-287)
  IPR036188 FAD/NAD(P)-binding domain superfamily [SSF51905] (1-347)
  IPR050151 Class-I pyridine nucleotide-disulfide oxidoreductase [PTHR22912] (3-467)

Secondary structure (DSSP, 8-state):
-PEEEEEEEE--SHHHHHHHHHHHHTT--EEEEE--B-TTSSB--SHHHHHHSHHHHHHHHHHHHHHHHHHHTGGGGTEEES-EEE-HHHHHHHHHHHHHHHHHHHHHHHHHTTEEEEEEEEEEEEEETTEEEEEEEESS-EEEEEEEEEE---EEEPPBTTB---SSSEE-HHHHTT-SS--SEEEEE--SHHHHHHHHHHHHHT-EEEEE-SSSSTTTTS-HHHHHHHHHHHHHHT-EEE-S-EE---EE-SS-EEEEEE-TTS-EEEEEESEEEE-S-EEE--TTS-HHHHT--B-TTSPBP--TTSB-SSTTEEE-GGGSSS---HHHHHHHHHHHHHHHTTS-----GGG--EEE-SSSEEEEEE--HHHHHHHT--EEEEEEEGGG-HHHHHHT----EEEEEEETTT-BEEEEEEEETTHHHHHHHHHHHHHTT-BHHHHHHS---SS-TTHHHHHHHHHHTT--S--/-PEEEEEEEE--SHHHHHHHHHHHHTT--EEEEE--B-TTSSB--SHHHHHHSHHHHHHHHHHHHHHHHHHHTGGGGTEEES-EEE-HHHHHHHHHHHHHHHHHHHHHHHHHTTEEEEEEEEEEEEEETTEEEEEEEESS-EEEEEEEEEE---EEEPPBTTB---SSSEE-HHHHTT-SS--SEEEEE--SHHHHHHHHHHHHHT-EEEEE-SSSSTTTTS-HHHHHHHHHHHHHHT-EEE-S-EE---EE-SS-EEEEEE-TTS-EEEEEESEEEE-S-EEE--TTS-HHHHT--B-TTSPBP--TTSB-SSTTEEE-GGGSSS---HHHHHHHHHHHHHHHTTS-----GGG--EEE-SSSEEEEEE--HHHHHHHT--EEEEEEEGGG-HHHHHHT----EEEEEEETTT-BEEEEEEEETTHHHHHHHHHHHHHTT-BHHHHHHS---SS-TTHHHHHHHHHHTT--S--

Sequence (950 aa):
MSKQFDVVVIGAGPGGYIAAIRAAQLGMSVACIDAWQNGQGGPAPGGTCTNVGCIPSKALLQSSEHFEQANHHFAEHGIEVKGVSLKLDTLIGRKNSVVKQNNDGILYLFKKNKVTFFHGKGAFAGQVEGGWAIKVTGTAEEDLVAKHVVVATGSSARELPGLPFDEKVVLSNDGALNIGAVPKTLGVIGAGVIGLEMGSVWRRLGAEVTILEAMPEFLAAADQQVAKEALKAFTKQGLNIQMGVKIGEIKATAKSVTVPYVDAKGAEQKLVVDKLIVSIGRVPYTGGLNADAVGLKLDERGFIAVDGDCKTNLPNVWAVGDVVRGPMLAHKAEEEGVAVAERIAGQHGHVNFDTVPWVIYTSPEIAWVGKTEQQLKAEGREYKAGSFPFLANGRARALGDTTGFAKVIADAKTDEVLGVHIVGPMASELISEAVTIMEFRGAAEDIARICHAHPTLSEAVKEAALAVDKRALNFMSKQFDVVVIGAGPGGYIAAIRAAQLGMSVACIDAWQNGQGGPAPGGTCTNVGCIPSKALLQSSEHFEQANHHFAEHGIEVKGVSLKLDTLIGRKNSVVKQNNDGILYLFKKNKVTFFHGKGAFAGQVEGGWAIKVTGTAEEDLVAKHVVVATGSSARELPGLPFDEKVVLSNDGALNIGAVPKTLGVIGAGVIGLEMGSVWRRLGAEVTILEAMPEFLAAADQQVAKEALKAFTKQGLNIQMGVKIGEIKATAKSVTVPYVDAKGAEQKLVVDKLIVSIGRVPYTGGLNADAVGLKLDERGFIAVDGDCKTNLPNVWAVGDVVRGPMLAHKAEEEGVAVAERIAGQHGHVNFDTVPWVIYTSPEIAWVGKTEQQLKAEGREYKAGSFPFLANGRARALGDTTGFAKVIADAKTDEVLGVHIVGPMASELISEAVTIMEFRGAAEDIARICHAHPTLSEAVKEAALAVDKRALNF

Foldseek 3Di:
DAAEWQEEEEAQALLGLLLQLLLLVLPTAYAYEEADADPVRHDQGHPCCLQQRVQLLVLLQVVLVVLLCLPPPVVVVVDDDPDDDDDVVVSLVVSVVRSVVVSVVSVVSCVVSVHHYHHAGWAWDEADVQGTWIWGDDPDTHIHHYNAYEYEHAWAFDDDVPGDAPLQFENESRSLSVHPDQWQEEEEEDLDQSRQSSQQSSVSNHHQYEYEYQAQQAPVVAFNVQRVLVVVVSVVSRYHYFYNKAWDDWDDDNAWIKIWIQGNVRDIDIDITRHYYYHPDIAADPPPHNCVVHVQDADPRQAGDADQLQHTPDPNYGYFANSHDADRDSVRSSLSSSQNSQVSSVHHRDDDRQLDKDWRVHVQIKIKGADHPVRCVVVVFAKFKFKFWLLLAPVCVVVVWRRWIKMWIAGPPPQFTGMIITGTHPNVVLCVVVSVCVVVSHGLVVLLPDDDDPRDPNVRSNQRSCCSVDRRDRD/DAAEWQEEEEAQALLGLLLQLLLLVLPTAYAYEEADADPVRHDQGHPCCLQQRVQLLVLLQVVLVVLLCLPPPVVVVVDDDPDDDDDVVVSLVVSVVRSVVVSVVSVVSCVVSVHHYHHAGWAWDEADVQGTWIWGDDPDTHIHHYNAYEYEHAWAFDDDVPGDAPLQFENESRSLSPHPDQWQEEEEEDLDQSRQSSQQSSVSNHHQYEYEYQAQQAPPVAFNVQRVLVVVVSVVSRYHYFYNKAWDDWDDDNAWIKIWIQGNVRDIDIDITRHYYYHPDIAADCPPHNCVVHVQDADPRQAGDADQLQHTPDPNYGYFANSHDDDRDSVRSSLSSSQNSQVSSVHHRDDDNQLDKDWRVHVQIKIKGFDHPVRCVVVVFAKFKFKFWLLLAPVCVVVVWRRWIKMWIAGPPPQFTGMIITGTHPNVVLCVVVSVCNVVSHGLVVLLPDDDDPRDPNVRSNQRSCCSVDRRDRD

Nearest PDB structures (foldseek):
  6aon-assembly1_B  TM=9.992E-01  e=6.508E-93  Bordetella pertussis Tohama I
  6uzi-assembly2_D  TM=9.813E-01  e=1.451E-67  Elizabethkingia anophelis NUHP1
  3rnm-assembly2_D  TM=9.683E-01  e=7.268E-62  Homo sapiens
  1bhy-assembly1_A-2  TM=9.271E-01  e=1.150E-49  Neisseria meningitidis
  1ojt-assembly1_A-2  TM=9.274E-01  e=1.533E-49  Neisseria meningitidis